Protein 2N6F (pdb70)

Foldseek 3Di:
DPDPDDPDDDDPDAAAAWDKDDWCCVDDQGHKTKIWIWHQHNVGPTRIDIGIHGDDHDDDPDQDDPFDKDFDDPDAADPVVQKGKGKIAGPDADPPGDGDGMDIDMDRHNDDDDDDPPDDPDDPDDPDDDDPDPPD

Nearest PDB structures (foldseek):
  2n6f-assembly1_A  TM=3.179E-01  e=5.037E-17  Homo sapiens
  8voh-assembly1_B  TM=6.498E-01  e=1.059E-06  Homo sapiens
  8voi-assembly1_B  TM=7.068E-01  e=5.969E-06  Homo sapiens
  2luu-assembly1_A  TM=3.194E-01  e=1.364E-08  Danio rerio
  2lut-assembly1_A  TM=3.082E-01  e=1.502E-07  Danio rerio

Secondary structure (DSSP, 8-state):
--S--------SS--EEEEEPPPB---SSS---EEEEEEE-TT--EEEEEEE-----SS-S---SSSEEEEE-SS--BTTTTEEEEEEEEEE--SS----SEEEEEEESS-----SS-----TTSS----TTTT--

Structure (mmCIF, N/CA/C/O backbone):
data_2N6F
#
_entry.id   2N6F
#
loop_
_atom_site.group_PDB
_atom_site.id
_atom_site.type_symbol
_atom_site.label_atom_id
_atom_site.label_alt_id
_atom_site.label_comp_id
_atom_site.label_asym_id
_atom_site.label_entity_id
_atom_site.label_seq_id
_atom_site.pdbx_PDB_ins_code
_atom_site.Cartn_x
_atom_site.Cartn_y
_atom_site.Cartn_z
_atom_site.occupancy
_atom_site.B_iso_or_equiv
_atom_site.auth_seq_id
_atom_site.auth_comp_id
_atom_site.auth_asym_id
_atom_site.auth_atom_id
_atom_site.pdbx_PDB_model_num
ATOM 1 N N . GLY A 1 1 ? -35.818 21.875 -20.169 1.00 0.00 1 GLY A N 1
ATOM 2 C CA . GLY A 1 1 ? -37.111 21.198 -20.374 1.00 0.00 1 GLY A CA 1
ATOM 3 C C . GLY A 1 1 ? -38.133 22.123 -20.986 1.00 0.00 1 GLY A C 1
ATOM 4 O O . GLY A 1 1 ? -37.975 23.340 -20.940 1.00 0.00 1 GLY A O 1
ATOM 10 N N . LYS A 1 2 ? -39.176 21.557 -21.560 1.00 0.00 2 LYS A N 1
ATOM 11 C CA . LYS A 1 2 ? -40.227 22.353 -22.171 1.00 0.00 2 LYS A CA 1
ATOM 12 C C . LYS A 1 2 ? -41.475 22.336 -21.303 1.00 0.00 2 LYS A C 1
ATOM 13 O O . LYS A 1 2 ? -42.440 23.054 -21.564 1.00 0.00 2 LYS A O 1
ATOM 32 N N . LYS A 1 3 ? -41.450 21.497 -20.275 1.00 0.00 3 LYS A N 1
ATOM 33 C CA . LYS A 1 3 ? -42.561 21.386 -19.343 1.00 0.00 3 LYS A CA 1
ATOM 34 C C . LYS A 1 3 ? -42.568 22.575 -18.393 1.00 0.00 3 LYS A C 1
ATOM 35 O O . LYS A 1 3 ? -43.572 23.287 -18.274 1.00 0.00 3 LYS A O 1
ATOM 54 N N . GLU A 1 4 ? -41.428 22.780 -17.730 1.00 0.00 4 GLU A N 1
ATOM 55 C CA . GLU A 1 4 ? -41.249 23.858 -16.759 1.00 0.00 4 GLU A CA 1
ATOM 56 C C . GLU A 1 4 ? -42.121 23.673 -15.531 1.00 0.00 4 GLU A C 1
ATOM 57 O O . GLU A 1 4 ? -42.898 22.718 -15.445 1.00 0.00 4 GLU A O 1
ATOM 69 N N . LYS A 1 5 ? -41.964 24.586 -14.577 1.00 0.00 5 LYS A N 1
ATOM 70 C CA . LYS A 1 5 ? -42.718 24.564 -13.324 1.00 0.00 5 LYS A CA 1
ATOM 71 C C . LYS A 1 5 ? -42.523 23.244 -12.576 1.00 0.00 5 LYS A C 1
ATOM 72 O O . LYS A 1 5 ? -43.338 22.330 -12.684 1.00 0.00 5 LYS A O 1
ATOM 91 N N . PRO A 1 6 ? -41.413 23.118 -11.843 1.00 0.00 6 PRO A N 1
ATOM 92 C CA . PRO A 1 6 ? -41.108 21.932 -11.066 1.00 0.00 6 PRO A CA 1
ATOM 93 C C . PRO A 1 6 ? -41.599 22.083 -9.626 1.00 0.00 6 PRO A C 1
ATOM 94 O O . PRO A 1 6 ? -42.741 22.506 -9.389 1.00 0.00 6 PRO A O 1
ATOM 105 N N . GLU A 1 7 ? -40.721 21.766 -8.691 1.00 0.00 7 GLU A N 1
ATOM 106 C CA . GLU A 1 7 ? -41.003 21.826 -7.256 1.00 0.00 7 GLU A CA 1
ATOM 107 C C . GLU A 1 7 ? -42.001 20.746 -6.846 1.00 0.00 7 GLU A C 1
ATOM 108 O O . GLU A 1 7 ? -43.194 20.819 -7.162 1.00 0.00 7 GLU A O 1
ATOM 120 N N . LYS A 1 8 ? -41.502 19.751 -6.143 1.00 0.00 8 LYS A N 1
ATOM 121 C CA . LYS A 1 8 ? -42.302 18.623 -5.720 1.00 0.00 8 LYS A CA 1
ATOM 122 C C . LYS A 1 8 ? -43.319 19.017 -4.657 1.00 0.00 8 LYS A C 1
ATOM 123 O O . LYS A 1 8 ? -43.215 20.082 -4.041 1.00 0.00 8 LYS A O 1
ATOM 142 N N . LYS A 1 9 ? -44.295 18.156 -4.454 1.00 0.00 9 LYS A N 1
ATOM 143 C CA . LYS A 1 9 ? -45.342 18.390 -3.498 1.00 0.00 9 LYS A CA 1
ATOM 144 C C . LYS A 1 9 ? -44.827 18.217 -2.076 1.00 0.00 9 LYS A C 1
ATOM 145 O O . LYS A 1 9 ? -43.934 17.400 -1.823 1.00 0.00 9 LYS A O 1
ATOM 164 N N . VAL A 1 10 ? -45.390 18.974 -1.158 1.00 0.00 10 VAL A N 1
ATOM 165 C CA . VAL A 1 10 ? -44.996 18.908 0.232 1.00 0.00 10 VAL A CA 1
ATOM 166 C C . VAL A 1 10 ? -46.218 18.846 1.136 1.00 0.00 10 VAL A C 1
ATOM 167 O O . VAL A 1 10 ? -47.277 19.403 0.823 1.00 0.00 10 VAL A O 1
ATOM 180 N N . LYS A 1 11 ? -46.071 18.159 2.238 1.00 0.00 11 LYS A N 1
ATOM 181 C CA . LYS A 1 11 ? -47.147 17.999 3.196 1.00 0.00 11 LYS A CA 1
ATOM 182 C C . LYS A 1 11 ? -46.734 18.531 4.551 1.00 0.00 11 LYS A C 1
ATOM 183 O O . LYS A 1 11 ? -45.573 18.404 4.949 1.00 0.00 11 LYS A O 1
ATOM 202 N N . LYS A 1 12 ? -47.676 19.135 5.254 1.00 0.00 12 LYS A N 1
ATOM 203 C CA . LYS A 1 12 ? -47.419 19.622 6.594 1.00 0.00 12 LYS A CA 1
ATOM 204 C C . LYS A 1 12 ? -47.368 18.456 7.562 1.00 0.00 12 LYS A C 1
ATOM 205 O O . LYS A 1 12 ? -47.757 17.333 7.207 1.00 0.00 12 LYS A O 1
ATOM 224 N N . SER A 1 13 ? -46.903 18.725 8.778 1.00 0.00 13 SER A N 1
ATOM 225 C CA . SER A 1 13 ? -46.742 17.701 9.801 1.00 0.00 13 SER A CA 1
ATOM 226 C C . SER A 1 13 ? -45.630 16.743 9.400 1.00 0.00 13 SER A C 1
ATOM 227 O O . SER A 1 13 ? -45.846 15.542 9.233 1.00 0.00 13 SER A O 1
ATOM 235 N N . ASP A 1 14 ? -44.447 17.303 9.225 1.00 0.00 14 ASP A N 1
ATOM 236 C CA . ASP A 1 14 ? -43.265 16.540 8.838 1.00 0.00 14 ASP A CA 1
ATOM 237 C C . ASP A 1 14 ? -42.747 15.749 10.035 1.00 0.00 14 ASP A C 1
ATOM 238 O O . ASP A 1 14 ? -43.163 15.998 11.174 1.00 0.00 14 ASP A O 1
ATOM 247 N N . CYS A 1 15 ? -41.842 14.818 9.801 1.00 0.00 15 CYS A N 1
ATOM 248 C CA . CYS A 1 15 ? -41.346 13.975 10.867 1.00 0.00 15 CYS A CA 1
ATOM 249 C C . CYS A 1 15 ? -39.980 14.481 11.296 1.00 0.00 15 CYS A C 1
ATOM 250 O O . CYS A 1 15 ? -39.749 14.778 12.478 1.00 0.00 15 CYS A O 1
ATOM 257 N N . GLY A 1 16 ? -39.073 14.585 10.338 1.00 0.00 16 GLY A N 1
ATOM 258 C CA . GLY A 1 16 ? -37.763 15.125 10.597 1.00 0.00 16 GLY A CA 1
ATOM 259 C C . GLY A 1 16 ? -37.130 15.646 9.323 1.00 0.00 16 GLY A C 1
ATOM 260 O O . GLY A 1 16 ? -37.536 15.262 8.229 1.00 0.00 16 GLY A O 1
ATOM 264 N N . GLU A 1 17 ? -36.145 16.513 9.453 1.00 0.00 17 GLU A N 1
ATOM 265 C CA . GLU A 1 17 ? -35.479 17.094 8.305 1.00 0.00 17 GLU A CA 1
ATOM 266 C C . GLU A 1 17 ? -34.253 16.311 7.902 1.00 0.00 17 GLU A C 1
ATOM 267 O O . GLU A 1 17 ? -33.782 15.444 8.641 1.00 0.00 17 GLU A O 1
ATOM 279 N N . TRP A 1 18 ? -33.763 16.612 6.705 1.00 0.00 18 TRP A N 1
ATOM 280 C CA . TRP A 1 18 ? -32.561 16.030 6.170 1.00 0.00 18 TRP A CA 1
ATOM 281 C C . TRP A 1 18 ? -31.397 16.107 7.134 1.00 0.00 18 TRP A C 1
ATOM 282 O O . TRP A 1 18 ? -31.006 17.193 7.575 1.00 0.00 18 TRP A O 1
ATOM 303 N N . GLN A 1 19 ? -30.855 14.958 7.456 1.00 0.00 19 GLN A N 1
ATOM 304 C CA . GLN A 1 19 ? -29.687 14.872 8.284 1.00 0.00 19 GLN A CA 1
ATOM 305 C C . GLN A 1 19 ? -28.540 14.375 7.446 1.00 0.00 19 GLN A C 1
ATOM 306 O O . GLN A 1 19 ? -28.629 13.322 6.807 1.00 0.00 19 GLN A O 1
ATOM 320 N N . TRP A 1 20 ? -27.480 15.131 7.427 1.00 0.00 20 TRP A N 1
ATOM 321 C CA . TRP A 1 20 ? -26.350 14.812 6.588 1.00 0.00 20 TRP A CA 1
ATOM 322 C C . TRP A 1 20 ? -25.196 14.238 7.379 1.00 0.00 20 TRP A C 1
ATOM 323 O O . TRP A 1 20 ? -24.870 14.707 8.470 1.00 0.00 20 TRP A O 1
ATOM 344 N N . SER A 1 21 ? -24.605 13.207 6.830 1.00 0.00 21 SER A N 1
ATOM 345 C CA . SER A 1 21 ? -23.445 12.575 7.403 1.00 0.00 21 SER A CA 1
ATOM 346 C C . SER A 1 21 ? -22.188 13.150 6.754 1.00 0.00 21 SER A C 1
ATOM 347 O O . SER A 1 21 ? -22.279 13.907 5.783 1.00 0.00 21 SER A O 1
ATOM 355 N N . VAL A 1 22 ? -21.035 12.800 7.272 1.00 0.00 22 VAL A N 1
ATOM 356 C CA . VAL A 1 22 ? -19.800 13.336 6.734 1.00 0.00 22 VAL A CA 1
ATOM 357 C C . VAL A 1 22 ? -19.254 12.446 5.633 1.00 0.00 22 VAL A C 1
ATOM 358 O O . VAL A 1 22 ? -19.182 11.219 5.764 1.00 0.00 22 VAL A O 1
ATOM 371 N N . CYS A 1 23 ? -18.920 13.089 4.528 1.00 0.00 23 CYS A N 1
ATOM 372 C CA . CYS A 1 23 ? -18.449 12.424 3.333 1.00 0.00 23 CYS A CA 1
ATOM 373 C C . CYS A 1 23 ? -17.167 11.657 3.574 1.00 0.00 23 CYS A C 1
ATOM 374 O O . CYS A 1 23 ? -16.233 12.157 4.202 1.00 0.00 23 CYS A O 1
ATOM 381 N N . VAL A 1 24 ? -17.131 10.443 3.075 1.00 0.00 24 VAL A N 1
ATOM 382 C CA . VAL A 1 24 ? -15.947 9.630 3.148 1.00 0.00 24 VAL A CA 1
ATOM 383 C C . VAL A 1 24 ? -15.197 9.766 1.833 1.00 0.00 24 VAL A C 1
ATOM 384 O O . VAL A 1 24 ? -15.648 9.255 0.811 1.00 0.00 24 VAL A O 1
ATOM 397 N N . PRO A 1 25 ? -14.045 10.477 1.837 1.00 0.00 25 PRO A N 1
ATOM 398 C CA . PRO A 1 25 ? -13.260 10.741 0.614 1.00 0.00 25 PRO A CA 1
ATOM 399 C C . PRO A 1 25 ? -12.796 9.464 -0.074 1.00 0.00 25 PRO A C 1
ATOM 400 O O . PRO A 1 25 ? -12.409 9.486 -1.239 1.00 0.00 25 PRO A O 1
ATOM 411 N N . THR A 1 26 ? -12.800 8.369 0.679 1.00 0.00 26 THR A N 1
ATOM 412 C CA . THR A 1 26 ? -12.443 7.054 0.173 1.00 0.00 26 THR A CA 1
ATOM 413 C C . THR A 1 26 ? -10.939 6.833 0.240 1.00 0.00 26 THR A C 1
ATOM 414 O O . THR A 1 26 ? -10.475 6.002 1.026 1.00 0.00 26 THR A O 1
ATOM 425 N N . SER A 1 27 ? -10.185 7.600 -0.562 1.00 0.00 27 SER A N 1
ATOM 426 C CA . SER A 1 27 ? -8.723 7.509 -0.599 1.00 0.00 27 SER A CA 1
ATOM 427 C C . SER A 1 27 ? -8.268 6.172 -1.201 1.00 0.00 27 SER A C 1
ATOM 428 O O . SER A 1 27 ? -8.608 5.098 -0.709 1.00 0.00 27 SER A O 1
ATOM 436 N N . GLY A 1 28 ? -7.505 6.252 -2.262 1.00 0.00 28 GLY A N 1
ATOM 437 C CA . GLY A 1 28 ? -7.022 5.060 -2.908 1.00 0.00 28 GLY A CA 1
ATOM 438 C C . GLY A 1 28 ? -6.576 5.340 -4.306 1.00 0.00 28 GLY A C 1
ATOM 439 O O . GLY A 1 28 ? -7.198 4.882 -5.266 1.00 0.00 28 GLY A O 1
ATOM 443 N N . ASP A 1 29 ? -5.505 6.121 -4.420 1.00 0.00 29 ASP A N 1
ATOM 444 C CA . ASP A 1 29 ? -4.944 6.506 -5.720 1.00 0.00 29 ASP A CA 1
ATOM 445 C C . ASP A 1 29 ? -5.971 7.303 -6.497 1.00 0.00 29 ASP A C 1
ATOM 446 O O . ASP A 1 29 ? -6.125 7.135 -7.710 1.00 0.00 29 ASP A O 1
ATOM 455 N N . CYS A 1 30 ? -6.673 8.177 -5.766 1.00 0.00 30 CYS A N 1
ATOM 456 C CA . CYS A 1 30 ? -7.734 9.016 -6.303 1.00 0.00 30 CYS A CA 1
ATOM 457 C C . CYS A 1 30 ? -9.007 8.193 -6.499 1.00 0.00 30 CYS A C 1
ATOM 458 O O . CYS A 1 30 ? -9.230 7.598 -7.556 1.00 0.00 30 CYS A O 1
ATOM 465 N N . GLY A 1 31 ? -9.823 8.139 -5.448 1.00 0.00 31 GLY A N 1
ATOM 466 C CA . GLY A 1 31 ? -11.051 7.376 -5.485 1.00 0.00 31 GLY A CA 1
ATOM 467 C C . GLY A 1 31 ? -12.234 8.246 -5.163 1.00 0.00 31 GLY A C 1
ATOM 468 O O . GLY A 1 31 ? -12.110 9.195 -4.398 1.00 0.00 31 GLY A O 1
ATOM 472 N N . LEU A 1 32 ? -13.378 7.925 -5.725 1.00 0.00 32 LEU A N 1
ATOM 473 C CA . LEU A 1 32 ? -14.559 8.749 -5.550 1.00 0.00 32 LEU A CA 1
ATOM 474 C C . LEU A 1 32 ? -15.229 8.511 -4.203 1.00 0.00 32 LEU A C 1
ATOM 475 O O . LEU A 1 32 ? -15.711 7.411 -3.917 1.00 0.00 32 LEU A O 1
ATOM 491 N N . GLY A 1 33 ? -15.250 9.553 -3.385 1.00 0.00 33 GLY A N 1
ATOM 492 C CA . GLY A 1 33 ? -15.886 9.474 -2.093 1.00 0.00 33 GLY A CA 1
ATOM 493 C C . GLY A 1 33 ? -17.367 9.779 -2.168 1.00 0.00 33 GLY A C 1
ATOM 494 O O . GLY A 1 33 ? -17.833 10.380 -3.142 1.00 0.00 33 GLY A O 1
ATOM 498 N N . THR A 1 34 ? -18.106 9.392 -1.141 1.00 0.00 34 THR A N 1
ATOM 499 C CA . THR A 1 34 ? -19.543 9.585 -1.134 1.00 0.00 34 THR A CA 1
ATOM 500 C C . THR A 1 34 ? -20.055 10.111 0.211 1.00 0.00 34 THR A C 1
ATOM 501 O O . THR A 1 34 ? -19.425 9.921 1.263 1.00 0.00 34 THR A O 1
ATOM 512 N N . ARG A 1 35 ? -21.190 10.791 0.154 1.00 0.00 35 ARG A N 1
ATOM 513 C CA . ARG A 1 35 ? -21.860 11.326 1.325 1.00 0.00 35 ARG A CA 1
ATOM 514 C C . ARG A 1 35 ? -23.285 10.809 1.337 1.00 0.00 35 ARG A C 1
ATOM 515 O O . ARG A 1 35 ? -23.932 10.766 0.295 1.00 0.00 35 ARG A O 1
ATOM 536 N N . GLU A 1 36 ? -23.783 10.424 2.491 1.00 0.00 36 GLU A N 1
ATOM 537 C CA . GLU A 1 36 ? -25.132 9.914 2.594 1.00 0.00 36 GLU A CA 1
ATOM 538 C C . GLU A 1 36 ? -25.976 10.787 3.508 1.00 0.00 36 GLU A C 1
ATOM 539 O O . GLU A 1 36 ? -25.565 11.120 4.625 1.00 0.00 36 GLU A O 1
ATOM 551 N N . GLY A 1 37 ? -27.128 11.186 3.026 1.00 0.00 37 GLY A N 1
ATOM 552 C CA . GLY A 1 37 ? -28.028 11.971 3.826 1.00 0.00 37 GLY A CA 1
ATOM 553 C C . GLY A 1 37 ? -29.367 11.290 3.887 1.00 0.00 37 GLY A C 1
ATOM 554 O O . GLY A 1 37 ? -29.795 10.684 2.898 1.00 0.00 37 GLY A O 1
ATOM 558 N N . THR A 1 38 ? -30.035 11.360 5.015 1.00 0.00 38 THR A N 1
ATOM 559 C CA . THR A 1 38 ? -31.306 10.690 5.178 1.00 0.00 38 THR A CA 1
ATOM 560 C C . THR A 1 38 ? -32.331 11.624 5.812 1.00 0.00 38 THR A C 1
ATOM 561 O O . THR A 1 38 ? -31.966 12.620 6.449 1.00 0.00 38 THR A O 1
ATOM 572 N N . ARG A 1 39 ? -33.600 11.320 5.621 1.00 0.00 39 ARG A N 1
ATOM 573 C CA . ARG A 1 39 ? -34.681 12.107 6.169 1.00 0.00 39 ARG A CA 1
ATOM 574 C C . ARG A 1 39 ? -35.903 11.221 6.323 1.00 0.00 39 ARG A C 1
ATOM 575 O O . ARG A 1 39 ? -35.981 10.159 5.714 1.00 0.00 39 ARG A O 1
ATOM 596 N N . THR A 1 40 ? -36.836 11.632 7.131 1.00 0.00 40 THR A N 1
ATOM 597 C CA . THR A 1 40 ? -38.069 10.918 7.252 1.00 0.00 40 THR A CA 1
ATOM 598 C C . THR A 1 40 ? -39.176 11.689 6.566 1.00 0.00 40 THR A C 1
ATOM 599 O O . THR A 1 40 ? -39.155 12.916 6.543 1.00 0.00 40 THR A O 1
ATOM 610 N N . GLY A 1 41 ? -40.121 10.972 5.975 1.00 0.00 41 GLY A N 1
ATOM 611 C CA . GLY A 1 41 ? -41.243 11.628 5.330 1.00 0.00 41 GLY A CA 1
ATOM 612 C C . GLY A 1 41 ? -42.197 12.199 6.349 1.00 0.00 41 GLY A C 1
ATOM 613 O O . GLY A 1 41 ? -41.966 12.064 7.549 1.00 0.00 41 GLY A O 1
ATOM 617 N N . ALA A 1 42 ? -43.298 12.773 5.901 1.00 0.00 42 ALA A N 1
ATOM 618 C CA . ALA A 1 42 ? -44.242 13.399 6.810 1.00 0.00 42 ALA A CA 1
ATOM 619 C C . ALA A 1 42 ? -44.963 12.348 7.631 1.00 0.00 42 ALA A C 1
ATOM 620 O O . ALA A 1 42 ? -45.423 12.603 8.740 1.00 0.00 42 ALA A O 1
ATOM 627 N N . GLU A 1 43 ? -45.046 11.160 7.076 1.00 0.00 43 GLU A N 1
ATOM 628 C CA . GLU A 1 43 ? -45.671 10.041 7.746 1.00 0.00 43 GLU A CA 1
ATOM 629 C C . GLU A 1 43 ? -44.604 9.164 8.400 1.00 0.00 43 GLU A C 1
ATOM 630 O O . GLU A 1 43 ? -44.864 8.024 8.780 1.00 0.00 43 GLU A O 1
ATOM 642 N N . CYS A 1 44 ? -43.407 9.741 8.534 1.00 0.00 44 CYS A N 1
ATOM 643 C CA . CYS A 1 44 ? -42.254 9.084 9.150 1.00 0.00 44 CYS A CA 1
ATOM 644 C C . CYS A 1 44 ? -41.833 7.819 8.395 1.00 0.00 44 CYS A C 1
ATOM 645 O O . CYS A 1 44 ? -42.177 6.702 8.779 1.00 0.00 44 CYS A O 1
ATOM 652 N N . LYS A 1 45 ? -41.110 8.018 7.303 1.00 0.00 45 LYS A N 1
ATOM 653 C CA . LYS A 1 45 ? -40.587 6.916 6.493 1.00 0.00 45 LYS A CA 1
ATOM 654 C C . LYS A 1 45 ? -39.107 7.153 6.245 1.00 0.00 45 LYS A C 1
ATOM 655 O O . LYS A 1 45 ? -38.685 8.300 6.104 1.00 0.00 45 LYS A O 1
ATOM 674 N N . GLN A 1 46 ? -38.329 6.091 6.178 1.00 0.00 46 GLN A N 1
ATOM 675 C CA . GLN A 1 46 ? -36.889 6.207 5.997 1.00 0.00 46 GLN A CA 1
ATOM 676 C C . GLN A 1 46 ? -36.553 6.584 4.568 1.00 0.00 46 GLN A C 1
ATOM 677 O O . GLN A 1 46 ? -36.702 5.783 3.651 1.00 0.00 46 GLN A O 1
ATOM 691 N N . THR A 1 47 ? -36.116 7.804 4.386 1.00 0.00 47 THR A N 1
ATOM 692 C CA . THR A 1 47 ? -35.754 8.298 3.083 1.00 0.00 47 THR A CA 1
ATOM 693 C C . THR A 1 47 ? -34.266 8.614 3.068 1.00 0.00 47 THR A C 1
ATOM 694 O O . THR A 1 47 ? -33.748 9.175 4.024 1.00 0.00 47 THR A O 1
ATOM 705 N N . MET A 1 48 ? -33.577 8.238 2.013 1.00 0.00 48 MET A N 1
ATOM 706 C CA . MET A 1 48 ? -32.141 8.454 1.944 1.00 0.00 48 MET A CA 1
ATOM 707 C C . MET A 1 48 ? -31.669 8.777 0.532 1.00 0.00 48 MET A C 1
ATOM 708 O O . MET A 1 48 ? -32.306 8.401 -0.454 1.00 0.00 48 MET A O 1
ATOM 722 N N . LYS A 1 49 ? -30.552 9.480 0.456 1.00 0.00 49 LYS A N 1
ATOM 723 C CA . LYS A 1 49 ? -29.944 9.860 -0.806 1.00 0.00 49 LYS A CA 1
ATOM 724 C C . LYS A 1 49 ? -28.432 9.908 -0.651 1.00 0.00 49 LYS A C 1
ATOM 725 O O . LYS A 1 49 ? -27.927 10.308 0.402 1.00 0.00 49 LYS A O 1
ATOM 744 N N . THR A 1 50 ? -27.708 9.489 -1.671 1.00 0.00 50 THR A N 1
ATOM 745 C CA . THR A 1 50 ? -26.266 9.471 -1.626 1.00 0.00 50 THR A CA 1
ATOM 746 C C . THR A 1 50 ? -25.685 10.418 -2.681 1.00 0.00 50 THR A C 1
ATOM 747 O O . THR A 1 50 ? -26.181 10.490 -3.808 1.00 0.00 50 THR A O 1
ATOM 758 N N . GLN A 1 51 ? -24.654 11.138 -2.304 1.00 0.00 51 GLN A N 1
ATOM 759 C CA . GLN A 1 51 ? -24.002 12.096 -3.187 1.00 0.00 51 GLN A CA 1
ATOM 760 C C . GLN A 1 51 ? -22.544 11.712 -3.362 1.00 0.00 51 GLN A C 1
ATOM 761 O O . GLN A 1 51 ? -21.957 11.091 -2.476 1.00 0.00 51 GLN A O 1
ATOM 775 N N . ARG A 1 52 ? -21.955 12.077 -4.486 1.00 0.00 52 ARG A N 1
ATOM 776 C CA . ARG A 1 52 ? -20.558 11.780 -4.747 1.00 0.00 52 ARG A CA 1
ATOM 777 C C . ARG A 1 52 ? -19.737 13.048 -4.580 1.00 0.00 52 ARG A C 1
ATOM 778 O O . ARG A 1 52 ? -20.057 14.091 -5.162 1.00 0.00 52 ARG A O 1
ATOM 799 N N . CYS A 1 53 ? -18.705 12.979 -3.779 1.00 0.00 53 CYS A N 1
ATOM 800 C CA . CYS A 1 53 ? -17.906 14.156 -3.481 1.00 0.00 53 CYS A CA 1
ATOM 801 C C . CYS A 1 53 ? -16.755 14.269 -4.494 1.00 0.00 53 CYS A C 1
ATOM 802 O O . CYS A 1 53 ? -16.782 13.622 -5.541 1.00 0.00 53 CYS A O 1
ATOM 809 N N . LYS A 1 54 ? -15.772 15.099 -4.197 1.00 0.00 54 LYS A N 1
ATOM 810 C CA . LYS A 1 54 ? -14.608 15.244 -5.061 1.00 0.00 54 LYS A CA 1
ATOM 811 C C . LYS A 1 54 ? -13.353 14.829 -4.345 1.00 0.00 54 LYS A C 1
ATOM 812 O O . LYS A 1 54 ? -13.182 15.111 -3.161 1.00 0.00 54 LYS A O 1
ATOM 831 N N . ILE A 1 55 ? -12.487 14.156 -5.052 1.00 0.00 55 ILE A N 1
ATOM 832 C CA . ILE A 1 55 ? -11.255 13.662 -4.468 1.00 0.00 55 ILE A CA 1
ATOM 833 C C . ILE A 1 55 ? -10.045 14.438 -5.014 1.00 0.00 55 ILE A C 1
ATOM 834 O O . ILE A 1 55 ? -9.819 14.485 -6.229 1.00 0.00 55 ILE A O 1
ATOM 850 N N . PRO A 1 56 ? -9.279 15.101 -4.126 1.00 0.00 56 PRO A N 1
ATOM 851 C CA . PRO A 1 56 ? -8.070 15.822 -4.520 1.00 0.00 56 PRO A CA 1
ATOM 852 C C . PRO A 1 56 ? -7.026 14.878 -5.104 1.00 0.00 56 PRO A C 1
ATOM 853 O O . PRO A 1 56 ? -6.372 14.123 -4.379 1.00 0.00 56 PRO A O 1
ATOM 864 N N . CYS A 1 57 ? -6.901 14.897 -6.411 1.00 0.00 57 CYS A N 1
ATOM 865 C CA . CYS A 1 57 ? -5.955 14.048 -7.096 1.00 0.00 57 CYS A CA 1
ATOM 866 C C . CYS A 1 57 ? -4.743 14.869 -7.515 1.00 0.00 57 CYS A C 1
ATOM 867 O O . CYS A 1 57 ? -4.841 16.092 -7.663 1.00 0.00 57 CYS A O 1
ATOM 874 N N . ASN A 1 58 ? -3.607 14.212 -7.692 1.00 0.00 58 ASN A N 1
ATOM 875 C CA . ASN A 1 58 ? -2.390 14.905 -8.088 1.00 0.00 58 ASN A CA 1
ATOM 876 C C . ASN A 1 58 ? -2.473 15.344 -9.543 1.00 0.00 58 ASN A C 1
ATOM 877 O O . ASN A 1 58 ? -3.077 14.659 -10.370 1.00 0.00 58 ASN A O 1
ATOM 888 N N . TRP A 1 59 ? -1.874 16.501 -9.838 1.00 0.00 59 TRP A N 1
ATOM 889 C CA . TRP A 1 59 ? -1.905 17.099 -11.176 1.00 0.00 59 TRP A CA 1
ATOM 890 C C . TRP A 1 59 ? -3.318 17.533 -11.537 1.00 0.00 59 TRP A C 1
ATOM 891 O O . TRP A 1 59 ? -4.111 16.765 -12.093 1.00 0.00 59 TRP A O 1
ATOM 912 N N . LYS A 1 60 ? -3.631 18.763 -11.185 1.00 0.00 60 LYS A N 1
ATOM 913 C CA . LYS A 1 60 ? -4.945 19.322 -11.415 1.00 0.00 60 LYS A CA 1
ATOM 914 C C . LYS A 1 60 ? -4.934 20.229 -12.637 1.00 0.00 60 LYS A C 1
ATOM 915 O O . LYS A 1 60 ? -3.957 20.264 -13.386 1.00 0.00 60 LYS A O 1
ATOM 934 N N . LYS A 1 61 ? -6.017 20.961 -12.836 1.00 0.00 61 LYS A N 1
ATOM 935 C CA . LYS A 1 61 ? -6.140 21.876 -13.969 1.00 0.00 61 LYS A CA 1
ATOM 936 C C . LYS A 1 61 ? -5.371 23.183 -13.723 1.00 0.00 61 LYS A C 1
ATOM 937 O O . LYS A 1 61 ? -5.909 24.282 -13.873 1.00 0.00 61 LYS A O 1
ATOM 956 N N . GLN A 1 62 ? -4.110 23.047 -13.367 1.00 0.00 62 GLN A N 1
ATOM 957 C CA . GLN A 1 62 ? -3.249 24.171 -13.098 1.00 0.00 62 GLN A CA 1
ATOM 958 C C . GLN A 1 62 ? -1.927 23.922 -13.771 1.00 0.00 62 GLN A C 1
ATOM 959 O O . GLN A 1 62 ? -1.015 23.356 -13.179 1.00 0.00 62 GLN A O 1
ATOM 973 N N . PHE A 1 63 ? -1.832 24.315 -15.021 1.00 0.00 63 PHE A N 1
ATOM 974 C CA . PHE A 1 63 ? -0.633 24.065 -15.793 1.00 0.00 63 PHE A CA 1
ATOM 975 C C . PHE A 1 63 ? 0.424 25.142 -15.564 1.00 0.00 63 PHE A C 1
ATOM 976 O O . PHE A 1 63 ? 1.388 25.254 -16.322 1.00 0.00 63 PHE A O 1
ATOM 993 N N . GLY A 1 64 ? 0.248 25.911 -14.516 1.00 0.00 64 GLY A N 1
ATOM 994 C CA . GLY A 1 64 ? 1.183 26.964 -14.217 1.00 0.00 64 GLY A CA 1
ATOM 995 C C . GLY A 1 64 ? 0.845 27.703 -12.942 1.00 0.00 64 GLY A C 1
ATOM 996 O O . GLY A 1 64 ? -0.273 27.596 -12.423 1.00 0.00 64 GLY A O 1
ATOM 1000 N N . ALA A 1 65 ? 1.817 28.446 -12.444 1.00 0.00 65 ALA A N 1
ATOM 1001 C CA . ALA A 1 65 ? 1.672 29.245 -11.236 1.00 0.00 65 ALA A CA 1
ATOM 1002 C C . ALA A 1 65 ? 2.690 30.378 -11.273 1.00 0.00 65 ALA A C 1
ATOM 1003 O O . ALA A 1 65 ? 2.359 31.506 -11.626 1.00 0.00 65 ALA A O 1
ATOM 1010 N N . GLU A 1 66 ? 3.935 30.066 -10.927 1.00 0.00 66 GLU A N 1
ATOM 1011 C CA . GLU A 1 66 ? 5.024 31.034 -11.053 1.00 0.00 66 GLU A CA 1
ATOM 1012 C C . GLU A 1 66 ? 5.631 30.897 -12.435 1.00 0.00 66 GLU A C 1
ATOM 1013 O O . GLU A 1 66 ? 6.294 31.800 -12.945 1.00 0.00 66 GLU A O 1
ATOM 1025 N N . CYS A 1 67 ? 5.390 29.738 -13.023 1.00 0.00 67 CYS A N 1
ATOM 1026 C CA . CYS A 1 67 ? 5.814 29.428 -14.372 1.00 0.00 67 CYS A CA 1
ATOM 1027 C C . CYS A 1 67 ? 4.879 30.145 -15.350 1.00 0.00 67 CYS A C 1
ATOM 1028 O O . CYS A 1 67 ? 3.926 30.801 -14.921 1.00 0.00 67 CYS A O 1
ATOM 1035 N N . LYS A 1 68 ? 5.110 30.013 -16.644 1.00 0.00 68 LYS A N 1
ATOM 1036 C CA . LYS A 1 68 ? 4.276 30.707 -17.607 1.00 0.00 68 LYS A CA 1
ATOM 1037 C C . LYS A 1 68 ? 3.844 29.768 -18.707 1.00 0.00 68 LYS A C 1
ATOM 1038 O O . LYS A 1 68 ? 4.677 29.131 -19.361 1.00 0.00 68 LYS A O 1
ATOM 1057 N N . TYR A 1 69 ? 2.546 29.692 -18.920 1.00 0.00 69 TYR A N 1
ATOM 1058 C CA . TYR A 1 69 ? 1.983 28.796 -19.898 1.00 0.00 69 TYR A CA 1
ATOM 1059 C C . TYR A 1 69 ? 0.824 29.474 -20.609 1.00 0.00 69 TYR A C 1
ATOM 1060 O O . TYR A 1 69 ? 0.052 30.199 -19.984 1.00 0.00 69 TYR A O 1
ATOM 1078 N N . GLN A 1 70 ? 0.701 29.249 -21.901 1.00 0.00 70 GLN A N 1
ATOM 1079 C CA . GLN A 1 70 ? -0.381 29.842 -22.671 1.00 0.00 70 GLN A CA 1
ATOM 1080 C C . GLN A 1 70 ? -1.182 28.768 -23.373 1.00 0.00 70 GLN A C 1
ATOM 1081 O O . GLN A 1 70 ? -0.610 27.853 -23.974 1.00 0.00 70 GLN A O 1
ATOM 1095 N N . PHE A 1 71 ? -2.498 28.866 -23.293 1.00 0.00 71 PHE A N 1
ATOM 1096 C CA . PHE A 1 71 ? -3.370 27.948 -23.988 1.00 0.00 71 PHE A CA 1
ATOM 1097 C C . PHE A 1 71 ? -3.819 28.575 -25.297 1.00 0.00 71 PHE A C 1
ATOM 1098 O O . PHE A 1 71 ? -4.235 29.736 -25.327 1.00 0.00 71 PHE A O 1
ATOM 1115 N N . GLN A 1 72 ? -3.717 27.831 -26.364 1.00 0.00 72 GLN A N 1
ATOM 1116 C CA . GLN A 1 72 ? -4.120 28.317 -27.662 1.00 0.00 72 GLN A CA 1
ATOM 1117 C C . GLN A 1 72 ? -5.290 27.497 -28.173 1.00 0.00 72 GLN A C 1
ATOM 1118 O O . GLN A 1 72 ? -5.540 26.381 -27.696 1.00 0.00 72 GLN A O 1
ATOM 1132 N N . ALA A 1 73 ? -5.989 28.032 -29.134 1.00 0.00 73 ALA A N 1
ATOM 1133 C CA . ALA A 1 73 ? -7.145 27.373 -29.677 1.00 0.00 73 ALA A CA 1
ATOM 1134 C C . ALA A 1 73 ? -7.159 27.445 -31.194 1.00 0.00 73 ALA A C 1
ATOM 1135 O O . ALA A 1 73 ? -7.404 28.500 -31.779 1.00 0.00 73 ALA A O 1
ATOM 1142 N N . TRP A 1 74 ? -6.863 26.323 -31.823 1.00 0.00 74 TRP A N 1
ATOM 1143 C CA . TRP A 1 74 ? -6.914 26.214 -33.272 1.00 0.00 74 TRP A CA 1
ATOM 1144 C C . TRP A 1 74 ? -8.363 26.037 -33.711 1.00 0.00 74 TRP A C 1
ATOM 1145 O O . TRP A 1 74 ? -8.728 26.324 -34.851 1.00 0.00 74 TRP A O 1
ATOM 1166 N N . GLY A 1 75 ? -9.176 25.579 -32.787 1.00 0.00 75 GLY A N 1
ATOM 1167 C CA . GLY A 1 75 ? -10.574 25.404 -33.052 1.00 0.00 75 GLY A CA 1
ATOM 1168 C C . GLY A 1 75 ? -11.391 25.353 -31.787 1.00 0.00 75 GLY A C 1
ATOM 1169 O O . GLY A 1 75 ? -10.863 25.062 -30.707 1.00 0.00 75 GLY A O 1
ATOM 1173 N N . GLU A 1 76 ? -12.669 25.634 -31.913 1.00 0.00 76 GLU A N 1
ATOM 1174 C CA . GLU A 1 76 ? -13.599 25.581 -30.813 1.00 0.00 76 GLU A CA 1
ATOM 1175 C C . GLU A 1 76 ? -14.270 24.233 -30.792 1.00 0.00 76 GLU A C 1
ATOM 1176 O O . GLU A 1 76 ? -14.421 23.619 -31.847 1.00 0.00 76 GLU A O 1
ATOM 1188 N N . CYS A 1 77 ? -14.584 23.750 -29.576 1.00 0.00 77 CYS A N 1
ATOM 1189 C CA . CYS A 1 77 ? -15.305 22.473 -29.352 1.00 0.00 77 CYS A CA 1
ATOM 1190 C C . CYS A 1 77 ? -16.101 22.023 -30.582 1.00 0.00 77 CYS A C 1
ATOM 1191 O O . CYS A 1 77 ? -16.935 22.767 -31.110 1.00 0.00 77 CYS A O 1
ATOM 1198 N N . ASP A 1 78 ? -15.862 20.796 -31.009 1.00 0.00 78 ASP A N 1
ATOM 1199 C CA . ASP A 1 78 ? -16.514 20.266 -32.204 1.00 0.00 78 ASP A CA 1
ATOM 1200 C C . ASP A 1 78 ? -17.684 19.435 -31.790 1.00 0.00 78 ASP A C 1
ATOM 1201 O O . ASP A 1 78 ? -17.508 18.357 -31.225 1.00 0.00 78 ASP A O 1
ATOM 1210 N N . LEU A 1 79 ? -18.867 19.908 -32.028 1.00 0.00 79 LEU A N 1
ATOM 1211 C CA . LEU A 1 79 ? -20.074 19.209 -31.625 1.00 0.00 79 LEU A CA 1
ATOM 1212 C C . LEU A 1 79 ? -20.380 18.032 -32.509 1.00 0.00 79 LEU A C 1
ATOM 1213 O O . LEU A 1 79 ? -21.103 17.119 -32.106 1.00 0.00 79 LEU A O 1
ATOM 1229 N N . ASN A 1 80 ? -19.832 18.042 -33.710 1.00 0.00 80 ASN A N 1
ATOM 1230 C CA . ASN A 1 80 ? -20.144 17.026 -34.680 1.00 0.00 80 ASN A CA 1
ATOM 1231 C C . ASN A 1 80 ? -19.605 15.724 -34.208 1.00 0.00 80 ASN A C 1
ATOM 1232 O O . ASN A 1 80 ? -20.213 14.668 -34.399 1.00 0.00 80 ASN A O 1
ATOM 1243 N N . THR A 1 81 ? -18.467 15.800 -33.586 1.00 0.00 81 THR A N 1
ATOM 1244 C CA . THR A 1 81 ? -17.813 14.637 -33.049 1.00 0.00 81 THR A CA 1
ATOM 1245 C C . THR A 1 81 ? -17.969 14.608 -31.542 1.00 0.00 81 THR A C 1
ATOM 1246 O O . THR A 1 81 ? -17.620 13.629 -30.881 1.00 0.00 81 THR A O 1
ATOM 1257 N N . ALA A 1 82 ? -18.523 15.705 -31.019 1.00 0.00 82 ALA A N 1
ATOM 1258 C CA . ALA A 1 82 ? -18.725 15.906 -29.594 1.00 0.00 82 ALA A CA 1
ATOM 1259 C C . ALA A 1 82 ? -17.391 15.912 -28.867 1.00 0.00 82 ALA A C 1
ATOM 1260 O O . ALA A 1 82 ? -17.289 15.440 -27.738 1.00 0.00 82 ALA A O 1
ATOM 1267 N N . LEU A 1 83 ? -16.378 16.492 -29.506 1.00 0.00 83 LEU A N 1
ATOM 1268 C CA . LEU A 1 83 ? -15.028 16.496 -28.966 1.00 0.00 83 LEU A CA 1
ATOM 1269 C C . LEU A 1 83 ? -14.448 17.876 -28.924 1.00 0.00 83 LEU A C 1
ATOM 1270 O O . LEU A 1 83 ? -14.813 18.740 -29.703 1.00 0.00 83 LEU A O 1
ATOM 1286 N N . LYS A 1 84 ? -13.551 18.083 -28.000 1.00 0.00 84 LYS A N 1
ATOM 1287 C CA . LYS A 1 84 ? -12.919 19.353 -27.837 1.00 0.00 84 LYS A CA 1
ATOM 1288 C C . LYS A 1 84 ? -11.430 19.161 -27.636 1.00 0.00 84 LYS A C 1
ATOM 1289 O O . LYS A 1 84 ? -11.010 18.276 -26.894 1.00 0.00 84 LYS A O 1
ATOM 1308 N N . THR A 1 85 ? -10.637 19.974 -28.293 1.00 0.00 85 THR A N 1
ATOM 1309 C CA . THR A 1 85 ? -9.188 19.872 -28.165 1.00 0.00 85 THR A CA 1
ATOM 1310 C C . THR A 1 85 ? -8.545 21.241 -27.973 1.00 0.00 85 THR A C 1
ATOM 1311 O O . THR A 1 85 ? -9.023 22.249 -28.510 1.00 0.00 85 THR A O 1
ATOM 1322 N N . ARG A 1 86 ? -7.498 21.274 -27.175 1.00 0.00 86 ARG A N 1
ATOM 1323 C CA . ARG A 1 86 ? -6.779 22.518 -26.876 1.00 0.00 86 ARG A CA 1
ATOM 1324 C C . ARG A 1 86 ? -5.273 22.295 -26.773 1.00 0.00 86 ARG A C 1
ATOM 1325 O O . ARG A 1 86 ? -4.819 21.256 -26.283 1.00 0.00 86 ARG A O 1
ATOM 1346 N N . THR A 1 87 ? -4.507 23.262 -27.254 1.00 0.00 87 THR A N 1
ATOM 1347 C CA . THR A 1 87 ? -3.063 23.155 -27.220 1.00 0.00 87 THR A CA 1
ATOM 1348 C C . THR A 1 87 ? -2.464 24.194 -26.254 1.00 0.00 87 THR A C 1
ATOM 1349 O O . THR A 1 87 ? -3.006 25.282 -26.089 1.00 0.00 87 THR A O 1
ATOM 1360 N N . GLY A 1 88 ? -1.367 23.836 -25.618 1.00 0.00 88 GLY A N 1
ATOM 1361 C CA . GLY A 1 88 ? -0.698 24.745 -24.705 1.00 0.00 88 GLY A CA 1
ATOM 1362 C C . GLY A 1 88 ? 0.793 24.779 -24.935 1.00 0.00 88 GLY A C 1
ATOM 1363 O O . GLY A 1 88 ? 1.358 23.829 -25.483 1.00 0.00 88 GLY A O 1
ATOM 1367 N N . SER A 1 89 ? 1.439 25.867 -24.534 1.00 0.00 89 SER A N 1
ATOM 1368 C CA . SER A 1 89 ? 2.872 26.012 -24.726 1.00 0.00 89 SER A CA 1
ATOM 1369 C C . SER A 1 89 ? 3.523 26.795 -23.590 1.00 0.00 89 SER A C 1
ATOM 1370 O O . SER A 1 89 ? 2.934 27.747 -23.055 1.00 0.00 89 SER A O 1
ATOM 1378 N N . LEU A 1 90 ? 4.721 26.365 -23.205 1.00 0.00 90 LEU A N 1
ATOM 1379 C CA . LEU A 1 90 ? 5.507 27.024 -22.194 1.00 0.00 90 LEU A CA 1
ATOM 1380 C C . LEU A 1 90 ? 5.997 28.379 -22.702 1.00 0.00 90 LEU A C 1
ATOM 1381 O O . LEU A 1 90 ? 6.569 28.478 -23.792 1.00 0.00 90 LEU A O 1
ATOM 1397 N N . LYS A 1 91 ? 5.742 29.420 -21.931 1.00 0.00 91 LYS A N 1
ATOM 1398 C CA . LYS A 1 91 ? 6.192 30.751 -22.292 1.00 0.00 91 LYS A CA 1
ATOM 1399 C C . LYS A 1 91 ? 7.488 31.115 -21.585 1.00 0.00 91 LYS A C 1
ATOM 1400 O O . LYS A 1 91 ? 8.318 31.843 -22.132 1.00 0.00 91 LYS A O 1
ATOM 1419 N N . ARG A 1 92 ? 7.678 30.596 -20.384 1.00 0.00 92 ARG A N 1
ATOM 1420 C CA . ARG A 1 92 ? 8.899 30.845 -19.636 1.00 0.00 92 ARG A CA 1
ATOM 1421 C C . ARG A 1 92 ? 9.139 29.750 -18.612 1.00 0.00 92 ARG A C 1
ATOM 1422 O O . ARG A 1 92 ? 8.201 29.274 -17.971 1.00 0.00 92 ARG A O 1
ATOM 1443 N N . ALA A 1 93 ? 10.394 29.354 -18.471 1.00 0.00 93 ALA A N 1
ATOM 1444 C CA . ALA A 1 93 ? 10.783 28.355 -17.500 1.00 0.00 93 ALA A CA 1
ATOM 1445 C C . ALA A 1 93 ? 11.668 28.997 -16.447 1.00 0.00 93 ALA A C 1
ATOM 1446 O O . ALA A 1 93 ? 12.615 29.715 -16.778 1.00 0.00 93 ALA A O 1
ATOM 1453 N N . LEU A 1 94 ? 11.363 28.752 -15.192 1.00 0.00 94 LEU A N 1
ATOM 1454 C CA . LEU A 1 94 ? 12.109 29.343 -14.097 1.00 0.00 94 LEU A CA 1
ATOM 1455 C C . LEU A 1 94 ? 13.216 28.405 -13.653 1.00 0.00 94 LEU A C 1
ATOM 1456 O O . LEU A 1 94 ? 13.328 27.280 -14.154 1.00 0.00 94 LEU A O 1
ATOM 1472 N N . HIS A 1 95 ? 14.027 28.852 -12.717 1.00 0.00 95 HIS A N 1
ATOM 1473 C CA . HIS A 1 95 ? 15.117 28.033 -12.218 1.00 0.00 95 HIS A CA 1
ATOM 1474 C C . HIS A 1 95 ? 14.619 26.955 -11.256 1.00 0.00 95 HIS A C 1
ATOM 1475 O O . HIS A 1 95 ? 15.222 25.895 -11.147 1.00 0.00 95 HIS A O 1
ATOM 1490 N N . ASN A 1 96 ? 13.509 27.212 -10.571 1.00 0.00 96 ASN A N 1
ATOM 1491 C CA . ASN A 1 96 ? 12.961 26.210 -9.648 1.00 0.00 96 ASN A CA 1
ATOM 1492 C C . ASN A 1 96 ? 11.502 25.929 -9.965 1.00 0.00 96 ASN A C 1
ATOM 1493 O O . ASN A 1 96 ? 10.774 25.304 -9.192 1.00 0.00 96 ASN A O 1
ATOM 1504 N N . ALA A 1 97 ? 11.097 26.371 -11.114 1.00 0.00 97 ALA A N 1
ATOM 1505 C CA . ALA A 1 97 ? 9.757 26.140 -11.607 1.00 0.00 97 ALA A CA 1
ATOM 1506 C C . ALA A 1 97 ? 9.811 25.916 -13.097 1.00 0.00 97 ALA A C 1
ATOM 1507 O O . ALA A 1 97 ? 9.770 26.860 -13.890 1.00 0.00 97 ALA A O 1
ATOM 1514 N N . GLU A 1 98 ? 9.940 24.674 -13.469 1.00 0.00 98 GLU A N 1
ATOM 1515 C CA . GLU A 1 98 ? 10.088 24.299 -14.858 1.00 0.00 98 GLU A CA 1
ATOM 1516 C C . GLU A 1 98 ? 8.795 23.733 -15.400 1.00 0.00 98 GLU A C 1
ATOM 1517 O O . GLU A 1 98 ? 7.995 23.167 -14.653 1.00 0.00 98 GLU A O 1
ATOM 1529 N N . CYS A 1 99 ? 8.600 23.872 -16.690 1.00 0.00 99 CYS A N 1
ATOM 1530 C CA . CYS A 1 99 ? 7.388 23.418 -17.316 1.00 0.00 99 CYS A CA 1
ATOM 1531 C C . CYS A 1 99 ? 7.665 22.663 -18.600 1.00 0.00 99 CYS A C 1
ATOM 1532 O O . CYS A 1 99 ? 8.739 22.783 -19.195 1.00 0.00 99 CYS A O 1
ATOM 1539 N N . GLN A 1 100 ? 6.724 21.826 -18.959 1.00 0.00 100 GLN A N 1
ATOM 1540 C CA . GLN A 1 100 ? 6.723 21.198 -20.261 1.00 0.00 100 GLN A CA 1
ATOM 1541 C C . GLN A 1 100 ? 6.560 22.282 -21.319 1.00 0.00 100 GLN A C 1
ATOM 1542 O O . GLN A 1 100 ? 5.921 23.299 -21.073 1.00 0.00 100 GLN A O 1
ATOM 1556 N N . LYS A 1 101 ? 7.117 22.060 -22.493 1.00 0.00 101 LYS A N 1
ATOM 1557 C CA . LYS A 1 101 ? 7.137 23.079 -23.511 1.00 0.00 101 LYS A CA 1
ATOM 1558 C C . LYS A 1 101 ? 5.830 23.141 -24.269 1.00 0.00 101 LYS A C 1
ATOM 1559 O O . LYS A 1 101 ? 5.424 24.207 -24.716 1.00 0.00 101 LYS A O 1
ATOM 1578 N N . THR A 1 102 ? 5.166 22.010 -24.417 1.00 0.00 102 THR A N 1
ATOM 1579 C CA . THR A 1 102 ? 3.886 22.023 -25.078 1.00 0.00 102 THR A CA 1
ATOM 1580 C C . THR A 1 102 ? 3.008 20.847 -24.669 1.00 0.00 102 THR A C 1
ATOM 1581 O O . THR A 1 102 ? 3.488 19.750 -24.352 1.00 0.00 102 THR A O 1
ATOM 1592 N N . VAL A 1 103 ? 1.723 21.108 -24.684 1.00 0.00 103 VAL A N 1
ATOM 1593 C CA . VAL A 1 103 ? 0.721 20.105 -24.371 1.00 0.00 103 VAL A CA 1
ATOM 1594 C C . VAL A 1 103 ? -0.409 20.108 -25.350 1.00 0.00 103 VAL A C 1
ATOM 1595 O O . VAL A 1 103 ? -0.822 21.152 -25.856 1.00 0.00 103 VAL A O 1
ATOM 1608 N N . THR A 1 104 ? -0.878 18.937 -25.630 1.00 0.00 104 THR A N 1
ATOM 1609 C CA . THR A 1 104 ? -2.006 18.753 -26.469 1.00 0.00 104 THR A CA 1
ATOM 1610 C C . THR A 1 104 ? -2.991 17.868 -25.737 1.00 0.00 104 THR A C 1
ATOM 1611 O O . THR A 1 104 ? -2.623 16.823 -25.190 1.00 0.00 104 THR A O 1
ATOM 1622 N N . ILE A 1 105 ? -4.210 18.300 -25.665 1.00 0.00 105 ILE A N 1
ATOM 1623 C CA . ILE A 1 105 ? -5.211 17.551 -24.951 1.00 0.00 105 ILE A CA 1
ATOM 1624 C C . ILE A 1 105 ? -6.534 17.585 -25.665 1.00 0.00 105 ILE A C 1
ATOM 1625 O O . ILE A 1 105 ? -6.938 18.613 -26.214 1.00 0.00 105 ILE A O 1
ATOM 1641 N N . SER A 1 106 ? -7.193 16.461 -25.672 1.00 0.00 106 SER A N 1
ATOM 1642 C CA . SER A 1 106 ? -8.477 16.340 -26.289 1.00 0.00 106 SER A CA 1
ATOM 1643 C C . SER A 1 106 ? -9.425 15.677 -25.311 1.00 0.00 106 SER A C 1
ATOM 1644 O O . SER A 1 106 ? -9.125 14.611 -24.768 1.00 0.00 106 SER A O 1
ATOM 1652 N N . LYS A 1 107 ? -10.550 16.297 -25.083 1.00 0.00 107 LYS A N 1
ATOM 1653 C CA . LYS A 1 107 ? -11.519 15.787 -24.152 1.00 0.00 107 LYS A CA 1
ATOM 1654 C C . LYS A 1 107 ? -12.895 15.835 -24.775 1.00 0.00 107 LYS A C 1
ATOM 1655 O O . LYS A 1 107 ? -13.262 16.840 -25.387 1.00 0.00 107 LYS A O 1
ATOM 1674 N N . PRO A 1 108 ? -13.653 14.732 -24.677 1.00 0.00 108 PRO A N 1
ATOM 1675 C CA . PRO A 1 108 ? -15.006 14.689 -25.207 1.00 0.00 108 PRO A CA 1
ATOM 1676 C C . PRO A 1 108 ? -15.826 15.875 -24.707 1.00 0.00 108 PRO A C 1
ATOM 1677 O O . PRO A 1 108 ? -16.030 16.051 -23.505 1.00 0.00 108 PRO A O 1
ATOM 1688 N N . CYS A 1 109 ? -16.263 16.690 -25.641 1.00 0.00 109 CYS A N 1
ATOM 1689 C CA . CYS A 1 109 ? -16.997 17.908 -25.337 1.00 0.00 109 CYS A CA 1
ATOM 1690 C C . CYS A 1 109 ? -18.438 17.579 -24.983 1.00 0.00 109 CYS A C 1
ATOM 1691 O O . CYS A 1 109 ? -19.084 18.286 -24.198 1.00 0.00 109 CYS A O 1
ATOM 1698 N N . GLY A 1 110 ? -18.937 16.504 -25.566 1.00 0.00 110 GLY A N 1
ATOM 1699 C CA . GLY A 1 110 ? -20.275 16.066 -25.279 1.00 0.00 110 GLY A CA 1
ATOM 1700 C C . GLY A 1 110 ? -20.295 15.142 -24.089 1.00 0.00 110 GLY A C 1
ATOM 1701 O O . GLY A 1 110 ? -19.296 15.021 -23.379 1.00 0.00 110 GLY A O 1
ATOM 1705 N N . LYS A 1 111 ? -21.408 14.492 -23.866 1.00 0.00 111 LYS A N 1
ATOM 1706 C CA . LYS A 1 111 ? -21.532 13.584 -22.750 1.00 0.00 111 LYS A CA 1
ATOM 1707 C C . LYS A 1 111 ? -22.607 12.559 -23.026 1.00 0.00 111 LYS A C 1
ATOM 1708 O O . LYS A 1 111 ? -23.425 12.730 -23.941 1.00 0.00 111 LYS A O 1
ATOM 1727 N N . LEU A 1 112 ? -22.604 11.498 -22.252 1.00 0.00 112 LEU A N 1
ATOM 1728 C CA . LEU A 1 112 ? -23.612 10.475 -22.373 1.00 0.00 112 LEU A CA 1
ATOM 1729 C C . LEU A 1 112 ? -24.830 10.893 -21.570 1.00 0.00 112 LEU A C 1
ATOM 1730 O O . LEU A 1 112 ? -24.721 11.723 -20.661 1.00 0.00 112 LEU A O 1
ATOM 1746 N N . THR A 1 113 ? -25.977 10.344 -21.898 1.00 0.00 113 THR A N 1
ATOM 1747 C CA . THR A 1 113 ? -27.189 10.699 -21.207 1.00 0.00 113 THR A CA 1
ATOM 1748 C C . THR A 1 113 ? -27.183 10.209 -19.768 1.00 0.00 113 THR A C 1
ATOM 1749 O O . THR A 1 113 ? -27.171 9.004 -19.498 1.00 0.00 113 THR A O 1
ATOM 1760 N N . LYS A 1 114 ? -27.172 11.160 -18.854 1.00 0.00 114 LYS A N 1
ATOM 1761 C CA . LYS A 1 114 ? -27.154 10.876 -17.432 1.00 0.00 114 LYS A CA 1
ATOM 1762 C C . LYS A 1 114 ? -28.380 11.489 -16.772 1.00 0.00 114 LYS A C 1
ATOM 1763 O O . LYS A 1 114 ? -28.398 12.683 -16.477 1.00 0.00 114 LYS A O 1
ATOM 1782 N N . PRO A 1 115 ? -29.437 10.689 -16.577 1.00 0.00 115 PRO A N 1
ATOM 1783 C CA . PRO A 1 115 ? -30.673 11.151 -15.950 1.00 0.00 115 PRO A CA 1
ATOM 1784 C C . PRO A 1 115 ? -30.451 11.716 -14.561 1.00 0.00 115 PRO A C 1
ATOM 1785 O O . PRO A 1 115 ? -29.647 11.203 -13.776 1.00 0.00 115 PRO A O 1
ATOM 1796 N N . LYS A 1 116 ? -31.176 12.762 -14.266 1.00 0.00 116 LYS A N 1
ATOM 1797 C CA . LYS A 1 116 ? -31.105 13.416 -12.978 1.00 0.00 116 LYS A CA 1
ATOM 1798 C C . LYS A 1 116 ? -32.062 12.777 -11.945 1.00 0.00 116 LYS A C 1
ATOM 1799 O O . LYS A 1 116 ? -31.679 12.594 -10.792 1.00 0.00 116 LYS A O 1
ATOM 1818 N N . PRO A 1 117 ? -33.329 12.424 -12.327 1.00 0.00 117 PRO A N 1
ATOM 1819 C CA . PRO A 1 117 ? -34.265 11.816 -11.406 1.00 0.00 117 PRO A CA 1
ATOM 1820 C C . PRO A 1 117 ? -34.125 10.298 -11.392 1.00 0.00 117 PRO A C 1
ATOM 1821 O O . PRO A 1 117 ? -34.546 9.612 -12.330 1.00 0.00 117 PRO A O 1
ATOM 1832 N N . GLN A 1 118 ? -33.507 9.783 -10.348 1.00 0.00 118 GLN A N 1
ATOM 1833 C CA . GLN A 1 118 ? -33.297 8.354 -10.214 1.00 0.00 118 GLN A CA 1
ATOM 1834 C C . GLN A 1 118 ? -34.564 7.657 -9.748 1.00 0.00 118 GLN A C 1
ATOM 1835 O O . GLN A 1 118 ? -35.308 8.184 -8.909 1.00 0.00 118 GLN A O 1
ATOM 1849 N N . ALA A 1 119 ? -34.811 6.481 -10.307 1.00 0.00 119 ALA A N 1
ATOM 1850 C CA . ALA A 1 119 ? -35.963 5.680 -9.956 1.00 0.00 119 ALA A CA 1
ATOM 1851 C C . ALA A 1 119 ? -35.802 5.084 -8.559 1.00 0.00 119 ALA A C 1
ATOM 1852 O O . ALA A 1 119 ? -34.751 5.245 -7.924 1.00 0.00 119 ALA A O 1
ATOM 1859 N N . GLU A 1 120 ? -36.840 4.394 -8.084 1.00 0.00 120 GLU A N 1
ATOM 1860 C CA . GLU A 1 120 ? -36.807 3.765 -6.759 1.00 0.00 120 GLU A CA 1
ATOM 1861 C C . GLU A 1 120 ? -35.619 2.806 -6.627 1.00 0.00 120 GLU A C 1
ATOM 1862 O O . GLU A 1 120 ? -35.001 2.721 -5.567 1.00 0.00 120 GLU A O 1
ATOM 1874 N N . SER A 1 121 ? -35.308 2.100 -7.722 1.00 0.00 121 SER A N 1
ATOM 1875 C CA . SER A 1 121 ? -34.170 1.184 -7.772 1.00 0.00 121 SER A CA 1
ATOM 1876 C C . SER A 1 121 ? -34.308 0.048 -6.747 1.00 0.00 121 SER A C 1
ATOM 1877 O O . SER A 1 121 ? -35.385 -0.179 -6.194 1.00 0.00 121 SER A O 1
ATOM 1885 N N . LYS A 1 122 ? -33.224 -0.675 -6.521 1.00 0.00 122 LYS A N 1
ATOM 1886 C CA . LYS A 1 122 ? -33.228 -1.765 -5.570 1.00 0.00 122 LYS A CA 1
ATOM 1887 C C . LYS A 1 122 ? -32.965 -1.232 -4.165 1.00 0.00 122 LYS A C 1
ATOM 1888 O O . LYS A 1 122 ? -31.867 -0.767 -3.864 1.00 0.00 122 LYS A O 1
ATOM 1907 N N . LYS A 1 123 ? -33.978 -1.302 -3.312 1.00 0.00 123 LYS A N 1
ATOM 1908 C CA . LYS A 1 123 ? -33.863 -0.822 -1.933 1.00 0.00 123 LYS A CA 1
ATOM 1909 C C . LYS A 1 123 ? -33.003 -1.762 -1.083 1.00 0.00 123 LYS A C 1
ATOM 1910 O O . LYS A 1 123 ? -32.718 -1.483 0.076 1.00 0.00 123 LYS A O 1
ATOM 1929 N N . LYS A 1 124 ? -32.595 -2.870 -1.676 1.00 0.00 124 LYS A N 1
ATOM 1930 C CA . LYS A 1 124 ? -31.754 -3.842 -0.999 1.00 0.00 124 LYS A CA 1
ATOM 1931 C C . LYS A 1 124 ? -30.309 -3.711 -1.460 1.00 0.00 124 LYS A C 1
ATOM 1932 O O . LYS A 1 124 ? -29.538 -4.666 -1.390 1.00 0.00 124 LYS A O 1
ATOM 1951 N N . LYS A 1 125 ? -29.947 -2.515 -1.923 1.00 0.00 125 LYS A N 1
ATOM 1952 C CA . LYS A 1 125 ? -28.588 -2.243 -2.388 1.00 0.00 125 LYS A CA 1
ATOM 1953 C C . LYS A 1 125 ? -27.582 -2.459 -1.258 1.00 0.00 125 LYS A C 1
ATOM 1954 O O . LYS A 1 125 ? -26.459 -2.924 -1.482 1.00 0.00 125 LYS A O 1
ATOM 1973 N N . LYS A 1 126 ? -27.992 -2.121 -0.049 1.00 0.00 126 LYS A N 1
ATOM 1974 C CA . LYS A 1 126 ? -27.173 -2.322 1.119 1.00 0.00 126 LYS A CA 1
ATOM 1975 C C . LYS A 1 126 ? -27.931 -3.148 2.139 1.00 0.00 126 LYS A C 1
ATOM 1976 O O . LYS A 1 126 ? -29.136 -2.969 2.321 1.00 0.00 126 LYS A O 1
ATOM 1995 N N . GLU A 1 127 ? -27.232 -4.054 2.784 1.00 0.00 127 GLU A N 1
ATOM 1996 C CA . GLU A 1 127 ? -27.839 -4.926 3.772 1.00 0.00 127 GLU A CA 1
ATOM 1997 C C . GLU A 1 127 ? -28.100 -4.183 5.072 1.00 0.00 127 GLU A C 1
ATOM 1998 O O . GLU A 1 127 ? -27.184 -3.629 5.683 1.00 0.00 127 GLU A O 1
ATOM 2010 N N . GLY A 1 128 ? -29.348 -4.172 5.483 1.00 0.00 128 GLY A N 1
ATOM 2011 C CA . GLY A 1 128 ? -29.717 -3.507 6.702 1.00 0.00 128 GLY A CA 1
ATOM 2012 C C . GLY A 1 128 ? -30.565 -4.388 7.583 1.00 0.00 128 GLY A C 1
ATOM 2013 O O . GLY A 1 128 ? -31.170 -5.355 7.111 1.00 0.00 128 GLY A O 1
ATOM 2017 N N . LYS A 1 129 ? -30.609 -4.072 8.853 1.00 0.00 129 LYS A N 1
ATOM 2018 C CA . LYS A 1 129 ? -31.391 -4.835 9.793 1.00 0.00 129 LYS A CA 1
ATOM 2019 C C . LYS A 1 129 ? -32.723 -4.156 10.041 1.00 0.00 129 LYS A C 1
ATOM 2020 O O . LYS A 1 129 ? -32.805 -3.180 10.795 1.00 0.00 129 LYS A O 1
ATOM 2039 N N . LYS A 1 130 ? -33.758 -4.643 9.384 1.00 0.00 130 LYS A N 1
ATOM 2040 C CA . LYS A 1 130 ? -35.067 -4.111 9.576 1.00 0.00 130 LYS A CA 1
ATOM 2041 C C . LYS A 1 130 ? -35.635 -4.621 10.893 1.00 0.00 130 LYS A C 1
ATOM 2042 O O . LYS A 1 130 ? -35.878 -5.822 11.059 1.00 0.00 130 LYS A O 1
ATOM 2061 N N . GLN A 1 131 ? -35.816 -3.709 11.827 1.00 0.00 131 GLN A N 1
ATOM 2062 C CA . GLN A 1 131 ? -36.277 -4.041 13.165 1.00 0.00 131 GLN A CA 1
ATOM 2063 C C . GLN A 1 131 ? -37.707 -4.560 13.167 1.00 0.00 131 GLN A C 1
ATOM 2064 O O . GLN A 1 131 ? -38.556 -4.063 12.425 1.00 0.00 131 GLN A O 1
ATOM 2078 N N . GLU A 1 132 ? -37.941 -5.586 14.009 1.00 0.00 132 GLU A N 1
ATOM 2079 C CA . GLU A 1 132 ? -39.261 -6.221 14.216 1.00 0.00 132 GLU A CA 1
ATOM 2080 C C . GLU A 1 132 ? -40.009 -6.499 12.913 1.00 0.00 132 GLU A C 1
ATOM 2081 O O . GLU A 1 132 ? -41.242 -6.417 12.856 1.00 0.00 132 GLU A O 1
ATOM 2093 N N . LYS A 1 133 ? -39.245 -6.879 11.893 1.00 0.00 133 LYS A N 1
ATOM 2094 C CA . LYS A 1 133 ? -39.767 -7.207 10.570 1.00 0.00 133 LYS A CA 1
ATOM 2095 C C . LYS A 1 133 ? -40.438 -6.009 9.918 1.00 0.00 133 LYS A C 1
ATOM 2096 O O . LYS A 1 133 ? -39.805 -5.251 9.190 1.00 0.00 133 LYS A O 1
ATOM 2115 N N . MET A 1 134 ? -41.702 -5.861 10.180 1.00 0.00 134 MET A N 1
ATOM 2116 C CA . MET A 1 134 ? -42.494 -4.746 9.667 1.00 0.00 134 MET A CA 1
ATOM 2117 C C . MET A 1 134 ? -43.560 -4.362 10.672 1.00 0.00 134 MET A C 1
ATOM 2118 O O . MET A 1 134 ? -44.548 -3.712 10.323 1.00 0.00 134 MET A O 1
ATOM 2132 N N . LEU A 1 135 ? -43.329 -4.745 11.928 1.00 0.00 135 LEU A N 1
ATOM 2133 C CA . LEU A 1 135 ? -44.272 -4.508 13.020 1.00 0.00 135 LEU A CA 1
ATOM 2134 C C . LEU A 1 135 ? -45.544 -5.317 12.825 1.00 0.00 135 LEU A C 1
ATOM 2135 O O . LEU A 1 135 ? -46.522 -4.852 12.225 1.00 0.00 135 LEU A O 1
ATOM 2151 N N . ASP A 1 136 ? -45.499 -6.535 13.305 1.00 0.00 136 ASP A N 1
ATOM 2152 C CA . ASP A 1 136 ? -46.619 -7.458 13.235 1.00 0.00 136 ASP A CA 1
ATOM 2153 C C . ASP A 1 136 ? -46.371 -8.621 14.171 1.00 0.00 136 ASP A C 1
ATOM 2154 O O . ASP A 1 136 ? -47.339 -9.119 14.783 1.00 0.00 136 ASP A O 1
ATOM 2164 N N . GLY A 1 1 ? -46.959 46.428 -3.444 1.00 0.00 1 GLY A N 2
ATOM 2165 C CA . GLY A 1 1 ? -47.021 46.230 -1.982 1.00 0.00 1 GLY A CA 2
ATOM 2166 C C . GLY A 1 1 ? -46.917 44.771 -1.612 1.00 0.00 1 GLY A C 2
ATOM 2167 O O . GLY A 1 1 ? -46.706 43.920 -2.479 1.00 0.00 1 GLY A O 2
ATOM 2173 N N . LYS A 1 2 ? -47.061 44.469 -0.336 1.00 0.00 2 LYS A N 2
ATOM 2174 C CA . LYS A 1 2 ? -46.972 43.093 0.116 1.00 0.00 2 LYS A CA 2
ATOM 2175 C C . LYS A 1 2 ? -48.347 42.526 0.446 1.00 0.00 2 LYS A C 2
ATOM 2176 O O . LYS A 1 2 ? -48.520 41.315 0.554 1.00 0.00 2 LYS A O 2
ATOM 2195 N N . LYS A 1 3 ? -49.326 43.400 0.594 1.00 0.00 3 LYS A N 2
ATOM 2196 C CA . LYS A 1 3 ? -50.676 42.965 0.895 1.00 0.00 3 LYS A CA 2
ATOM 2197 C C . LYS A 1 3 ? -51.635 43.253 -0.245 1.00 0.00 3 LYS A C 2
ATOM 2198 O O . LYS A 1 3 ? -52.197 44.340 -0.338 1.00 0.00 3 LYS A O 2
ATOM 2217 N N . GLU A 1 4 ? -51.795 42.293 -1.119 1.00 0.00 4 GLU A N 2
ATOM 2218 C CA . GLU A 1 4 ? -52.773 42.389 -2.186 1.00 0.00 4 GLU A CA 2
ATOM 2219 C C . GLU A 1 4 ? -53.868 41.377 -1.938 1.00 0.00 4 GLU A C 2
ATOM 2220 O O . GLU A 1 4 ? -55.045 41.721 -1.841 1.00 0.00 4 GLU A O 2
ATOM 2232 N N . LYS A 1 5 ? -53.461 40.126 -1.816 1.00 0.00 5 LYS A N 2
ATOM 2233 C CA . LYS A 1 5 ? -54.368 39.036 -1.512 1.00 0.00 5 LYS A CA 2
ATOM 2234 C C . LYS A 1 5 ? -53.629 37.952 -0.712 1.00 0.00 5 LYS A C 2
ATOM 2235 O O . LYS A 1 5 ? -53.318 36.878 -1.227 1.00 0.00 5 LYS A O 2
ATOM 2254 N N . PRO A 1 6 ? -53.314 38.230 0.559 1.00 0.00 6 PRO A N 2
ATOM 2255 C CA . PRO A 1 6 ? -52.576 37.306 1.409 1.00 0.00 6 PRO A CA 2
ATOM 2256 C C . PRO A 1 6 ? -53.513 36.324 2.101 1.00 0.00 6 PRO A C 2
ATOM 2257 O O . PRO A 1 6 ? -54.460 35.819 1.488 1.00 0.00 6 PRO A O 2
ATOM 2268 N N . GLU A 1 7 ? -53.254 36.089 3.367 1.00 0.00 7 GLU A N 2
ATOM 2269 C CA . GLU A 1 7 ? -54.016 35.142 4.174 1.00 0.00 7 GLU A CA 2
ATOM 2270 C C . GLU A 1 7 ? -53.898 33.727 3.608 1.00 0.00 7 GLU A C 2
ATOM 2271 O O . GLU A 1 7 ? -54.786 33.242 2.899 1.00 0.00 7 GLU A O 2
ATOM 2283 N N . LYS A 1 8 ? -52.776 33.095 3.893 1.00 0.00 8 LYS A N 2
ATOM 2284 C CA . LYS A 1 8 ? -52.514 31.745 3.445 1.00 0.00 8 LYS A CA 2
ATOM 2285 C C . LYS A 1 8 ? -51.350 31.150 4.232 1.00 0.00 8 LYS A C 2
ATOM 2286 O O . LYS A 1 8 ? -51.560 30.328 5.119 1.00 0.00 8 LYS A O 2
ATOM 2305 N N . LYS A 1 9 ? -50.127 31.600 3.914 1.00 0.00 9 LYS A N 2
ATOM 2306 C CA . LYS A 1 9 ? -48.894 31.145 4.583 1.00 0.00 9 LYS A CA 2
ATOM 2307 C C . LYS A 1 9 ? -48.579 29.680 4.281 1.00 0.00 9 LYS A C 2
ATOM 2308 O O . LYS A 1 9 ? -49.451 28.816 4.325 1.00 0.00 9 LYS A O 2
ATOM 2327 N N . VAL A 1 10 ? -47.328 29.412 3.996 1.00 0.00 10 VAL A N 2
ATOM 2328 C CA . VAL A 1 10 ? -46.885 28.060 3.693 1.00 0.00 10 VAL A CA 2
ATOM 2329 C C . VAL A 1 10 ? -46.152 27.452 4.876 1.00 0.00 10 VAL A C 2
ATOM 2330 O O . VAL A 1 10 ? -45.439 28.145 5.607 1.00 0.00 10 VAL A O 2
ATOM 2343 N N . LYS A 1 11 ? -46.340 26.166 5.062 1.00 0.00 11 LYS A N 2
ATOM 2344 C CA . LYS A 1 11 ? -45.706 25.446 6.155 1.00 0.00 11 LYS A CA 2
ATOM 2345 C C . LYS A 1 11 ? -45.392 24.003 5.754 1.00 0.00 11 LYS A C 2
ATOM 2346 O O . LYS A 1 11 ? -46.254 23.124 5.810 1.00 0.00 11 LYS A O 2
ATOM 2365 N N . LYS A 1 12 ? -44.163 23.767 5.329 1.00 0.00 12 LYS A N 2
ATOM 2366 C CA . LYS A 1 12 ? -43.745 22.436 4.920 1.00 0.00 12 LYS A CA 2
ATOM 2367 C C . LYS A 1 12 ? -42.419 22.047 5.565 1.00 0.00 12 LYS A C 2
ATOM 2368 O O . LYS A 1 12 ? -41.386 21.935 4.896 1.00 0.00 12 LYS A O 2
ATOM 2387 N N . SER A 1 13 ? -42.458 21.863 6.870 1.00 0.00 13 SER A N 2
ATOM 2388 C CA . SER A 1 13 ? -41.298 21.430 7.632 1.00 0.00 13 SER A CA 2
ATOM 2389 C C . SER A 1 13 ? -41.682 20.204 8.438 1.00 0.00 13 SER A C 2
ATOM 2390 O O . SER A 1 13 ? -41.078 19.877 9.462 1.00 0.00 13 SER A O 2
ATOM 2398 N N . ASP A 1 14 ? -42.677 19.524 7.923 1.00 0.00 14 ASP A N 2
ATOM 2399 C CA . ASP A 1 14 ? -43.269 18.362 8.549 1.00 0.00 14 ASP A CA 2
ATOM 2400 C C . ASP A 1 14 ? -42.396 17.122 8.411 1.00 0.00 14 ASP A C 2
ATOM 2401 O O . ASP A 1 14 ? -41.646 16.990 7.445 1.00 0.00 14 ASP A O 2
ATOM 2410 N N . CYS A 1 15 ? -42.445 16.275 9.444 1.00 0.00 15 CYS A N 2
ATOM 2411 C CA . CYS A 1 15 ? -41.839 14.952 9.464 1.00 0.00 15 CYS A CA 2
ATOM 2412 C C . CYS A 1 15 ? -40.444 15.023 10.047 1.00 0.00 15 CYS A C 2
ATOM 2413 O O . CYS A 1 15 ? -40.229 14.673 11.210 1.00 0.00 15 CYS A O 2
ATOM 2420 N N . GLY A 1 16 ? -39.508 15.481 9.267 1.00 0.00 16 GLY A N 2
ATOM 2421 C CA . GLY A 1 16 ? -38.159 15.642 9.730 1.00 0.00 16 GLY A CA 2
ATOM 2422 C C . GLY A 1 16 ? -37.300 16.224 8.643 1.00 0.00 16 GLY A C 2
ATOM 2423 O O . GLY A 1 16 ? -37.764 16.388 7.508 1.00 0.00 16 GLY A O 2
ATOM 2427 N N . GLU A 1 17 ? -36.068 16.535 8.964 1.00 0.00 17 GLU A N 2
ATOM 2428 C CA . GLU A 1 17 ? -35.161 17.091 8.009 1.00 0.00 17 GLU A CA 2
ATOM 2429 C C . GLU A 1 17 ? -34.094 16.110 7.640 1.00 0.00 17 GLU A C 2
ATOM 2430 O O . GLU A 1 17 ? -33.925 15.074 8.279 1.00 0.00 17 GLU A O 2
ATOM 2442 N N . TRP A 1 18 ? -33.409 16.432 6.584 1.00 0.00 18 TRP A N 2
ATOM 2443 C CA . TRP A 1 18 ? -32.286 15.693 6.134 1.00 0.00 18 TRP A CA 2
ATOM 2444 C C . TRP A 1 18 ? -31.138 15.755 7.140 1.00 0.00 18 TRP A C 2
ATOM 2445 O O . TRP A 1 18 ? -30.747 16.835 7.589 1.00 0.00 18 TRP A O 2
ATOM 2466 N N . GLN A 1 19 ? -30.620 14.600 7.490 1.00 0.00 19 GLN A N 2
ATOM 2467 C CA . GLN A 1 19 ? -29.480 14.495 8.366 1.00 0.00 19 GLN A CA 2
ATOM 2468 C C . GLN A 1 19 ? -28.235 14.569 7.517 1.00 0.00 19 GLN A C 2
ATOM 2469 O O . GLN A 1 19 ? -28.177 13.964 6.447 1.00 0.00 19 GLN A O 2
ATOM 2483 N N . TRP A 1 20 ? -27.250 15.292 7.972 1.00 0.00 20 TRP A N 2
ATOM 2484 C CA . TRP A 1 20 ? -26.069 15.509 7.165 1.00 0.00 20 TRP A CA 2
ATOM 2485 C C . TRP A 1 20 ? -24.859 14.791 7.714 1.00 0.00 20 TRP A C 2
ATOM 2486 O O . TRP A 1 20 ? -24.472 14.979 8.867 1.00 0.00 20 TRP A O 2
ATOM 2507 N N . SER A 1 21 ? -24.265 13.968 6.873 1.00 0.00 21 SER A N 2
ATOM 2508 C CA . SER A 1 21 ? -23.083 13.220 7.224 1.00 0.00 21 SER A CA 2
ATOM 2509 C C . SER A 1 21 ? -21.883 13.823 6.503 1.00 0.00 21 SER A C 2
ATOM 2510 O O . SER A 1 21 ? -22.055 14.649 5.595 1.00 0.00 21 SER A O 2
ATOM 2518 N N . VAL A 1 22 ? -20.684 13.420 6.879 1.00 0.00 22 VAL A N 2
ATOM 2519 C CA . VAL A 1 22 ? -19.493 13.946 6.242 1.00 0.00 22 VAL A CA 2
ATOM 2520 C C . VAL A 1 22 ? -19.013 13.006 5.148 1.00 0.00 22 VAL A C 2
ATOM 2521 O O . VAL A 1 22 ? -19.274 11.796 5.189 1.00 0.00 22 VAL A O 2
ATOM 2534 N N . CYS A 1 23 ? -18.340 13.567 4.169 1.00 0.00 23 CYS A N 2
ATOM 2535 C CA . CYS A 1 23 ? -17.848 12.815 3.033 1.00 0.00 23 CYS A CA 2
ATOM 2536 C C . CYS A 1 23 ? -16.764 11.832 3.435 1.00 0.00 23 CYS A C 2
ATOM 2537 O O . CYS A 1 23 ? -15.803 12.194 4.117 1.00 0.00 23 CYS A O 2
ATOM 2544 N N . VAL A 1 24 ? -16.923 10.597 3.015 1.00 0.00 24 VAL A N 2
ATOM 2545 C CA . VAL A 1 24 ? -15.930 9.580 3.263 1.00 0.00 24 VAL A CA 2
ATOM 2546 C C . VAL A 1 24 ? -15.225 9.214 1.955 1.00 0.00 24 VAL A C 2
ATOM 2547 O O . VAL A 1 24 ? -15.841 8.666 1.040 1.00 0.00 24 VAL A O 2
ATOM 2560 N N . PRO A 1 25 ? -13.938 9.569 1.824 1.00 0.00 25 PRO A N 2
ATOM 2561 C CA . PRO A 1 25 ? -13.160 9.266 0.624 1.00 0.00 25 PRO A CA 2
ATOM 2562 C C . PRO A 1 25 ? -12.893 7.775 0.489 1.00 0.00 25 PRO A C 2
ATOM 2563 O O . PRO A 1 25 ? -12.916 7.038 1.477 1.00 0.00 25 PRO A O 2
ATOM 2574 N N . THR A 1 26 ? -12.638 7.336 -0.725 1.00 0.00 26 THR A N 2
ATOM 2575 C CA . THR A 1 26 ? -12.363 5.950 -0.982 1.00 0.00 26 THR A CA 2
ATOM 2576 C C . THR A 1 26 ? -10.858 5.703 -0.896 1.00 0.00 26 THR A C 2
ATOM 2577 O O . THR A 1 26 ? -10.409 4.602 -0.580 1.00 0.00 26 THR A O 2
ATOM 2588 N N . SER A 1 27 ? -10.085 6.751 -1.145 1.00 0.00 27 SER A N 2
ATOM 2589 C CA . SER A 1 27 ? -8.648 6.654 -1.101 1.00 0.00 27 SER A CA 2
ATOM 2590 C C . SER A 1 27 ? -8.020 8.036 -0.945 1.00 0.00 27 SER A C 2
ATOM 2591 O O . SER A 1 27 ? -8.455 9.003 -1.579 1.00 0.00 27 SER A O 2
ATOM 2599 N N . GLY A 1 28 ? -7.020 8.122 -0.077 1.00 0.00 28 GLY A N 2
ATOM 2600 C CA . GLY A 1 28 ? -6.298 9.357 0.126 1.00 0.00 28 GLY A CA 2
ATOM 2601 C C . GLY A 1 28 ? -5.455 9.692 -1.074 1.00 0.00 28 GLY A C 2
ATOM 2602 O O . GLY A 1 28 ? -5.178 10.866 -1.349 1.00 0.00 28 GLY A O 2
ATOM 2606 N N . ASP A 1 29 ? -5.059 8.659 -1.807 1.00 0.00 29 ASP A N 2
ATOM 2607 C CA . ASP A 1 29 ? -4.280 8.824 -3.026 1.00 0.00 29 ASP A CA 2
ATOM 2608 C C . ASP A 1 29 ? -5.203 9.180 -4.176 1.00 0.00 29 ASP A C 2
ATOM 2609 O O . ASP A 1 29 ? -5.198 8.527 -5.222 1.00 0.00 29 ASP A O 2
ATOM 2618 N N . CYS A 1 30 ? -5.980 10.234 -3.962 1.00 0.00 30 CYS A N 2
ATOM 2619 C CA . CYS A 1 30 ? -6.959 10.724 -4.929 1.00 0.00 30 CYS A CA 2
ATOM 2620 C C . CYS A 1 30 ? -7.993 9.650 -5.257 1.00 0.00 30 CYS A C 2
ATOM 2621 O O . CYS A 1 30 ? -7.826 8.874 -6.203 1.00 0.00 30 CYS A O 2
ATOM 2628 N N . GLY A 1 31 ? -9.055 9.605 -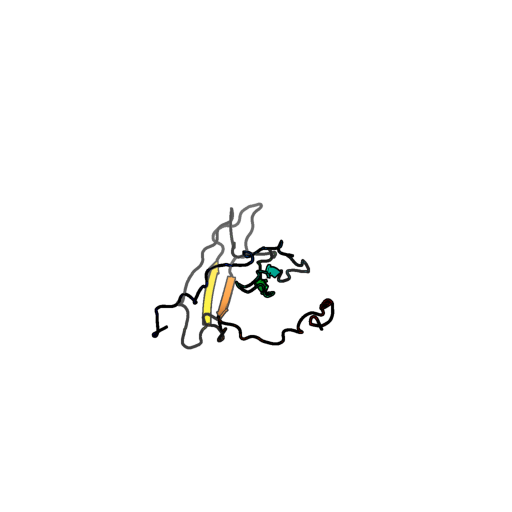4.477 1.00 0.00 31 GLY A N 2
ATOM 2629 C CA . GLY A 1 31 ? -10.074 8.612 -4.680 1.00 0.00 31 GLY A CA 2
ATOM 2630 C C . GLY A 1 31 ? -11.440 9.157 -4.386 1.00 0.00 31 GLY A C 2
ATOM 2631 O O . GLY A 1 31 ? -11.610 9.920 -3.436 1.00 0.00 31 GLY A O 2
ATOM 2635 N N . LEU A 1 32 ? -12.413 8.754 -5.184 1.00 0.00 32 LEU A N 2
ATOM 2636 C CA . LEU A 1 32 ? -13.786 9.233 -5.051 1.00 0.00 32 LEU A CA 2
ATOM 2637 C C . LEU A 1 32 ? -14.336 8.960 -3.660 1.00 0.00 32 LEU A C 2
ATOM 2638 O O . LEU A 1 32 ? -13.915 8.045 -3.003 1.00 0.00 32 LEU A O 2
ATOM 2654 N N . GLY A 1 33 ? -15.261 9.770 -3.212 1.00 0.00 33 GLY A N 2
ATOM 2655 C CA . GLY A 1 33 ? -15.821 9.578 -1.902 1.00 0.00 33 GLY A CA 2
ATOM 2656 C C . GLY A 1 33 ? -17.319 9.710 -1.943 1.00 0.00 33 GLY A C 2
ATOM 2657 O O . GLY A 1 33 ? -17.873 10.115 -2.966 1.00 0.00 33 GLY A O 2
ATOM 2661 N N . THR A 1 34 ? -17.984 9.397 -0.855 1.00 0.00 34 THR A N 2
ATOM 2662 C CA . THR A 1 34 ? -19.431 9.474 -0.826 1.00 0.00 34 THR A CA 2
ATOM 2663 C C . THR A 1 34 ? -19.944 10.130 0.451 1.00 0.00 34 THR A C 2
ATOM 2664 O O . THR A 1 34 ? -19.263 10.150 1.478 1.00 0.00 34 THR A O 2
ATOM 2675 N N . ARG A 1 35 ? -21.126 10.714 0.354 1.00 0.00 35 ARG A N 2
ATOM 2676 C CA . ARG A 1 35 ? -21.806 11.310 1.486 1.00 0.00 35 ARG A CA 2
ATOM 2677 C C . ARG A 1 35 ? -23.275 10.919 1.414 1.00 0.00 35 ARG A C 2
ATOM 2678 O O . ARG A 1 35 ? -23.841 10.846 0.321 1.00 0.00 35 ARG A O 2
ATOM 2699 N N . GLU A 1 36 ? -23.891 10.655 2.544 1.00 0.00 36 GLU A N 2
ATOM 2700 C CA . GLU A 1 36 ? -25.273 10.215 2.560 1.00 0.00 36 GLU A CA 2
ATOM 2701 C C . GLU A 1 36 ? -26.105 11.022 3.537 1.00 0.00 36 GLU A C 2
ATOM 2702 O O . GLU A 1 36 ? -25.705 11.227 4.691 1.00 0.00 36 GLU A O 2
ATOM 2714 N N . GLY A 1 37 ? -27.243 11.500 3.073 1.00 0.00 37 GLY A N 2
ATOM 2715 C CA . GLY A 1 37 ? -28.140 12.233 3.920 1.00 0.00 37 GLY A CA 2
ATOM 2716 C C . GLY A 1 37 ? -29.473 11.524 3.965 1.00 0.00 37 GLY A C 2
ATOM 2717 O O . GLY A 1 37 ? -29.887 10.923 2.966 1.00 0.00 37 GLY A O 2
ATOM 2721 N N . THR A 1 38 ? -30.153 11.566 5.089 1.00 0.00 38 THR A N 2
ATOM 2722 C CA . THR A 1 38 ? -31.417 10.868 5.224 1.00 0.00 38 THR A CA 2
ATOM 2723 C C . THR A 1 38 ? -32.456 11.745 5.891 1.00 0.00 38 THR A C 2
ATOM 2724 O O . THR A 1 38 ? -32.123 12.651 6.631 1.00 0.00 38 THR A O 2
ATOM 2735 N N . ARG A 1 39 ? -33.708 11.470 5.626 1.00 0.00 39 ARG A N 2
ATOM 2736 C CA . ARG A 1 39 ? -34.795 12.196 6.237 1.00 0.00 39 ARG A CA 2
ATOM 2737 C C . ARG A 1 39 ? -35.605 11.206 7.048 1.00 0.00 39 ARG A C 2
ATOM 2738 O O . ARG A 1 39 ? -35.586 10.010 6.753 1.00 0.00 39 ARG A O 2
ATOM 2759 N N . THR A 1 40 ? -36.298 11.667 8.064 1.00 0.00 40 THR A N 2
ATOM 2760 C CA . THR A 1 40 ? -37.016 10.757 8.931 1.00 0.00 40 THR A CA 2
ATOM 2761 C C . THR A 1 40 ? -38.232 11.436 9.515 1.00 0.00 40 THR A C 2
ATOM 2762 O O . THR A 1 40 ? -38.328 12.656 9.499 1.00 0.00 40 THR A O 2
ATOM 2773 N N . GLY A 1 41 ? -39.154 10.650 10.007 1.00 0.00 41 GLY A N 2
ATOM 2774 C CA . GLY A 1 41 ? -40.351 11.169 10.602 1.00 0.00 41 GLY A CA 2
ATOM 2775 C C . GLY A 1 41 ? -41.354 10.066 10.765 1.00 0.00 41 GLY A C 2
ATOM 2776 O O . GLY A 1 41 ? -41.036 8.905 10.491 1.00 0.00 41 GLY A O 2
ATOM 2780 N N . ALA A 1 42 ? -42.561 10.395 11.176 1.00 0.00 42 ALA A N 2
ATOM 2781 C CA . ALA A 1 42 ? -43.573 9.375 11.392 1.00 0.00 42 ALA A CA 2
ATOM 2782 C C . ALA A 1 42 ? -44.103 8.829 10.072 1.00 0.00 42 ALA A C 2
ATOM 2783 O O . ALA A 1 42 ? -44.455 7.660 9.977 1.00 0.00 42 ALA A O 2
ATOM 2790 N N . GLU A 1 43 ? -44.156 9.677 9.053 1.00 0.00 43 GLU A N 2
ATOM 2791 C CA . GLU A 1 43 ? -44.658 9.261 7.746 1.00 0.00 43 GLU A CA 2
ATOM 2792 C C . GLU A 1 43 ? -43.530 9.084 6.735 1.00 0.00 43 GLU A C 2
ATOM 2793 O O . GLU A 1 43 ? -43.766 8.740 5.576 1.00 0.00 43 GLU A O 2
ATOM 2805 N N . CYS A 1 44 ? -42.316 9.302 7.171 1.00 0.00 44 CYS A N 2
ATOM 2806 C CA . CYS A 1 44 ? -41.173 9.217 6.278 1.00 0.00 44 CYS A CA 2
ATOM 2807 C C . CYS A 1 44 ? -40.462 7.877 6.394 1.00 0.00 44 CYS A C 2
ATOM 2808 O O . CYS A 1 44 ? -39.956 7.519 7.459 1.00 0.00 44 CYS A O 2
ATOM 2815 N N . LYS A 1 45 ? -40.456 7.135 5.299 1.00 0.00 45 LYS A N 2
ATOM 2816 C CA . LYS A 1 45 ? -39.736 5.879 5.218 1.00 0.00 45 LYS A CA 2
ATOM 2817 C C . LYS A 1 45 ? -39.031 5.778 3.884 1.00 0.00 45 LYS A C 2
ATOM 2818 O O . LYS A 1 45 ? -39.579 6.196 2.855 1.00 0.00 45 LYS A O 2
ATOM 2837 N N . GLN A 1 46 ? -37.813 5.244 3.906 1.00 0.00 46 GLN A N 2
ATOM 2838 C CA . GLN A 1 46 ? -36.983 5.109 2.711 1.00 0.00 46 GLN A CA 2
ATOM 2839 C C . GLN A 1 46 ? -36.645 6.467 2.111 1.00 0.00 46 GLN A C 2
ATOM 2840 O O . GLN A 1 46 ? -36.264 6.574 0.947 1.00 0.00 46 GLN A O 2
ATOM 2854 N N . THR A 1 47 ? -36.772 7.502 2.925 1.00 0.00 47 THR A N 2
ATOM 2855 C CA . THR A 1 47 ? -36.440 8.837 2.510 1.00 0.00 47 THR A CA 2
ATOM 2856 C C . THR A 1 47 ? -34.945 9.054 2.688 1.00 0.00 47 THR A C 2
ATOM 2857 O O . THR A 1 47 ? -34.492 9.656 3.666 1.00 0.00 47 THR A O 2
ATOM 2868 N N . MET A 1 48 ? -34.195 8.523 1.765 1.00 0.00 48 MET A N 2
ATOM 2869 C CA . MET A 1 48 ? -32.744 8.562 1.843 1.00 0.00 48 MET A CA 2
ATOM 2870 C C . MET A 1 48 ? -32.138 8.965 0.514 1.00 0.00 48 MET A C 2
ATOM 2871 O O . MET A 1 48 ? -32.740 8.755 -0.545 1.00 0.00 48 MET A O 2
ATOM 2885 N N . LYS A 1 49 ? -30.961 9.562 0.568 1.00 0.00 49 LYS A N 2
ATOM 2886 C CA . LYS A 1 49 ? -30.255 9.961 -0.628 1.00 0.00 49 LYS A CA 2
ATOM 2887 C C . LYS A 1 49 ? -28.754 9.883 -0.407 1.00 0.00 49 LYS A C 2
ATOM 2888 O O . LYS A 1 49 ? -28.237 10.390 0.591 1.00 0.00 49 LYS A O 2
ATOM 2907 N N . THR A 1 50 ? -28.056 9.263 -1.328 1.00 0.00 50 THR A N 2
ATOM 2908 C CA . THR A 1 50 ? -26.625 9.129 -1.250 1.00 0.00 50 THR A CA 2
ATOM 2909 C C . THR A 1 50 ? -26.003 9.862 -2.435 1.00 0.00 50 THR A C 2
ATOM 2910 O O . THR A 1 50 ? -26.509 9.778 -3.556 1.00 0.00 50 THR A O 2
ATOM 2921 N N . GLN A 1 51 ? -24.931 10.576 -2.193 1.00 0.00 51 GLN A N 2
ATOM 2922 C CA . GLN A 1 51 ? -24.287 11.372 -3.227 1.00 0.00 51 GLN A CA 2
ATOM 2923 C C . GLN A 1 51 ? -22.793 11.123 -3.246 1.00 0.00 51 GLN A C 2
ATOM 2924 O O . GLN A 1 51 ? -22.198 10.777 -2.221 1.00 0.00 51 GLN A O 2
ATOM 2938 N N . ARG A 1 52 ? -22.186 11.295 -4.405 1.00 0.00 52 ARG A N 2
ATOM 2939 C CA . ARG A 1 52 ? -20.752 11.160 -4.540 1.00 0.00 52 ARG A CA 2
ATOM 2940 C C . ARG A 1 52 ? -20.113 12.494 -4.194 1.00 0.00 52 ARG A C 2
ATOM 2941 O O . ARG A 1 52 ? -20.532 13.540 -4.690 1.00 0.00 52 ARG A O 2
ATOM 2962 N N . CYS A 1 53 ? -19.140 12.472 -3.328 1.00 0.00 53 CYS A N 2
ATOM 2963 C CA . CYS A 1 53 ? -18.537 13.699 -2.871 1.00 0.00 53 CYS A CA 2
ATOM 2964 C C . CYS A 1 53 ? -17.281 13.995 -3.691 1.00 0.00 53 CYS A C 2
ATOM 2965 O O . CYS A 1 53 ? -16.899 13.206 -4.557 1.00 0.00 53 CYS A O 2
ATOM 2972 N N . LYS A 1 54 ? -16.633 15.105 -3.400 1.00 0.00 54 LYS A N 2
ATOM 2973 C CA . LYS A 1 54 ? -15.474 15.536 -4.160 1.00 0.00 54 LYS A CA 2
ATOM 2974 C C . LYS A 1 54 ? -14.210 15.496 -3.311 1.00 0.00 54 LYS A C 2
ATOM 2975 O O . LYS A 1 54 ? -14.228 15.800 -2.115 1.00 0.00 54 LYS A O 2
ATOM 2994 N N . ILE A 1 55 ? -13.144 15.086 -3.930 1.00 0.00 55 ILE A N 2
ATOM 2995 C CA . ILE A 1 55 ? -11.849 15.007 -3.278 1.00 0.00 55 ILE A CA 2
ATOM 2996 C C . ILE A 1 55 ? -10.807 15.831 -4.044 1.00 0.00 55 ILE A C 2
ATOM 2997 O O . ILE A 1 55 ? -10.567 15.599 -5.234 1.00 0.00 55 ILE A O 2
ATOM 3013 N N . PRO A 1 56 ? -10.202 16.833 -3.385 1.00 0.00 56 PRO A N 2
ATOM 3014 C CA . PRO A 1 56 ? -9.168 17.657 -3.997 1.00 0.00 56 PRO A CA 2
ATOM 3015 C C . PRO A 1 56 ? -7.869 16.878 -4.204 1.00 0.00 56 PRO A C 2
ATOM 3016 O O . PRO A 1 56 ? -7.082 16.692 -3.269 1.00 0.00 56 PRO A O 2
ATOM 3027 N N . CYS A 1 57 ? -7.671 16.397 -5.410 1.00 0.00 57 CYS A N 2
ATOM 3028 C CA . CYS A 1 57 ? -6.472 15.662 -5.751 1.00 0.00 57 CYS A CA 2
ATOM 3029 C C . CYS A 1 57 ? -5.337 16.628 -6.037 1.00 0.00 57 CYS A C 2
ATOM 3030 O O . CYS A 1 57 ? -5.394 17.406 -6.992 1.00 0.00 57 CYS A O 2
ATOM 3037 N N . ASN A 1 58 ? -4.323 16.608 -5.195 1.00 0.00 58 ASN A N 2
ATOM 3038 C CA . ASN A 1 58 ? -3.193 17.497 -5.367 1.00 0.00 58 ASN A CA 2
ATOM 3039 C C . ASN A 1 58 ? -2.176 16.926 -6.331 1.00 0.00 58 ASN A C 2
ATOM 3040 O O . ASN A 1 58 ? -1.748 15.774 -6.195 1.00 0.00 58 ASN A O 2
ATOM 3051 N N . TRP A 1 59 ? -1.801 17.748 -7.301 1.00 0.00 59 TRP A N 2
ATOM 3052 C CA . TRP A 1 59 ? -0.795 17.421 -8.305 1.00 0.00 59 TRP A CA 2
ATOM 3053 C C . TRP A 1 59 ? -1.101 16.112 -9.028 1.00 0.00 59 TRP A C 2
ATOM 3054 O O . TRP A 1 59 ? -0.402 15.104 -8.854 1.00 0.00 59 TRP A O 2
ATOM 3075 N N . LYS A 1 60 ? -2.161 16.124 -9.815 1.00 0.00 60 LYS A N 2
ATOM 3076 C CA . LYS A 1 60 ? -2.541 14.968 -10.611 1.00 0.00 60 LYS A CA 2
ATOM 3077 C C . LYS A 1 60 ? -1.901 15.071 -11.990 1.00 0.00 60 LYS A C 2
ATOM 3078 O O . LYS A 1 60 ? -1.887 14.116 -12.769 1.00 0.00 60 LYS A O 2
ATOM 3097 N N . LYS A 1 61 ? -1.368 16.242 -12.268 1.00 0.00 61 LYS A N 2
ATOM 3098 C CA . LYS A 1 61 ? -0.713 16.528 -13.532 1.00 0.00 61 LYS A CA 2
ATOM 3099 C C . LYS A 1 61 ? 0.546 15.698 -13.683 1.00 0.00 61 LYS A C 2
ATOM 3100 O O . LYS A 1 61 ? 1.512 15.868 -12.933 1.00 0.00 61 LYS A O 2
ATOM 3119 N N . GLN A 1 62 ? 0.530 14.802 -14.647 1.00 0.00 62 GLN A N 2
ATOM 3120 C CA . GLN A 1 62 ? 1.641 13.895 -14.876 1.00 0.00 62 GLN A CA 2
ATOM 3121 C C . GLN A 1 62 ? 1.837 13.677 -16.357 1.00 0.00 62 GLN A C 2
ATOM 3122 O O . GLN A 1 62 ? 2.365 12.648 -16.778 1.00 0.00 62 GLN A O 2
ATOM 3136 N N . PHE A 1 63 ? 1.388 14.654 -17.147 1.00 0.00 63 PHE A N 2
ATOM 3137 C CA . PHE A 1 63 ? 1.502 14.633 -18.613 1.00 0.00 63 PHE A CA 2
ATOM 3138 C C . PHE A 1 63 ? 0.489 13.693 -19.260 1.00 0.00 63 PHE A C 2
ATOM 3139 O O . PHE A 1 63 ? -0.065 13.984 -20.319 1.00 0.00 63 PHE A O 2
ATOM 3156 N N . GLY A 1 64 ? 0.254 12.601 -18.615 1.00 0.00 64 GLY A N 2
ATOM 3157 C CA . GLY A 1 64 ? -0.692 11.626 -19.099 1.00 0.00 64 GLY A CA 2
ATOM 3158 C C . GLY A 1 64 ? -1.190 10.734 -17.987 1.00 0.00 64 GLY A C 2
ATOM 3159 O O . GLY A 1 64 ? -0.399 10.218 -17.196 1.00 0.00 64 GLY A O 2
ATOM 3163 N N . ALA A 1 65 ? -2.495 10.554 -17.914 1.00 0.00 65 ALA A N 2
ATOM 3164 C CA . ALA A 1 65 ? -3.092 9.718 -16.887 1.00 0.00 65 ALA A CA 2
ATOM 3165 C C . ALA A 1 65 ? -3.742 8.488 -17.505 1.00 0.00 65 ALA A C 2
ATOM 3166 O O . ALA A 1 65 ? -3.187 7.388 -17.447 1.00 0.00 65 ALA A O 2
ATOM 3173 N N . GLU A 1 66 ? -4.906 8.680 -18.112 1.00 0.00 66 GLU A N 2
ATOM 3174 C CA . GLU A 1 66 ? -5.625 7.583 -18.752 1.00 0.00 66 GLU A CA 2
ATOM 3175 C C . GLU A 1 66 ? -5.277 7.505 -20.223 1.00 0.00 66 GLU A C 2
ATOM 3176 O O . GLU A 1 66 ? -5.418 6.454 -20.859 1.00 0.00 66 GLU A O 2
ATOM 3188 N N . CYS A 1 67 ? -4.800 8.609 -20.757 1.00 0.00 67 CYS A N 2
ATOM 3189 C CA . CYS A 1 67 ? -4.395 8.663 -22.138 1.00 0.00 67 CYS A CA 2
ATOM 3190 C C . CYS A 1 67 ? -2.992 8.140 -22.267 1.00 0.00 67 CYS A C 2
ATOM 3191 O O . CYS A 1 67 ? -2.250 8.085 -21.284 1.00 0.00 67 CYS A O 2
ATOM 3198 N N . LYS A 1 68 ? -2.626 7.758 -23.458 1.00 0.00 68 LYS A N 2
ATOM 3199 C CA . LYS A 1 68 ? -1.317 7.226 -23.702 1.00 0.00 68 LYS A CA 2
ATOM 3200 C C . LYS A 1 68 ? -0.705 7.922 -24.892 1.00 0.00 68 LYS A C 2
ATOM 3201 O O . LYS A 1 68 ? -1.317 8.002 -25.962 1.00 0.00 68 LYS A O 2
ATOM 3220 N N . TYR A 1 69 ? 0.488 8.427 -24.711 1.00 0.00 69 TYR A N 2
ATOM 3221 C CA . TYR A 1 69 ? 1.160 9.136 -25.763 1.00 0.00 69 TYR A CA 2
ATOM 3222 C C . TYR A 1 69 ? 2.318 8.330 -26.290 1.00 0.00 69 TYR A C 2
ATOM 3223 O O . TYR A 1 69 ? 3.175 7.873 -25.525 1.00 0.00 69 TYR A O 2
ATOM 3241 N N . GLN A 1 70 ? 2.356 8.165 -27.581 1.00 0.00 70 GLN A N 2
ATOM 3242 C CA . GLN A 1 70 ? 3.439 7.469 -28.218 1.00 0.00 70 GLN A CA 2
ATOM 3243 C C . GLN A 1 70 ? 4.376 8.506 -28.790 1.00 0.00 70 GLN A C 2
ATOM 3244 O O . GLN A 1 70 ? 3.977 9.310 -29.636 1.00 0.00 70 GLN A O 2
ATOM 3258 N N . PHE A 1 71 ? 5.604 8.530 -28.307 1.00 0.00 71 PHE A N 2
ATOM 3259 C CA . PHE A 1 71 ? 6.552 9.524 -28.729 1.00 0.00 71 PHE A CA 2
ATOM 3260 C C . PHE A 1 71 ? 7.485 8.975 -29.784 1.00 0.00 71 PHE A C 2
ATOM 3261 O O . PHE A 1 71 ? 7.847 7.797 -29.756 1.00 0.00 71 PHE A O 2
ATOM 3278 N N . GLN A 1 72 ? 7.865 9.819 -30.707 1.00 0.00 72 GLN A N 2
ATOM 3279 C CA . GLN A 1 72 ? 8.821 9.451 -31.705 1.00 0.00 72 GLN A CA 2
ATOM 3280 C C . GLN A 1 72 ? 10.207 9.781 -31.173 1.00 0.00 72 GLN A C 2
ATOM 3281 O O . GLN A 1 72 ? 10.332 10.566 -30.220 1.00 0.00 72 GLN A O 2
ATOM 3295 N N . ALA A 1 73 ? 11.220 9.190 -31.787 1.00 0.00 73 ALA A N 2
ATOM 3296 C CA . ALA A 1 73 ? 12.613 9.320 -31.345 1.00 0.00 73 ALA A CA 2
ATOM 3297 C C . ALA A 1 73 ? 12.842 8.544 -30.048 1.00 0.00 73 ALA A C 2
ATOM 3298 O O . ALA A 1 73 ? 12.263 8.855 -29.008 1.00 0.00 73 ALA A O 2
ATOM 3305 N N . TRP A 1 74 ? 13.701 7.543 -30.118 1.00 0.00 74 TRP A N 2
ATOM 3306 C CA . TRP A 1 74 ? 13.984 6.679 -28.976 1.00 0.00 74 TRP A CA 2
ATOM 3307 C C . TRP A 1 74 ? 15.133 7.267 -28.152 1.00 0.00 74 TRP A C 2
ATOM 3308 O O . TRP A 1 74 ? 15.513 6.743 -27.099 1.00 0.00 74 TRP A O 2
ATOM 3329 N N . GLY A 1 75 ? 15.674 8.362 -28.643 1.00 0.00 75 GLY A N 2
ATOM 3330 C CA . GLY A 1 75 ? 16.795 8.987 -27.999 1.00 0.00 75 GLY A CA 2
ATOM 3331 C C . GLY A 1 75 ? 16.594 10.471 -27.834 1.00 0.00 75 GLY A C 2
ATOM 3332 O O . GLY A 1 75 ? 16.069 11.138 -28.727 1.00 0.00 75 GLY A O 2
ATOM 3336 N N . GLU A 1 76 ? 17.006 10.993 -26.697 1.00 0.00 76 GLU A N 2
ATOM 3337 C CA . GLU A 1 76 ? 16.900 12.388 -26.431 1.00 0.00 76 GLU A CA 2
ATOM 3338 C C . GLU A 1 76 ? 18.283 13.008 -26.479 1.00 0.00 76 GLU A C 2
ATOM 3339 O O . GLU A 1 76 ? 19.254 12.389 -26.047 1.00 0.00 76 GLU A O 2
ATOM 3351 N N . CYS A 1 77 ? 18.360 14.211 -27.034 1.00 0.00 77 CYS A N 2
ATOM 3352 C CA . CYS A 1 77 ? 19.617 14.947 -27.188 1.00 0.00 77 CYS A CA 2
ATOM 3353 C C . CYS A 1 77 ? 20.392 14.438 -28.374 1.00 0.00 77 CYS A C 2
ATOM 3354 O O . CYS A 1 77 ? 21.019 13.381 -28.330 1.00 0.00 77 CYS A O 2
ATOM 3361 N N . ASP A 1 78 ? 20.322 15.190 -29.440 1.00 0.00 78 ASP A N 2
ATOM 3362 C CA . ASP A 1 78 ? 21.031 14.865 -30.647 1.00 0.00 78 ASP A CA 2
ATOM 3363 C C . ASP A 1 78 ? 22.437 15.376 -30.526 1.00 0.00 78 ASP A C 2
ATOM 3364 O O . ASP A 1 78 ? 22.681 16.578 -30.494 1.00 0.00 78 ASP A O 2
ATOM 3373 N N . LEU A 1 79 ? 23.339 14.455 -30.445 1.00 0.00 79 LEU A N 2
ATOM 3374 C CA . LEU A 1 79 ? 24.735 14.762 -30.186 1.00 0.00 79 LEU A CA 2
ATOM 3375 C C . LEU A 1 79 ? 25.379 15.579 -31.281 1.00 0.00 79 LEU A C 2
ATOM 3376 O O . LEU A 1 79 ? 26.259 16.394 -31.014 1.00 0.00 79 LEU A O 2
ATOM 3392 N N . ASN A 1 80 ? 24.944 15.384 -32.493 1.00 0.00 80 ASN A N 2
ATOM 3393 C CA . ASN A 1 80 ? 25.500 16.127 -33.595 1.00 0.00 80 ASN A CA 2
ATOM 3394 C C . ASN A 1 80 ? 25.001 17.554 -33.607 1.00 0.00 80 ASN A C 2
ATOM 3395 O O . ASN A 1 80 ? 25.696 18.462 -34.066 1.00 0.00 80 ASN A O 2
ATOM 3406 N N . THR A 1 81 ? 23.812 17.774 -33.094 1.00 0.00 81 THR A N 2
ATOM 3407 C CA . THR A 1 81 ? 23.221 19.113 -33.162 1.00 0.00 81 THR A CA 2
ATOM 3408 C C . THR A 1 81 ? 23.259 19.833 -31.823 1.00 0.00 81 THR A C 2
ATOM 3409 O O . THR A 1 81 ? 22.983 21.029 -31.747 1.00 0.00 81 THR A O 2
ATOM 3420 N N . ALA A 1 82 ? 23.642 19.102 -30.785 1.00 0.00 82 ALA A N 2
ATOM 3421 C CA . ALA A 1 82 ? 23.641 19.594 -29.408 1.00 0.00 82 ALA A CA 2
ATOM 3422 C C . ALA A 1 82 ? 22.235 20.042 -28.996 1.00 0.00 82 ALA A C 2
ATOM 3423 O O . ALA A 1 82 ? 22.063 20.865 -28.108 1.00 0.00 82 ALA A O 2
ATOM 3430 N N . LEU A 1 83 ? 21.247 19.469 -29.657 1.00 0.00 83 LEU A N 2
ATOM 3431 C CA . LEU A 1 83 ? 19.843 19.810 -29.423 1.00 0.00 83 LEU A CA 2
ATOM 3432 C C . LEU A 1 83 ? 19.013 18.567 -29.178 1.00 0.00 83 LEU A C 2
ATOM 3433 O O . LEU A 1 83 ? 19.313 17.526 -29.698 1.00 0.00 83 LEU A O 2
ATOM 3449 N N . LYS A 1 84 ? 17.968 18.686 -28.389 1.00 0.00 84 LYS A N 2
ATOM 3450 C CA . LYS A 1 84 ? 17.080 17.558 -28.146 1.00 0.00 84 LYS A CA 2
ATOM 3451 C C . LYS A 1 84 ? 15.674 17.904 -28.557 1.00 0.00 84 LYS A C 2
ATOM 3452 O O . LYS A 1 84 ? 15.170 18.982 -28.240 1.00 0.00 84 LYS A O 2
ATOM 3471 N N . THR A 1 85 ? 15.032 16.986 -29.242 1.00 0.00 85 THR A N 2
ATOM 3472 C CA . THR A 1 85 ? 13.696 17.206 -29.737 1.00 0.00 85 THR A CA 2
ATOM 3473 C C . THR A 1 85 ? 12.870 15.951 -29.520 1.00 0.00 85 THR A C 2
ATOM 3474 O O . THR A 1 85 ? 13.355 14.841 -29.728 1.00 0.00 85 THR A O 2
ATOM 3485 N N . ARG A 1 86 ? 11.639 16.120 -29.096 1.00 0.00 86 ARG A N 2
ATOM 3486 C CA . ARG A 1 86 ? 10.749 14.995 -28.862 1.00 0.00 86 ARG A CA 2
ATOM 3487 C C . ARG A 1 86 ? 9.343 15.332 -29.332 1.00 0.00 86 ARG A C 2
ATOM 3488 O O . ARG A 1 86 ? 8.851 16.441 -29.109 1.00 0.00 86 ARG A O 2
ATOM 3509 N N . THR A 1 87 ? 8.720 14.395 -30.003 1.00 0.00 87 THR A N 2
ATOM 3510 C CA . THR A 1 87 ? 7.361 14.576 -30.472 1.00 0.00 87 THR A CA 2
ATOM 3511 C C . THR A 1 87 ? 6.511 13.393 -30.042 1.00 0.00 87 THR A C 2
ATOM 3512 O O . THR A 1 87 ? 6.923 12.251 -30.191 1.00 0.00 87 THR A O 2
ATOM 3523 N N . GLY A 1 88 ? 5.333 13.662 -29.523 1.00 0.00 88 GLY A N 2
ATOM 3524 C CA . GLY A 1 88 ? 4.468 12.596 -29.081 1.00 0.00 88 GLY A CA 2
ATOM 3525 C C . GLY A 1 88 ? 3.055 12.811 -29.518 1.00 0.00 88 GLY A C 2
ATOM 3526 O O . GLY A 1 88 ? 2.630 13.949 -29.710 1.00 0.00 88 GLY A O 2
ATOM 3530 N N . SER A 1 89 ? 2.324 11.735 -29.686 1.00 0.00 89 SER A N 2
ATOM 3531 C CA . SER A 1 89 ? 0.957 11.831 -30.130 1.00 0.00 89 SER A CA 2
ATOM 3532 C C . SER A 1 89 ? 0.061 10.832 -29.426 1.00 0.00 89 SER A C 2
ATOM 3533 O O . SER A 1 89 ? 0.488 9.723 -29.072 1.00 0.00 89 SER A O 2
ATOM 3541 N N . LEU A 1 90 ? -1.176 11.239 -29.207 1.00 0.00 90 LEU A N 2
ATOM 3542 C CA . LEU A 1 90 ? -2.168 10.414 -28.611 1.00 0.00 90 LEU A CA 2
ATOM 3543 C C . LEU A 1 90 ? -2.899 9.693 -29.742 1.00 0.00 90 LEU A C 2
ATOM 3544 O O . LEU A 1 90 ? -3.453 10.331 -30.642 1.00 0.00 90 LEU A O 2
ATOM 3560 N N . LYS A 1 91 ? -2.878 8.369 -29.712 1.00 0.00 91 LYS A N 2
ATOM 3561 C CA . LYS A 1 91 ? -3.445 7.579 -30.801 1.00 0.00 91 LYS A CA 2
ATOM 3562 C C . LYS A 1 91 ? -4.860 7.105 -30.506 1.00 0.00 91 LYS A C 2
ATOM 3563 O O . LYS A 1 91 ? -5.563 6.632 -31.403 1.00 0.00 91 LYS A O 2
ATOM 3582 N N . ARG A 1 92 ? -5.283 7.234 -29.263 1.00 0.00 92 ARG A N 2
ATOM 3583 C CA . ARG A 1 92 ? -6.628 6.853 -28.880 1.00 0.00 92 ARG A CA 2
ATOM 3584 C C . ARG A 1 92 ? -7.006 7.496 -27.568 1.00 0.00 92 ARG A C 2
ATOM 3585 O O . ARG A 1 92 ? -6.237 7.458 -26.608 1.00 0.00 92 ARG A O 2
ATOM 3606 N N . ALA A 1 93 ? -8.189 8.057 -27.515 1.00 0.00 93 ALA A N 2
ATOM 3607 C CA . ALA A 1 93 ? -8.668 8.701 -26.318 1.00 0.00 93 ALA A CA 2
ATOM 3608 C C . ALA A 1 93 ? -9.839 7.927 -25.766 1.00 0.00 93 ALA A C 2
ATOM 3609 O O . ALA A 1 93 ? -10.598 7.319 -26.522 1.00 0.00 93 ALA A O 2
ATOM 3616 N N . LEU A 1 94 ? -9.990 7.943 -24.466 1.00 0.00 94 LEU A N 2
ATOM 3617 C CA . LEU A 1 94 ? -11.066 7.216 -23.829 1.00 0.00 94 LEU A CA 2
ATOM 3618 C C . LEU A 1 94 ? -12.325 8.062 -23.805 1.00 0.00 94 LEU A C 2
ATOM 3619 O O . LEU A 1 94 ? -12.294 9.244 -24.153 1.00 0.00 94 LEU A O 2
ATOM 3635 N N . HIS A 1 95 ? -13.427 7.467 -23.399 1.00 0.00 95 HIS A N 2
ATOM 3636 C CA . HIS A 1 95 ? -14.692 8.186 -23.340 1.00 0.00 95 HIS A CA 2
ATOM 3637 C C . HIS A 1 95 ? -14.745 9.064 -22.101 1.00 0.00 95 HIS A C 2
ATOM 3638 O O . HIS A 1 95 ? -15.535 9.999 -22.020 1.00 0.00 95 HIS A O 2
ATOM 3653 N N . ASN A 1 96 ? -13.885 8.760 -21.146 1.00 0.00 96 ASN A N 2
ATOM 3654 C CA . ASN A 1 96 ? -13.808 9.520 -19.910 1.00 0.00 96 ASN A CA 2
ATOM 3655 C C . ASN A 1 96 ? -12.404 10.128 -19.762 1.00 0.00 96 ASN A C 2
ATOM 3656 O O . ASN A 1 96 ? -11.856 10.227 -18.668 1.00 0.00 96 ASN A O 2
ATOM 3667 N N . ALA A 1 97 ? -11.847 10.560 -20.883 1.00 0.00 97 ALA A N 2
ATOM 3668 C CA . ALA A 1 97 ? -10.506 11.144 -20.903 1.00 0.00 97 ALA A CA 2
ATOM 3669 C C . ALA A 1 97 ? -10.307 12.034 -22.124 1.00 0.00 97 ALA A C 2
ATOM 3670 O O . ALA A 1 97 ? -10.491 11.595 -23.259 1.00 0.00 97 ALA A O 2
ATOM 3677 N N . GLU A 1 98 ? -9.936 13.280 -21.887 1.00 0.00 98 GLU A N 2
ATOM 3678 C CA . GLU A 1 98 ? -9.700 14.230 -22.966 1.00 0.00 98 GLU A CA 2
ATOM 3679 C C . GLU A 1 98 ? -8.219 14.571 -23.067 1.00 0.00 98 GLU A C 2
ATOM 3680 O O . GLU A 1 98 ? -7.616 15.050 -22.105 1.00 0.00 98 GLU A O 2
ATOM 3692 N N . CYS A 1 99 ? -7.651 14.341 -24.238 1.00 0.00 99 CYS A N 2
ATOM 3693 C CA . CYS A 1 99 ? -6.240 14.592 -24.450 1.00 0.00 99 CYS A CA 2
ATOM 3694 C C . CYS A 1 99 ? -5.949 15.075 -25.861 1.00 0.00 99 CYS A C 2
ATOM 3695 O O . CYS A 1 99 ? -6.651 14.722 -26.816 1.00 0.00 99 CYS A O 2
ATOM 3702 N N . GLN A 1 100 ? -4.925 15.909 -25.968 1.00 0.00 100 GLN A N 2
ATOM 3703 C CA . GLN A 1 100 ? -4.476 16.455 -27.240 1.00 0.00 100 GLN A CA 2
ATOM 3704 C C . GLN A 1 100 ? -3.857 15.376 -28.116 1.00 0.00 100 GLN A C 2
ATOM 3705 O O . GLN A 1 100 ? -3.321 14.393 -27.622 1.00 0.00 100 GLN A O 2
ATOM 3719 N N . LYS A 1 101 ? -3.934 15.582 -29.418 1.00 0.00 101 LYS A N 2
ATOM 3720 C CA . LYS A 1 101 ? -3.493 14.614 -30.383 1.00 0.00 101 LYS A CA 2
ATOM 3721 C C . LYS A 1 101 ? -1.985 14.553 -30.435 1.00 0.00 101 LYS A C 2
ATOM 3722 O O . LYS A 1 101 ? -1.422 13.493 -30.627 1.00 0.00 101 LYS A O 2
ATOM 3741 N N . THR A 1 102 ? -1.322 15.684 -30.268 1.00 0.00 102 THR A N 2
ATOM 3742 C CA . THR A 1 102 ? 0.119 15.658 -30.303 1.00 0.00 102 THR A CA 2
ATOM 3743 C C . THR A 1 102 ? 0.765 16.822 -29.560 1.00 0.00 102 THR A C 2
ATOM 3744 O O . THR A 1 102 ? 0.218 17.922 -29.469 1.00 0.00 102 THR A O 2
ATOM 3755 N N . VAL A 1 103 ? 1.933 16.528 -29.023 1.00 0.00 103 VAL A N 2
ATOM 3756 C CA . VAL A 1 103 ? 2.770 17.503 -28.343 1.00 0.00 103 VAL A CA 2
ATOM 3757 C C . VAL A 1 103 ? 4.195 17.425 -28.837 1.00 0.00 103 VAL A C 2
ATOM 3758 O O . VAL A 1 103 ? 4.728 16.343 -29.098 1.00 0.00 103 VAL A O 2
ATOM 3771 N N . THR A 1 104 ? 4.785 18.569 -29.005 1.00 0.00 104 THR A N 2
ATOM 3772 C CA . THR A 1 104 ? 6.136 18.664 -29.467 1.00 0.00 104 THR A CA 2
ATOM 3773 C C . THR A 1 104 ? 6.947 19.579 -28.555 1.00 0.00 104 THR A C 2
ATOM 3774 O O . THR A 1 104 ? 6.485 20.662 -28.183 1.00 0.00 104 THR A O 2
ATOM 3785 N N . ILE A 1 105 ? 8.135 19.135 -28.184 1.00 0.00 105 ILE A N 2
ATOM 3786 C CA . ILE A 1 105 ? 9.018 19.917 -27.334 1.00 0.00 105 ILE A CA 2
ATOM 3787 C C . ILE A 1 105 ? 10.448 19.850 -27.865 1.00 0.00 105 ILE A C 2
ATOM 3788 O O . ILE A 1 105 ? 10.946 18.770 -28.208 1.00 0.00 105 ILE A O 2
ATOM 3804 N N . SER A 1 106 ? 11.091 20.998 -27.972 1.00 0.00 106 SER A N 2
ATOM 3805 C CA . SER A 1 106 ? 12.449 21.070 -28.471 1.00 0.00 106 SER A CA 2
ATOM 3806 C C . SER A 1 106 ? 13.290 21.931 -27.535 1.00 0.00 106 SER A C 2
ATOM 3807 O O . SER A 1 106 ? 12.924 23.073 -27.244 1.00 0.00 106 SER A O 2
ATOM 3815 N N . LYS A 1 107 ? 14.403 21.399 -27.067 1.00 0.00 107 LYS A N 2
ATOM 3816 C CA . LYS A 1 107 ? 15.259 22.130 -26.147 1.00 0.00 107 LYS A CA 2
ATOM 3817 C C . LYS A 1 107 ? 16.729 22.007 -26.526 1.00 0.00 107 LYS A C 2
ATOM 3818 O O . LYS A 1 107 ? 17.183 20.940 -26.933 1.00 0.00 107 LYS A O 2
ATOM 3837 N N . PRO A 1 108 ? 17.477 23.111 -26.442 1.00 0.00 108 PRO A N 2
ATOM 3838 C CA . PRO A 1 108 ? 18.919 23.079 -26.664 1.00 0.00 108 PRO A CA 2
ATOM 3839 C C . PRO A 1 108 ? 19.597 22.199 -25.613 1.00 0.00 108 PRO A C 2
ATOM 3840 O O . PRO A 1 108 ? 19.450 22.428 -24.409 1.00 0.00 108 PRO A O 2
ATOM 3851 N N . CYS A 1 109 ? 20.324 21.196 -26.064 1.00 0.00 109 CYS A N 2
ATOM 3852 C CA . CYS A 1 109 ? 20.955 20.251 -25.157 1.00 0.00 109 CYS A CA 2
ATOM 3853 C C . CYS A 1 109 ? 22.283 20.808 -24.643 1.00 0.00 109 CYS A C 2
ATOM 3854 O O . CYS A 1 109 ? 22.692 21.910 -25.017 1.00 0.00 109 CYS A O 2
ATOM 3861 N N . GLY A 1 110 ? 22.942 20.053 -23.779 1.00 0.00 110 GLY A N 2
ATOM 3862 C CA . GLY A 1 110 ? 24.185 20.505 -23.198 1.00 0.00 110 GLY A CA 2
ATOM 3863 C C . GLY A 1 110 ? 23.943 21.224 -21.895 1.00 0.00 110 GLY A C 2
ATOM 3864 O O . GLY A 1 110 ? 24.620 20.975 -20.896 1.00 0.00 110 GLY A O 2
ATOM 3868 N N . LYS A 1 111 ? 22.966 22.107 -21.904 1.00 0.00 111 LYS A N 2
ATOM 3869 C CA . LYS A 1 111 ? 22.599 22.852 -20.723 1.00 0.00 111 LYS A CA 2
ATOM 3870 C C . LYS A 1 111 ? 21.620 22.062 -19.881 1.00 0.00 111 LYS A C 2
ATOM 3871 O O . LYS A 1 111 ? 20.481 21.835 -20.291 1.00 0.00 111 LYS A O 2
ATOM 3890 N N . LEU A 1 112 ? 22.079 21.653 -18.706 1.00 0.00 112 LEU A N 2
ATOM 3891 C CA . LEU A 1 112 ? 21.275 20.887 -17.752 1.00 0.00 112 LEU A CA 2
ATOM 3892 C C . LEU A 1 112 ? 20.751 19.582 -18.349 1.00 0.00 112 LEU A C 2
ATOM 3893 O O . LEU A 1 112 ? 19.643 19.525 -18.892 1.00 0.00 112 LEU A O 2
ATOM 3909 N N . THR A 1 113 ? 21.553 18.544 -18.258 1.00 0.00 113 THR A N 2
ATOM 3910 C CA . THR A 1 113 ? 21.166 17.242 -18.746 1.00 0.00 113 THR A CA 2
ATOM 3911 C C . THR A 1 113 ? 20.514 16.436 -17.628 1.00 0.00 113 THR A C 2
ATOM 3912 O O . THR A 1 113 ? 21.117 16.224 -16.574 1.00 0.00 113 THR A O 2
ATOM 3923 N N . LYS A 1 114 ? 19.287 15.997 -17.849 1.00 0.00 114 LYS A N 2
ATOM 3924 C CA . LYS A 1 114 ? 18.568 15.241 -16.840 1.00 0.00 114 LYS A CA 2
ATOM 3925 C C . LYS A 1 114 ? 17.545 14.310 -17.482 1.00 0.00 114 LYS A C 2
ATOM 3926 O O . LYS A 1 114 ? 16.402 14.703 -17.727 1.00 0.00 114 LYS A O 2
ATOM 3945 N N . PRO A 1 115 ? 17.961 13.082 -17.814 1.00 0.00 115 PRO A N 2
ATOM 3946 C CA . PRO A 1 115 ? 17.066 12.069 -18.380 1.00 0.00 115 PRO A CA 2
ATOM 3947 C C . PRO A 1 115 ? 16.023 11.615 -17.381 1.00 0.00 115 PRO A C 2
ATOM 3948 O O . PRO A 1 115 ? 16.286 11.554 -16.178 1.00 0.00 115 PRO A O 2
ATOM 3959 N N . LYS A 1 116 ? 14.849 11.307 -17.871 1.00 0.00 116 LYS A N 2
ATOM 3960 C CA . LYS A 1 116 ? 13.815 10.747 -17.035 1.00 0.00 116 LYS A CA 2
ATOM 3961 C C . LYS A 1 116 ? 12.908 9.816 -17.854 1.00 0.00 116 LYS A C 2
ATOM 3962 O O . LYS A 1 116 ? 11.718 10.091 -18.030 1.00 0.00 116 LYS A O 2
ATOM 3981 N N . PRO A 1 117 ? 13.487 8.731 -18.446 1.00 0.00 117 PRO A N 2
ATOM 3982 C CA . PRO A 1 117 ? 12.707 7.722 -19.169 1.00 0.00 117 PRO A CA 2
ATOM 3983 C C . PRO A 1 117 ? 11.703 7.023 -18.251 1.00 0.00 117 PRO A C 2
ATOM 3984 O O . PRO A 1 117 ? 12.017 6.010 -17.617 1.00 0.00 117 PRO A O 2
ATOM 3995 N N . GLN A 1 118 ? 10.512 7.583 -18.167 1.00 0.00 118 GLN A N 2
ATOM 3996 C CA . GLN A 1 118 ? 9.471 7.041 -17.317 1.00 0.00 118 GLN A CA 2
ATOM 3997 C C . GLN A 1 118 ? 8.571 6.112 -18.121 1.00 0.00 118 GLN A C 2
ATOM 3998 O O . GLN A 1 118 ? 8.009 5.149 -17.585 1.00 0.00 118 GLN A O 2
ATOM 4012 N N . ALA A 1 119 ? 8.450 6.401 -19.414 1.00 0.00 119 ALA A N 2
ATOM 4013 C CA . ALA A 1 119 ? 7.657 5.589 -20.310 1.00 0.00 119 ALA A CA 2
ATOM 4014 C C . ALA A 1 119 ? 8.326 4.243 -20.535 1.00 0.00 119 ALA A C 2
ATOM 4015 O O . ALA A 1 119 ? 9.284 4.125 -21.304 1.00 0.00 119 ALA A O 2
ATOM 4022 N N . GLU A 1 120 ? 7.835 3.238 -19.847 1.00 0.00 120 GLU A N 2
ATOM 4023 C CA . GLU A 1 120 ? 8.394 1.909 -19.930 1.00 0.00 120 GLU A CA 2
ATOM 4024 C C . GLU A 1 120 ? 7.620 1.030 -20.906 1.00 0.00 120 GLU A C 2
ATOM 4025 O O . GLU A 1 120 ? 6.384 0.944 -20.853 1.00 0.00 120 GLU A O 2
ATOM 4037 N N . SER A 1 121 ? 8.347 0.382 -21.785 1.00 0.00 121 SER A N 2
ATOM 4038 C CA . SER A 1 121 ? 7.772 -0.515 -22.760 1.00 0.00 121 SER A CA 2
ATOM 4039 C C . SER A 1 121 ? 8.485 -1.866 -22.692 1.00 0.00 121 SER A C 2
ATOM 4040 O O . SER A 1 121 ? 9.174 -2.148 -21.711 1.00 0.00 121 SER A O 2
ATOM 4048 N N . LYS A 1 122 ? 8.285 -2.703 -23.717 1.00 0.00 122 LYS A N 2
ATOM 4049 C CA . LYS A 1 122 ? 8.948 -4.016 -23.832 1.00 0.00 122 LYS A CA 2
ATOM 4050 C C . LYS A 1 122 ? 8.347 -5.075 -22.903 1.00 0.00 122 LYS A C 2
ATOM 4051 O O . LYS A 1 122 ? 8.768 -6.233 -22.927 1.00 0.00 122 LYS A O 2
ATOM 4070 N N . LYS A 1 123 ? 7.356 -4.699 -22.100 1.00 0.00 123 LYS A N 2
ATOM 4071 C CA . LYS A 1 123 ? 6.707 -5.669 -21.212 1.00 0.00 123 LYS A CA 2
ATOM 4072 C C . LYS A 1 123 ? 5.623 -6.445 -21.947 1.00 0.00 123 LYS A C 2
ATOM 4073 O O . LYS A 1 123 ? 4.968 -7.313 -21.377 1.00 0.00 123 LYS A O 2
ATOM 4092 N N . LYS A 1 124 ? 5.440 -6.124 -23.213 1.00 0.00 124 LYS A N 2
ATOM 4093 C CA . LYS A 1 124 ? 4.501 -6.830 -24.058 1.00 0.00 124 LYS A CA 2
ATOM 4094 C C . LYS A 1 124 ? 5.264 -7.594 -25.123 1.00 0.00 124 LYS A C 2
ATOM 4095 O O . LYS A 1 124 ? 6.210 -7.063 -25.714 1.00 0.00 124 LYS A O 2
ATOM 4114 N N . LYS A 1 125 ? 4.874 -8.834 -25.355 1.00 0.00 125 LYS A N 2
ATOM 4115 C CA . LYS A 1 125 ? 5.517 -9.656 -26.371 1.00 0.00 125 LYS A CA 2
ATOM 4116 C C . LYS A 1 125 ? 5.101 -9.192 -27.754 1.00 0.00 125 LYS A C 2
ATOM 4117 O O . LYS A 1 125 ? 5.806 -9.415 -28.739 1.00 0.00 125 LYS A O 2
ATOM 4136 N N . LYS A 1 126 ? 3.948 -8.559 -27.820 1.00 0.00 126 LYS A N 2
ATOM 4137 C CA . LYS A 1 126 ? 3.452 -8.008 -29.049 1.00 0.00 126 LYS A CA 2
ATOM 4138 C C . LYS A 1 126 ? 3.660 -6.509 -29.063 1.00 0.00 126 LYS A C 2
ATOM 4139 O O . LYS A 1 126 ? 3.388 -5.824 -28.069 1.00 0.00 126 LYS A O 2
ATOM 4158 N N . GLU A 1 127 ? 4.132 -6.004 -30.169 1.00 0.00 127 GLU A N 2
ATOM 4159 C CA . GLU A 1 127 ? 4.349 -4.587 -30.322 1.00 0.00 127 GLU A CA 2
ATOM 4160 C C . GLU A 1 127 ? 4.012 -4.163 -31.740 1.00 0.00 127 GLU A C 2
ATOM 4161 O O . GLU A 1 127 ? 4.247 -4.904 -32.700 1.00 0.00 127 GLU A O 2
ATOM 4173 N N . GLY A 1 128 ? 3.463 -2.984 -31.861 1.00 0.00 128 GLY A N 2
ATOM 4174 C CA . GLY A 1 128 ? 3.037 -2.485 -33.132 1.00 0.00 128 GLY A CA 2
ATOM 4175 C C . GLY A 1 128 ? 1.844 -1.584 -32.978 1.00 0.00 128 GLY A C 2
ATOM 4176 O O . GLY A 1 128 ? 0.704 -2.035 -33.030 1.00 0.00 128 GLY A O 2
ATOM 4180 N N . LYS A 1 129 ? 2.103 -0.316 -32.754 1.00 0.00 129 LYS A N 2
ATOM 4181 C CA . LYS A 1 129 ? 1.049 0.671 -32.581 1.00 0.00 129 LYS A CA 2
ATOM 4182 C C . LYS A 1 129 ? 0.779 1.361 -33.914 1.00 0.00 129 LYS A C 2
ATOM 4183 O O . LYS A 1 129 ? 0.311 2.500 -33.959 1.00 0.00 129 LYS A O 2
ATOM 4202 N N . LYS A 1 130 ? 1.072 0.656 -34.991 1.00 0.00 130 LYS A N 2
ATOM 4203 C CA . LYS A 1 130 ? 0.936 1.188 -36.309 1.00 0.00 130 LYS A CA 2
ATOM 4204 C C . LYS A 1 130 ? -0.506 1.117 -36.801 1.00 0.00 130 LYS A C 2
ATOM 4205 O O . LYS A 1 130 ? -1.015 0.042 -37.124 1.00 0.00 130 LYS A O 2
ATOM 4224 N N . GLN A 1 131 ? -1.157 2.257 -36.834 1.00 0.00 131 GLN A N 2
ATOM 4225 C CA . GLN A 1 131 ? -2.501 2.357 -37.354 1.00 0.00 131 GLN A CA 2
ATOM 4226 C C . GLN A 1 131 ? -2.551 3.493 -38.360 1.00 0.00 131 GLN A C 2
ATOM 4227 O O . GLN A 1 131 ? -2.679 4.662 -37.993 1.00 0.00 131 GLN A O 2
ATOM 4241 N N . GLU A 1 132 ? -2.411 3.149 -39.622 1.00 0.00 132 GLU A N 2
ATOM 4242 C CA . GLU A 1 132 ? -2.357 4.139 -40.680 1.00 0.00 132 GLU A CA 2
ATOM 4243 C C . GLU A 1 132 ? -3.637 4.147 -41.508 1.00 0.00 132 GLU A C 2
ATOM 4244 O O . GLU A 1 132 ? -4.572 3.386 -41.238 1.00 0.00 132 GLU A O 2
ATOM 4256 N N . LYS A 1 133 ? -3.669 5.019 -42.502 1.00 0.00 133 LYS A N 2
ATOM 4257 C CA . LYS A 1 133 ? -4.805 5.155 -43.383 1.00 0.00 133 LYS A CA 2
ATOM 4258 C C . LYS A 1 133 ? -4.961 3.934 -44.282 1.00 0.00 133 LYS A C 2
ATOM 4259 O O . LYS A 1 133 ? -3.987 3.454 -44.871 1.00 0.00 133 LYS A O 2
ATOM 4278 N N . MET A 1 134 ? -6.181 3.441 -44.388 1.00 0.00 134 MET A N 2
ATOM 4279 C CA . MET A 1 134 ? -6.479 2.317 -45.257 1.00 0.00 134 MET A CA 2
ATOM 4280 C C . MET A 1 134 ? -6.937 2.830 -46.613 1.00 0.00 134 MET A C 2
ATOM 4281 O O . MET A 1 134 ? -8.082 3.269 -46.759 1.00 0.00 134 MET A O 2
ATOM 4295 N N . LEU A 1 135 ? -6.030 2.777 -47.592 1.00 0.00 135 LEU A N 2
ATOM 4296 C CA . LEU A 1 135 ? -6.271 3.273 -48.951 1.00 0.00 135 LEU A CA 2
ATOM 4297 C C . LEU A 1 135 ? -6.348 4.800 -48.990 1.00 0.00 135 LEU A C 2
ATOM 4298 O O . LEU A 1 135 ? -6.987 5.434 -48.150 1.00 0.00 135 LEU A O 2
ATOM 4314 N N . ASP A 1 136 ? -5.690 5.383 -49.964 1.00 0.00 136 ASP A N 2
ATOM 4315 C CA . ASP A 1 136 ? -5.660 6.825 -50.114 1.00 0.00 136 ASP A CA 2
ATOM 4316 C C . ASP A 1 136 ? -6.053 7.212 -51.523 1.00 0.00 136 ASP A C 2
ATOM 4317 O O . ASP A 1 136 ? -6.805 8.193 -51.686 1.00 0.00 136 ASP A O 2
ATOM 4327 N N . GLY A 1 1 ? -29.815 16.295 37.371 1.00 0.00 1 GLY A N 3
ATOM 4328 C CA . GLY A 1 1 ? -29.322 15.128 38.134 1.00 0.00 1 GLY A CA 3
ATOM 4329 C C . GLY A 1 1 ? -28.861 14.016 37.223 1.00 0.00 1 GLY A C 3
ATOM 4330 O O . GLY A 1 1 ? -27.767 14.085 36.653 1.00 0.00 1 GLY A O 3
ATOM 4336 N N . LYS A 1 2 ? -29.686 12.993 37.080 1.00 0.00 2 LYS A N 3
ATOM 4337 C CA . LYS A 1 2 ? -29.371 11.876 36.210 1.00 0.00 2 LYS A CA 3
ATOM 4338 C C . LYS A 1 2 ? -29.624 12.265 34.767 1.00 0.00 2 LYS A C 3
ATOM 4339 O O . LYS A 1 2 ? -30.774 12.466 34.362 1.00 0.00 2 LYS A O 3
ATOM 4358 N N . LYS A 1 3 ? -28.551 12.388 34.005 1.00 0.00 3 LYS A N 3
ATOM 4359 C CA . LYS A 1 3 ? -28.636 12.781 32.611 1.00 0.00 3 LYS A CA 3
ATOM 4360 C C . LYS A 1 3 ? -29.386 11.735 31.802 1.00 0.00 3 LYS A C 3
ATOM 4361 O O . LYS A 1 3 ? -28.878 10.644 31.552 1.00 0.00 3 LYS A O 3
ATOM 4380 N N . GLU A 1 4 ? -30.591 12.077 31.403 1.00 0.00 4 GLU A N 3
ATOM 4381 C CA . GLU A 1 4 ? -31.443 11.184 30.638 1.00 0.00 4 GLU A CA 3
ATOM 4382 C C . GLU A 1 4 ? -31.267 11.434 29.143 1.00 0.00 4 GLU A C 3
ATOM 4383 O O . GLU A 1 4 ? -32.215 11.318 28.365 1.00 0.00 4 GLU A O 3
ATOM 4395 N N . LYS A 1 5 ? -30.031 11.747 28.754 1.00 0.00 5 LYS A N 3
ATOM 4396 C CA . LYS A 1 5 ? -29.681 12.062 27.363 1.00 0.00 5 LYS A CA 3
ATOM 4397 C C . LYS A 1 5 ? -30.404 13.321 26.893 1.00 0.00 5 LYS A C 3
ATOM 4398 O O . LYS A 1 5 ? -31.420 13.247 26.192 1.00 0.00 5 LYS A O 3
ATOM 4417 N N . PRO A 1 6 ? -29.914 14.496 27.315 1.00 0.00 6 PRO A N 3
ATOM 4418 C CA . PRO A 1 6 ? -30.496 15.761 26.945 1.00 0.00 6 PRO A CA 3
ATOM 4419 C C . PRO A 1 6 ? -29.870 16.360 25.702 1.00 0.00 6 PRO A C 3
ATOM 4420 O O . PRO A 1 6 ? -30.349 16.174 24.589 1.00 0.00 6 PRO A O 3
ATOM 4431 N N . GLU A 1 7 ? -28.807 17.054 25.913 1.00 0.00 7 GLU A N 3
ATOM 4432 C CA . GLU A 1 7 ? -28.086 17.729 24.849 1.00 0.00 7 GLU A CA 3
ATOM 4433 C C . GLU A 1 7 ? -27.034 16.832 24.214 1.00 0.00 7 GLU A C 3
ATOM 4434 O O . GLU A 1 7 ? -26.551 15.874 24.837 1.00 0.00 7 GLU A O 3
ATOM 4446 N N . LYS A 1 8 ? -26.701 17.156 22.961 1.00 0.00 8 LYS A N 3
ATOM 4447 C CA . LYS A 1 8 ? -25.683 16.462 22.165 1.00 0.00 8 LYS A CA 3
ATOM 4448 C C . LYS A 1 8 ? -26.171 15.101 21.670 1.00 0.00 8 LYS A C 3
ATOM 4449 O O . LYS A 1 8 ? -26.029 14.774 20.491 1.00 0.00 8 LYS A O 3
ATOM 4468 N N . LYS A 1 9 ? -26.730 14.312 22.566 1.00 0.00 9 LYS A N 3
ATOM 4469 C CA . LYS A 1 9 ? -27.245 13.028 22.215 1.00 0.00 9 LYS A CA 3
ATOM 4470 C C . LYS A 1 9 ? -28.747 13.029 22.305 1.00 0.00 9 LYS A C 3
ATOM 4471 O O . LYS A 1 9 ? -29.322 12.990 23.395 1.00 0.00 9 LYS A O 3
ATOM 4490 N N . VAL A 1 10 ? -29.376 13.080 21.162 1.00 0.00 10 VAL A N 3
ATOM 4491 C CA . VAL A 1 10 ? -30.818 13.147 21.091 1.00 0.00 10 VAL A CA 3
ATOM 4492 C C . VAL A 1 10 ? -31.437 11.758 21.057 1.00 0.00 10 VAL A C 3
ATOM 4493 O O . VAL A 1 10 ? -30.811 10.783 20.608 1.00 0.00 10 VAL A O 3
ATOM 4506 N N . LYS A 1 11 ? -32.655 11.678 21.537 1.00 0.00 11 LYS A N 3
ATOM 4507 C CA . LYS A 1 11 ? -33.397 10.435 21.582 1.00 0.00 11 LYS A CA 3
ATOM 4508 C C . LYS A 1 11 ? -34.016 10.145 20.219 1.00 0.00 11 LYS A C 3
ATOM 4509 O O . LYS A 1 11 ? -34.564 11.048 19.580 1.00 0.00 11 LYS A O 3
ATOM 4528 N N . LYS A 1 12 ? -33.934 8.883 19.796 1.00 0.00 12 LYS A N 3
ATOM 4529 C CA . LYS A 1 12 ? -34.459 8.428 18.523 1.00 0.00 12 LYS A CA 3
ATOM 4530 C C . LYS A 1 12 ? -33.860 9.197 17.344 1.00 0.00 12 LYS A C 3
ATOM 4531 O O . LYS A 1 12 ? -34.352 10.263 16.963 1.00 0.00 12 LYS A O 3
ATOM 4550 N N . SER A 1 13 ? -32.802 8.646 16.761 1.00 0.00 13 SER A N 3
ATOM 4551 C CA . SER A 1 13 ? -32.149 9.270 15.616 1.00 0.00 13 SER A CA 3
ATOM 4552 C C . SER A 1 13 ? -32.952 9.023 14.359 1.00 0.00 13 SER A C 3
ATOM 4553 O O . SER A 1 13 ? -32.714 9.622 13.305 1.00 0.00 13 SER A O 3
ATOM 4561 N N . ASP A 1 14 ? -33.900 8.158 14.502 1.00 0.00 14 ASP A N 3
ATOM 4562 C CA . ASP A 1 14 ? -34.789 7.780 13.445 1.00 0.00 14 ASP A CA 3
ATOM 4563 C C . ASP A 1 14 ? -35.983 8.727 13.412 1.00 0.00 14 ASP A C 3
ATOM 4564 O O . ASP A 1 14 ? -36.392 9.252 14.457 1.00 0.00 14 ASP A O 3
ATOM 4573 N N . CYS A 1 15 ? -36.527 8.943 12.213 1.00 0.00 15 CYS A N 3
ATOM 4574 C CA . CYS A 1 15 ? -37.639 9.867 11.992 1.00 0.00 15 CYS A CA 3
ATOM 4575 C C . CYS A 1 15 ? -37.175 11.311 12.160 1.00 0.00 15 CYS A C 3
ATOM 4576 O O . CYS A 1 15 ? -37.341 11.910 13.225 1.00 0.00 15 CYS A O 3
ATOM 4583 N N . GLY A 1 16 ? -36.567 11.857 11.126 1.00 0.00 16 GLY A N 3
ATOM 4584 C CA . GLY A 1 16 ? -36.095 13.220 11.194 1.00 0.00 16 GLY A CA 3
ATOM 4585 C C . GLY A 1 16 ? -35.784 13.784 9.830 1.00 0.00 16 GLY A C 3
ATOM 4586 O O . GLY A 1 16 ? -35.842 13.069 8.829 1.00 0.00 16 GLY A O 3
ATOM 4590 N N . GLU A 1 17 ? -35.451 15.057 9.792 1.00 0.00 17 GLU A N 3
ATOM 4591 C CA . GLU A 1 17 ? -35.119 15.733 8.564 1.00 0.00 17 GLU A CA 3
ATOM 4592 C C . GLU A 1 17 ? -33.742 15.356 8.102 1.00 0.00 17 GLU A C 3
ATOM 4593 O O . GLU A 1 17 ? -33.009 14.680 8.825 1.00 0.00 17 GLU A O 3
ATOM 4605 N N . TRP A 1 18 ? -33.401 15.779 6.890 1.00 0.00 18 TRP A N 3
ATOM 4606 C CA . TRP A 1 18 ? -32.136 15.449 6.281 1.00 0.00 18 TRP A CA 3
ATOM 4607 C C . TRP A 1 18 ? -30.967 15.630 7.227 1.00 0.00 18 TRP A C 3
ATOM 4608 O O . TRP A 1 18 ? -30.712 16.725 7.740 1.00 0.00 18 TRP A O 3
ATOM 4629 N N . GLN A 1 19 ? -30.283 14.535 7.460 1.00 0.00 19 GLN A N 3
ATOM 4630 C CA . GLN A 1 19 ? -29.081 14.515 8.252 1.00 0.00 19 GLN A CA 3
ATOM 4631 C C . GLN A 1 19 ? -27.942 14.169 7.325 1.00 0.00 19 GLN A C 3
ATOM 4632 O O . GLN A 1 19 ? -27.913 13.079 6.758 1.00 0.00 19 GLN A O 3
ATOM 4646 N N . TRP A 1 20 ? -27.030 15.082 7.150 1.00 0.00 20 TRP A N 3
ATOM 4647 C CA . TRP A 1 20 ? -25.938 14.870 6.232 1.00 0.00 20 TRP A CA 3
ATOM 4648 C C . TRP A 1 20 ? -24.675 14.465 6.958 1.00 0.00 20 TRP A C 3
ATOM 4649 O O . TRP A 1 20 ? -24.353 14.994 8.024 1.00 0.00 20 TRP A O 3
ATOM 4670 N N . SER A 1 21 ? -23.978 13.518 6.386 1.00 0.00 21 SER A N 3
ATOM 4671 C CA . SER A 1 21 ? -22.736 13.043 6.927 1.00 0.00 21 SER A CA 3
ATOM 4672 C C . SER A 1 21 ? -21.587 13.666 6.145 1.00 0.00 21 SER A C 3
ATOM 4673 O O . SER A 1 21 ? -21.812 14.321 5.122 1.00 0.00 21 SER A O 3
ATOM 4681 N N . VAL A 1 22 ? -20.377 13.460 6.603 1.00 0.00 22 VAL A N 3
ATOM 4682 C CA . VAL A 1 22 ? -19.230 14.049 5.953 1.00 0.00 22 VAL A CA 3
ATOM 4683 C C . VAL A 1 22 ? -18.676 13.085 4.923 1.00 0.00 22 VAL A C 3
ATOM 4684 O O . VAL A 1 22 ? -18.787 11.864 5.074 1.00 0.00 22 VAL A O 3
ATOM 4697 N N . CYS A 1 23 ? -18.117 13.634 3.869 1.00 0.00 23 CYS A N 3
ATOM 4698 C CA . CYS A 1 23 ? -17.624 12.844 2.761 1.00 0.00 23 CYS A CA 3
ATOM 4699 C C . CYS A 1 23 ? -16.483 11.934 3.180 1.00 0.00 23 CYS A C 3
ATOM 4700 O O . CYS A 1 23 ? -15.508 12.379 3.786 1.00 0.00 23 CYS A O 3
ATOM 4707 N N . VAL A 1 24 ? -16.608 10.662 2.858 1.00 0.00 24 VAL A N 3
ATOM 4708 C CA . VAL A 1 24 ? -15.570 9.704 3.140 1.00 0.00 24 VAL A CA 3
ATOM 4709 C C . VAL A 1 24 ? -14.867 9.342 1.831 1.00 0.00 24 VAL A C 3
ATOM 4710 O O . VAL A 1 24 ? -15.486 8.796 0.918 1.00 0.00 24 VAL A O 3
ATOM 4723 N N . PRO A 1 25 ? -13.579 9.692 1.705 1.00 0.00 25 PRO A N 3
ATOM 4724 C CA . PRO A 1 25 ? -12.817 9.469 0.473 1.00 0.00 25 PRO A CA 3
ATOM 4725 C C . PRO A 1 25 ? -12.711 7.997 0.098 1.00 0.00 25 PRO A C 3
ATOM 4726 O O . PRO A 1 25 ? -12.669 7.120 0.962 1.00 0.00 25 PRO A O 3
ATOM 4737 N N . THR A 1 26 ? -12.660 7.736 -1.193 1.00 0.00 26 THR A N 3
ATOM 4738 C CA . THR A 1 26 ? -12.530 6.392 -1.694 1.00 0.00 26 THR A CA 3
ATOM 4739 C C . THR A 1 26 ? -11.049 6.030 -1.782 1.00 0.00 26 THR A C 3
ATOM 4740 O O . THR A 1 26 ? -10.656 4.874 -1.628 1.00 0.00 26 THR A O 3
ATOM 4751 N N . SER A 1 27 ? -10.239 7.047 -1.982 1.00 0.00 27 SER A N 3
ATOM 4752 C CA . SER A 1 27 ? -8.816 6.888 -2.106 1.00 0.00 27 SER A CA 3
ATOM 4753 C C . SER A 1 27 ? -8.133 8.147 -1.592 1.00 0.00 27 SER A C 3
ATOM 4754 O O . SER A 1 27 ? -8.565 9.258 -1.906 1.00 0.00 27 SER A O 3
ATOM 4762 N N . GLY A 1 28 ? -7.093 7.970 -0.788 1.00 0.00 28 GLY A N 3
ATOM 4763 C CA . GLY A 1 28 ? -6.365 9.107 -0.256 1.00 0.00 28 GLY A CA 3
ATOM 4764 C C . GLY A 1 28 ? -5.581 9.807 -1.332 1.00 0.00 28 GLY A C 3
ATOM 4765 O O . GLY A 1 28 ? -5.367 11.019 -1.275 1.00 0.00 28 GLY A O 3
ATOM 4769 N N . ASP A 1 29 ? -5.152 9.036 -2.317 1.00 0.00 29 ASP A N 3
ATOM 4770 C CA . ASP A 1 29 ? -4.423 9.572 -3.453 1.00 0.00 29 ASP A CA 3
ATOM 4771 C C . ASP A 1 29 ? -5.342 10.437 -4.294 1.00 0.00 29 ASP A C 3
ATOM 4772 O O . ASP A 1 29 ? -4.940 11.493 -4.756 1.00 0.00 29 ASP A O 3
ATOM 4781 N N . CYS A 1 30 ? -6.580 9.951 -4.473 1.00 0.00 30 CYS A N 3
ATOM 4782 C CA . CYS A 1 30 ? -7.655 10.642 -5.226 1.00 0.00 30 CYS A CA 3
ATOM 4783 C C . CYS A 1 30 ? -8.804 9.687 -5.531 1.00 0.00 30 CYS A C 3
ATOM 4784 O O . CYS A 1 30 ? -8.790 8.979 -6.538 1.00 0.00 30 CYS A O 3
ATOM 4791 N N . GLY A 1 31 ? -9.781 9.657 -4.651 1.00 0.00 31 GLY A N 3
ATOM 4792 C CA . GLY A 1 31 ? -10.927 8.795 -4.855 1.00 0.00 31 GLY A CA 3
ATOM 4793 C C . GLY A 1 31 ? -12.204 9.453 -4.429 1.00 0.00 31 GLY A C 3
ATOM 4794 O O . GLY A 1 31 ? -12.362 9.791 -3.253 1.00 0.00 31 GLY A O 3
ATOM 4798 N N . LEU A 1 32 ? -13.127 9.605 -5.370 1.00 0.00 32 LEU A N 3
ATOM 4799 C CA . LEU A 1 32 ? -14.394 10.290 -5.124 1.00 0.00 32 LEU A CA 3
ATOM 4800 C C . LEU A 1 32 ? -15.127 9.702 -3.931 1.00 0.00 32 LEU A C 3
ATOM 4801 O O . LEU A 1 32 ? -15.548 8.548 -3.953 1.00 0.00 32 LEU A O 3
ATOM 4817 N N . GLY A 1 33 ? -15.257 10.502 -2.889 1.00 0.00 33 GLY A N 3
ATOM 4818 C CA . GLY A 1 33 ? -15.907 10.053 -1.684 1.00 0.00 33 GLY A CA 3
ATOM 4819 C C . GLY A 1 33 ? -17.412 10.136 -1.763 1.00 0.00 33 GLY A C 3
ATOM 4820 O O . GLY A 1 33 ? -17.960 10.640 -2.737 1.00 0.00 33 GLY A O 3
ATOM 4824 N N . THR A 1 34 ? -18.073 9.661 -0.730 1.00 0.00 34 THR A N 3
ATOM 4825 C CA . THR A 1 34 ? -19.526 9.659 -0.692 1.00 0.00 34 THR A CA 3
ATOM 4826 C C . THR A 1 34 ? -20.072 10.107 0.660 1.00 0.00 34 THR A C 3
ATOM 4827 O O . THR A 1 34 ? -19.388 10.015 1.687 1.00 0.00 34 THR A O 3
ATOM 4838 N N . ARG A 1 35 ? -21.290 10.627 0.637 1.00 0.00 35 ARG A N 3
ATOM 4839 C CA . ARG A 1 35 ? -21.997 11.043 1.840 1.00 0.00 35 ARG A CA 3
ATOM 4840 C C . ARG A 1 35 ? -23.428 10.511 1.785 1.00 0.00 35 ARG A C 3
ATOM 4841 O O . ARG A 1 35 ? -24.015 10.418 0.699 1.00 0.00 35 ARG A O 3
ATOM 4862 N N . GLU A 1 36 ? -23.985 10.163 2.934 1.00 0.00 36 GLU A N 3
ATOM 4863 C CA . GLU A 1 36 ? -25.330 9.608 3.001 1.00 0.00 36 GLU A CA 3
ATOM 4864 C C . GLU A 1 36 ? -26.228 10.479 3.871 1.00 0.00 36 GLU A C 3
ATOM 4865 O O . GLU A 1 36 ? -25.840 10.874 4.972 1.00 0.00 36 GLU A O 3
ATOM 4877 N N . GLY A 1 37 ? -27.410 10.802 3.365 1.00 0.00 37 GLY A N 3
ATOM 4878 C CA . GLY A 1 37 ? -28.354 11.599 4.122 1.00 0.00 37 GLY A CA 3
ATOM 4879 C C . GLY A 1 37 ? -29.716 10.921 4.167 1.00 0.00 37 GLY A C 3
ATOM 4880 O O . GLY A 1 37 ? -30.064 10.176 3.247 1.00 0.00 37 GLY A O 3
ATOM 4884 N N . THR A 1 38 ? -30.484 11.161 5.225 1.00 0.00 38 THR A N 3
ATOM 4885 C CA . THR A 1 38 ? -31.802 10.539 5.370 1.00 0.00 38 THR A CA 3
ATOM 4886 C C . THR A 1 38 ? -32.875 11.582 5.703 1.00 0.00 38 THR A C 3
ATOM 4887 O O . THR A 1 38 ? -32.587 12.582 6.353 1.00 0.00 38 THR A O 3
ATOM 4898 N N . ARG A 1 39 ? -34.106 11.330 5.262 1.00 0.00 39 ARG A N 3
ATOM 4899 C CA . ARG A 1 39 ? -35.236 12.234 5.485 1.00 0.00 39 ARG A CA 3
ATOM 4900 C C . ARG A 1 39 ? -36.431 11.436 5.995 1.00 0.00 39 ARG A C 3
ATOM 4901 O O . ARG A 1 39 ? -36.477 10.224 5.827 1.00 0.00 39 ARG A O 3
ATOM 4922 N N . THR A 1 40 ? -37.395 12.105 6.598 1.00 0.00 40 THR A N 3
ATOM 4923 C CA . THR A 1 40 ? -38.573 11.435 7.089 1.00 0.00 40 THR A CA 3
ATOM 4924 C C . THR A 1 40 ? -39.805 11.867 6.322 1.00 0.00 40 THR A C 3
ATOM 4925 O O . THR A 1 40 ? -39.810 12.883 5.618 1.00 0.00 40 THR A O 3
ATOM 4936 N N . GLY A 1 41 ? -40.816 11.071 6.457 1.00 0.00 41 GLY A N 3
ATOM 4937 C CA . GLY A 1 41 ? -42.097 11.348 5.851 1.00 0.00 41 GLY A CA 3
ATOM 4938 C C . GLY A 1 41 ? -43.114 11.653 6.913 1.00 0.00 41 GLY A C 3
ATOM 4939 O O . GLY A 1 41 ? -42.764 11.716 8.096 1.00 0.00 41 GLY A O 3
ATOM 4943 N N . ALA A 1 42 ? -44.371 11.816 6.529 1.00 0.00 42 ALA A N 3
ATOM 4944 C CA . ALA A 1 42 ? -45.420 12.104 7.497 1.00 0.00 42 ALA A CA 3
ATOM 4945 C C . ALA A 1 42 ? -45.650 10.896 8.394 1.00 0.00 42 ALA A C 3
ATOM 4946 O O . ALA A 1 42 ? -45.994 11.030 9.563 1.00 0.00 42 ALA A O 3
ATOM 4953 N N . GLU A 1 43 ? -45.420 9.714 7.837 1.00 0.00 43 GLU A N 3
ATOM 4954 C CA . GLU A 1 43 ? -45.565 8.465 8.571 1.00 0.00 43 GLU A CA 3
ATOM 4955 C C . GLU A 1 43 ? -44.195 7.957 8.977 1.00 0.00 43 GLU A C 3
ATOM 4956 O O . GLU A 1 43 ? -44.068 6.863 9.523 1.00 0.00 43 GLU A O 3
ATOM 4968 N N . CYS A 1 44 ? -43.174 8.768 8.703 1.00 0.00 44 CYS A N 3
ATOM 4969 C CA . CYS A 1 44 ? -41.787 8.390 8.929 1.00 0.00 44 CYS A CA 3
ATOM 4970 C C . CYS A 1 44 ? -41.440 7.160 8.098 1.00 0.00 44 CYS A C 3
ATOM 4971 O O . CYS A 1 44 ? -41.296 6.056 8.621 1.00 0.00 44 CYS A O 3
ATOM 4978 N N . LYS A 1 45 ? -41.353 7.353 6.790 1.00 0.00 45 LYS A N 3
ATOM 4979 C CA . LYS A 1 45 ? -41.056 6.258 5.893 1.00 0.00 45 LYS A CA 3
ATOM 4980 C C . LYS A 1 45 ? -39.565 6.127 5.670 1.00 0.00 45 LYS A C 3
ATOM 4981 O O . LYS A 1 45 ? -39.087 5.083 5.231 1.00 0.00 45 LYS A O 3
ATOM 5000 N N . GLN A 1 46 ? -38.837 7.198 5.981 1.00 0.00 46 GLN A N 3
ATOM 5001 C CA . GLN A 1 46 ? -37.391 7.247 5.862 1.00 0.00 46 GLN A CA 3
ATOM 5002 C C . GLN A 1 46 ? -36.916 7.174 4.423 1.00 0.00 46 GLN A C 3
ATOM 5003 O O . GLN A 1 46 ? -36.870 6.112 3.808 1.00 0.00 46 GLN A O 3
ATOM 5017 N N . THR A 1 47 ? -36.584 8.323 3.898 1.00 0.00 47 THR A N 3
ATOM 5018 C CA . THR A 1 47 ? -36.071 8.446 2.563 1.00 0.00 47 THR A CA 3
ATOM 5019 C C . THR A 1 47 ? -34.561 8.622 2.639 1.00 0.00 47 THR A C 3
ATOM 5020 O O . THR A 1 47 ? -34.062 9.271 3.555 1.00 0.00 47 THR A O 3
ATOM 5031 N N . MET A 1 48 ? -33.833 8.051 1.706 1.00 0.00 48 MET A N 3
ATOM 5032 C CA . MET A 1 48 ? -32.388 8.151 1.747 1.00 0.00 48 MET A CA 3
ATOM 5033 C C . MET A 1 48 ? -31.850 8.810 0.496 1.00 0.00 48 MET A C 3
ATOM 5034 O O . MET A 1 48 ? -32.466 8.758 -0.569 1.00 0.00 48 MET A O 3
ATOM 5048 N N . LYS A 1 49 ? -30.710 9.444 0.639 1.00 0.00 49 LYS A N 3
ATOM 5049 C CA . LYS A 1 49 ? -30.032 10.091 -0.460 1.00 0.00 49 LYS A CA 3
ATOM 5050 C C . LYS A 1 49 ? -28.540 9.879 -0.297 1.00 0.00 49 LYS A C 3
ATOM 5051 O O . LYS A 1 49 ? -28.018 9.993 0.809 1.00 0.00 49 LYS A O 3
ATOM 5070 N N . THR A 1 50 ? -27.858 9.550 -1.363 1.00 0.00 50 THR A N 3
ATOM 5071 C CA . THR A 1 50 ? -26.433 9.348 -1.311 1.00 0.00 50 THR A CA 3
ATOM 5072 C C . THR A 1 50 ? -25.784 10.153 -2.416 1.00 0.00 50 THR A C 3
ATOM 5073 O O . THR A 1 50 ? -26.284 10.188 -3.545 1.00 0.00 50 THR A O 3
ATOM 5084 N N . GLN A 1 51 ? -24.699 10.808 -2.104 1.00 0.00 51 GLN A N 3
ATOM 5085 C CA . GLN A 1 51 ? -24.038 11.659 -3.070 1.00 0.00 51 GLN A CA 3
ATOM 5086 C C . GLN A 1 51 ? -22.555 11.419 -3.084 1.00 0.00 51 GLN A C 3
ATOM 5087 O O . GLN A 1 51 ? -21.964 11.027 -2.074 1.00 0.00 51 GLN A O 3
ATOM 5101 N N . ARG A 1 52 ? -21.964 11.647 -4.231 1.00 0.00 52 ARG A N 3
ATOM 5102 C CA . ARG A 1 52 ? -20.543 11.498 -4.407 1.00 0.00 52 ARG A CA 3
ATOM 5103 C C . ARG A 1 52 ? -19.921 12.862 -4.386 1.00 0.00 52 ARG A C 3
ATOM 5104 O O . ARG A 1 52 ? -20.354 13.763 -5.110 1.00 0.00 52 ARG A O 3
ATOM 5125 N N . CYS A 1 53 ? -18.929 13.030 -3.567 1.00 0.00 53 CYS A N 3
ATOM 5126 C CA . CYS A 1 53 ? -18.322 14.329 -3.380 1.00 0.00 53 CYS A CA 3
ATOM 5127 C C . CYS A 1 53 ? -17.140 14.465 -4.343 1.00 0.00 53 CYS A C 3
ATOM 5128 O O . CYS A 1 53 ? -16.732 13.484 -4.966 1.00 0.00 53 CYS A O 3
ATOM 5135 N N . LYS A 1 54 ? -16.580 15.654 -4.452 1.00 0.00 54 LYS A N 3
ATOM 5136 C CA . LYS A 1 54 ? -15.490 15.883 -5.387 1.00 0.00 54 LYS A CA 3
ATOM 5137 C C . LYS A 1 54 ? -14.202 16.195 -4.687 1.00 0.00 54 LYS A C 3
ATOM 5138 O O . LYS A 1 54 ? -14.172 16.923 -3.693 1.00 0.00 54 LYS A O 3
ATOM 5157 N N . ILE A 1 55 ? -13.142 15.645 -5.212 1.00 0.00 55 ILE A N 3
ATOM 5158 C CA . ILE A 1 55 ? -11.810 15.842 -4.662 1.00 0.00 55 ILE A CA 3
ATOM 5159 C C . ILE A 1 55 ? -10.964 16.657 -5.643 1.00 0.00 55 ILE A C 3
ATOM 5160 O O . ILE A 1 55 ? -10.945 16.366 -6.844 1.00 0.00 55 ILE A O 3
ATOM 5176 N N . PRO A 1 56 ? -10.281 17.708 -5.143 1.00 0.00 56 PRO A N 3
ATOM 5177 C CA . PRO A 1 56 ? -9.456 18.607 -5.969 1.00 0.00 56 PRO A CA 3
ATOM 5178 C C . PRO A 1 56 ? -8.433 17.870 -6.838 1.00 0.00 56 PRO A C 3
ATOM 5179 O O . PRO A 1 56 ? -8.397 18.062 -8.058 1.00 0.00 56 PRO A O 3
ATOM 5190 N N . CYS A 1 57 ? -7.603 17.035 -6.199 1.00 0.00 57 CYS A N 3
ATOM 5191 C CA . CYS A 1 57 ? -6.547 16.271 -6.884 1.00 0.00 57 CYS A CA 3
ATOM 5192 C C . CYS A 1 57 ? -5.371 17.152 -7.303 1.00 0.00 57 CYS A C 3
ATOM 5193 O O . CYS A 1 57 ? -4.217 16.842 -6.994 1.00 0.00 57 CYS A O 3
ATOM 5200 N N . ASN A 1 58 ? -5.662 18.243 -7.984 1.00 0.00 58 ASN A N 3
ATOM 5201 C CA . ASN A 1 58 ? -4.629 19.152 -8.454 1.00 0.00 58 ASN A CA 3
ATOM 5202 C C . ASN A 1 58 ? -4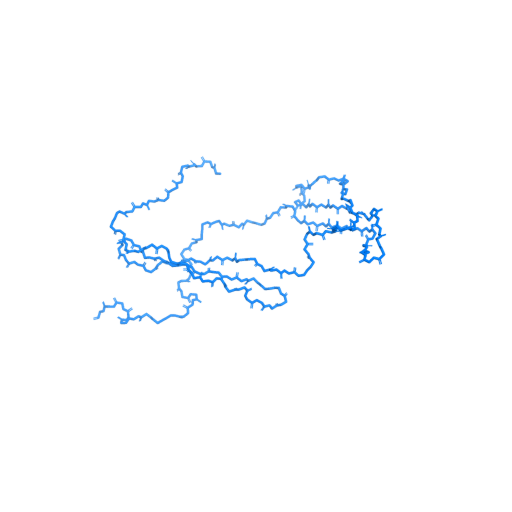.088 20.002 -7.318 1.00 0.00 58 ASN A C 3
ATOM 5203 O O . ASN A 1 58 ? -4.857 20.562 -6.531 1.00 0.00 58 ASN A O 3
ATOM 5214 N N . TRP A 1 59 ? -2.762 20.076 -7.238 1.00 0.00 59 TRP A N 3
ATOM 5215 C CA . TRP A 1 59 ? -2.060 20.879 -6.236 1.00 0.00 59 TRP A CA 3
ATOM 5216 C C . TRP A 1 59 ? -2.489 20.537 -4.812 1.00 0.00 59 TRP A C 3
ATOM 5217 O O . TRP A 1 59 ? -2.670 21.421 -3.975 1.00 0.00 59 TRP A O 3
ATOM 5238 N N . LYS A 1 60 ? -2.625 19.246 -4.533 1.00 0.00 60 LYS A N 3
ATOM 5239 C CA . LYS A 1 60 ? -2.993 18.795 -3.199 1.00 0.00 60 LYS A CA 3
ATOM 5240 C C . LYS A 1 60 ? -1.761 18.649 -2.304 1.00 0.00 60 LYS A C 3
ATOM 5241 O O . LYS A 1 60 ? -1.851 18.167 -1.173 1.00 0.00 60 LYS A O 3
ATOM 5260 N N . LYS A 1 61 ? -0.613 19.061 -2.821 1.00 0.00 61 LYS A N 3
ATOM 5261 C CA . LYS A 1 61 ? 0.620 19.034 -2.053 1.00 0.00 61 LYS A CA 3
ATOM 5262 C C . LYS A 1 61 ? 0.698 20.256 -1.149 1.00 0.00 61 LYS A C 3
ATOM 5263 O O . LYS A 1 61 ? 0.487 21.385 -1.596 1.00 0.00 61 LYS A O 3
ATOM 5282 N N . GLN A 1 62 ? 1.007 20.024 0.111 1.00 0.00 62 GLN A N 3
ATOM 5283 C CA . GLN A 1 62 ? 1.094 21.068 1.097 1.00 0.00 62 GLN A CA 3
ATOM 5284 C C . GLN A 1 62 ? 1.829 20.535 2.301 1.00 0.00 62 GLN A C 3
ATOM 5285 O O . GLN A 1 62 ? 1.445 19.511 2.873 1.00 0.00 62 GLN A O 3
ATOM 5299 N N . PHE A 1 63 ? 2.897 21.187 2.673 1.00 0.00 63 PHE A N 3
ATOM 5300 C CA . PHE A 1 63 ? 3.672 20.725 3.794 1.00 0.00 63 PHE A CA 3
ATOM 5301 C C . PHE A 1 63 ? 2.929 20.990 5.095 1.00 0.00 63 PHE A C 3
ATOM 5302 O O . PHE A 1 63 ? 2.443 22.104 5.329 1.00 0.00 63 PHE A O 3
ATOM 5319 N N . GLY A 1 64 ? 2.824 19.967 5.920 1.00 0.00 64 GLY A N 3
ATOM 5320 C CA . GLY A 1 64 ? 2.129 20.092 7.177 1.00 0.00 64 GLY A CA 3
ATOM 5321 C C . GLY A 1 64 ? 2.888 19.425 8.295 1.00 0.00 64 GLY A C 3
ATOM 5322 O O . GLY A 1 64 ? 3.892 18.749 8.047 1.00 0.00 64 GLY A O 3
ATOM 5326 N N . ALA A 1 65 ? 2.423 19.602 9.519 1.00 0.00 65 ALA A N 3
ATOM 5327 C CA . ALA A 1 65 ? 3.099 19.033 10.671 1.00 0.00 65 ALA A CA 3
ATOM 5328 C C . ALA A 1 65 ? 2.130 18.322 11.611 1.00 0.00 65 ALA A C 3
ATOM 5329 O O . ALA A 1 65 ? 2.542 17.792 12.645 1.00 0.00 65 ALA A O 3
ATOM 5336 N N . GLU A 1 66 ? 0.849 18.295 11.255 1.00 0.00 66 GLU A N 3
ATOM 5337 C CA . GLU A 1 66 ? -0.147 17.624 12.089 1.00 0.00 66 GLU A CA 3
ATOM 5338 C C . GLU A 1 66 ? -0.162 16.134 11.802 1.00 0.00 66 GLU A C 3
ATOM 5339 O O . GLU A 1 66 ? -0.612 15.331 12.619 1.00 0.00 66 GLU A O 3
ATOM 5351 N N . CYS A 1 67 ? 0.341 15.774 10.642 1.00 0.00 67 CYS A N 3
ATOM 5352 C CA . CYS A 1 67 ? 0.494 14.390 10.263 1.00 0.00 67 CYS A CA 3
ATOM 5353 C C . CYS A 1 67 ? 1.947 13.989 10.495 1.00 0.00 67 CYS A C 3
ATOM 5354 O O . CYS A 1 67 ? 2.731 14.799 11.003 1.00 0.00 67 CYS A O 3
ATOM 5361 N N . LYS A 1 68 ? 2.328 12.775 10.146 1.00 0.00 68 LYS A N 3
ATOM 5362 C CA . LYS A 1 68 ? 3.687 12.355 10.354 1.00 0.00 68 LYS A CA 3
ATOM 5363 C C . LYS A 1 68 ? 4.258 11.753 9.082 1.00 0.00 68 LYS A C 3
ATOM 5364 O O . LYS A 1 68 ? 3.555 11.055 8.335 1.00 0.00 68 LYS A O 3
ATOM 5383 N N . TYR A 1 69 ? 5.525 12.025 8.836 1.00 0.00 69 TYR A N 3
ATOM 5384 C CA . TYR A 1 69 ? 6.185 11.554 7.646 1.00 0.00 69 TYR A CA 3
ATOM 5385 C C . TYR A 1 69 ? 7.322 10.626 7.963 1.00 0.00 69 TYR A C 3
ATOM 5386 O O . TYR A 1 69 ? 7.931 10.704 9.029 1.00 0.00 69 TYR A O 3
ATOM 5404 N N . GLN A 1 70 ? 7.596 9.751 7.034 1.00 0.00 70 GLN A N 3
ATOM 5405 C CA . GLN A 1 70 ? 8.695 8.828 7.134 1.00 0.00 70 GLN A CA 3
ATOM 5406 C C . GLN A 1 70 ? 9.563 8.990 5.903 1.00 0.00 70 GLN A C 3
ATOM 5407 O O . GLN A 1 70 ? 9.088 8.807 4.776 1.00 0.00 70 GLN A O 3
ATOM 5421 N N . PHE A 1 71 ? 10.813 9.369 6.097 1.00 0.00 71 PHE A N 3
ATOM 5422 C CA . PHE A 1 71 ? 11.712 9.580 4.982 1.00 0.00 71 PHE A CA 3
ATOM 5423 C C . PHE A 1 71 ? 12.557 8.343 4.717 1.00 0.00 71 PHE A C 3
ATOM 5424 O O . PHE A 1 71 ? 13.072 7.707 5.646 1.00 0.00 71 PHE A O 3
ATOM 5441 N N . GLN A 1 72 ? 12.674 7.996 3.455 1.00 0.00 72 GLN A N 3
ATOM 5442 C CA . GLN A 1 72 ? 13.415 6.833 3.044 1.00 0.00 72 GLN A CA 3
ATOM 5443 C C . GLN A 1 72 ? 14.686 7.233 2.314 1.00 0.00 72 GLN A C 3
ATOM 5444 O O . GLN A 1 72 ? 14.820 8.365 1.833 1.00 0.00 72 GLN A O 3
ATOM 5458 N N . ALA A 1 73 ? 15.593 6.302 2.221 1.00 0.00 73 ALA A N 3
ATOM 5459 C CA . ALA A 1 73 ? 16.854 6.523 1.564 1.00 0.00 73 ALA A CA 3
ATOM 5460 C C . ALA A 1 73 ? 17.063 5.491 0.475 1.00 0.00 73 ALA A C 3
ATOM 5461 O O . ALA A 1 73 ? 17.632 4.432 0.710 1.00 0.00 73 ALA A O 3
ATOM 5468 N N . TRP A 1 74 ? 16.562 5.787 -0.709 1.00 0.00 74 TRP A N 3
ATOM 5469 C CA . TRP A 1 74 ? 16.708 4.884 -1.837 1.00 0.00 74 TRP A CA 3
ATOM 5470 C C . TRP A 1 74 ? 18.025 5.170 -2.552 1.00 0.00 74 TRP A C 3
ATOM 5471 O O . TRP A 1 74 ? 18.594 4.306 -3.218 1.00 0.00 74 TRP A O 3
ATOM 5492 N N . GLY A 1 75 ? 18.496 6.389 -2.389 1.00 0.00 75 GLY A N 3
ATOM 5493 C CA . GLY A 1 75 ? 19.747 6.798 -2.970 1.00 0.00 75 GLY A CA 3
ATOM 5494 C C . GLY A 1 75 ? 20.271 8.038 -2.292 1.00 0.00 75 GLY A C 3
ATOM 5495 O O . GLY A 1 75 ? 19.613 9.078 -2.306 1.00 0.00 75 GLY A O 3
ATOM 5499 N N . GLU A 1 76 ? 21.434 7.934 -1.674 1.00 0.00 76 GLU A N 3
ATOM 5500 C CA . GLU A 1 76 ? 22.016 9.051 -0.986 1.00 0.00 76 GLU A CA 3
ATOM 5501 C C . GLU A 1 76 ? 23.027 9.740 -1.891 1.00 0.00 76 GLU A C 3
ATOM 5502 O O . GLU A 1 76 ? 24.042 9.151 -2.251 1.00 0.00 76 GLU A O 3
ATOM 5514 N N . CYS A 1 77 ? 22.735 10.993 -2.232 1.00 0.00 77 CYS A N 3
ATOM 5515 C CA . CYS A 1 77 ? 23.557 11.782 -3.152 1.00 0.00 77 CYS A CA 3
ATOM 5516 C C . CYS A 1 77 ? 23.659 11.133 -4.527 1.00 0.00 77 CYS A C 3
ATOM 5517 O O . CYS A 1 77 ? 24.415 10.185 -4.737 1.00 0.00 77 CYS A O 3
ATOM 5524 N N . ASP A 1 78 ? 22.897 11.660 -5.459 1.00 0.00 78 ASP A N 3
ATOM 5525 C CA . ASP A 1 78 ? 22.931 11.190 -6.829 1.00 0.00 78 ASP A CA 3
ATOM 5526 C C . ASP A 1 78 ? 24.241 11.595 -7.431 1.00 0.00 78 ASP A C 3
ATOM 5527 O O . ASP A 1 78 ? 24.496 12.765 -7.636 1.00 0.00 78 ASP A O 3
ATOM 5536 N N . LEU A 1 79 ? 25.059 10.627 -7.703 1.00 0.00 79 LEU A N 3
ATOM 5537 C CA . LEU A 1 79 ? 26.408 10.860 -8.202 1.00 0.00 79 LEU A CA 3
ATOM 5538 C C . LEU A 1 79 ? 26.396 11.401 -9.600 1.00 0.00 79 LEU A C 3
ATOM 5539 O O . LEU A 1 79 ? 27.298 12.135 -10.005 1.00 0.00 79 LEU A O 3
ATOM 5555 N N . ASN A 1 80 ? 25.375 11.043 -10.334 1.00 0.00 80 ASN A N 3
ATOM 5556 C CA . ASN A 1 80 ? 25.260 11.475 -11.693 1.00 0.00 80 ASN A CA 3
ATOM 5557 C C . ASN A 1 80 ? 25.085 12.970 -11.751 1.00 0.00 80 ASN A C 3
ATOM 5558 O O . ASN A 1 80 ? 25.639 13.636 -12.627 1.00 0.00 80 ASN A O 3
ATOM 5569 N N . THR A 1 81 ? 24.330 13.511 -10.824 1.00 0.00 81 THR A N 3
ATOM 5570 C CA . THR A 1 81 ? 24.083 14.951 -10.845 1.00 0.00 81 THR A CA 3
ATOM 5571 C C . THR A 1 81 ? 24.847 15.685 -9.747 1.00 0.00 81 THR A C 3
ATOM 5572 O O . THR A 1 81 ? 24.978 16.916 -9.773 1.00 0.00 81 THR A O 3
ATOM 5583 N N . ALA A 1 82 ? 25.342 14.909 -8.799 1.00 0.00 82 ALA A N 3
ATOM 5584 C CA . ALA A 1 82 ? 26.115 15.415 -7.672 1.00 0.00 82 ALA A CA 3
ATOM 5585 C C . ALA A 1 82 ? 25.183 16.206 -6.753 1.00 0.00 82 ALA A C 3
ATOM 5586 O O . ALA A 1 82 ? 25.542 17.245 -6.199 1.00 0.00 82 ALA A O 3
ATOM 5593 N N . LEU A 1 83 ? 23.985 15.676 -6.589 1.00 0.00 83 LEU A N 3
ATOM 5594 C CA . LEU A 1 83 ? 22.937 16.291 -5.789 1.00 0.00 83 LEU A CA 3
ATOM 5595 C C . LEU A 1 83 ? 22.447 15.317 -4.753 1.00 0.00 83 LEU A C 3
ATOM 5596 O O . LEU A 1 83 ? 22.776 14.160 -4.803 1.00 0.00 83 LEU A O 3
ATOM 5612 N N . LYS A 1 84 ? 21.687 15.790 -3.813 1.00 0.00 84 LYS A N 3
ATOM 5613 C CA . LYS A 1 84 ? 21.203 14.949 -2.749 1.00 0.00 84 LYS A CA 3
ATOM 5614 C C . LYS A 1 84 ? 19.694 14.963 -2.749 1.00 0.00 84 LYS A C 3
ATOM 5615 O O . LYS A 1 84 ? 19.086 16.013 -2.913 1.00 0.00 84 LYS A O 3
ATOM 5634 N N . THR A 1 85 ? 19.092 13.815 -2.567 1.00 0.00 85 THR A N 3
ATOM 5635 C CA . THR A 1 85 ? 17.660 13.706 -2.599 1.00 0.00 85 THR A CA 3
ATOM 5636 C C . THR A 1 85 ? 17.163 12.818 -1.484 1.00 0.00 85 THR A C 3
ATOM 5637 O O . THR A 1 85 ? 17.845 11.876 -1.053 1.00 0.00 85 THR A O 3
ATOM 5648 N N . ARG A 1 86 ? 16.017 13.145 -0.992 1.00 0.00 86 ARG A N 3
ATOM 5649 C CA . ARG A 1 86 ? 15.396 12.388 0.064 1.00 0.00 86 ARG A CA 3
ATOM 5650 C C . ARG A 1 86 ? 13.915 12.231 -0.232 1.00 0.00 86 ARG A C 3
ATOM 5651 O O . ARG A 1 86 ? 13.257 13.187 -0.648 1.00 0.00 86 ARG A O 3
ATOM 5672 N N . THR A 1 87 ? 13.396 11.033 -0.046 1.00 0.00 87 THR A N 3
ATOM 5673 C CA . THR A 1 87 ? 12.007 10.782 -0.311 1.00 0.00 87 THR A CA 3
ATOM 5674 C C . THR A 1 87 ? 11.257 10.616 0.997 1.00 0.00 87 THR A C 3
ATOM 5675 O O . THR A 1 87 ? 11.778 10.035 1.941 1.00 0.00 87 THR A O 3
ATOM 5686 N N . GLY A 1 88 ? 10.051 11.126 1.052 1.00 0.00 88 GLY A N 3
ATOM 5687 C CA . GLY A 1 88 ? 9.249 10.998 2.236 1.00 0.00 88 GLY A CA 3
ATOM 5688 C C . GLY A 1 88 ? 7.840 10.639 1.882 1.00 0.00 88 GLY A C 3
ATOM 5689 O O . GLY A 1 88 ? 7.377 10.949 0.786 1.00 0.00 88 GLY A O 3
ATOM 5693 N N . SER A 1 89 ? 7.160 9.974 2.769 1.00 0.00 89 SER A N 3
ATOM 5694 C CA . SER A 1 89 ? 5.794 9.575 2.514 1.00 0.00 89 SER A CA 3
ATOM 5695 C C . SER A 1 89 ? 4.954 9.710 3.737 1.00 0.00 89 SER A C 3
ATOM 5696 O O . SER A 1 89 ? 5.441 9.561 4.867 1.00 0.00 89 SER A O 3
ATOM 5704 N N . LEU A 1 90 ? 3.694 10.020 3.515 1.00 0.00 90 LEU A N 3
ATOM 5705 C CA . LEU A 1 90 ? 2.755 10.146 4.556 1.00 0.00 90 LEU A CA 3
ATOM 5706 C C . LEU A 1 90 ? 2.431 8.757 5.080 1.00 0.00 90 LEU A C 3
ATOM 5707 O O . LEU A 1 90 ? 1.952 7.903 4.336 1.00 0.00 90 LEU A O 3
ATOM 5723 N N . LYS A 1 91 ? 2.709 8.522 6.341 1.00 0.00 91 LYS A N 3
ATOM 5724 C CA . LYS A 1 91 ? 2.447 7.225 6.918 1.00 0.00 91 LYS A CA 3
ATOM 5725 C C . LYS A 1 91 ? 1.232 7.264 7.816 1.00 0.00 91 LYS A C 3
ATOM 5726 O O . LYS A 1 91 ? 0.567 6.246 8.013 1.00 0.00 91 LYS A O 3
ATOM 5745 N N . ARG A 1 92 ? 0.936 8.437 8.353 1.00 0.00 92 ARG A N 3
ATOM 5746 C CA . ARG A 1 92 ? -0.239 8.614 9.175 1.00 0.00 92 ARG A CA 3
ATOM 5747 C C . ARG A 1 92 ? -0.686 10.062 9.179 1.00 0.00 92 ARG A C 3
ATOM 5748 O O . ARG A 1 92 ? 0.128 10.980 9.330 1.00 0.00 92 ARG A O 3
ATOM 5769 N N . ALA A 1 93 ? -1.970 10.257 8.997 1.00 0.00 93 ALA A N 3
ATOM 5770 C CA . ALA A 1 93 ? -2.566 11.570 9.007 1.00 0.00 93 ALA A CA 3
ATOM 5771 C C . ALA A 1 93 ? -3.839 11.548 9.822 1.00 0.00 93 ALA A C 3
ATOM 5772 O O . ALA A 1 93 ? -4.499 10.508 9.924 1.00 0.00 93 ALA A O 3
ATOM 5779 N N . LEU A 1 94 ? -4.172 12.665 10.417 1.00 0.00 94 LEU A N 3
ATOM 5780 C CA . LEU A 1 94 ? -5.397 12.774 11.177 1.00 0.00 94 LEU A CA 3
ATOM 5781 C C . LEU A 1 94 ? -6.543 13.101 10.232 1.00 0.00 94 LEU A C 3
ATOM 5782 O O . LEU A 1 94 ? -6.316 13.596 9.135 1.00 0.00 94 LEU A O 3
ATOM 5798 N N . HIS A 1 95 ? -7.766 12.826 10.646 1.00 0.00 95 HIS A N 3
ATOM 5799 C CA . HIS A 1 95 ? -8.914 13.053 9.773 1.00 0.00 95 HIS A CA 3
ATOM 5800 C C . HIS A 1 95 ? -9.133 14.545 9.545 1.00 0.00 95 HIS A C 3
ATOM 5801 O O . HIS A 1 95 ? -9.660 14.957 8.517 1.00 0.00 95 HIS A O 3
ATOM 5816 N N . ASN A 1 96 ? -8.711 15.346 10.503 1.00 0.00 96 ASN A N 3
ATOM 5817 C CA . ASN A 1 96 ? -8.806 16.795 10.382 1.00 0.00 96 ASN A CA 3
ATOM 5818 C C . ASN A 1 96 ? -7.448 17.357 9.980 1.00 0.00 96 ASN A C 3
ATOM 5819 O O . ASN A 1 96 ? -7.044 18.442 10.413 1.00 0.00 96 ASN A O 3
ATOM 5830 N N . ALA A 1 97 ? -6.781 16.625 9.103 1.00 0.00 97 ALA A N 3
ATOM 5831 C CA . ALA A 1 97 ? -5.445 16.980 8.647 1.00 0.00 97 ALA A CA 3
ATOM 5832 C C . ALA A 1 97 ? -5.105 16.304 7.333 1.00 0.00 97 ALA A C 3
ATOM 5833 O O . ALA A 1 97 ? -4.722 15.140 7.302 1.00 0.00 97 ALA A O 3
ATOM 5840 N N . GLU A 1 98 ? -5.246 17.042 6.255 1.00 0.00 98 GLU A N 3
ATOM 5841 C CA . GLU A 1 98 ? -4.942 16.519 4.938 1.00 0.00 98 GLU A CA 3
ATOM 5842 C C . GLU A 1 98 ? -3.461 16.643 4.633 1.00 0.00 98 GLU A C 3
ATOM 5843 O O . GLU A 1 98 ? -2.853 17.702 4.843 1.00 0.00 98 GLU A O 3
ATOM 5855 N N . CYS A 1 99 ? -2.897 15.566 4.134 1.00 0.00 99 CYS A N 3
ATOM 5856 C CA . CYS A 1 99 ? -1.482 15.508 3.815 1.00 0.00 99 CYS A CA 3
ATOM 5857 C C . CYS A 1 99 ? -1.237 14.628 2.586 1.00 0.00 99 CYS A C 3
ATOM 5858 O O . CYS A 1 99 ? -1.881 13.587 2.415 1.00 0.00 99 CYS A O 3
ATOM 5865 N N . GLN A 1 100 ? -0.311 15.065 1.738 1.00 0.00 100 GLN A N 3
ATOM 5866 C CA . GLN A 1 100 ? 0.062 14.327 0.532 1.00 0.00 100 GLN A CA 3
ATOM 5867 C C . GLN A 1 100 ? 0.762 13.029 0.892 1.00 0.00 100 GLN A C 3
ATOM 5868 O O . GLN A 1 100 ? 1.398 12.927 1.933 1.00 0.00 100 GLN A O 3
ATOM 5882 N N . LYS A 1 101 ? 0.670 12.060 -0.001 1.00 0.00 101 LYS A N 3
ATOM 5883 C CA . LYS A 1 101 ? 1.182 10.735 0.239 1.00 0.00 101 LYS A CA 3
ATOM 5884 C C . LYS A 1 101 ? 2.699 10.707 0.163 1.00 0.00 101 LYS A C 3
ATOM 5885 O O . LYS A 1 101 ? 3.330 9.849 0.772 1.00 0.00 101 LYS A O 3
ATOM 5904 N N . THR A 1 102 ? 3.295 11.625 -0.592 1.00 0.00 102 THR A N 3
ATOM 5905 C CA . THR A 1 102 ? 4.734 11.650 -0.679 1.00 0.00 102 THR A CA 3
ATOM 5906 C C . THR A 1 102 ? 5.296 13.055 -0.899 1.00 0.00 102 THR A C 3
ATOM 5907 O O . THR A 1 102 ? 4.660 13.928 -1.496 1.00 0.00 102 THR A O 3
ATOM 5918 N N . VAL A 1 103 ? 6.493 13.237 -0.381 1.00 0.00 103 VAL A N 3
ATOM 5919 C CA . VAL A 1 103 ? 7.251 14.467 -0.525 1.00 0.00 103 VAL A CA 3
ATOM 5920 C C . VAL A 1 103 ? 8.650 14.179 -1.015 1.00 0.00 103 VAL A C 3
ATOM 5921 O O . VAL A 1 103 ? 9.245 13.149 -0.683 1.00 0.00 103 VAL A O 3
ATOM 5934 N N . THR A 1 104 ? 9.145 15.061 -1.832 1.00 0.00 104 THR A N 3
ATOM 5935 C CA . THR A 1 104 ? 10.459 14.934 -2.395 1.00 0.00 104 THR A CA 3
ATOM 5936 C C . THR A 1 104 ? 11.238 16.233 -2.192 1.00 0.00 104 THR A C 3
ATOM 5937 O O . THR A 1 104 ? 10.724 17.319 -2.476 1.00 0.00 104 THR A O 3
ATOM 5948 N N . ILE A 1 105 ? 12.469 16.131 -1.707 1.00 0.00 105 ILE A N 3
ATOM 5949 C CA . ILE A 1 105 ? 13.301 17.305 -1.478 1.00 0.00 105 ILE A CA 3
ATOM 5950 C C . ILE A 1 105 ? 14.728 17.045 -1.952 1.00 0.00 105 ILE A C 3
ATOM 5951 O O . ILE A 1 105 ? 15.288 15.969 -1.714 1.00 0.00 105 ILE A O 3
ATOM 5967 N N . SER A 1 106 ? 15.300 18.023 -2.632 1.00 0.00 106 SER A N 3
ATOM 5968 C CA . SER A 1 106 ? 16.640 17.896 -3.170 1.00 0.00 106 SER A CA 3
ATOM 5969 C C . SER A 1 106 ? 17.559 19.009 -2.659 1.00 0.00 106 SER A C 3
ATOM 5970 O O . SER A 1 106 ? 17.166 20.175 -2.579 1.00 0.00 106 SER A O 3
ATOM 5978 N N . LYS A 1 107 ? 18.770 18.631 -2.298 1.00 0.00 107 LYS A N 3
ATOM 5979 C CA . LYS A 1 107 ? 19.768 19.563 -1.806 1.00 0.00 107 LYS A CA 3
ATOM 5980 C C . LYS A 1 107 ? 21.111 19.282 -2.486 1.00 0.00 107 LYS A C 3
ATOM 5981 O O . LYS A 1 107 ? 21.541 18.152 -2.524 1.00 0.00 107 LYS A O 3
ATOM 6000 N N . PRO A 1 108 ? 21.764 20.305 -3.061 1.00 0.00 108 PRO A N 3
ATOM 6001 C CA . PRO A 1 108 ? 23.069 20.128 -3.727 1.00 0.00 108 PRO A CA 3
ATOM 6002 C C . PRO A 1 108 ? 24.084 19.375 -2.841 1.00 0.00 108 PRO A C 3
ATOM 6003 O O . PRO A 1 108 ? 24.341 19.768 -1.698 1.00 0.00 108 PRO A O 3
ATOM 6014 N N . CYS A 1 109 ? 24.653 18.301 -3.381 1.00 0.00 109 CYS A N 3
ATOM 6015 C CA . CYS A 1 109 ? 25.586 17.456 -2.630 1.00 0.00 109 CYS A CA 3
ATOM 6016 C C . CYS A 1 109 ? 27.030 17.831 -2.955 1.00 0.00 109 CYS A C 3
ATOM 6017 O O . CYS A 1 109 ? 27.522 17.557 -4.050 1.00 0.00 109 CYS A O 3
ATOM 6024 N N . GLY A 1 110 ? 27.691 18.476 -2.014 1.00 0.00 110 GLY A N 3
ATOM 6025 C CA . GLY A 1 110 ? 29.064 18.869 -2.214 1.00 0.00 110 GLY A CA 3
ATOM 6026 C C . GLY A 1 110 ? 29.883 18.727 -0.956 1.00 0.00 110 GLY A C 3
ATOM 6027 O O . GLY A 1 110 ? 30.637 17.767 -0.799 1.00 0.00 110 GLY A O 3
ATOM 6031 N N . LYS A 1 111 ? 29.732 19.674 -0.049 1.00 0.00 111 LYS A N 3
ATOM 6032 C CA . LYS A 1 111 ? 30.463 19.647 1.206 1.00 0.00 111 LYS A CA 3
ATOM 6033 C C . LYS A 1 111 ? 29.518 19.740 2.382 1.00 0.00 111 LYS A C 3
ATOM 6034 O O . LYS A 1 111 ? 28.331 20.044 2.211 1.00 0.00 111 LYS A O 3
ATOM 6053 N N . LEU A 1 112 ? 30.056 19.483 3.572 1.00 0.00 112 LEU A N 3
ATOM 6054 C CA . LEU A 1 112 ? 29.287 19.500 4.815 1.00 0.00 112 LEU A CA 3
ATOM 6055 C C . LEU A 1 112 ? 28.166 18.463 4.767 1.00 0.00 112 LEU A C 3
ATOM 6056 O O . LEU A 1 112 ? 26.989 18.791 4.570 1.00 0.00 112 LEU A O 3
ATOM 6072 N N . THR A 1 113 ? 28.549 17.218 4.911 1.00 0.00 113 THR A N 3
ATOM 6073 C CA . THR A 1 113 ? 27.623 16.116 4.869 1.00 0.00 113 THR A CA 3
ATOM 6074 C C . THR A 1 113 ? 27.355 15.569 6.263 1.00 0.00 113 THR A C 3
ATOM 6075 O O . THR A 1 113 ? 28.252 15.526 7.109 1.00 0.00 113 THR A O 3
ATOM 6086 N N . LYS A 1 114 ? 26.118 15.172 6.509 1.00 0.00 114 LYS A N 3
ATOM 6087 C CA . LYS A 1 114 ? 25.749 14.605 7.789 1.00 0.00 114 LYS A CA 3
ATOM 6088 C C . LYS A 1 114 ? 25.093 13.239 7.574 1.00 0.00 114 LYS A C 3
ATOM 6089 O O . LYS A 1 114 ? 23.890 13.148 7.307 1.00 0.00 114 LYS A O 3
ATOM 6108 N N . PRO A 1 115 ? 25.895 12.167 7.614 1.00 0.00 115 PRO A N 3
ATOM 6109 C CA . PRO A 1 115 ? 25.405 10.797 7.468 1.00 0.00 115 PRO A CA 3
ATOM 6110 C C . PRO A 1 115 ? 24.726 10.264 8.733 1.00 0.00 115 PRO A C 3
ATOM 6111 O O . PRO A 1 115 ? 24.328 11.021 9.622 1.00 0.00 115 PRO A O 3
ATOM 6122 N N . LYS A 1 116 ? 24.613 8.953 8.794 1.00 0.00 116 LYS A N 3
ATOM 6123 C CA . LYS A 1 116 ? 23.982 8.265 9.902 1.00 0.00 116 LYS A CA 3
ATOM 6124 C C . LYS A 1 116 ? 24.412 6.777 9.971 1.00 0.00 116 LYS A C 3
ATOM 6125 O O . LYS A 1 116 ? 24.644 6.263 11.063 1.00 0.00 116 LYS A O 3
ATOM 6144 N N . PRO A 1 117 ? 24.531 6.048 8.808 1.00 0.00 117 PRO A N 3
ATOM 6145 C CA . PRO A 1 117 ? 24.949 4.643 8.821 1.00 0.00 117 PRO A CA 3
ATOM 6146 C C . PRO A 1 117 ? 26.423 4.515 9.182 1.00 0.00 117 PRO A C 3
ATOM 6147 O O . PRO A 1 117 ? 27.277 5.178 8.589 1.00 0.00 117 PRO A O 3
ATOM 6158 N N . GLN A 1 118 ? 26.715 3.672 10.154 1.00 0.00 118 GLN A N 3
ATOM 6159 C CA . GLN A 1 118 ? 28.080 3.496 10.629 1.00 0.00 118 GLN A CA 3
ATOM 6160 C C . GLN A 1 118 ? 28.893 2.617 9.678 1.00 0.00 118 GLN A C 3
ATOM 6161 O O . GLN A 1 118 ? 30.120 2.679 9.660 1.00 0.00 118 GLN A O 3
ATOM 6175 N N . ALA A 1 119 ? 28.205 1.814 8.888 1.00 0.00 119 ALA A N 3
ATOM 6176 C CA . ALA A 1 119 ? 28.857 0.947 7.939 1.00 0.00 119 ALA A CA 3
ATOM 6177 C C . ALA A 1 119 ? 28.772 1.536 6.540 1.00 0.00 119 ALA A C 3
ATOM 6178 O O . ALA A 1 119 ? 27.856 2.317 6.243 1.00 0.00 119 ALA A O 3
ATOM 6185 N N . GLU A 1 120 ? 29.720 1.182 5.686 1.00 0.00 120 GLU A N 3
ATOM 6186 C CA . GLU A 1 120 ? 29.713 1.667 4.317 1.00 0.00 120 GLU A CA 3
ATOM 6187 C C . GLU A 1 120 ? 28.577 1.035 3.536 1.00 0.00 120 GLU A C 3
ATOM 6188 O O . GLU A 1 120 ? 28.629 -0.136 3.168 1.00 0.00 120 GLU A O 3
ATOM 6200 N N . SER A 1 121 ? 27.549 1.819 3.294 1.00 0.00 121 SER A N 3
ATOM 6201 C CA . SER A 1 121 ? 26.367 1.345 2.608 1.00 0.00 121 SER A CA 3
ATOM 6202 C C . SER A 1 121 ? 26.394 1.738 1.135 1.00 0.00 121 SER A C 3
ATOM 6203 O O . SER A 1 121 ? 25.355 2.003 0.531 1.00 0.00 121 SER A O 3
ATOM 6211 N N . LYS A 1 122 ? 27.588 1.763 0.559 1.00 0.00 122 LYS A N 3
ATOM 6212 C CA . LYS A 1 122 ? 27.749 2.103 -0.843 1.00 0.00 122 LYS A CA 3
ATOM 6213 C C . LYS A 1 122 ? 27.250 0.959 -1.721 1.00 0.00 122 LYS A C 3
ATOM 6214 O O . LYS A 1 122 ? 27.967 -0.019 -1.950 1.00 0.00 122 LYS A O 3
ATOM 6233 N N . LYS A 1 123 ? 26.014 1.072 -2.173 1.00 0.00 123 LYS A N 3
ATOM 6234 C CA . LYS A 1 123 ? 25.411 0.059 -3.020 1.00 0.00 123 LYS A CA 3
ATOM 6235 C C . LYS A 1 123 ? 26.001 0.107 -4.420 1.00 0.00 123 LYS A C 3
ATOM 6236 O O . LYS A 1 123 ? 25.764 1.051 -5.173 1.00 0.00 123 LYS A O 3
ATOM 6255 N N . LYS A 1 124 ? 26.775 -0.903 -4.754 1.00 0.00 124 LYS A N 3
ATOM 6256 C CA . LYS A 1 124 ? 27.402 -0.981 -6.056 1.00 0.00 124 LYS A CA 3
ATOM 6257 C C . LYS A 1 124 ? 26.452 -1.605 -7.064 1.00 0.00 124 LYS A C 3
ATOM 6258 O O . LYS A 1 124 ? 25.737 -2.564 -6.748 1.00 0.00 124 LYS A O 3
ATOM 6277 N N . LYS A 1 125 ? 26.432 -1.061 -8.264 1.00 0.00 125 LYS A N 3
ATOM 6278 C CA . LYS A 1 125 ? 25.599 -1.599 -9.320 1.00 0.00 125 LYS A CA 3
ATOM 6279 C C . LYS A 1 125 ? 26.312 -2.765 -9.979 1.00 0.00 125 LYS A C 3
ATOM 6280 O O . LYS A 1 125 ? 27.229 -2.578 -10.788 1.00 0.00 125 LYS A O 3
ATOM 6299 N N . LYS A 1 126 ? 25.908 -3.957 -9.607 1.00 0.00 126 LYS A N 3
ATOM 6300 C CA . LYS A 1 126 ? 26.518 -5.166 -10.093 1.00 0.00 126 LYS A CA 3
ATOM 6301 C C . LYS A 1 126 ? 25.471 -6.077 -10.708 1.00 0.00 126 LYS A C 3
ATOM 6302 O O . LYS A 1 126 ? 24.267 -5.856 -10.537 1.00 0.00 126 LYS A O 3
ATOM 6321 N N . GLU A 1 127 ? 25.917 -7.092 -11.410 1.00 0.00 127 GLU A N 3
ATOM 6322 C CA . GLU A 1 127 ? 25.010 -8.024 -12.040 1.00 0.00 127 GLU A CA 3
ATOM 6323 C C . GLU A 1 127 ? 24.538 -9.061 -11.033 1.00 0.00 127 GLU A C 3
ATOM 6324 O O . GLU A 1 127 ? 25.215 -10.057 -10.778 1.00 0.00 127 GLU A O 3
ATOM 6336 N N . GLY A 1 128 ? 23.394 -8.797 -10.440 1.00 0.00 128 GLY A N 3
ATOM 6337 C CA . GLY A 1 128 ? 22.827 -9.699 -9.471 1.00 0.00 128 GLY A CA 3
ATOM 6338 C C . GLY A 1 128 ? 21.339 -9.832 -9.654 1.00 0.00 128 GLY A C 3
ATOM 6339 O O . GLY A 1 128 ? 20.556 -9.466 -8.767 1.00 0.00 128 GLY A O 3
ATOM 6343 N N . LYS A 1 129 ? 20.943 -10.326 -10.810 1.00 0.00 129 LYS A N 3
ATOM 6344 C CA . LYS A 1 129 ? 19.543 -10.499 -11.133 1.00 0.00 129 LYS A CA 3
ATOM 6345 C C . LYS A 1 129 ? 19.338 -11.731 -12.002 1.00 0.00 129 LYS A C 3
ATOM 6346 O O . LYS A 1 129 ? 19.886 -11.823 -13.107 1.00 0.00 129 LYS A O 3
ATOM 6365 N N . LYS A 1 130 ? 18.570 -12.672 -11.502 1.00 0.00 130 LYS A N 3
ATOM 6366 C CA . LYS A 1 130 ? 18.235 -13.846 -12.245 1.00 0.00 130 LYS A CA 3
ATOM 6367 C C . LYS A 1 130 ? 17.285 -13.484 -13.377 1.00 0.00 130 LYS A C 3
ATOM 6368 O O . LYS A 1 130 ? 16.320 -12.737 -13.172 1.00 0.00 130 LYS A O 3
ATOM 6387 N N . GLN A 1 131 ? 17.561 -13.989 -14.562 1.00 0.00 131 GLN A N 3
ATOM 6388 C CA . GLN A 1 131 ? 16.704 -13.742 -15.703 1.00 0.00 131 GLN A CA 3
ATOM 6389 C C . GLN A 1 131 ? 15.411 -14.523 -15.542 1.00 0.00 131 GLN A C 3
ATOM 6390 O O . GLN A 1 131 ? 15.426 -15.750 -15.445 1.00 0.00 131 GLN A O 3
ATOM 6404 N N . GLU A 1 132 ? 14.304 -13.814 -15.494 1.00 0.00 132 GLU A N 3
ATOM 6405 C CA . GLU A 1 132 ? 13.013 -14.440 -15.284 1.00 0.00 132 GLU A CA 3
ATOM 6406 C C . GLU A 1 132 ? 12.567 -15.252 -16.491 1.00 0.00 132 GLU A C 3
ATOM 6407 O O . GLU A 1 132 ? 12.044 -14.709 -17.468 1.00 0.00 132 GLU A O 3
ATOM 6419 N N . LYS A 1 133 ? 12.801 -16.550 -16.429 1.00 0.00 133 LYS A N 3
ATOM 6420 C CA . LYS A 1 133 ? 12.386 -17.452 -17.468 1.00 0.00 133 LYS A CA 3
ATOM 6421 C C . LYS A 1 133 ? 11.020 -18.025 -17.136 1.00 0.00 133 LYS A C 3
ATOM 6422 O O . LYS A 1 133 ? 10.723 -18.296 -15.971 1.00 0.00 133 LYS A O 3
ATOM 6441 N N . MET A 1 134 ? 10.191 -18.205 -18.150 1.00 0.00 134 MET A N 3
ATOM 6442 C CA . MET A 1 134 ? 8.846 -18.735 -17.956 1.00 0.00 134 MET A CA 3
ATOM 6443 C C . MET A 1 134 ? 8.873 -20.203 -17.552 1.00 0.00 134 MET A C 3
ATOM 6444 O O . MET A 1 134 ? 9.855 -20.911 -17.794 1.00 0.00 134 MET A O 3
ATOM 6458 N N . LEU A 1 135 ? 7.796 -20.650 -16.931 1.00 0.00 135 LEU A N 3
ATOM 6459 C CA . LEU A 1 135 ? 7.663 -22.039 -16.514 1.00 0.00 135 LEU A CA 3
ATOM 6460 C C . LEU A 1 135 ? 7.217 -22.906 -17.689 1.00 0.00 135 LEU A C 3
ATOM 6461 O O . LEU A 1 135 ? 6.869 -22.390 -18.756 1.00 0.00 135 LEU A O 3
ATOM 6477 N N . ASP A 1 136 ? 7.236 -24.214 -17.500 1.00 0.00 136 ASP A N 3
ATOM 6478 C CA . ASP A 1 136 ? 6.810 -25.143 -18.541 1.00 0.00 136 ASP A CA 3
ATOM 6479 C C . ASP A 1 136 ? 5.379 -25.571 -18.306 1.00 0.00 136 ASP A C 3
ATOM 6480 O O . ASP A 1 136 ? 5.147 -26.362 -17.370 1.00 0.00 136 ASP A O 3
ATOM 6490 N N . GLY A 1 1 ? -34.665 12.422 27.125 1.00 0.00 1 GLY A N 4
ATOM 6491 C CA . GLY A 1 1 ? -33.608 11.424 27.356 1.00 0.00 1 GLY A CA 4
ATOM 6492 C C . GLY A 1 1 ? -32.238 12.056 27.369 1.00 0.00 1 GLY A C 4
ATOM 6493 O O . GLY A 1 1 ? -32.115 13.283 27.396 1.00 0.00 1 GLY A O 4
ATOM 6499 N N . LYS A 1 2 ? -31.211 11.228 27.342 1.00 0.00 2 LYS A N 4
ATOM 6500 C CA . LYS A 1 2 ? -29.839 11.697 27.356 1.00 0.00 2 LYS A CA 4
ATOM 6501 C C . LYS A 1 2 ? -29.449 12.240 25.990 1.00 0.00 2 LYS A C 4
ATOM 6502 O O . LYS A 1 2 ? -29.046 11.481 25.103 1.00 0.00 2 LYS A O 4
ATOM 6521 N N . LYS A 1 3 ? -29.598 13.540 25.814 1.00 0.00 3 LYS A N 4
ATOM 6522 C CA . LYS A 1 3 ? -29.244 14.192 24.564 1.00 0.00 3 LYS A CA 4
ATOM 6523 C C . LYS A 1 3 ? -29.313 15.698 24.720 1.00 0.00 3 LYS A C 4
ATOM 6524 O O . LYS A 1 3 ? -29.815 16.208 25.730 1.00 0.00 3 LYS A O 4
ATOM 6543 N N . GLU A 1 4 ? -28.820 16.400 23.724 1.00 0.00 4 GLU A N 4
ATOM 6544 C CA . GLU A 1 4 ? -28.876 17.842 23.706 1.00 0.00 4 GLU A CA 4
ATOM 6545 C C . GLU A 1 4 ? -30.106 18.299 22.933 1.00 0.00 4 GLU A C 4
ATOM 6546 O O . GLU A 1 4 ? -30.864 17.472 22.414 1.00 0.00 4 GLU A O 4
ATOM 6558 N N . LYS A 1 5 ? -30.290 19.615 22.861 1.00 0.00 5 LYS A N 4
ATOM 6559 C CA . LYS A 1 5 ? -31.399 20.232 22.133 1.00 0.00 5 LYS A CA 4
ATOM 6560 C C . LYS A 1 5 ? -32.764 19.695 22.580 1.00 0.00 5 LYS A C 4
ATOM 6561 O O . LYS A 1 5 ? -33.268 18.714 22.026 1.00 0.00 5 LYS A O 4
ATOM 6580 N N . PRO A 1 6 ? -33.366 20.317 23.607 1.00 0.00 6 PRO A N 4
ATOM 6581 C CA . PRO A 1 6 ? -34.690 19.932 24.091 1.00 0.00 6 PRO A CA 4
ATOM 6582 C C . PRO A 1 6 ? -35.774 20.268 23.089 1.00 0.00 6 PRO A C 4
ATOM 6583 O O . PRO A 1 6 ? -36.096 19.471 22.205 1.00 0.00 6 PRO A O 4
ATOM 6594 N N . GLU A 1 7 ? -36.310 21.446 23.238 1.00 0.00 7 GLU A N 4
ATOM 6595 C CA . GLU A 1 7 ? -37.342 21.989 22.355 1.00 0.00 7 GLU A CA 4
ATOM 6596 C C . GLU A 1 7 ? -38.666 21.218 22.475 1.00 0.00 7 GLU A C 4
ATOM 6597 O O . GLU A 1 7 ? -38.721 20.110 23.013 1.00 0.00 7 GLU A O 4
ATOM 6609 N N . LYS A 1 8 ? -39.719 21.831 21.998 1.00 0.00 8 LYS A N 4
ATOM 6610 C CA . LYS A 1 8 ? -41.029 21.240 22.006 1.00 0.00 8 LYS A CA 4
ATOM 6611 C C . LYS A 1 8 ? -41.711 21.557 20.673 1.00 0.00 8 LYS A C 4
ATOM 6612 O O . LYS A 1 8 ? -41.048 22.019 19.744 1.00 0.00 8 LYS A O 4
ATOM 6631 N N . LYS A 1 9 ? -43.028 21.320 20.590 1.00 0.00 9 LYS A N 4
ATOM 6632 C CA . LYS A 1 9 ? -43.805 21.579 19.366 1.00 0.00 9 LYS A CA 4
ATOM 6633 C C . LYS A 1 9 ? -43.418 20.615 18.254 1.00 0.00 9 LYS A C 4
ATOM 6634 O O . LYS A 1 9 ? -42.602 19.705 18.450 1.00 0.00 9 LYS A O 4
ATOM 6653 N N . VAL A 1 10 ? -44.020 20.799 17.102 1.00 0.00 10 VAL A N 4
ATOM 6654 C CA . VAL A 1 10 ? -43.713 19.992 15.943 1.00 0.00 10 VAL A CA 4
ATOM 6655 C C . VAL A 1 10 ? -43.696 20.852 14.689 1.00 0.00 10 VAL A C 4
ATOM 6656 O O . VAL A 1 10 ? -44.386 21.874 14.609 1.00 0.00 10 VAL A O 4
ATOM 6669 N N . LYS A 1 11 ? -42.894 20.451 13.739 1.00 0.00 11 LYS A N 4
ATOM 6670 C CA . LYS A 1 11 ? -42.767 21.164 12.479 1.00 0.00 11 LYS A CA 4
ATOM 6671 C C . LYS A 1 11 ? -43.699 20.560 11.444 1.00 0.00 11 LYS A C 4
ATOM 6672 O O . LYS A 1 11 ? -44.424 19.602 11.732 1.00 0.00 11 LYS A O 4
ATOM 6691 N N . LYS A 1 12 ? -43.692 21.120 10.246 1.00 0.00 12 LYS A N 4
ATOM 6692 C CA . LYS A 1 12 ? -44.467 20.564 9.151 1.00 0.00 12 LYS A CA 4
ATOM 6693 C C . LYS A 1 12 ? -43.743 19.345 8.630 1.00 0.00 12 LYS A C 4
ATOM 6694 O O . LYS A 1 12 ? -44.348 18.392 8.132 1.00 0.00 12 LYS A O 4
ATOM 6713 N N . SER A 1 13 ? -42.440 19.388 8.766 1.00 0.00 13 SER A N 4
ATOM 6714 C CA . SER A 1 13 ? -41.589 18.279 8.437 1.00 0.00 13 SER A CA 4
ATOM 6715 C C . SER A 1 13 ? -41.244 17.538 9.723 1.00 0.00 13 SER A C 4
ATOM 6716 O O . SER A 1 13 ? -40.355 17.956 10.477 1.00 0.00 13 SER A O 4
ATOM 6724 N N . ASP A 1 14 ? -41.961 16.472 9.993 1.00 0.00 14 ASP A N 4
ATOM 6725 C CA . ASP A 1 14 ? -41.789 15.743 11.233 1.00 0.00 14 ASP A CA 4
ATOM 6726 C C . ASP A 1 14 ? -41.253 14.347 10.998 1.00 0.00 14 ASP A C 4
ATOM 6727 O O . ASP A 1 14 ? -41.205 13.881 9.867 1.00 0.00 14 ASP A O 4
ATOM 6736 N N . CYS A 1 15 ? -40.784 13.738 12.096 1.00 0.00 15 CYS A N 4
ATOM 6737 C CA . CYS A 1 15 ? -40.286 12.353 12.147 1.00 0.00 15 CYS A CA 4
ATOM 6738 C C . CYS A 1 15 ? -38.784 12.290 11.990 1.00 0.00 15 CYS A C 4
ATOM 6739 O O . CYS A 1 15 ? -38.115 11.524 12.691 1.00 0.00 15 CYS A O 4
ATOM 6746 N N . GLY A 1 16 ? -38.232 13.097 11.105 1.00 0.00 16 GLY A N 4
ATOM 6747 C CA . GLY A 1 16 ? -36.809 13.090 10.898 1.00 0.00 16 GLY A CA 4
ATOM 6748 C C . GLY A 1 16 ? -36.415 14.078 9.824 1.00 0.00 16 GLY A C 4
ATOM 6749 O O . GLY A 1 16 ? -36.982 14.060 8.726 1.00 0.00 16 GLY A O 4
ATOM 6753 N N . GLU A 1 17 ? -35.462 14.931 10.111 1.00 0.00 17 GLU A N 4
ATOM 6754 C CA . GLU A 1 17 ? -35.010 15.893 9.142 1.00 0.00 17 GLU A CA 4
ATOM 6755 C C . GLU A 1 17 ? -33.708 15.466 8.547 1.00 0.00 17 GLU A C 4
ATOM 6756 O O . GLU A 1 17 ? -33.048 14.566 9.069 1.00 0.00 17 GLU A O 4
ATOM 6768 N N . TRP A 1 18 ? -33.353 16.088 7.439 1.00 0.00 18 TRP A N 4
ATOM 6769 C CA . TRP A 1 18 ? -32.117 15.813 6.778 1.00 0.00 18 TRP A CA 4
ATOM 6770 C C . TRP A 1 18 ? -30.918 15.911 7.694 1.00 0.00 18 TRP A C 4
ATOM 6771 O O . TRP A 1 18 ? -30.623 16.967 8.251 1.00 0.00 18 TRP A O 4
ATOM 6792 N N . GLN A 1 19 ? -30.240 14.801 7.841 1.00 0.00 19 GLN A N 4
ATOM 6793 C CA . GLN A 1 19 ? -28.991 14.755 8.546 1.00 0.00 19 GLN A CA 4
ATOM 6794 C C . GLN A 1 19 ? -27.941 14.285 7.589 1.00 0.00 19 GLN A C 4
ATOM 6795 O O . GLN A 1 19 ? -27.973 13.138 7.125 1.00 0.00 19 GLN A O 4
ATOM 6809 N N . TRP A 1 20 ? -27.031 15.163 7.268 1.00 0.00 20 TRP A N 4
ATOM 6810 C CA . TRP A 1 20 ? -25.991 14.865 6.313 1.00 0.00 20 TRP A CA 4
ATOM 6811 C C . TRP A 1 20 ? -24.701 14.447 6.989 1.00 0.00 20 TRP A C 4
ATOM 6812 O O . TRP A 1 20 ? -24.350 14.941 8.061 1.00 0.00 20 TRP A O 4
ATOM 6833 N N . SER A 1 21 ? -24.011 13.538 6.348 1.00 0.00 21 SER A N 4
ATOM 6834 C CA . SER A 1 21 ? -22.740 13.053 6.811 1.00 0.00 21 SER A CA 4
ATOM 6835 C C . SER A 1 21 ? -21.635 13.868 6.142 1.00 0.00 21 SER A C 4
ATOM 6836 O O . SER A 1 21 ? -21.910 14.651 5.229 1.00 0.00 21 SER A O 4
ATOM 6844 N N . VAL A 1 22 ? -20.405 13.685 6.565 1.00 0.00 22 VAL A N 4
ATOM 6845 C CA . VAL A 1 22 ? -19.309 14.472 6.033 1.00 0.00 22 VAL A CA 4
ATOM 6846 C C . VAL A 1 22 ? -18.651 13.742 4.876 1.00 0.00 22 VAL A C 4
ATOM 6847 O O . VAL A 1 22 ? -18.756 12.519 4.769 1.00 0.00 22 VAL A O 4
ATOM 6860 N N . CYS A 1 23 ? -18.003 14.496 3.995 1.00 0.00 23 CYS A N 4
ATOM 6861 C CA . CYS A 1 23 ? -17.398 13.922 2.809 1.00 0.00 23 CYS A CA 4
ATOM 6862 C C . CYS A 1 23 ? -16.208 13.063 3.205 1.00 0.00 23 CYS A C 4
ATOM 6863 O O . CYS A 1 23 ? -15.124 13.573 3.499 1.00 0.00 23 CYS A O 4
ATOM 6870 N N . VAL A 1 24 ? -16.432 11.767 3.247 1.00 0.00 24 VAL A N 4
ATOM 6871 C CA . VAL A 1 24 ? -15.406 10.832 3.639 1.00 0.00 24 VAL A CA 4
ATOM 6872 C C . VAL A 1 24 ? -14.681 10.283 2.413 1.00 0.00 24 VAL A C 4
ATOM 6873 O O . VAL A 1 24 ? -15.315 9.924 1.408 1.00 0.00 24 VAL A O 4
ATOM 6886 N N . PRO A 1 25 ? -13.333 10.266 2.459 1.00 0.00 25 PRO A N 4
ATOM 6887 C CA . PRO A 1 25 ? -12.518 9.745 1.374 1.00 0.00 25 PRO A CA 4
ATOM 6888 C C . PRO A 1 25 ? -12.836 8.285 1.081 1.00 0.00 25 PRO A C 4
ATOM 6889 O O . PRO A 1 25 ? -12.572 7.396 1.898 1.00 0.00 25 PRO A O 4
ATOM 6900 N N . THR A 1 26 ? -13.437 8.057 -0.072 1.00 0.00 26 THR A N 4
ATOM 6901 C CA . THR A 1 26 ? -13.786 6.728 -0.509 1.00 0.00 26 THR A CA 4
ATOM 6902 C C . THR A 1 26 ? -12.526 5.911 -0.761 1.00 0.00 26 THR A C 4
ATOM 6903 O O . THR A 1 26 ? -12.533 4.681 -0.692 1.00 0.00 26 THR A O 4
ATOM 6914 N N . SER A 1 27 ? -11.445 6.610 -1.011 1.00 0.00 27 SER A N 4
ATOM 6915 C CA . SER A 1 27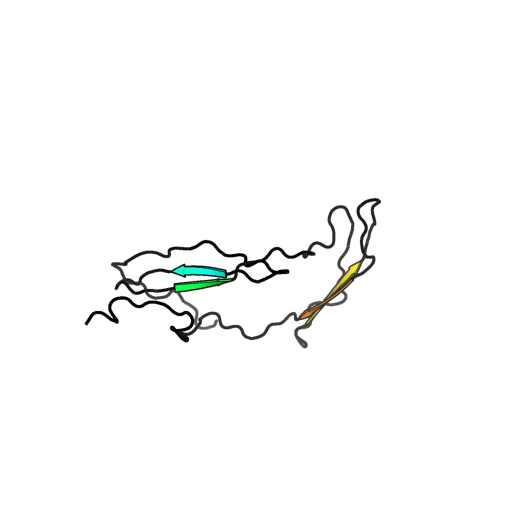 ? -10.186 5.984 -1.263 1.00 0.00 27 SER A CA 4
ATOM 6916 C C . SER A 1 27 ? -9.105 6.658 -0.453 1.00 0.00 27 SER A C 4
ATOM 6917 O O . SER A 1 27 ? -9.382 7.621 0.263 1.00 0.00 27 SER A O 4
ATOM 6925 N N . GLY A 1 28 ? -7.887 6.121 -0.543 1.00 0.00 28 GLY A N 4
ATOM 6926 C CA . GLY A 1 28 ? -6.743 6.650 0.179 1.00 0.00 28 GLY A CA 4
ATOM 6927 C C . GLY A 1 28 ? -6.454 8.102 -0.123 1.00 0.00 28 GLY A C 4
ATOM 6928 O O . GLY A 1 28 ? -5.596 8.412 -0.957 1.00 0.00 28 GLY A O 4
ATOM 6932 N N . ASP A 1 29 ? -7.216 8.978 0.525 1.00 0.00 29 ASP A N 4
ATOM 6933 C CA . ASP A 1 29 ? -7.049 10.452 0.455 1.00 0.00 29 ASP A CA 4
ATOM 6934 C C . ASP A 1 29 ? -7.594 11.027 -0.852 1.00 0.00 29 ASP A C 4
ATOM 6935 O O . ASP A 1 29 ? -8.223 12.080 -0.869 1.00 0.00 29 ASP A O 4
ATOM 6944 N N . CYS A 1 30 ? -7.379 10.315 -1.929 1.00 0.00 30 CYS A N 4
ATOM 6945 C CA . CYS A 1 30 ? -7.854 10.734 -3.221 1.00 0.00 30 CYS A CA 4
ATOM 6946 C C . CYS A 1 30 ? -8.728 9.650 -3.828 1.00 0.00 30 CYS A C 4
ATOM 6947 O O . CYS A 1 30 ? -8.248 8.571 -4.189 1.00 0.00 30 CYS A O 4
ATOM 6954 N N . GLY A 1 31 ? -10.006 9.934 -3.895 1.00 0.00 31 GLY A N 4
ATOM 6955 C CA . GLY A 1 31 ? -10.974 9.004 -4.421 1.00 0.00 31 GLY A CA 4
ATOM 6956 C C . GLY A 1 31 ? -12.307 9.664 -4.528 1.00 0.00 31 GLY A C 4
ATOM 6957 O O . GLY A 1 31 ? -12.553 10.636 -3.812 1.00 0.00 31 GLY A O 4
ATOM 6961 N N . LEU A 1 32 ? -13.170 9.192 -5.414 1.00 0.00 32 LEU A N 4
ATOM 6962 C CA . LEU A 1 32 ? -14.486 9.786 -5.521 1.00 0.00 32 LEU A CA 4
ATOM 6963 C C . LEU A 1 32 ? -15.237 9.560 -4.223 1.00 0.00 32 LEU A C 4
ATOM 6964 O O . LEU A 1 32 ? -15.654 8.445 -3.922 1.00 0.00 32 LEU A O 4
ATOM 6980 N N . GLY A 1 33 ? -15.416 10.643 -3.481 1.00 0.00 33 GLY A N 4
ATOM 6981 C CA . GLY A 1 33 ? -15.980 10.583 -2.153 1.00 0.00 33 GLY A CA 4
ATOM 6982 C C . GLY A 1 33 ? -17.428 10.173 -2.099 1.00 0.00 33 GLY A C 4
ATOM 6983 O O . GLY A 1 33 ? -18.082 9.992 -3.125 1.00 0.00 33 GLY A O 4
ATOM 6987 N N . THR A 1 34 ? -17.910 10.026 -0.891 1.00 0.00 34 THR A N 4
ATOM 6988 C CA . THR A 1 34 ? -19.282 9.655 -0.647 1.00 0.00 34 THR A CA 4
ATOM 6989 C C . THR A 1 34 ? -19.890 10.482 0.483 1.00 0.00 34 THR A C 4
ATOM 6990 O O . THR A 1 34 ? -19.173 10.988 1.356 1.00 0.00 34 THR A O 4
ATOM 7001 N N . ARG A 1 35 ? -21.205 10.636 0.446 1.00 0.00 35 ARG A N 4
ATOM 7002 C CA . ARG A 1 35 ? -21.935 11.377 1.463 1.00 0.00 35 ARG A CA 4
ATOM 7003 C C . ARG A 1 35 ? -23.291 10.704 1.705 1.00 0.00 35 ARG A C 4
ATOM 7004 O O . ARG A 1 35 ? -23.945 10.266 0.764 1.00 0.00 35 ARG A O 4
ATOM 7025 N N . GLU A 1 36 ? -23.691 10.606 2.958 1.00 0.00 36 GLU A N 4
ATOM 7026 C CA . GLU A 1 36 ? -24.967 9.981 3.310 1.00 0.00 36 GLU A CA 4
ATOM 7027 C C . GLU A 1 36 ? -25.920 10.985 3.937 1.00 0.00 36 GLU A C 4
ATOM 7028 O O . GLU A 1 36 ? -25.529 11.749 4.825 1.00 0.00 36 GLU A O 4
ATOM 7040 N N . GLY A 1 37 ? -27.157 11.008 3.463 1.00 0.00 37 GLY A N 4
ATOM 7041 C CA . GLY A 1 37 ? -28.153 11.884 4.025 1.00 0.00 37 GLY A CA 4
ATOM 7042 C C . GLY A 1 37 ? -29.439 11.137 4.321 1.00 0.00 37 GLY A C 4
ATOM 7043 O O . GLY A 1 37 ? -29.895 10.329 3.509 1.00 0.00 37 GLY A O 4
ATOM 7047 N N . THR A 1 38 ? -30.016 11.393 5.474 1.00 0.00 38 THR A N 4
ATOM 7048 C CA . THR A 1 38 ? -31.241 10.713 5.872 1.00 0.00 38 THR A CA 4
ATOM 7049 C C . THR A 1 38 ? -32.341 11.712 6.194 1.00 0.00 38 THR A C 4
ATOM 7050 O O . THR A 1 38 ? -32.058 12.815 6.656 1.00 0.00 38 THR A O 4
ATOM 7061 N N . ARG A 1 39 ? -33.593 11.333 5.938 1.00 0.00 39 ARG A N 4
ATOM 7062 C CA . ARG A 1 39 ? -34.746 12.187 6.158 1.00 0.00 39 ARG A CA 4
ATOM 7063 C C . ARG A 1 39 ? -35.975 11.298 6.318 1.00 0.00 39 ARG A C 4
ATOM 7064 O O . ARG A 1 39 ? -35.937 10.133 5.939 1.00 0.00 39 ARG A O 4
ATOM 7085 N N . THR A 1 40 ? -37.030 11.828 6.915 1.00 0.00 40 THR A N 4
ATOM 7086 C CA . THR A 1 40 ? -38.280 11.088 7.025 1.00 0.00 40 THR A CA 4
ATOM 7087 C C . THR A 1 40 ? -39.491 12.030 7.053 1.00 0.00 40 THR A C 4
ATOM 7088 O O . THR A 1 40 ? -39.400 13.143 7.570 1.00 0.00 40 THR A O 4
ATOM 7099 N N . GLY A 1 41 ? -40.603 11.581 6.475 1.00 0.00 41 GLY A N 4
ATOM 7100 C CA . GLY A 1 41 ? -41.827 12.370 6.463 1.00 0.00 41 GLY A CA 4
ATOM 7101 C C . GLY A 1 41 ? -42.778 11.932 7.549 1.00 0.00 41 GLY A C 4
ATOM 7102 O O . GLY A 1 41 ? -42.345 11.414 8.561 1.00 0.00 41 GLY A O 4
ATOM 7106 N N . ALA A 1 42 ? -44.083 12.080 7.336 1.00 0.00 42 ALA A N 4
ATOM 7107 C CA . ALA A 1 42 ? -45.031 11.707 8.383 1.00 0.00 42 ALA A CA 4
ATOM 7108 C C . ALA A 1 42 ? -45.197 10.194 8.409 1.00 0.00 42 ALA A C 4
ATOM 7109 O O . ALA A 1 42 ? -45.317 9.582 9.472 1.00 0.00 42 ALA A O 4
ATOM 7116 N N . GLU A 1 43 ? -45.169 9.603 7.220 1.00 0.00 43 GLU A N 4
ATOM 7117 C CA . GLU A 1 43 ? -45.197 8.153 7.066 1.00 0.00 43 GLU A CA 4
ATOM 7118 C C . GLU A 1 43 ? -43.795 7.588 7.172 1.00 0.00 43 GLU A C 4
ATOM 7119 O O . GLU A 1 43 ? -43.600 6.376 7.114 1.00 0.00 43 GLU A O 4
ATOM 7131 N N . CYS A 1 44 ? -42.840 8.490 7.367 1.00 0.00 44 CYS A N 4
ATOM 7132 C CA . CYS A 1 44 ? -41.416 8.161 7.478 1.00 0.00 44 CYS A CA 4
ATOM 7133 C C . CYS A 1 44 ? -41.002 7.069 6.472 1.00 0.00 44 CYS A C 4
ATOM 7134 O O . CYS A 1 44 ? -40.559 5.992 6.863 1.00 0.00 44 CYS A O 4
ATOM 7141 N N . LYS A 1 45 ? -41.164 7.345 5.185 1.00 0.00 45 LYS A N 4
ATOM 7142 C CA . LYS A 1 45 ? -40.840 6.360 4.162 1.00 0.00 45 LYS A CA 4
ATOM 7143 C C . LYS A 1 45 ? -39.736 6.843 3.234 1.00 0.00 45 LYS A C 4
ATOM 7144 O O . LYS A 1 45 ? -39.707 8.000 2.837 1.00 0.00 45 LYS A O 4
ATOM 7163 N N . GLN A 1 46 ? -38.875 5.908 2.864 1.00 0.00 46 GLN A N 4
ATOM 7164 C CA . GLN A 1 46 ? -37.696 6.179 2.040 1.00 0.00 46 GLN A CA 4
ATOM 7165 C C . GLN A 1 46 ? -36.951 7.435 2.534 1.00 0.00 46 GLN A C 4
ATOM 7166 O O . GLN A 1 46 ? -36.344 7.418 3.607 1.00 0.00 46 GLN A O 4
ATOM 7180 N N . THR A 1 47 ? -37.042 8.527 1.753 1.00 0.00 47 THR A N 4
ATOM 7181 C CA . THR A 1 47 ? -36.419 9.830 2.076 1.00 0.00 47 THR A CA 4
ATOM 7182 C C . THR A 1 47 ? -34.945 9.731 2.496 1.00 0.00 47 THR A C 4
ATOM 7183 O O . THR A 1 47 ? -34.432 10.572 3.226 1.00 0.00 47 THR A O 4
ATOM 7194 N N . MET A 1 48 ? -34.283 8.723 2.010 1.00 0.00 48 MET A N 4
ATOM 7195 C CA . MET A 1 48 ? -32.870 8.524 2.276 1.00 0.00 48 MET A CA 4
ATOM 7196 C C . MET A 1 48 ? -32.095 8.679 0.991 1.00 0.00 48 MET A C 4
ATOM 7197 O O . MET A 1 48 ? -32.593 8.330 -0.082 1.00 0.00 48 MET A O 4
ATOM 7211 N N . LYS A 1 49 ? -30.889 9.204 1.076 1.00 0.00 49 LYS A N 4
ATOM 7212 C CA . LYS A 1 49 ? -30.094 9.406 -0.109 1.00 0.00 49 LYS A CA 4
ATOM 7213 C C . LYS A 1 49 ? -28.609 9.246 0.174 1.00 0.00 49 LYS A C 4
ATOM 7214 O O . LYS A 1 49 ? -28.093 9.720 1.186 1.00 0.00 49 LYS A O 4
ATOM 7233 N N . THR A 1 50 ? -27.945 8.576 -0.724 1.00 0.00 50 THR A N 4
ATOM 7234 C CA . THR A 1 50 ? -26.519 8.431 -0.687 1.00 0.00 50 THR A CA 4
ATOM 7235 C C . THR A 1 50 ? -25.962 9.151 -1.892 1.00 0.00 50 THR A C 4
ATOM 7236 O O . THR A 1 50 ? -26.556 9.091 -2.981 1.00 0.00 50 THR A O 4
ATOM 7247 N N . GLN A 1 51 ? -24.872 9.871 -1.725 1.00 0.00 51 GLN A N 4
ATOM 7248 C CA . GLN A 1 51 ? -24.358 10.680 -2.799 1.00 0.00 51 GLN A CA 4
ATOM 7249 C C . GLN A 1 51 ? -22.863 10.521 -2.966 1.00 0.00 51 GLN A C 4
ATOM 7250 O O . GLN A 1 51 ? -22.137 10.205 -2.030 1.00 0.00 51 GLN A O 4
ATOM 7264 N N . ARG A 1 52 ? -22.452 10.717 -4.176 1.00 0.00 52 ARG A N 4
ATOM 7265 C CA . ARG A 1 52 ? -21.044 10.761 -4.493 1.00 0.00 52 ARG A CA 4
ATOM 7266 C C . ARG A 1 52 ? -20.527 12.169 -4.267 1.00 0.00 52 ARG A C 4
ATOM 7267 O O . ARG A 1 52 ? -21.210 13.142 -4.578 1.00 0.00 52 ARG A O 4
ATOM 7288 N N . CYS A 1 53 ? -19.343 12.282 -3.701 1.00 0.00 53 CYS A N 4
ATOM 7289 C CA . CYS A 1 53 ? -18.795 13.566 -3.298 1.00 0.00 53 CYS A CA 4
ATOM 7290 C C . CYS A 1 53 ? -17.514 13.802 -4.098 1.00 0.00 53 CYS A C 4
ATOM 7291 O O . CYS A 1 53 ? -16.918 12.849 -4.600 1.00 0.00 53 CYS A O 4
ATOM 7298 N N . LYS A 1 54 ? -17.080 15.040 -4.215 1.00 0.00 54 LYS A N 4
ATOM 7299 C CA . LYS A 1 54 ? -15.918 15.340 -5.029 1.00 0.00 54 LYS A CA 4
ATOM 7300 C C . LYS A 1 54 ? -14.744 15.852 -4.203 1.00 0.00 54 LYS A C 4
ATOM 7301 O O . LYS A 1 54 ? -14.867 16.816 -3.448 1.00 0.00 54 LYS A O 4
ATOM 7320 N N . ILE A 1 55 ? -13.610 15.179 -4.348 1.00 0.00 55 ILE A N 4
ATOM 7321 C CA . ILE A 1 55 ? -12.364 15.598 -3.729 1.00 0.00 55 ILE A CA 4
ATOM 7322 C C . ILE A 1 55 ? -11.476 16.280 -4.780 1.00 0.00 55 ILE A C 4
ATOM 7323 O O . ILE A 1 55 ? -11.249 15.730 -5.863 1.00 0.00 55 ILE A O 4
ATOM 7339 N N . PRO A 1 56 ? -10.977 17.491 -4.478 1.00 0.00 56 PRO A N 4
ATOM 7340 C CA . PRO A 1 56 ? -10.139 18.274 -5.409 1.00 0.00 56 PRO A CA 4
ATOM 7341 C C . PRO A 1 56 ? -8.696 17.748 -5.511 1.00 0.00 56 PRO A C 4
ATOM 7342 O O . PRO A 1 56 ? -7.738 18.515 -5.430 1.00 0.00 56 PRO A O 4
ATOM 7353 N N . CYS A 1 57 ? -8.554 16.453 -5.703 1.00 0.00 57 CYS A N 4
ATOM 7354 C CA . CYS A 1 57 ? -7.244 15.846 -5.835 1.00 0.00 57 CYS A CA 4
ATOM 7355 C C . CYS A 1 57 ? -6.949 15.506 -7.301 1.00 0.00 57 CYS A C 4
ATOM 7356 O O . CYS A 1 57 ? -7.793 15.720 -8.180 1.00 0.00 57 CYS A O 4
ATOM 7363 N N . ASN A 1 58 ? -5.750 14.988 -7.558 1.00 0.00 58 ASN A N 4
ATOM 7364 C CA . ASN A 1 58 ? -5.324 14.627 -8.913 1.00 0.00 58 ASN A CA 4
ATOM 7365 C C . ASN A 1 58 ? -5.939 13.308 -9.350 1.00 0.00 58 ASN A C 4
ATOM 7366 O O . ASN A 1 58 ? -6.129 12.413 -8.535 1.00 0.00 58 ASN A O 4
ATOM 7377 N N . TRP A 1 59 ? -6.211 13.198 -10.655 1.00 0.00 59 TRP A N 4
ATOM 7378 C CA . TRP A 1 59 ? -6.846 12.011 -11.251 1.00 0.00 59 TRP A CA 4
ATOM 7379 C C . TRP A 1 59 ? -8.231 11.759 -10.657 1.00 0.00 59 TRP A C 4
ATOM 7380 O O . TRP A 1 59 ? -8.367 11.210 -9.563 1.00 0.00 59 TRP A O 4
ATOM 7401 N N . LYS A 1 60 ? -9.252 12.162 -11.388 1.00 0.00 60 LYS A N 4
ATOM 7402 C CA . LYS A 1 60 ? -10.620 12.030 -10.930 1.00 0.00 60 LYS A CA 4
ATOM 7403 C C . LYS A 1 60 ? -11.489 11.337 -11.965 1.00 0.00 60 LYS A C 4
ATOM 7404 O O . LYS A 1 60 ? -11.245 11.442 -13.168 1.00 0.00 60 LYS A O 4
ATOM 7423 N N . LYS A 1 61 ? -12.494 10.626 -11.488 1.00 0.00 61 LYS A N 4
ATOM 7424 C CA . LYS A 1 61 ? -13.457 9.961 -12.353 1.00 0.00 61 LYS A CA 4
ATOM 7425 C C . LYS A 1 61 ? -14.854 10.314 -11.918 1.00 0.00 61 LYS A C 4
ATOM 7426 O O . LYS A 1 61 ? -15.047 10.905 -10.854 1.00 0.00 61 LYS A O 4
ATOM 7445 N N . GLN A 1 62 ? -15.832 9.948 -12.726 1.00 0.00 62 GLN A N 4
ATOM 7446 C CA . GLN A 1 62 ? -17.197 10.281 -12.440 1.00 0.00 62 GLN A CA 4
ATOM 7447 C C . GLN A 1 62 ? -18.121 9.349 -13.210 1.00 0.00 62 GLN A C 4
ATOM 7448 O O . GLN A 1 62 ? -19.154 9.761 -13.730 1.00 0.00 62 GLN A O 4
ATOM 7462 N N . PHE A 1 63 ? -17.746 8.090 -13.277 1.00 0.00 63 PHE A N 4
ATOM 7463 C CA . PHE A 1 63 ? -18.526 7.124 -14.011 1.00 0.00 63 PHE A CA 4
ATOM 7464 C C . PHE A 1 63 ? -19.466 6.367 -13.081 1.00 0.00 63 PHE A C 4
ATOM 7465 O O . PHE A 1 63 ? -19.488 6.608 -11.871 1.00 0.00 63 PHE A O 4
ATOM 7482 N N . GLY A 1 64 ? -20.237 5.455 -13.644 1.00 0.00 64 GLY A N 4
ATOM 7483 C CA . GLY A 1 64 ? -21.171 4.684 -12.854 1.00 0.00 64 GLY A CA 4
ATOM 7484 C C . GLY A 1 64 ? -20.941 3.198 -12.997 1.00 0.00 64 GLY A C 4
ATOM 7485 O O . GLY A 1 64 ? -19.878 2.771 -13.458 1.00 0.00 64 GLY A O 4
ATOM 7489 N N . ALA A 1 65 ? -21.931 2.411 -12.611 1.00 0.00 65 ALA A N 4
ATOM 7490 C CA . ALA A 1 65 ? -21.834 0.963 -12.692 1.00 0.00 65 ALA A CA 4
ATOM 7491 C C . ALA A 1 65 ? -22.751 0.421 -13.782 1.00 0.00 65 ALA A C 4
ATOM 7492 O O . ALA A 1 65 ? -22.291 -0.153 -14.764 1.00 0.00 65 ALA A O 4
ATOM 7499 N N . GLU A 1 66 ? -24.049 0.626 -13.609 1.00 0.00 66 GLU A N 4
ATOM 7500 C CA . GLU A 1 66 ? -25.040 0.165 -14.575 1.00 0.00 66 GLU A CA 4
ATOM 7501 C C . GLU A 1 66 ? -25.232 1.198 -15.676 1.00 0.00 66 GLU A C 4
ATOM 7502 O O . GLU A 1 66 ? -25.975 0.977 -16.635 1.00 0.00 66 GLU A O 4
ATOM 7514 N N . CYS A 1 67 ? -24.577 2.332 -15.513 1.00 0.00 67 CYS A N 4
ATOM 7515 C CA . CYS A 1 67 ? -24.640 3.404 -16.487 1.00 0.00 67 CYS A CA 4
ATOM 7516 C C . CYS A 1 67 ? -24.000 2.978 -17.795 1.00 0.00 67 CYS A C 4
ATOM 7517 O O . CYS A 1 67 ? -22.972 2.297 -17.801 1.00 0.00 67 CYS A O 4
ATOM 7524 N N . LYS A 1 68 ? -24.600 3.383 -18.894 1.00 0.00 68 LYS A N 4
ATOM 7525 C CA . LYS A 1 68 ? -24.087 3.048 -20.203 1.00 0.00 68 LYS A CA 4
ATOM 7526 C C . LYS A 1 68 ? -23.691 4.323 -20.915 1.00 0.00 68 LYS A C 4
ATOM 7527 O O . LYS A 1 68 ? -24.500 5.254 -21.048 1.00 0.00 68 LYS A O 4
ATOM 7546 N N . TYR A 1 69 ? -22.454 4.375 -21.367 1.00 0.00 69 TYR A N 4
ATOM 7547 C CA . TYR A 1 69 ? -21.918 5.584 -21.945 1.00 0.00 69 TYR A CA 4
ATOM 7548 C C . TYR A 1 69 ? -21.334 5.382 -23.317 1.00 0.00 69 TYR A C 4
ATOM 7549 O O . TYR A 1 69 ? -20.792 4.327 -23.636 1.00 0.00 69 TYR A O 4
ATOM 7567 N N . GLN A 1 70 ? -21.465 6.404 -24.123 1.00 0.00 70 GLN A N 4
ATOM 7568 C CA . GLN A 1 70 ? -20.817 6.484 -25.402 1.00 0.00 70 GLN A CA 4
ATOM 7569 C C . GLN A 1 70 ? -20.060 7.798 -25.411 1.00 0.00 70 GLN A C 4
ATOM 7570 O O . GLN A 1 70 ? -20.674 8.867 -25.318 1.00 0.00 70 GLN A O 4
ATOM 7584 N N . PHE A 1 71 ? -18.746 7.743 -25.486 1.00 0.00 71 PHE A N 4
ATOM 7585 C CA . PHE A 1 71 ? -17.933 8.933 -25.358 1.00 0.00 71 PHE A CA 4
ATOM 7586 C C . PHE A 1 71 ? -17.444 9.461 -26.700 1.00 0.00 71 PHE A C 4
ATOM 7587 O O . PHE A 1 71 ? -17.364 8.720 -27.684 1.00 0.00 71 PHE A O 4
ATOM 7604 N N . GLN A 1 72 ? -17.136 10.737 -26.726 1.00 0.00 72 GLN A N 4
ATOM 7605 C CA . GLN A 1 72 ? -16.520 11.359 -27.818 1.00 0.00 72 GLN A CA 4
ATOM 7606 C C . GLN A 1 72 ? -15.033 11.009 -27.754 1.00 0.00 72 GLN A C 4
ATOM 7607 O O . GLN A 1 72 ? -14.470 10.949 -26.655 1.00 0.00 72 GLN A O 4
ATOM 7621 N N . ALA A 1 73 ? -14.396 10.831 -28.915 1.00 0.00 73 ALA A N 4
ATOM 7622 C CA . ALA A 1 73 ? -13.007 10.359 -28.988 1.00 0.00 73 ALA A CA 4
ATOM 7623 C C . ALA A 1 73 ? -12.665 9.941 -30.399 1.00 0.00 73 ALA A C 4
ATOM 7624 O O . ALA A 1 73 ? -13.303 9.051 -30.962 1.00 0.00 73 ALA A O 4
ATOM 7631 N N . TRP A 1 74 ? -11.668 10.571 -30.970 1.00 0.00 74 TRP A N 4
ATOM 7632 C CA . TRP A 1 74 ? -11.210 10.190 -32.286 1.00 0.00 74 TRP A CA 4
ATOM 7633 C C . TRP A 1 74 ? -10.086 9.167 -32.181 1.00 0.00 74 TRP A C 4
ATOM 7634 O O . TRP A 1 74 ? -9.651 8.596 -33.175 1.00 0.00 74 TRP A O 4
ATOM 7655 N N . GLY A 1 75 ? -9.616 8.952 -30.955 1.00 0.00 75 GLY A N 4
ATOM 7656 C CA . GLY A 1 75 ? -8.619 7.927 -30.694 1.00 0.00 75 GLY A CA 4
ATOM 7657 C C . GLY A 1 75 ? -7.266 8.518 -30.392 1.00 0.00 75 GLY A C 4
ATOM 7658 O O . GLY A 1 75 ? -6.550 8.058 -29.500 1.00 0.00 75 GLY A O 4
ATOM 7662 N N . GLU A 1 76 ? -6.946 9.552 -31.111 1.00 0.00 76 GLU A N 4
ATOM 7663 C CA . GLU A 1 76 ? -5.693 10.224 -30.972 1.00 0.00 76 GLU A CA 4
ATOM 7664 C C . GLU A 1 76 ? -5.834 11.415 -30.046 1.00 0.00 76 GLU A C 4
ATOM 7665 O O . GLU A 1 76 ? -6.876 12.065 -30.023 1.00 0.00 76 GLU A O 4
ATOM 7677 N N . CYS A 1 77 ? -4.822 11.662 -29.240 1.00 0.00 77 CYS A N 4
ATOM 7678 C CA . CYS A 1 77 ? -4.842 12.816 -28.368 1.00 0.00 77 CYS A CA 4
ATOM 7679 C C . CYS A 1 77 ? -4.499 14.061 -29.170 1.00 0.00 77 CYS A C 4
ATOM 7680 O O . CYS A 1 77 ? -4.087 13.963 -30.327 1.00 0.00 77 CYS A O 4
ATOM 7687 N N . ASP A 1 78 ? -4.647 15.215 -28.571 1.00 0.00 78 ASP A N 4
ATOM 7688 C CA . ASP A 1 78 ? -4.385 16.449 -29.279 1.00 0.00 78 ASP A CA 4
ATOM 7689 C C . ASP A 1 78 ? -2.973 16.905 -29.037 1.00 0.00 78 ASP A C 4
ATOM 7690 O O . ASP A 1 78 ? -2.565 17.095 -27.904 1.00 0.00 78 ASP A O 4
ATOM 7699 N N . LEU A 1 79 ? -2.226 17.046 -30.102 1.00 0.00 79 LEU A N 4
ATOM 7700 C CA . LEU A 1 79 ? -0.823 17.444 -30.022 1.00 0.00 79 LEU A CA 4
ATOM 7701 C C . LEU A 1 79 ? -0.664 18.908 -29.660 1.00 0.00 79 LEU A C 4
ATOM 7702 O O . LEU A 1 79 ? 0.316 19.298 -29.015 1.00 0.00 79 LEU A O 4
ATOM 7718 N N . ASN A 1 80 ? -1.630 19.713 -30.060 1.00 0.00 80 ASN A N 4
ATOM 7719 C CA . ASN A 1 80 ? -1.570 21.143 -29.813 1.00 0.00 80 ASN A CA 4
ATOM 7720 C C . ASN A 1 80 ? -1.685 21.419 -28.338 1.00 0.00 80 ASN A C 4
ATOM 7721 O O . ASN A 1 80 ? -1.081 22.358 -27.812 1.00 0.00 80 ASN A O 4
ATOM 7732 N N . THR A 1 81 ? -2.440 20.596 -27.674 1.00 0.00 81 THR A N 4
ATOM 7733 C CA . THR A 1 81 ? -2.644 20.741 -26.253 1.00 0.00 81 THR A CA 4
ATOM 7734 C C . THR A 1 81 ? -1.841 19.710 -25.491 1.00 0.00 81 THR A C 4
ATOM 7735 O O . THR A 1 81 ? -1.696 19.794 -24.272 1.00 0.00 81 THR A O 4
ATOM 7746 N N . ALA A 1 82 ? -1.273 18.769 -26.242 1.00 0.00 82 ALA A N 4
ATOM 7747 C CA . ALA A 1 82 ? -0.507 17.649 -25.709 1.00 0.00 82 ALA A CA 4
ATOM 7748 C C . ALA A 1 82 ? -1.341 16.810 -24.746 1.00 0.00 82 ALA A C 4
ATOM 7749 O O . ALA A 1 82 ? -0.795 16.085 -23.911 1.00 0.00 82 ALA A O 4
ATOM 7756 N N . LEU A 1 83 ? -2.662 16.851 -24.896 1.00 0.00 83 LEU A N 4
ATOM 7757 C CA . LEU A 1 83 ? -3.539 16.226 -23.930 1.00 0.00 83 LEU A CA 4
ATOM 7758 C C . LEU A 1 83 ? -4.555 15.379 -24.621 1.00 0.00 83 LEU A C 4
ATOM 7759 O O . LEU A 1 83 ? -4.743 15.478 -25.832 1.00 0.00 83 LEU A O 4
ATOM 7775 N N . LYS A 1 84 ? -5.200 14.539 -23.870 1.00 0.00 84 LYS A N 4
ATOM 7776 C CA . LYS A 1 84 ? -6.242 13.743 -24.399 1.00 0.00 84 LYS A CA 4
ATOM 7777 C C . LYS A 1 84 ? -7.508 14.074 -23.643 1.00 0.00 84 LYS A C 4
ATOM 7778 O O . LYS A 1 84 ? -7.510 14.136 -22.417 1.00 0.00 84 LYS A O 4
ATOM 7797 N N . THR A 1 85 ? -8.564 14.289 -24.368 1.00 0.00 85 THR A N 4
ATOM 7798 C CA . THR A 1 85 ? -9.821 14.673 -23.766 1.00 0.00 85 THR A CA 4
ATOM 7799 C C . THR A 1 85 ? -10.964 13.894 -24.359 1.00 0.00 85 THR A C 4
ATOM 7800 O O . THR A 1 85 ? -10.974 13.620 -25.562 1.00 0.00 85 THR A O 4
ATOM 7811 N N . ARG A 1 86 ? -11.922 13.525 -23.527 1.00 0.00 86 ARG A N 4
ATOM 7812 C CA . ARG A 1 86 ? -13.081 12.788 -23.973 1.00 0.00 86 ARG A CA 4
ATOM 7813 C C . ARG A 1 86 ? -14.317 13.306 -23.267 1.00 0.00 86 ARG A C 4
ATOM 7814 O O . ARG A 1 86 ? -14.335 13.438 -22.045 1.00 0.00 86 ARG A O 4
ATOM 7835 N N . THR A 1 87 ? -15.318 13.626 -24.031 1.00 0.00 87 THR A N 4
ATOM 7836 C CA . THR A 1 87 ? -16.581 14.044 -23.475 1.00 0.00 87 THR A CA 4
ATOM 7837 C C . THR A 1 87 ? -17.521 12.854 -23.514 1.00 0.00 87 THR A C 4
ATOM 7838 O O . THR A 1 87 ? -17.448 12.057 -24.441 1.00 0.00 87 THR A O 4
ATOM 7849 N N . GLY A 1 88 ? -18.394 12.707 -22.539 1.00 0.00 88 GLY A N 4
ATOM 7850 C CA . GLY A 1 88 ? -19.297 11.594 -22.580 1.00 0.00 88 GLY A CA 4
ATOM 7851 C C . GLY A 1 88 ? -20.647 11.924 -22.016 1.00 0.00 88 GLY A C 4
ATOM 7852 O O . GLY A 1 88 ? -20.774 12.766 -21.140 1.00 0.00 88 GLY A O 4
ATOM 7856 N N . SER A 1 89 ? -21.641 11.270 -22.544 1.00 0.00 89 SER A N 4
ATOM 7857 C CA . SER A 1 89 ? -23.003 11.464 -22.082 1.00 0.00 89 SER A CA 4
ATOM 7858 C C . SER A 1 89 ? -23.680 10.152 -21.842 1.00 0.00 89 SER A C 4
ATOM 7859 O O . SER A 1 89 ? -23.365 9.152 -22.503 1.00 0.00 89 SER A O 4
ATOM 7867 N N . LEU A 1 90 ? -24.603 10.129 -20.887 1.00 0.00 90 LEU A N 4
ATOM 7868 C CA . LEU A 1 90 ? -25.340 8.964 -20.574 1.00 0.00 90 LEU A CA 4
ATOM 7869 C C . LEU A 1 90 ? -26.386 8.755 -21.660 1.00 0.00 90 LEU A C 4
ATOM 7870 O O . LEU A 1 90 ? -27.206 9.639 -21.913 1.00 0.00 90 LEU A O 4
ATOM 7886 N N . LYS A 1 91 ? -26.349 7.609 -22.314 1.00 0.00 91 LYS A N 4
ATOM 7887 C CA . LYS A 1 91 ? -27.283 7.355 -23.393 1.00 0.00 91 LYS A CA 4
ATOM 7888 C C . LYS A 1 91 ? -28.442 6.462 -22.969 1.00 0.00 91 LYS A C 4
ATOM 7889 O O . LYS A 1 91 ? -29.457 6.400 -23.661 1.00 0.00 91 LYS A O 4
ATOM 7908 N N . ARG A 1 92 ? -28.315 5.789 -21.831 1.00 0.00 92 ARG A N 4
ATOM 7909 C CA . ARG A 1 92 ? -29.384 4.933 -21.344 1.00 0.00 92 ARG A CA 4
ATOM 7910 C C . ARG A 1 92 ? -29.180 4.632 -19.861 1.00 0.00 92 ARG A C 4
ATOM 7911 O O . ARG A 1 92 ? -28.081 4.260 -19.440 1.00 0.00 92 ARG A O 4
ATOM 7932 N N . ALA A 1 93 ? -30.230 4.812 -19.079 1.00 0.00 93 ALA A N 4
ATOM 7933 C CA . ALA A 1 93 ? -30.209 4.506 -17.659 1.00 0.00 93 ALA A CA 4
ATOM 7934 C C . ALA A 1 93 ? -31.508 3.829 -17.274 1.00 0.00 93 ALA A C 4
ATOM 7935 O O . ALA A 1 93 ? -32.557 4.150 -17.834 1.00 0.00 93 ALA A O 4
ATOM 7942 N N . LEU A 1 94 ? -31.458 2.884 -16.359 1.00 0.00 94 LEU A N 4
ATOM 7943 C CA . LEU A 1 94 ? -32.669 2.221 -15.909 1.00 0.00 94 LEU A CA 4
ATOM 7944 C C . LEU A 1 94 ? -33.256 2.946 -14.695 1.00 0.00 94 LEU A C 4
ATOM 7945 O O . LEU A 1 94 ? -32.616 3.824 -14.119 1.00 0.00 94 LEU A O 4
ATOM 7961 N N . HIS A 1 95 ? -34.465 2.563 -14.301 1.00 0.00 95 HIS A N 4
ATOM 7962 C CA . HIS A 1 95 ? -35.135 3.173 -13.146 1.00 0.00 95 HIS A CA 4
ATOM 7963 C C . HIS A 1 95 ? -34.436 2.782 -11.834 1.00 0.00 95 HIS A C 4
ATOM 7964 O O . HIS A 1 95 ? -34.678 3.371 -10.781 1.00 0.00 95 HIS A O 4
ATOM 7979 N N . ASN A 1 96 ? -33.571 1.789 -11.910 1.00 0.00 96 ASN A N 4
ATOM 7980 C CA . ASN A 1 96 ? -32.823 1.335 -10.744 1.00 0.00 96 ASN A CA 4
ATOM 7981 C C . ASN A 1 96 ? -31.377 1.766 -10.852 1.00 0.00 96 ASN A C 4
ATOM 7982 O O . ASN A 1 96 ? -30.480 1.113 -10.321 1.00 0.00 96 ASN A O 4
ATOM 7993 N N . ALA A 1 97 ? -31.160 2.878 -11.513 1.00 0.00 97 ALA A N 4
ATOM 7994 C CA . ALA A 1 97 ? -29.811 3.378 -11.722 1.00 0.00 97 ALA A CA 4
ATOM 7995 C C . ALA A 1 97 ? -29.778 4.877 -11.951 1.00 0.00 97 ALA A C 4
ATOM 7996 O O . ALA A 1 97 ? -30.322 5.380 -12.933 1.00 0.00 97 ALA A O 4
ATOM 8003 N N . GLU A 1 98 ? -29.145 5.588 -11.037 1.00 0.00 98 GLU A N 4
ATOM 8004 C CA . GLU A 1 98 ? -28.954 7.019 -11.181 1.00 0.00 98 GLU A CA 4
ATOM 8005 C C . GLU A 1 98 ? -27.676 7.262 -11.958 1.00 0.00 98 GLU A C 4
ATOM 8006 O O . GLU A 1 98 ? -26.608 6.792 -11.560 1.00 0.00 98 GLU A O 4
ATOM 8018 N N . CYS A 1 99 ? -27.764 7.978 -13.058 1.00 0.00 99 CYS A N 4
ATOM 8019 C CA . CYS A 1 99 ? -26.604 8.212 -13.877 1.00 0.00 99 CYS A CA 4
ATOM 8020 C C . CYS A 1 99 ? -26.506 9.668 -14.303 1.00 0.00 99 CYS A C 4
ATOM 8021 O O . CYS A 1 99 ? -27.514 10.303 -14.610 1.00 0.00 99 CYS A O 4
ATOM 8028 N N . GLN A 1 100 ? -25.292 10.187 -14.289 1.00 0.00 100 GLN A N 4
ATOM 8029 C CA . GLN A 1 100 ? -25.030 11.548 -14.743 1.00 0.00 100 GLN A CA 4
ATOM 8030 C C . GLN A 1 100 ? -25.200 11.640 -16.249 1.00 0.00 100 GLN A C 4
ATOM 8031 O O . GLN A 1 100 ? -24.869 10.707 -16.975 1.00 0.00 100 GLN A O 4
ATOM 8045 N N . LYS A 1 101 ? -25.691 12.774 -16.695 1.00 0.00 101 LYS A N 4
ATOM 8046 C CA . LYS A 1 101 ? -25.983 13.024 -18.085 1.00 0.00 101 LYS A CA 4
ATOM 8047 C C . LYS A 1 101 ? -24.711 13.193 -18.891 1.00 0.00 101 LYS A C 4
ATOM 8048 O O . LYS A 1 101 ? -24.610 12.678 -19.989 1.00 0.00 101 LYS A O 4
ATOM 8067 N N . THR A 1 102 ? -23.748 13.914 -18.356 1.00 0.00 102 THR A N 4
ATOM 8068 C CA . THR A 1 102 ? -22.508 14.068 -19.092 1.00 0.00 102 THR A CA 4
ATOM 8069 C C . THR A 1 102 ? -21.313 14.302 -18.195 1.00 0.00 102 THR A C 4
ATOM 8070 O O . THR A 1 102 ? -21.423 14.894 -17.119 1.00 0.00 102 THR A O 4
ATOM 8081 N N . VAL A 1 103 ? -20.166 13.812 -18.654 1.00 0.00 103 VAL A N 4
ATOM 8082 C CA . VAL A 1 103 ? -18.899 14.015 -17.980 1.00 0.00 103 VAL A CA 4
ATOM 8083 C C . VAL A 1 103 ? -17.814 14.475 -18.940 1.00 0.00 103 VAL A C 4
ATOM 8084 O O . VAL A 1 103 ? -17.829 14.160 -20.136 1.00 0.00 103 VAL A O 4
ATOM 8097 N N . THR A 1 104 ? -16.912 15.244 -18.399 1.00 0.00 104 THR A N 4
ATOM 8098 C CA . THR A 1 104 ? -15.774 15.731 -19.139 1.00 0.00 104 THR A CA 4
ATOM 8099 C C . THR A 1 104 ? -14.514 15.129 -18.562 1.00 0.00 104 THR A C 4
ATOM 8100 O O . THR A 1 104 ? -14.384 14.988 -17.337 1.00 0.00 104 THR A O 4
ATOM 8111 N N . ILE A 1 105 ? -13.594 14.750 -19.427 1.00 0.00 105 ILE A N 4
ATOM 8112 C CA . ILE A 1 105 ? -12.416 14.046 -19.002 1.00 0.00 105 ILE A CA 4
ATOM 8113 C C . ILE A 1 105 ? -11.159 14.677 -19.592 1.00 0.00 105 ILE A C 4
ATOM 8114 O O . ILE A 1 105 ? -11.131 15.056 -20.766 1.00 0.00 105 ILE A O 4
ATOM 8130 N N . SER A 1 106 ? -10.139 14.779 -18.770 1.00 0.00 106 SER A N 4
ATOM 8131 C CA . SER A 1 106 ? -8.875 15.343 -19.194 1.00 0.00 106 SER A CA 4
ATOM 8132 C C . SER A 1 106 ? -7.730 14.412 -18.804 1.00 0.00 106 SER A C 4
ATOM 8133 O O . SER A 1 106 ? -7.637 13.986 -17.650 1.00 0.00 106 SER A O 4
ATOM 8141 N N . LYS A 1 107 ? -6.875 14.090 -19.764 1.00 0.00 107 LYS A N 4
ATOM 8142 C CA . LYS A 1 107 ? -5.746 13.208 -19.525 1.00 0.00 107 LYS A CA 4
ATOM 8143 C C . LYS A 1 107 ? -4.470 13.747 -20.181 1.00 0.00 107 LYS A C 4
ATOM 8144 O O . LYS A 1 107 ? -4.471 14.089 -21.359 1.00 0.00 107 LYS A O 4
ATOM 8163 N N . PRO A 1 108 ? -3.378 13.833 -19.421 1.00 0.00 108 PRO A N 4
ATOM 8164 C CA . PRO A 1 108 ? -2.094 14.242 -19.988 1.00 0.00 108 PRO A CA 4
ATOM 8165 C C . PRO A 1 108 ? -1.563 13.170 -20.955 1.00 0.00 108 PRO A C 4
ATOM 8166 O O . PRO A 1 108 ? -1.240 12.049 -20.542 1.00 0.00 108 PRO A O 4
ATOM 8177 N N . CYS A 1 109 ? -1.490 13.508 -22.242 1.00 0.00 109 CYS A N 4
ATOM 8178 C CA . CYS A 1 109 ? -1.084 12.543 -23.269 1.00 0.00 109 CYS A CA 4
ATOM 8179 C C . CYS A 1 109 ? 0.433 12.391 -23.346 1.00 0.00 109 CYS A C 4
ATOM 8180 O O . CYS A 1 109 ? 1.062 12.792 -24.339 1.00 0.00 109 CYS A O 4
ATOM 8187 N N . GLY A 1 110 ? 1.008 11.827 -22.287 1.00 0.00 110 GLY A N 4
ATOM 8188 C CA . GLY A 1 110 ? 2.436 11.572 -22.236 1.00 0.00 110 GLY A CA 4
ATOM 8189 C C . GLY A 1 110 ? 3.259 12.813 -22.486 1.00 0.00 110 GLY A C 4
ATOM 8190 O O . GLY A 1 110 ? 3.032 13.854 -21.854 1.00 0.00 110 GLY A O 4
ATOM 8194 N N . LYS A 1 111 ? 4.212 12.700 -23.418 1.00 0.00 111 LYS A N 4
ATOM 8195 C CA . LYS A 1 111 ? 5.083 13.808 -23.790 1.00 0.00 111 LYS A CA 4
ATOM 8196 C C . LYS A 1 111 ? 5.819 14.328 -22.588 1.00 0.00 111 LYS A C 4
ATOM 8197 O O . LYS A 1 111 ? 5.914 15.538 -22.358 1.00 0.00 111 LYS A O 4
ATOM 8216 N N . LEU A 1 112 ? 6.344 13.382 -21.839 1.00 0.00 112 LEU A N 4
ATOM 8217 C CA . LEU A 1 112 ? 7.098 13.638 -20.620 1.00 0.00 112 LEU A CA 4
ATOM 8218 C C . LEU A 1 112 ? 6.269 14.433 -19.615 1.00 0.00 112 LEU A C 4
ATOM 8219 O O . LEU A 1 112 ? 6.315 15.666 -19.583 1.00 0.00 112 LEU A O 4
ATOM 8235 N N . THR A 1 113 ? 5.497 13.727 -18.820 1.00 0.00 113 THR A N 4
ATOM 8236 C CA . THR A 1 113 ? 4.667 14.356 -17.828 1.00 0.00 113 THR A CA 4
ATOM 8237 C C . THR A 1 113 ? 5.494 14.787 -16.627 1.00 0.00 113 THR A C 4
ATOM 8238 O O . THR A 1 113 ? 6.057 13.953 -15.916 1.00 0.00 113 THR A O 4
ATOM 8249 N N . LYS A 1 114 ? 5.564 16.079 -16.408 1.00 0.00 114 LYS A N 4
ATOM 8250 C CA . LYS A 1 114 ? 6.343 16.625 -15.311 1.00 0.00 114 LYS A CA 4
ATOM 8251 C C . LYS A 1 114 ? 5.618 17.780 -14.627 1.00 0.00 114 LYS A C 4
ATOM 8252 O O . LYS A 1 114 ? 5.841 18.949 -14.948 1.00 0.00 114 LYS A O 4
ATOM 8271 N N . PRO A 1 115 ? 4.698 17.456 -13.708 1.00 0.00 115 PRO A N 4
ATOM 8272 C CA . PRO A 1 115 ? 3.952 18.454 -12.946 1.00 0.00 115 PRO A CA 4
ATOM 8273 C C . PRO A 1 115 ? 4.815 19.176 -11.917 1.00 0.00 115 PRO A C 4
ATOM 8274 O O . PRO A 1 115 ? 5.218 20.323 -12.130 1.00 0.00 115 PRO A O 4
ATOM 8285 N N . LYS A 1 116 ? 5.112 18.462 -10.811 1.00 0.00 116 LYS A N 4
ATOM 8286 C CA . LYS A 1 116 ? 5.819 19.004 -9.637 1.00 0.00 116 LYS A CA 4
ATOM 8287 C C . LYS A 1 116 ? 5.567 20.507 -9.412 1.00 0.00 116 LYS A C 4
ATOM 8288 O O . LYS A 1 116 ? 6.486 21.329 -9.532 1.00 0.00 116 LYS A O 4
ATOM 8307 N N . PRO A 1 117 ? 4.290 20.888 -9.136 1.00 0.00 117 PRO A N 4
ATOM 8308 C CA . PRO A 1 117 ? 3.904 22.287 -8.859 1.00 0.00 117 PRO A CA 4
ATOM 8309 C C . PRO A 1 117 ? 4.527 22.865 -7.572 1.00 0.00 117 PRO A C 4
ATOM 8310 O O . PRO A 1 117 ? 3.818 23.103 -6.583 1.00 0.00 117 PRO A O 4
ATOM 8321 N N . GLN A 1 118 ? 5.855 23.056 -7.591 1.00 0.00 118 GLN A N 4
ATOM 8322 C CA . GLN A 1 118 ? 6.612 23.693 -6.498 1.00 0.00 118 GLN A CA 4
ATOM 8323 C C . GLN A 1 118 ? 6.752 22.797 -5.252 1.00 0.00 118 GLN A C 4
ATOM 8324 O O . GLN A 1 118 ? 7.807 22.786 -4.609 1.00 0.00 118 GLN A O 4
ATOM 8338 N N . ALA A 1 119 ? 5.695 22.050 -4.934 1.00 0.00 119 ALA A N 4
ATOM 8339 C CA . ALA A 1 119 ? 5.658 21.177 -3.758 1.00 0.00 119 ALA A CA 4
ATOM 8340 C C . ALA A 1 119 ? 5.739 21.991 -2.471 1.00 0.00 119 ALA A C 4
ATOM 8341 O O . ALA A 1 119 ? 6.737 21.948 -1.742 1.00 0.00 119 ALA A O 4
ATOM 8348 N N . GLU A 1 120 ? 4.694 22.749 -2.210 1.00 0.00 120 GLU A N 4
ATOM 8349 C CA . GLU A 1 120 ? 4.627 23.579 -1.021 1.00 0.00 120 GLU A CA 4
ATOM 8350 C C . GLU A 1 120 ? 4.141 22.743 0.147 1.00 0.00 120 GLU A C 4
ATOM 8351 O O . GLU A 1 120 ? 4.812 22.631 1.175 1.00 0.00 120 GLU A O 4
ATOM 8363 N N . SER A 1 121 ? 2.988 22.143 -0.035 1.00 0.00 121 SER A N 4
ATOM 8364 C CA . SER A 1 121 ? 2.386 21.294 0.965 1.00 0.00 121 SER A CA 4
ATOM 8365 C C . SER A 1 121 ? 1.418 20.334 0.294 1.00 0.00 121 SER A C 4
ATOM 8366 O O . SER A 1 121 ? 0.913 20.625 -0.796 1.00 0.00 121 SER A O 4
ATOM 8374 N N . LYS A 1 122 ? 1.171 19.200 0.923 1.00 0.00 122 LYS A N 4
ATOM 8375 C CA . LYS A 1 122 ? 0.243 18.227 0.384 1.00 0.00 122 LYS A CA 4
ATOM 8376 C C . LYS A 1 122 ? -1.183 18.753 0.496 1.00 0.00 122 LYS A C 4
ATOM 8377 O O . LYS A 1 122 ? -1.793 18.699 1.567 1.00 0.00 122 LYS A O 4
ATOM 8396 N N . LYS A 1 123 ? -1.677 19.291 -0.620 1.00 0.00 123 LYS A N 4
ATOM 8397 C CA . LYS A 1 123 ? -3.011 19.901 -0.731 1.00 0.00 123 LYS A CA 4
ATOM 8398 C C . LYS A 1 123 ? -3.134 21.152 0.153 1.00 0.00 123 LYS A C 4
ATOM 8399 O O . LYS A 1 123 ? -2.263 21.442 0.981 1.00 0.00 123 LYS A O 4
ATOM 8418 N N . LYS A 1 124 ? -4.201 21.895 -0.039 1.00 0.00 124 LYS A N 4
ATOM 8419 C CA . LYS A 1 124 ? -4.428 23.109 0.723 1.00 0.00 124 LYS A CA 4
ATOM 8420 C C . LYS A 1 124 ? -5.246 22.807 1.971 1.00 0.00 124 LYS A C 4
ATOM 8421 O O . LYS A 1 124 ? -5.872 21.750 2.072 1.00 0.00 124 LYS A O 4
ATOM 8440 N N . LYS A 1 125 ? -5.239 23.734 2.917 1.00 0.00 125 LYS A N 4
ATOM 8441 C CA . LYS A 1 125 ? -5.994 23.574 4.154 1.00 0.00 125 LYS A CA 4
ATOM 8442 C C . LYS A 1 125 ? -7.418 24.074 3.978 1.00 0.00 125 LYS A C 4
ATOM 8443 O O . LYS A 1 125 ? -8.213 24.082 4.918 1.00 0.00 125 LYS A O 4
ATOM 8462 N N . LYS A 1 126 ? -7.728 24.487 2.766 1.00 0.00 126 LYS A N 4
ATOM 8463 C CA . LYS A 1 126 ? -9.046 24.963 2.432 1.00 0.00 126 LYS A CA 4
ATOM 8464 C C . LYS A 1 126 ? -9.917 23.803 1.959 1.00 0.00 126 LYS A C 4
ATOM 8465 O O . LYS A 1 126 ? -9.522 22.636 2.074 1.00 0.00 126 LYS A O 4
ATOM 8484 N N . GLU A 1 127 ? -11.110 24.128 1.450 1.00 0.00 127 GLU A N 4
ATOM 8485 C CA . GLU A 1 127 ? -12.069 23.132 0.949 1.00 0.00 127 GLU A CA 4
ATOM 8486 C C . GLU A 1 127 ? -12.658 22.289 2.067 1.00 0.00 127 GLU A C 4
ATOM 8487 O O . GLU A 1 127 ? -13.374 21.316 1.816 1.00 0.00 127 GLU A O 4
ATOM 8499 N N . GLY A 1 128 ? -12.390 22.687 3.292 1.00 0.00 128 GLY A N 4
ATOM 8500 C CA . GLY A 1 128 ? -12.913 21.978 4.429 1.00 0.00 128 GLY A CA 4
ATOM 8501 C C . GLY A 1 128 ? -14.291 22.460 4.807 1.00 0.00 128 GLY A C 4
ATOM 8502 O O . GLY A 1 128 ? -14.469 23.103 5.842 1.00 0.00 128 GLY A O 4
ATOM 8506 N N . LYS A 1 129 ? -15.264 22.180 3.957 1.00 0.00 129 LYS A N 4
ATOM 8507 C CA . LYS A 1 129 ? -16.634 22.574 4.225 1.00 0.00 129 LYS A CA 4
ATOM 8508 C C . LYS A 1 129 ? -17.227 21.689 5.311 1.00 0.00 129 LYS A C 4
ATOM 8509 O O . LYS A 1 129 ? -17.475 20.502 5.092 1.00 0.00 129 LYS A O 4
ATOM 8528 N N . LYS A 1 130 ? -17.441 22.270 6.479 1.00 0.00 130 LYS A N 4
ATOM 8529 C CA . LYS A 1 130 ? -17.987 21.558 7.610 1.00 0.00 130 LYS A CA 4
ATOM 8530 C C . LYS A 1 130 ? -19.504 21.392 7.494 1.00 0.00 130 LYS A C 4
ATOM 8531 O O . LYS A 1 130 ? -20.227 21.543 8.482 1.00 0.00 130 LYS A O 4
ATOM 8550 N N . GLN A 1 131 ? -19.972 21.065 6.285 1.00 0.00 131 GLN A N 4
ATOM 8551 C CA . GLN A 1 131 ? -21.396 20.854 6.009 1.00 0.00 131 GLN A CA 4
ATOM 8552 C C . GLN A 1 131 ? -22.205 22.125 6.249 1.00 0.00 131 GLN A C 4
ATOM 8553 O O . GLN A 1 131 ? -21.647 23.219 6.389 1.00 0.00 131 GLN A O 4
ATOM 8567 N N . GLU A 1 132 ? -23.512 21.984 6.271 1.00 0.00 132 GLU A N 4
ATOM 8568 C CA . GLU A 1 132 ? -24.382 23.107 6.520 1.00 0.00 132 GLU A CA 4
ATOM 8569 C C . GLU A 1 132 ? -24.597 23.272 8.012 1.00 0.00 132 GLU A C 4
ATOM 8570 O O . GLU A 1 132 ? -25.059 22.351 8.686 1.00 0.00 132 GLU A O 4
ATOM 8582 N N . LYS A 1 133 ? -24.248 24.435 8.521 1.00 0.00 133 LYS A N 4
ATOM 8583 C CA . LYS A 1 133 ? -24.378 24.725 9.926 1.00 0.00 133 LYS A CA 4
ATOM 8584 C C . LYS A 1 133 ? -25.844 24.805 10.336 1.00 0.00 133 LYS A C 4
ATOM 8585 O O . LYS A 1 133 ? -26.552 25.753 9.986 1.00 0.00 133 LYS A O 4
ATOM 8604 N N . MET A 1 134 ? -26.300 23.793 11.051 1.00 0.00 134 MET A N 4
ATOM 8605 C CA . MET A 1 134 ? -27.669 23.748 11.533 1.00 0.00 134 MET A CA 4
ATOM 8606 C C . MET A 1 134 ? -27.834 24.703 12.699 1.00 0.00 134 MET A C 4
ATOM 8607 O O . MET A 1 134 ? -27.110 24.595 13.695 1.00 0.00 134 MET A O 4
ATOM 8621 N N . LEU A 1 135 ? -28.775 25.637 12.562 1.00 0.00 135 LEU A N 4
ATOM 8622 C CA . LEU A 1 135 ? -29.059 26.647 13.577 1.00 0.00 135 LEU A CA 4
ATOM 8623 C C . LEU A 1 135 ? -27.904 27.645 13.726 1.00 0.00 135 LEU A C 4
ATOM 8624 O O . LEU A 1 135 ? -26.765 27.379 13.316 1.00 0.00 135 LEU A O 4
ATOM 8640 N N . ASP A 1 136 ? -28.205 28.790 14.300 1.00 0.00 136 ASP A N 4
ATOM 8641 C CA . ASP A 1 136 ? -27.218 29.833 14.499 1.00 0.00 136 ASP A CA 4
ATOM 8642 C C . ASP A 1 136 ? -27.695 30.796 15.562 1.00 0.00 136 ASP A C 4
ATOM 8643 O O . ASP A 1 136 ? -27.165 30.758 16.686 1.00 0.00 136 ASP A O 4
ATOM 8653 N N . GLY A 1 1 ? -33.507 -11.882 -7.073 1.00 0.00 1 GLY A N 5
ATOM 8654 C CA . GLY A 1 1 ? -32.612 -10.718 -7.179 1.00 0.00 1 GLY A CA 5
ATOM 8655 C C . GLY A 1 1 ? -33.288 -9.560 -7.863 1.00 0.00 1 GLY A C 5
ATOM 8656 O O . GLY A 1 1 ? -34.506 -9.589 -8.061 1.00 0.00 1 GLY A O 5
ATOM 8662 N N . LYS A 1 2 ? -32.497 -8.548 -8.230 1.00 0.00 2 LYS A N 5
ATOM 8663 C CA . LYS A 1 2 ? -32.996 -7.340 -8.896 1.00 0.00 2 LYS A CA 5
ATOM 8664 C C . LYS A 1 2 ? -33.923 -6.539 -7.988 1.00 0.00 2 LYS A C 5
ATOM 8665 O O . LYS A 1 2 ? -35.105 -6.864 -7.840 1.00 0.00 2 LYS A O 5
ATOM 8684 N N . LYS A 1 3 ? -33.390 -5.505 -7.374 1.00 0.00 3 LYS A N 5
ATOM 8685 C CA . LYS A 1 3 ? -34.198 -4.642 -6.541 1.00 0.00 3 LYS A CA 5
ATOM 8686 C C . LYS A 1 3 ? -34.901 -3.609 -7.411 1.00 0.00 3 LYS A C 5
ATOM 8687 O O . LYS A 1 3 ? -34.291 -3.029 -8.316 1.00 0.00 3 LYS A O 5
ATOM 8706 N N . GLU A 1 4 ? -36.184 -3.412 -7.165 1.00 0.00 4 GLU A N 5
ATOM 8707 C CA . GLU A 1 4 ? -36.979 -2.463 -7.931 1.00 0.00 4 GLU A CA 5
ATOM 8708 C C . GLU A 1 4 ? -36.429 -1.052 -7.770 1.00 0.00 4 GLU A C 5
ATOM 8709 O O . GLU A 1 4 ? -36.346 -0.300 -8.739 1.00 0.00 4 GLU A O 5
ATOM 8721 N N . LYS A 1 5 ? -36.050 -0.716 -6.531 1.00 0.00 5 LYS A N 5
ATOM 8722 C CA . LYS A 1 5 ? -35.486 0.595 -6.194 1.00 0.00 5 LYS A CA 5
ATOM 8723 C C . LYS A 1 5 ? -36.513 1.716 -6.416 1.00 0.00 5 LYS A C 5
ATOM 8724 O O . LYS A 1 5 ? -36.669 2.223 -7.531 1.00 0.00 5 LYS A O 5
ATOM 8743 N N . PRO A 1 6 ? -37.236 2.106 -5.353 1.00 0.00 6 PRO A N 5
ATOM 8744 C CA . PRO A 1 6 ? -38.258 3.149 -5.433 1.00 0.00 6 PRO A CA 5
ATOM 8745 C C . PRO A 1 6 ? -37.663 4.538 -5.571 1.00 0.00 6 PRO A C 5
ATOM 8746 O O . PRO A 1 6 ? -37.354 4.988 -6.671 1.00 0.00 6 PRO A O 5
ATOM 8757 N N . GLU A 1 7 ? -37.510 5.186 -4.452 1.00 0.00 7 GLU A N 5
ATOM 8758 C CA . GLU A 1 7 ? -36.922 6.528 -4.366 1.00 0.00 7 GLU A CA 5
ATOM 8759 C C . GLU A 1 7 ? -37.684 7.550 -5.205 1.00 0.00 7 GLU A C 5
ATOM 8760 O O . GLU A 1 7 ? -37.341 7.821 -6.359 1.00 0.00 7 GLU A O 5
ATOM 8772 N N . LYS A 1 8 ? -38.722 8.102 -4.615 1.00 0.00 8 LYS A N 5
ATOM 8773 C CA . LYS A 1 8 ? -39.543 9.086 -5.263 1.00 0.00 8 LYS A CA 5
ATOM 8774 C C . LYS A 1 8 ? -39.394 10.421 -4.547 1.00 0.00 8 LYS A C 5
ATOM 8775 O O . LYS A 1 8 ? -39.230 10.453 -3.325 1.00 0.00 8 LYS A O 5
ATOM 8794 N N . LYS A 1 9 ? -39.422 11.511 -5.302 1.00 0.00 9 LYS A N 5
ATOM 8795 C CA . LYS A 1 9 ? -39.280 12.832 -4.738 1.00 0.00 9 LYS A CA 5
ATOM 8796 C C . LYS A 1 9 ? -40.405 13.151 -3.769 1.00 0.00 9 LYS A C 5
ATOM 8797 O O . LYS A 1 9 ? -41.584 13.150 -4.135 1.00 0.00 9 LYS A O 5
ATOM 8816 N N . VAL A 1 10 ? -40.035 13.425 -2.540 1.00 0.00 10 VAL A N 5
ATOM 8817 C CA . VAL A 1 10 ? -40.993 13.760 -1.515 1.00 0.00 10 VAL A CA 5
ATOM 8818 C C . VAL A 1 10 ? -40.904 15.243 -1.182 1.00 0.00 10 VAL A C 5
ATOM 8819 O O . VAL A 1 10 ? -39.883 15.894 -1.442 1.00 0.00 10 VAL A O 5
ATOM 8832 N N . LYS A 1 11 ? -41.969 15.767 -0.632 1.00 0.00 11 LYS A N 5
ATOM 8833 C CA . LYS A 1 11 ? -42.032 17.164 -0.244 1.00 0.00 11 LYS A CA 5
ATOM 8834 C C . LYS A 1 11 ? -41.632 17.308 1.211 1.00 0.00 11 LYS A C 5
ATOM 8835 O O . LYS A 1 11 ? -41.075 16.381 1.797 1.00 0.00 11 LYS A O 5
ATOM 8854 N N . LYS A 1 12 ? -41.896 18.466 1.781 1.00 0.00 12 LYS A N 5
ATOM 8855 C CA . LYS A 1 12 ? -41.599 18.703 3.185 1.00 0.00 12 LYS A CA 5
ATOM 8856 C C . LYS A 1 12 ? -42.462 17.815 4.068 1.00 0.00 12 LYS A C 5
ATOM 8857 O O . LYS A 1 12 ? -43.622 18.120 4.337 1.00 0.00 12 LYS A O 5
ATOM 8876 N N . SER A 1 13 ? -41.897 16.703 4.470 1.00 0.00 13 SER A N 5
ATOM 8877 C CA . SER A 1 13 ? -42.572 15.739 5.299 1.00 0.00 13 SER A CA 5
ATOM 8878 C C . SER A 1 13 ? -42.415 16.085 6.773 1.00 0.00 13 SER A C 5
ATOM 8879 O O . SER A 1 13 ? -41.350 16.552 7.198 1.00 0.00 13 SER A O 5
ATOM 8887 N N . ASP A 1 14 ? -43.465 15.864 7.552 1.00 0.00 14 ASP A N 5
ATOM 8888 C CA . ASP A 1 14 ? -43.411 16.159 8.972 1.00 0.00 14 ASP A CA 5
ATOM 8889 C C . ASP A 1 14 ? -42.937 14.958 9.776 1.00 0.00 14 ASP A C 5
ATOM 8890 O O . ASP A 1 14 ? -43.600 13.921 9.819 1.00 0.00 14 ASP A O 5
ATOM 8899 N N . CYS A 1 15 ? -41.790 15.134 10.400 1.00 0.00 15 CYS A N 5
ATOM 8900 C CA . CYS A 1 15 ? -41.152 14.130 11.258 1.00 0.00 15 CYS A CA 5
ATOM 8901 C C . CYS A 1 15 ? -39.766 14.605 11.623 1.00 0.00 15 CYS A C 5
ATOM 8902 O O . CYS A 1 15 ? -39.502 14.949 12.778 1.00 0.00 15 CYS A O 5
ATOM 8909 N N . GLY A 1 16 ? -38.880 14.638 10.647 1.00 0.00 16 GLY A N 5
ATOM 8910 C CA . GLY A 1 16 ? -37.547 15.137 10.866 1.00 0.00 16 GLY A CA 5
ATOM 8911 C C . GLY A 1 16 ? -36.943 15.642 9.577 1.00 0.00 16 GLY A C 5
ATOM 8912 O O . GLY A 1 16 ? -37.347 15.218 8.495 1.00 0.00 16 GLY A O 5
ATOM 8916 N N . GLU A 1 17 ? -35.996 16.549 9.684 1.00 0.00 17 GLU A N 5
ATOM 8917 C CA . GLU A 1 17 ? -35.344 17.129 8.528 1.00 0.00 17 GLU A CA 5
ATOM 8918 C C . GLU A 1 17 ? -34.164 16.303 8.063 1.00 0.00 17 GLU A C 5
ATOM 8919 O O . GLU A 1 17 ? -33.720 15.383 8.756 1.00 0.00 17 GLU A O 5
ATOM 8931 N N . TRP A 1 18 ? -33.693 16.623 6.861 1.00 0.00 18 TRP A N 5
ATOM 8932 C CA . TRP A 1 18 ? -32.531 16.009 6.277 1.00 0.00 18 TRP A CA 5
ATOM 8933 C C . TRP A 1 18 ? -31.336 16.017 7.219 1.00 0.00 18 TRP A C 5
ATOM 8934 O O . TRP A 1 18 ? -30.882 17.076 7.671 1.00 0.00 18 TRP A O 5
ATOM 8955 N N . GLN A 1 19 ? -30.834 14.838 7.499 1.00 0.00 19 GLN A N 5
ATOM 8956 C CA . GLN A 1 19 ? -29.664 14.673 8.316 1.00 0.00 19 GLN A CA 5
ATOM 8957 C C . GLN A 1 19 ? -28.500 14.360 7.418 1.00 0.00 19 GLN A C 5
ATOM 8958 O O . GLN A 1 19 ? -28.620 13.553 6.489 1.00 0.00 19 GLN A O 5
ATOM 8972 N N . TRP A 1 20 ? -27.385 14.977 7.683 1.00 0.00 20 TRP A N 5
ATOM 8973 C CA . TRP A 1 20 ? -26.242 14.823 6.824 1.00 0.00 20 TRP A CA 5
ATOM 8974 C C . TRP A 1 20 ? -25.047 14.264 7.552 1.00 0.00 20 TRP A C 5
ATOM 8975 O O . TRP A 1 20 ? -24.672 14.728 8.635 1.00 0.00 20 TRP A O 5
ATOM 8996 N N . SER A 1 21 ? -24.468 13.257 6.951 1.00 0.00 21 SER A N 5
ATOM 8997 C CA . SER A 1 21 ? -23.284 12.620 7.452 1.00 0.00 21 SER A CA 5
ATOM 8998 C C . SER A 1 21 ? -22.085 13.262 6.770 1.00 0.00 21 SER A C 5
ATOM 8999 O O . SER A 1 21 ? -22.255 14.057 5.833 1.00 0.00 21 SER A O 5
ATOM 9007 N N . VAL A 1 22 ? -20.897 12.939 7.205 1.00 0.00 22 VAL A N 5
ATOM 9008 C CA . VAL A 1 22 ? -19.724 13.541 6.620 1.00 0.00 22 VAL A CA 5
ATOM 9009 C C . VAL A 1 22 ? -19.206 12.678 5.495 1.00 0.00 22 VAL A C 5
ATOM 9010 O O . VAL A 1 22 ? -19.284 11.449 5.549 1.00 0.00 22 VAL A O 5
ATOM 9023 N N . CYS A 1 23 ? -18.732 13.330 4.463 1.00 0.00 23 CYS A N 5
ATOM 9024 C CA . CYS A 1 23 ? -18.265 12.656 3.281 1.00 0.00 23 CYS A CA 5
ATOM 9025 C C . CYS A 1 23 ? -17.023 11.834 3.568 1.00 0.00 23 CYS A C 5
ATOM 9026 O O . CYS A 1 23 ? -16.073 12.310 4.194 1.00 0.00 23 CYS A O 5
ATOM 9033 N N . VAL A 1 24 ? -17.042 10.608 3.105 1.00 0.00 24 VAL A N 5
ATOM 9034 C CA . VAL A 1 24 ? -15.918 9.722 3.258 1.00 0.00 24 VAL A CA 5
ATOM 9035 C C . VAL A 1 24 ? -15.050 9.835 2.024 1.00 0.00 24 VAL A C 5
ATOM 9036 O O . VAL A 1 24 ? -15.494 9.516 0.925 1.00 0.00 24 VAL A O 5
ATOM 9049 N N . PRO A 1 25 ? -13.796 10.315 2.194 1.00 0.00 25 PRO A N 5
ATOM 9050 C CA . PRO A 1 25 ? -12.870 10.566 1.075 1.00 0.00 25 PRO A CA 5
ATOM 9051 C C . PRO A 1 25 ? -12.606 9.330 0.229 1.00 0.00 25 PRO A C 5
ATOM 9052 O O . PRO A 1 25 ? -12.191 9.443 -0.922 1.00 0.00 25 PRO A O 5
ATOM 9063 N N . THR A 1 26 ? -12.794 8.156 0.831 1.00 0.00 26 THR A N 5
ATOM 9064 C CA . THR A 1 26 ? -12.629 6.875 0.153 1.00 0.00 26 THR A CA 5
ATOM 9065 C C . THR A 1 26 ? -11.166 6.452 0.129 1.00 0.00 26 THR A C 5
ATOM 9066 O O . THR A 1 26 ? -10.847 5.280 0.344 1.00 0.00 26 THR A O 5
ATOM 9077 N N . SER A 1 27 ? -10.288 7.415 -0.138 1.00 0.00 27 SER A N 5
ATOM 9078 C CA . SER A 1 27 ? -8.856 7.195 -0.105 1.00 0.00 27 SER A CA 5
ATOM 9079 C C . SER A 1 27 ? -8.389 6.311 -1.272 1.00 0.00 27 SER A C 5
ATOM 9080 O O . SER A 1 27 ? -8.963 6.345 -2.364 1.00 0.00 27 SER A O 5
ATOM 9088 N N . GLY A 1 28 ? -7.371 5.514 -1.012 1.00 0.00 28 GLY A N 5
ATOM 9089 C CA . GLY A 1 28 ? -6.772 4.690 -2.031 1.00 0.00 28 GLY A CA 5
ATOM 9090 C C . GLY A 1 28 ? -6.140 5.532 -3.096 1.00 0.00 28 GLY A C 5
ATOM 9091 O O . GLY A 1 28 ? -6.424 5.357 -4.287 1.00 0.00 28 GLY A O 5
ATOM 9095 N N . ASP A 1 29 ? -5.300 6.470 -2.654 1.00 0.00 29 ASP A N 5
ATOM 9096 C CA . ASP A 1 29 ? -4.606 7.427 -3.537 1.00 0.00 29 ASP A CA 5
ATOM 9097 C C . ASP A 1 29 ? -5.572 8.483 -4.073 1.00 0.00 29 ASP A C 5
ATOM 9098 O O . ASP A 1 29 ? -5.382 9.676 -3.858 1.00 0.00 29 ASP A O 5
ATOM 9107 N N . CYS A 1 30 ? -6.607 8.021 -4.743 1.00 0.00 30 CYS A N 5
ATOM 9108 C CA . CYS A 1 30 ? -7.632 8.869 -5.322 1.00 0.00 30 CYS A CA 5
ATOM 9109 C C . CYS A 1 30 ? -8.914 8.072 -5.459 1.00 0.00 30 CYS A C 5
ATOM 9110 O O . CYS A 1 30 ? -9.082 7.300 -6.411 1.00 0.00 30 CYS A O 5
ATOM 9117 N N . GLY A 1 31 ? -9.791 8.219 -4.500 1.00 0.00 31 GLY A N 5
ATOM 9118 C CA . GLY A 1 31 ? -11.026 7.497 -4.524 1.00 0.00 31 GLY A CA 5
ATOM 9119 C C . GLY A 1 31 ? -12.207 8.413 -4.523 1.00 0.00 31 GLY A C 5
ATOM 9120 O O . GLY A 1 31 ? -12.164 9.479 -3.912 1.00 0.00 31 GLY A O 5
ATOM 9124 N N . LEU A 1 32 ? -13.263 8.017 -5.200 1.00 0.00 32 LEU A N 5
ATOM 9125 C CA . LEU A 1 32 ? -14.450 8.830 -5.253 1.00 0.00 32 LEU A CA 5
ATOM 9126 C C . LEU A 1 32 ? -15.158 8.790 -3.911 1.00 0.00 32 LEU A C 5
ATOM 9127 O O . LEU A 1 32 ? -15.718 7.760 -3.521 1.00 0.00 32 LEU A O 5
ATOM 9143 N N . GLY A 1 33 ? -15.113 9.901 -3.207 1.00 0.00 33 GLY A N 5
ATOM 9144 C CA . GLY A 1 33 ? -15.747 9.989 -1.919 1.00 0.00 33 GLY A CA 5
ATOM 9145 C C . GLY A 1 33 ? -17.247 9.996 -2.025 1.00 0.00 33 GLY A C 5
ATOM 9146 O O . GLY A 1 33 ? -17.796 10.395 -3.053 1.00 0.00 33 GLY A O 5
ATOM 9150 N N . THR A 1 34 ? -17.918 9.574 -0.977 1.00 0.00 34 THR A N 5
ATOM 9151 C CA . THR A 1 34 ? -19.362 9.538 -0.988 1.00 0.00 34 THR A CA 5
ATOM 9152 C C . THR A 1 34 ? -19.938 10.089 0.306 1.00 0.00 34 THR A C 5
ATOM 9153 O O . THR A 1 34 ? -19.299 10.039 1.366 1.00 0.00 34 THR A O 5
ATOM 9164 N N . ARG A 1 35 ? -21.134 10.623 0.209 1.00 0.00 35 ARG A N 5
ATOM 9165 C CA . ARG A 1 35 ? -21.834 11.185 1.332 1.00 0.00 35 ARG A CA 5
ATOM 9166 C C . ARG A 1 35 ? -23.258 10.665 1.304 1.00 0.00 35 ARG A C 5
ATOM 9167 O O . ARG A 1 35 ? -23.798 10.399 0.230 1.00 0.00 35 ARG A O 5
ATOM 9188 N N . GLU A 1 36 ? -23.867 10.518 2.456 1.00 0.00 36 GLU A N 5
ATOM 9189 C CA . GLU A 1 36 ? -25.214 9.995 2.549 1.00 0.00 36 GLU A CA 5
ATOM 9190 C C . GLU A 1 36 ? -26.081 10.885 3.415 1.00 0.00 36 GLU A C 5
ATOM 9191 O O . GLU A 1 36 ? -25.674 11.291 4.511 1.00 0.00 36 GLU A O 5
ATOM 9203 N N . GLY A 1 37 ? -27.249 11.224 2.915 1.00 0.00 37 GLY A N 5
ATOM 9204 C CA . GLY A 1 37 ? -28.155 12.040 3.673 1.00 0.00 37 GLY A CA 5
ATOM 9205 C C . GLY A 1 37 ? -29.476 11.324 3.833 1.00 0.00 37 GLY A C 5
ATOM 9206 O O . GLY A 1 37 ? -29.906 10.609 2.918 1.00 0.00 37 GLY A O 5
ATOM 9210 N N . THR A 1 38 ? -30.123 11.492 4.966 1.00 0.00 38 THR A N 5
ATOM 9211 C CA . THR A 1 38 ? -31.382 10.804 5.232 1.00 0.00 38 THR A CA 5
ATOM 9212 C C . THR A 1 38 ? -32.414 11.738 5.826 1.00 0.00 38 THR A C 5
ATOM 9213 O O . THR A 1 38 ? -32.073 12.737 6.450 1.00 0.00 38 THR A O 5
ATOM 9224 N N . ARG A 1 39 ? -33.673 11.418 5.620 1.00 0.00 39 ARG A N 5
ATOM 9225 C CA . ARG A 1 39 ? -34.771 12.173 6.168 1.00 0.00 39 ARG A CA 5
ATOM 9226 C C . ARG A 1 39 ? -35.926 11.217 6.408 1.00 0.00 39 ARG A C 5
ATOM 9227 O O . ARG A 1 39 ? -35.941 10.113 5.861 1.00 0.00 39 ARG A O 5
ATOM 9248 N N . THR A 1 40 ? -36.857 11.608 7.225 1.00 0.00 40 THR A N 5
ATOM 9249 C CA . THR A 1 40 ? -38.010 10.801 7.476 1.00 0.00 40 THR A CA 5
ATOM 9250 C C . THR A 1 40 ? -39.219 11.380 6.753 1.00 0.00 40 THR A C 5
ATOM 9251 O O . THR A 1 40 ? -39.266 12.583 6.476 1.00 0.00 40 THR A O 5
ATOM 9262 N N . GLY A 1 41 ? -40.193 10.535 6.442 1.00 0.00 41 GLY A N 5
ATOM 9263 C CA . GLY A 1 41 ? -41.380 11.006 5.750 1.00 0.00 41 GLY A CA 5
ATOM 9264 C C . GLY A 1 41 ? -42.404 11.495 6.742 1.00 0.00 41 GLY A C 5
ATOM 9265 O O . GLY A 1 41 ? -42.081 11.654 7.915 1.00 0.00 41 GLY A O 5
ATOM 9269 N N . ALA A 1 42 ? -43.646 11.707 6.318 1.00 0.00 42 ALA A N 5
ATOM 9270 C CA . ALA A 1 42 ? -44.677 12.161 7.241 1.00 0.00 42 ALA A CA 5
ATOM 9271 C C . ALA A 1 42 ? -45.094 11.005 8.115 1.00 0.00 42 ALA A C 5
ATOM 9272 O O . ALA A 1 42 ? -45.607 11.182 9.217 1.00 0.00 42 ALA A O 5
ATOM 9279 N N . GLU A 1 43 ? -44.861 9.821 7.599 1.00 0.00 43 GLU A N 5
ATOM 9280 C CA . GLU A 1 43 ? -45.122 8.598 8.309 1.00 0.00 43 GLU A CA 5
ATOM 9281 C C . GLU A 1 43 ? -43.845 8.126 9.003 1.00 0.00 43 GLU A C 5
ATOM 9282 O O . GLU A 1 43 ? -43.780 7.023 9.532 1.00 0.00 43 GLU A O 5
ATOM 9294 N N . CYS A 1 44 ? -42.818 8.989 8.961 1.00 0.00 44 CYS A N 5
ATOM 9295 C CA . CYS A 1 44 ? -41.535 8.751 9.622 1.00 0.00 44 CYS A CA 5
ATOM 9296 C C . CYS A 1 44 ? -40.773 7.560 9.037 1.00 0.00 44 CYS A C 5
ATOM 9297 O O . CYS A 1 44 ? -39.993 6.904 9.731 1.00 0.00 44 CYS A O 5
ATOM 9304 N N . LYS A 1 45 ? -40.977 7.316 7.746 1.00 0.00 45 LYS A N 5
ATOM 9305 C CA . LYS A 1 45 ? -40.267 6.250 7.044 1.00 0.00 45 LYS A CA 5
ATOM 9306 C C . LYS A 1 45 ? -38.861 6.701 6.661 1.00 0.00 45 LYS A C 5
ATOM 9307 O O . LYS A 1 45 ? -38.467 7.829 6.951 1.00 0.00 45 LYS A O 5
ATOM 9326 N N . GLN A 1 46 ? -38.125 5.835 5.988 1.00 0.00 46 GLN A N 5
ATOM 9327 C CA . GLN A 1 46 ? -36.739 6.104 5.661 1.00 0.00 46 GLN A CA 5
ATOM 9328 C C . GLN A 1 46 ? -36.587 6.670 4.260 1.00 0.00 46 GLN A C 5
ATOM 9329 O O . GLN A 1 46 ? -36.793 5.971 3.269 1.00 0.00 46 GLN A O 5
ATOM 9343 N N . THR A 1 47 ? -36.251 7.931 4.181 1.00 0.00 47 THR A N 5
ATOM 9344 C CA . THR A 1 47 ? -35.976 8.566 2.917 1.00 0.00 47 THR A CA 5
ATOM 9345 C C . THR A 1 47 ? -34.475 8.845 2.847 1.00 0.00 47 THR A C 5
ATOM 9346 O O . THR A 1 47 ? -33.917 9.452 3.757 1.00 0.00 47 THR A O 5
ATOM 9357 N N . MET A 1 48 ? -33.818 8.393 1.796 1.00 0.00 48 MET A N 5
ATOM 9358 C CA . MET A 1 48 ? -32.369 8.506 1.729 1.00 0.00 48 MET A CA 5
ATOM 9359 C C . MET A 1 48 ? -31.879 8.953 0.355 1.00 0.00 48 MET A C 5
ATOM 9360 O O . MET A 1 48 ? -32.531 8.716 -0.661 1.00 0.00 48 MET A O 5
ATOM 9374 N N . LYS A 1 49 ? -30.719 9.593 0.353 1.00 0.00 49 LYS A N 5
ATOM 9375 C CA . LYS A 1 49 ? -30.067 10.041 -0.857 1.00 0.00 49 LYS A CA 5
ATOM 9376 C C . LYS A 1 49 ? -28.564 9.913 -0.692 1.00 0.00 49 LYS A C 5
ATOM 9377 O O . LYS A 1 49 ? -28.019 10.282 0.354 1.00 0.00 49 LYS A O 5
ATOM 9396 N N . THR A 1 50 ? -27.892 9.392 -1.694 1.00 0.00 50 THR A N 5
ATOM 9397 C CA . THR A 1 50 ? -26.457 9.238 -1.649 1.00 0.00 50 THR A CA 5
ATOM 9398 C C . THR A 1 50 ? -25.814 10.087 -2.741 1.00 0.00 50 THR A C 5
ATOM 9399 O O . THR A 1 50 ? -26.326 10.160 -3.860 1.00 0.00 50 THR A O 5
ATOM 9410 N N . GLN A 1 51 ? -24.713 10.731 -2.415 1.00 0.00 51 GLN A N 5
ATOM 9411 C CA . GLN A 1 51 ? -24.028 11.613 -3.349 1.00 0.00 51 GLN A CA 5
ATOM 9412 C C . GLN A 1 51 ? -22.537 11.357 -3.327 1.00 0.00 51 GLN A C 5
ATOM 9413 O O . GLN A 1 51 ? -21.991 10.910 -2.323 1.00 0.00 51 GLN A O 5
ATOM 9427 N N . ARG A 1 52 ? -21.894 11.624 -4.435 1.00 0.00 52 ARG A N 5
ATOM 9428 C CA . ARG A 1 52 ? -20.460 11.445 -4.562 1.00 0.00 52 ARG A CA 5
ATOM 9429 C C . ARG A 1 52 ? -19.766 12.782 -4.540 1.00 0.00 52 ARG A C 5
ATOM 9430 O O . ARG A 1 52 ? -20.171 13.719 -5.238 1.00 0.00 52 ARG A O 5
ATOM 9451 N N . CYS A 1 53 ? -18.748 12.884 -3.721 1.00 0.00 53 CYS A N 5
ATOM 9452 C CA . CYS A 1 53 ? -18.006 14.123 -3.576 1.00 0.00 53 CYS A CA 5
ATOM 9453 C C . CYS A 1 53 ? -16.889 14.155 -4.625 1.00 0.00 53 CYS A C 5
ATOM 9454 O O . CYS A 1 53 ? -16.865 13.328 -5.535 1.00 0.00 53 CYS A O 5
ATOM 9461 N N . LYS A 1 54 ? -15.968 15.090 -4.501 1.00 0.00 54 LYS A N 5
ATOM 9462 C CA . LYS A 1 54 ? -14.879 15.196 -5.438 1.00 0.00 54 LYS A CA 5
ATOM 9463 C C . LYS A 1 54 ? -13.547 15.145 -4.691 1.00 0.00 54 LYS A C 5
ATOM 9464 O O . LYS A 1 54 ? -13.366 15.851 -3.697 1.00 0.00 54 LYS A O 5
ATOM 9483 N N . ILE A 1 55 ? -12.621 14.314 -5.157 1.00 0.00 55 ILE A N 5
ATOM 9484 C CA . ILE A 1 55 ? -11.328 14.188 -4.497 1.00 0.00 55 ILE A CA 5
ATOM 9485 C C . ILE A 1 55 ? -10.230 14.874 -5.326 1.00 0.00 55 ILE A C 5
ATOM 9486 O O . ILE A 1 55 ? -9.993 14.520 -6.484 1.00 0.00 55 ILE A O 5
ATOM 9502 N N . PRO A 1 56 ? -9.584 15.902 -4.758 1.00 0.00 56 PRO A N 5
ATOM 9503 C CA . PRO A 1 56 ? -8.538 16.655 -5.451 1.00 0.00 56 PRO A CA 5
ATOM 9504 C C . PRO A 1 56 ? -7.185 15.935 -5.451 1.00 0.00 56 PRO A C 5
ATOM 9505 O O . PRO A 1 56 ? -6.381 16.118 -6.361 1.00 0.00 56 PRO A O 5
ATOM 9516 N N . CYS A 1 57 ? -6.941 15.128 -4.413 1.00 0.00 57 CYS A N 5
ATOM 9517 C CA . CYS A 1 57 ? -5.688 14.360 -4.273 1.00 0.00 57 CYS A CA 5
ATOM 9518 C C . CYS A 1 57 ? -4.471 15.275 -4.059 1.00 0.00 57 CYS A C 5
ATOM 9519 O O . CYS A 1 57 ? -3.324 14.831 -4.148 1.00 0.00 57 CYS A O 5
ATOM 9526 N N . ASN A 1 58 ? -4.720 16.546 -3.772 1.00 0.00 58 ASN A N 5
ATOM 9527 C CA . ASN A 1 58 ? -3.638 17.490 -3.534 1.00 0.00 58 ASN A CA 5
ATOM 9528 C C . ASN A 1 58 ? -3.179 17.416 -2.087 1.00 0.00 58 ASN A C 5
ATOM 9529 O O . ASN A 1 58 ? -3.979 17.162 -1.182 1.00 0.00 58 ASN A O 5
ATOM 9540 N N . TRP A 1 59 ? -1.894 17.613 -1.876 1.00 0.00 59 TRP A N 5
ATOM 9541 C CA . TRP A 1 59 ? -1.331 17.560 -0.543 1.00 0.00 59 TRP A CA 5
ATOM 9542 C C . TRP A 1 59 ? -1.639 18.836 0.226 1.00 0.00 59 TRP A C 5
ATOM 9543 O O . TRP A 1 59 ? -0.990 19.871 0.036 1.00 0.00 59 TRP A O 5
ATOM 9564 N N . LYS A 1 60 ? -2.643 18.762 1.076 1.00 0.00 60 LYS A N 5
ATOM 9565 C CA . LYS A 1 60 ? -3.062 19.890 1.874 1.00 0.00 60 LYS A CA 5
ATOM 9566 C C . LYS A 1 60 ? -2.335 19.889 3.210 1.00 0.00 60 LYS A C 5
ATOM 9567 O O . LYS A 1 60 ? -2.667 19.116 4.106 1.00 0.00 60 LYS A O 5
ATOM 9586 N N . LYS A 1 61 ? -1.326 20.731 3.325 1.00 0.00 61 LYS A N 5
ATOM 9587 C CA . LYS A 1 61 ? -0.560 20.833 4.557 1.00 0.00 61 LYS A CA 5
ATOM 9588 C C . LYS A 1 61 ? -1.173 21.826 5.497 1.00 0.00 61 LYS A C 5
ATOM 9589 O O . LYS A 1 61 ? -2.116 21.506 6.225 1.00 0.00 61 LYS A O 5
ATOM 9608 N N . GLN A 1 62 ? -0.659 23.022 5.469 1.00 0.00 62 GLN A N 5
ATOM 9609 C CA . GLN A 1 62 ? -1.111 24.055 6.333 1.00 0.00 62 GLN A CA 5
ATOM 9610 C C . GLN A 1 62 ? -0.447 25.339 5.921 1.00 0.00 62 GLN A C 5
ATOM 9611 O O . GLN A 1 62 ? 0.782 25.406 5.826 1.00 0.00 62 GLN A O 5
ATOM 9625 N N . PHE A 1 63 ? -1.228 26.341 5.647 1.00 0.00 63 PHE A N 5
ATOM 9626 C CA . PHE A 1 63 ? -0.674 27.590 5.225 1.00 0.00 63 PHE A CA 5
ATOM 9627 C C . PHE A 1 63 ? -0.503 28.519 6.414 1.00 0.00 63 PHE A C 5
ATOM 9628 O O . PHE A 1 63 ? -1.473 29.090 6.916 1.00 0.00 63 PHE A O 5
ATOM 9645 N N . GLY A 1 64 ? 0.722 28.644 6.871 1.00 0.00 64 GLY A N 5
ATOM 9646 C CA . GLY A 1 64 ? 1.007 29.497 8.001 1.00 0.00 64 GLY A CA 5
ATOM 9647 C C . GLY A 1 64 ? 1.314 28.702 9.254 1.00 0.00 64 GLY A C 5
ATOM 9648 O O . GLY A 1 64 ? 0.507 28.658 10.184 1.00 0.00 64 GLY A O 5
ATOM 9652 N N . ALA A 1 65 ? 2.475 28.063 9.273 1.00 0.00 65 ALA A N 5
ATOM 9653 C CA . ALA A 1 65 ? 2.905 27.274 10.423 1.00 0.00 65 ALA A CA 5
ATOM 9654 C C . ALA A 1 65 ? 4.319 27.667 10.838 1.00 0.00 65 ALA A C 5
ATOM 9655 O O . ALA A 1 65 ? 4.542 28.154 11.940 1.00 0.00 65 ALA A O 5
ATOM 9662 N N . GLU A 1 66 ? 5.267 27.462 9.934 1.00 0.00 66 GLU A N 5
ATOM 9663 C CA . GLU A 1 66 ? 6.663 27.828 10.174 1.00 0.00 66 GLU A CA 5
ATOM 9664 C C . GLU A 1 66 ? 6.866 29.307 9.850 1.00 0.00 66 GLU A C 5
ATOM 9665 O O . GLU A 1 66 ? 7.859 29.922 10.239 1.00 0.00 66 GLU A O 5
ATOM 9677 N N . CYS A 1 67 ? 5.903 29.858 9.154 1.00 0.00 67 CYS A N 5
ATOM 9678 C CA . CYS A 1 67 ? 5.934 31.228 8.697 1.00 0.00 67 CYS A CA 5
ATOM 9679 C C . CYS A 1 67 ? 4.504 31.712 8.530 1.00 0.00 67 CYS A C 5
ATOM 9680 O O . CYS A 1 67 ? 3.574 31.049 8.994 1.00 0.00 67 CYS A O 5
ATOM 9687 N N . LYS A 1 68 ? 4.308 32.838 7.857 1.00 0.00 68 LYS A N 5
ATOM 9688 C CA . LYS A 1 68 ? 2.972 33.355 7.633 1.00 0.00 68 LYS A CA 5
ATOM 9689 C C . LYS A 1 68 ? 2.801 33.729 6.176 1.00 0.00 68 LYS A C 5
ATOM 9690 O O . LYS A 1 68 ? 3.752 34.157 5.518 1.00 0.00 68 LYS A O 5
ATOM 9709 N N . TYR A 1 69 ? 1.594 33.571 5.675 1.00 0.00 69 TYR A N 5
ATOM 9710 C CA . TYR A 1 69 ? 1.316 33.844 4.281 1.00 0.00 69 TYR A CA 5
ATOM 9711 C C . TYR A 1 69 ? 0.306 34.944 4.116 1.00 0.00 69 TYR A C 5
ATOM 9712 O O . TYR A 1 69 ? -0.543 35.164 4.979 1.00 0.00 69 TYR A O 5
ATOM 9730 N N . GLN A 1 70 ? 0.408 35.643 3.012 1.00 0.00 70 GLN A N 5
ATOM 9731 C CA . GLN A 1 70 ? -0.523 36.688 2.680 1.00 0.00 70 GLN A CA 5
ATOM 9732 C C . GLN A 1 70 ? -1.285 36.276 1.443 1.00 0.00 70 GLN A C 5
ATOM 9733 O O . GLN A 1 70 ? -0.686 36.066 0.386 1.00 0.00 70 GLN A O 5
ATOM 9747 N N . PHE A 1 71 ? -2.585 36.128 1.570 1.00 0.00 71 PHE A N 5
ATOM 9748 C CA . PHE A 1 71 ? -3.405 35.736 0.449 1.00 0.00 71 PHE A CA 5
ATOM 9749 C C . PHE A 1 71 ? -4.020 36.954 -0.198 1.00 0.00 71 PHE A C 5
ATOM 9750 O O . PHE A 1 71 ? -4.413 37.898 0.489 1.00 0.00 71 PHE A O 5
ATOM 9767 N N . GLN A 1 72 ? -4.097 36.940 -1.500 1.00 0.00 72 GLN A N 5
ATOM 9768 C CA . GLN A 1 72 ? -4.669 38.029 -2.234 1.00 0.00 72 GLN A CA 5
ATOM 9769 C C . GLN A 1 72 ? -5.878 37.543 -3.022 1.00 0.00 72 GLN A C 5
ATOM 9770 O O . GLN A 1 72 ? -6.053 36.336 -3.247 1.00 0.00 72 GLN A O 5
ATOM 9784 N N . ALA A 1 73 ? -6.684 38.476 -3.434 1.00 0.00 73 ALA A N 5
ATOM 9785 C CA . ALA A 1 73 ? -7.876 38.193 -4.194 1.00 0.00 73 ALA A CA 5
ATOM 9786 C C . ALA A 1 73 ? -8.090 39.290 -5.205 1.00 0.00 73 ALA A C 5
ATOM 9787 O O . ALA A 1 73 ? -7.603 40.409 -5.023 1.00 0.00 73 ALA A O 5
ATOM 9794 N N . TRP A 1 74 ? -8.809 38.994 -6.259 1.00 0.00 74 TRP A N 5
ATOM 9795 C CA . TRP A 1 74 ? -9.062 39.976 -7.291 1.00 0.00 74 TRP A CA 5
ATOM 9796 C C . TRP A 1 74 ? -10.478 40.482 -7.149 1.00 0.00 74 TRP A C 5
ATOM 9797 O O . TRP A 1 74 ? -10.870 41.472 -7.757 1.00 0.00 74 TRP A O 5
ATOM 9818 N N . GLY A 1 75 ? -11.230 39.787 -6.322 1.00 0.00 75 GLY A N 5
ATOM 9819 C CA . GLY A 1 75 ? -12.603 40.104 -6.088 1.00 0.00 75 GLY A CA 5
ATOM 9820 C C . GLY A 1 75 ? -13.285 38.952 -5.402 1.00 0.00 75 GLY A C 5
ATOM 9821 O O . GLY A 1 75 ? -12.649 38.221 -4.632 1.00 0.00 75 GLY A O 5
ATOM 9825 N N . GLU A 1 76 ? -14.545 38.760 -5.680 1.00 0.00 76 GLU A N 5
ATOM 9826 C CA . GLU A 1 76 ? -15.264 37.678 -5.089 1.00 0.00 76 GLU A CA 5
ATOM 9827 C C . GLU A 1 76 ? -15.750 36.711 -6.148 1.00 0.00 76 GLU A C 5
ATOM 9828 O O . GLU A 1 76 ? -16.619 37.058 -6.948 1.00 0.00 76 GLU A O 5
ATOM 9840 N N . CYS A 1 77 ? -15.204 35.490 -6.118 1.00 0.00 77 CYS A N 5
ATOM 9841 C CA . CYS A 1 77 ? -15.572 34.416 -7.051 1.00 0.00 77 CYS A CA 5
ATOM 9842 C C . CYS A 1 77 ? -15.281 34.806 -8.505 1.00 0.00 77 CYS A C 5
ATOM 9843 O O . CYS A 1 77 ? -15.848 35.763 -9.032 1.00 0.00 77 CYS A O 5
ATOM 9850 N N . ASP A 1 78 ? -14.406 34.063 -9.157 1.00 0.00 78 ASP A N 5
ATOM 9851 C CA . ASP A 1 78 ? -14.092 34.330 -10.546 1.00 0.00 78 ASP A CA 5
ATOM 9852 C C . ASP A 1 78 ? -15.297 33.993 -11.372 1.00 0.00 78 ASP A C 5
ATOM 9853 O O . ASP A 1 78 ? -15.643 32.840 -11.537 1.00 0.00 78 ASP A O 5
ATOM 9862 N N . LEU A 1 79 ? -15.915 35.008 -11.895 1.00 0.00 79 LEU A N 5
ATOM 9863 C CA . LEU A 1 79 ? -17.167 34.879 -12.634 1.00 0.00 79 LEU A CA 5
ATOM 9864 C C . LEU A 1 79 ? -16.967 34.183 -13.944 1.00 0.00 79 LEU A C 5
ATOM 9865 O O . LEU A 1 79 ? -17.904 33.636 -14.523 1.00 0.00 79 LEU A O 5
ATOM 9881 N N . ASN A 1 80 ? -15.756 34.219 -14.414 1.00 0.00 80 ASN A N 5
ATOM 9882 C CA . ASN A 1 80 ? -15.438 33.584 -15.650 1.00 0.00 80 ASN A CA 5
ATOM 9883 C C . ASN A 1 80 ? -15.582 32.090 -15.492 1.00 0.00 80 ASN A C 5
ATOM 9884 O O . ASN A 1 80 ? -16.071 31.402 -16.389 1.00 0.00 80 ASN A O 5
ATOM 9895 N N . THR A 1 81 ? -15.155 31.580 -14.346 1.00 0.00 81 THR A N 5
ATOM 9896 C CA . THR A 1 81 ? -15.207 30.133 -14.120 1.00 0.00 81 THR A CA 5
ATOM 9897 C C . THR A 1 81 ? -16.285 29.716 -13.125 1.00 0.00 81 THR A C 5
ATOM 9898 O O . THR A 1 81 ? -16.623 28.531 -13.026 1.00 0.00 81 THR A O 5
ATOM 9909 N N . ALA A 1 82 ? -16.797 30.696 -12.394 1.00 0.00 82 ALA A N 5
ATOM 9910 C CA . ALA A 1 82 ? -17.821 30.485 -11.370 1.00 0.00 82 ALA A CA 5
ATOM 9911 C C . ALA A 1 82 ? -17.196 29.725 -10.185 1.00 0.00 82 ALA A C 5
ATOM 9912 O O . ALA A 1 82 ? -17.873 29.023 -9.422 1.00 0.00 82 ALA A O 5
ATOM 9919 N N . LEU A 1 83 ? -15.893 29.918 -10.042 1.00 0.00 83 LEU A N 5
ATOM 9920 C CA . LEU A 1 83 ? -15.074 29.288 -9.015 1.00 0.00 83 LEU A CA 5
ATOM 9921 C C . LEU A 1 83 ? -14.317 30.363 -8.305 1.00 0.00 83 LEU A C 5
ATOM 9922 O O . LEU A 1 83 ? -14.275 31.481 -8.774 1.00 0.00 83 LEU A O 5
ATOM 9938 N N . LYS A 1 84 ? -13.716 30.056 -7.193 1.00 0.00 84 LYS A N 5
ATOM 9939 C CA . LYS A 1 84 ? -13.021 31.063 -6.461 1.00 0.00 84 LYS A CA 5
ATOM 9940 C C . LYS A 1 84 ? -11.563 30.687 -6.281 1.00 0.00 84 LYS A C 5
ATOM 9941 O O . LYS A 1 84 ? -11.231 29.547 -5.973 1.00 0.00 84 LYS A O 5
ATOM 9960 N N . THR A 1 85 ? -10.712 31.655 -6.479 1.00 0.00 85 THR A N 5
ATOM 9961 C CA . THR A 1 85 ? -9.285 31.442 -6.432 1.00 0.00 85 THR A CA 5
ATOM 9962 C C . THR A 1 85 ? -8.626 32.296 -5.354 1.00 0.00 85 THR A C 5
ATOM 9963 O O . THR A 1 85 ? -9.058 33.419 -5.084 1.00 0.00 85 THR A O 5
ATOM 9974 N N . ARG A 1 86 ? -7.594 31.751 -4.736 1.00 0.00 86 ARG A N 5
ATOM 9975 C CA . ARG A 1 86 ? -6.820 32.466 -3.740 1.00 0.00 86 ARG A CA 5
ATOM 9976 C C . ARG A 1 86 ? -5.352 32.331 -4.084 1.00 0.00 86 ARG A C 5
ATOM 9977 O O . ARG A 1 86 ? -4.869 31.223 -4.330 1.00 0.00 86 ARG A O 5
ATOM 9998 N N . THR A 1 87 ? -4.655 33.432 -4.126 1.00 0.00 87 THR A N 5
ATOM 9999 C CA . THR A 1 87 ? -3.242 33.398 -4.381 1.00 0.00 87 THR A CA 5
ATOM 10000 C C . THR A 1 87 ? -2.484 33.823 -3.138 1.00 0.00 87 THR A C 5
ATOM 10001 O O . THR A 1 87 ? -2.888 34.756 -2.451 1.00 0.00 87 THR A O 5
ATOM 10012 N N . GLY A 1 88 ? -1.402 33.139 -2.842 1.00 0.00 88 GLY A N 5
ATOM 10013 C CA . GLY A 1 88 ? -0.639 33.453 -1.663 1.00 0.00 88 GLY A CA 5
ATOM 10014 C C . GLY A 1 88 ? 0.838 33.355 -1.905 1.00 0.00 88 GLY A C 5
ATOM 10015 O O . GLY A 1 88 ? 1.286 32.607 -2.777 1.00 0.00 88 GLY A O 5
ATOM 10019 N N . SER A 1 89 ? 1.593 34.107 -1.158 1.00 0.00 89 SER A N 5
ATOM 10020 C CA . SER A 1 89 ? 3.024 34.106 -1.310 1.00 0.00 89 SER A CA 5
ATOM 10021 C C . SER A 1 89 ? 3.696 34.303 0.011 1.00 0.00 89 SER A C 5
ATOM 10022 O O . SER A 1 89 ? 3.170 34.991 0.900 1.00 0.00 89 SER A O 5
ATOM 10030 N N . LEU A 1 90 ? 4.840 33.667 0.157 1.00 0.00 90 LEU A N 5
ATOM 10031 C CA . LEU A 1 90 ? 5.630 33.799 1.313 1.00 0.00 90 LEU A CA 5
ATOM 10032 C C . LEU A 1 90 ? 6.188 35.225 1.360 1.00 0.00 90 LEU A C 5
ATOM 10033 O O . LEU A 1 90 ? 6.845 35.674 0.419 1.00 0.00 90 LEU A O 5
ATOM 10049 N N . LYS A 1 91 ? 5.909 35.935 2.445 1.00 0.00 91 LYS A N 5
ATOM 10050 C CA . LYS A 1 91 ? 6.367 37.310 2.584 1.00 0.00 91 LYS A CA 5
ATOM 10051 C C . LYS A 1 91 ? 7.765 37.352 3.144 1.00 0.00 91 LYS A C 5
ATOM 10052 O O . LYS A 1 91 ? 8.638 38.046 2.617 1.00 0.00 91 LYS A O 5
ATOM 10071 N N . ARG A 1 92 ? 7.985 36.606 4.208 1.00 0.00 92 ARG A N 5
ATOM 10072 C CA . ARG A 1 92 ? 9.277 36.540 4.829 1.00 0.00 92 ARG A CA 5
ATOM 10073 C C . ARG A 1 92 ? 9.367 35.316 5.707 1.00 0.00 92 ARG A C 5
ATOM 10074 O O . ARG A 1 92 ? 8.380 34.897 6.319 1.00 0.00 92 ARG A O 5
ATOM 10095 N N . ALA A 1 93 ? 10.525 34.740 5.740 1.00 0.00 93 ALA A N 5
ATOM 10096 C CA . ALA A 1 93 ? 10.782 33.564 6.531 1.00 0.00 93 ALA A CA 5
ATOM 10097 C C . ALA A 1 93 ? 12.063 33.747 7.298 1.00 0.00 93 ALA A C 5
ATOM 10098 O O . ALA A 1 93 ? 12.954 34.477 6.857 1.00 0.00 93 ALA A O 5
ATOM 10105 N N . LEU A 1 94 ? 12.169 33.104 8.434 1.00 0.00 94 LEU A N 5
ATOM 10106 C CA . LEU A 1 94 ? 13.354 33.218 9.245 1.00 0.00 94 LEU A CA 5
ATOM 10107 C C . LEU A 1 94 ? 14.398 32.242 8.712 1.00 0.00 94 LEU A C 5
ATOM 10108 O O . LEU A 1 94 ? 14.083 31.404 7.863 1.00 0.00 94 LEU A O 5
ATOM 10124 N N . HIS A 1 95 ? 15.625 32.340 9.191 1.00 0.00 95 HIS A N 5
ATOM 10125 C CA . HIS A 1 95 ? 16.684 31.455 8.714 1.00 0.00 95 HIS A CA 5
ATOM 10126 C C . HIS A 1 95 ? 16.392 30.007 9.107 1.00 0.00 95 HIS A C 5
ATOM 10127 O O . HIS A 1 95 ? 16.806 29.072 8.425 1.00 0.00 95 HIS A O 5
ATOM 10142 N N . ASN A 1 96 ? 15.658 29.836 10.198 1.00 0.00 96 ASN A N 5
ATOM 10143 C CA . ASN A 1 96 ? 15.263 28.511 10.657 1.00 0.00 96 ASN A CA 5
ATOM 10144 C C . ASN A 1 96 ? 13.781 28.283 10.340 1.00 0.00 96 ASN A C 5
ATOM 10145 O O . ASN A 1 96 ? 13.000 27.827 11.186 1.00 0.00 96 ASN A O 5
ATOM 10156 N N . ALA A 1 97 ? 13.399 28.629 9.128 1.00 0.00 97 ALA A N 5
ATOM 10157 C CA . ALA A 1 97 ? 12.032 28.454 8.670 1.00 0.00 97 ALA A CA 5
ATOM 10158 C C . ALA A 1 97 ? 12.011 28.224 7.170 1.00 0.00 97 ALA A C 5
ATOM 10159 O O . ALA A 1 97 ? 12.396 29.098 6.396 1.00 0.00 97 ALA A O 5
ATOM 10166 N N . GLU A 1 98 ? 11.585 27.049 6.766 1.00 0.00 98 GLU A N 5
ATOM 10167 C CA . GLU A 1 98 ? 11.531 26.702 5.359 1.00 0.00 98 GLU A CA 5
ATOM 10168 C C . GLU A 1 98 ? 10.102 26.770 4.847 1.00 0.00 98 GLU A C 5
ATOM 10169 O O . GLU A 1 98 ? 9.233 26.019 5.303 1.00 0.00 98 GLU A O 5
ATOM 10181 N N . CYS A 1 99 ? 9.860 27.660 3.902 1.00 0.00 99 CYS A N 5
ATOM 10182 C CA . CYS A 1 99 ? 8.529 27.846 3.361 1.00 0.00 99 CYS A CA 5
ATOM 10183 C C . CYS A 1 99 ? 8.564 28.087 1.856 1.00 0.00 99 CYS A C 5
ATOM 10184 O O . CYS A 1 99 ? 9.509 28.685 1.327 1.00 0.00 99 CYS A O 5
ATOM 10191 N N . GLN A 1 100 ? 7.543 27.592 1.183 1.00 0.00 100 GLN A N 5
ATOM 10192 C CA . GLN A 1 100 ? 7.376 27.807 -0.245 1.00 0.00 100 GLN A CA 5
ATOM 10193 C C . GLN A 1 100 ? 7.100 29.281 -0.532 1.00 0.00 100 GLN A C 5
ATOM 10194 O O . GLN A 1 100 ? 6.504 29.978 0.277 1.00 0.00 100 GLN A O 5
ATOM 10208 N N . LYS A 1 101 ? 7.520 29.724 -1.696 1.00 0.00 101 LYS A N 5
ATOM 10209 C CA . LYS A 1 101 ? 7.458 31.108 -2.079 1.00 0.00 101 LYS A CA 5
ATOM 10210 C C . LYS A 1 101 ? 6.050 31.506 -2.467 1.00 0.00 101 LYS A C 5
ATOM 10211 O O . LYS A 1 101 ? 5.621 32.620 -2.189 1.00 0.00 101 LYS A O 5
ATOM 10230 N N . THR A 1 102 ? 5.328 30.610 -3.107 1.00 0.00 102 THR A N 5
ATOM 10231 C CA . THR A 1 102 ? 3.981 30.941 -3.503 1.00 0.00 102 THR A CA 5
ATOM 10232 C C . THR A 1 102 ? 3.059 29.718 -3.608 1.00 0.00 102 THR A C 5
ATOM 10233 O O . THR A 1 102 ? 3.492 28.598 -3.895 1.00 0.00 102 THR A O 5
ATOM 10244 N N . VAL A 1 103 ? 1.789 29.979 -3.336 1.00 0.00 103 VAL A N 5
ATOM 10245 C CA . VAL A 1 103 ? 0.732 28.978 -3.409 1.00 0.00 103 VAL A CA 5
ATOM 10246 C C . VAL A 1 103 ? -0.512 29.517 -4.083 1.00 0.00 103 VAL A C 5
ATOM 10247 O O . VAL A 1 103 ? -0.885 30.674 -3.907 1.00 0.00 103 VAL A O 5
ATOM 10260 N N . THR A 1 104 ? -1.117 28.677 -4.880 1.00 0.00 104 THR A N 5
ATOM 10261 C CA . THR A 1 104 ? -2.336 29.021 -5.556 1.00 0.00 104 THR A CA 5
ATOM 10262 C C . THR A 1 104 ? -3.377 27.932 -5.315 1.00 0.00 104 THR A C 5
ATOM 10263 O O . THR A 1 104 ? -3.061 26.738 -5.350 1.00 0.00 104 THR A O 5
ATOM 10274 N N . ILE A 1 105 ? -4.597 28.326 -5.039 1.00 0.00 105 ILE A N 5
ATOM 10275 C CA . ILE A 1 105 ? -5.643 27.363 -4.762 1.00 0.00 105 ILE A CA 5
ATOM 10276 C C . ILE A 1 105 ? -6.959 27.783 -5.393 1.00 0.00 105 ILE A C 5
ATOM 10277 O O . ILE A 1 105 ? -7.306 28.967 -5.418 1.00 0.00 105 ILE A O 5
ATOM 10293 N N . SER A 1 106 ? -7.665 26.810 -5.914 1.00 0.00 106 SER A N 5
ATOM 10294 C CA . SER A 1 106 ? -8.938 27.047 -6.556 1.00 0.00 106 SER A CA 5
ATOM 10295 C C . SER A 1 106 ? -10.036 26.261 -5.845 1.00 0.00 106 SER A C 5
ATOM 10296 O O . SER A 1 106 ? -9.910 25.050 -5.640 1.00 0.00 106 SER A O 5
ATOM 10304 N N . LYS A 1 107 ? -11.103 26.941 -5.481 1.00 0.00 107 LYS A N 5
ATOM 10305 C CA . LYS A 1 107 ? -12.212 26.326 -4.782 1.00 0.00 107 LYS A CA 5
ATOM 10306 C C . LYS A 1 107 ? -13.533 26.703 -5.445 1.00 0.00 107 LYS A C 5
ATOM 10307 O O . LYS A 1 107 ? -13.896 27.876 -5.493 1.00 0.00 107 LYS A O 5
ATOM 10326 N N . PRO A 1 108 ? -14.244 25.710 -5.998 1.00 0.00 108 PRO A N 5
ATOM 10327 C CA . PRO A 1 108 ? -15.547 25.933 -6.637 1.00 0.00 108 PRO A CA 5
ATOM 10328 C C . PRO A 1 108 ? -16.506 26.708 -5.732 1.00 0.00 108 PRO A C 5
ATOM 10329 O O . PRO A 1 108 ? -16.716 26.333 -4.574 1.00 0.00 108 PRO A O 5
ATOM 10340 N N . CYS A 1 109 ? -17.071 27.789 -6.261 1.00 0.00 109 CYS A N 5
ATOM 10341 C CA . CYS A 1 109 ? -18.000 28.618 -5.495 1.00 0.00 109 CYS A CA 5
ATOM 10342 C C . CYS A 1 109 ? -19.268 27.848 -5.170 1.00 0.00 109 CYS A C 5
ATOM 10343 O O . CYS A 1 109 ? -19.693 27.789 -4.014 1.00 0.00 109 CYS A O 5
ATOM 10350 N N . GLY A 1 110 ? -19.852 27.243 -6.185 1.00 0.00 110 GLY A N 5
ATOM 10351 C CA . GLY A 1 110 ? -21.049 26.470 -5.994 1.00 0.00 110 GLY A CA 5
ATOM 10352 C C . GLY A 1 110 ? -21.475 25.783 -7.263 1.00 0.00 110 GLY A C 5
ATOM 10353 O O . GLY A 1 110 ? -21.519 26.403 -8.322 1.00 0.00 110 GLY A O 5
ATOM 10357 N N . LYS A 1 111 ? -21.768 24.502 -7.169 1.00 0.00 111 LYS A N 5
ATOM 10358 C CA . LYS A 1 111 ? -22.213 23.743 -8.321 1.00 0.00 111 LYS A CA 5
ATOM 10359 C C . LYS A 1 111 ? -23.703 23.972 -8.536 1.00 0.00 111 LYS A C 5
ATOM 10360 O O . LYS A 1 111 ? -24.447 24.150 -7.570 1.00 0.00 111 LYS A O 5
ATOM 10379 N N . LEU A 1 112 ? -24.122 23.984 -9.795 1.00 0.00 112 LEU A N 5
ATOM 10380 C CA . LEU A 1 112 ? -25.521 24.221 -10.154 1.00 0.00 112 LEU A CA 5
ATOM 10381 C C . LEU A 1 112 ? -26.456 23.262 -9.427 1.00 0.00 112 LEU A C 5
ATOM 10382 O O . LEU A 1 112 ? -26.272 22.037 -9.467 1.00 0.00 112 LEU A O 5
ATOM 10398 N N . THR A 1 113 ? -27.447 23.828 -8.759 1.00 0.00 113 THR A N 5
ATOM 10399 C CA . THR A 1 113 ? -28.427 23.055 -8.036 1.00 0.00 113 THR A CA 5
ATOM 10400 C C . THR A 1 113 ? -29.479 22.503 -8.989 1.00 0.00 113 THR A C 5
ATOM 10401 O O . THR A 1 113 ? -29.526 22.903 -10.159 1.00 0.00 113 THR A O 5
ATOM 10412 N N . LYS A 1 114 ? -30.325 21.601 -8.486 1.00 0.00 114 LYS A N 5
ATOM 10413 C CA . LYS A 1 114 ? -31.358 20.950 -9.299 1.00 0.00 114 LYS A CA 5
ATOM 10414 C C . LYS A 1 114 ? -30.711 20.150 -10.436 1.00 0.00 114 LYS A C 5
ATOM 10415 O O . LYS A 1 114 ? -30.769 20.554 -11.599 1.00 0.00 114 LYS A O 5
ATOM 10434 N N . PRO A 1 115 ? -30.058 19.015 -10.101 1.00 0.00 115 PRO A N 5
ATOM 10435 C CA . PRO A 1 115 ? -29.360 18.177 -11.082 1.00 0.00 115 PRO A CA 5
ATOM 10436 C C . PRO A 1 115 ? -30.268 17.692 -12.207 1.00 0.00 115 PRO A C 5
ATOM 10437 O O . PRO A 1 115 ? -30.237 18.234 -13.312 1.00 0.00 115 PRO A O 5
ATOM 10448 N N . LYS A 1 116 ? -31.094 16.686 -11.897 1.00 0.00 116 LYS A N 5
ATOM 10449 C CA . LYS A 1 116 ? -31.982 16.047 -12.870 1.00 0.00 116 LYS A CA 5
ATOM 10450 C C . LYS A 1 116 ? -31.289 15.835 -14.237 1.00 0.00 116 LYS A C 5
ATOM 10451 O O . LYS A 1 116 ? -31.677 16.450 -15.239 1.00 0.00 116 LYS A O 5
ATOM 10470 N N . PRO A 1 117 ? -30.206 15.010 -14.280 1.00 0.00 117 PRO A N 5
ATOM 10471 C CA . PRO A 1 117 ? -29.520 14.673 -15.532 1.00 0.00 117 PRO A CA 5
ATOM 10472 C C . PRO A 1 117 ? -30.501 14.161 -16.579 1.00 0.00 117 PRO A C 5
ATOM 10473 O O . PRO A 1 117 ? -31.442 13.430 -16.250 1.00 0.00 117 PRO A O 5
ATOM 10484 N N . GLN A 1 118 ? -30.292 14.552 -17.829 1.00 0.00 118 GLN A N 5
ATOM 10485 C CA . GLN A 1 118 ? -31.182 14.148 -18.900 1.00 0.00 118 GLN A CA 5
ATOM 10486 C C . GLN A 1 118 ? -31.169 12.639 -19.076 1.00 0.00 118 GLN A C 5
ATOM 10487 O O . GLN A 1 118 ? -30.129 12.034 -19.358 1.00 0.00 118 GLN A O 5
ATOM 10501 N N . ALA A 1 119 ? -32.315 12.040 -18.883 1.00 0.00 119 ALA A N 5
ATOM 10502 C CA . ALA A 1 119 ? -32.465 10.624 -19.003 1.00 0.00 119 ALA A CA 5
ATOM 10503 C C . ALA A 1 119 ? -33.914 10.274 -19.215 1.00 0.00 119 ALA A C 5
ATOM 10504 O O . ALA A 1 119 ? -34.805 10.911 -18.642 1.00 0.00 119 ALA A O 5
ATOM 10511 N N . GLU A 1 120 ? -34.152 9.289 -20.050 1.00 0.00 120 GLU A N 5
ATOM 10512 C CA . GLU A 1 120 ? -35.494 8.816 -20.302 1.00 0.00 120 GLU A CA 5
ATOM 10513 C C . GLU A 1 120 ? -36.094 8.302 -19.006 1.00 0.00 120 GLU A C 5
ATOM 10514 O O . GLU A 1 120 ? -35.542 7.400 -18.376 1.00 0.00 120 GLU A O 5
ATOM 10526 N N . SER A 1 121 ? -37.218 8.873 -18.610 1.00 0.00 121 SER A N 5
ATOM 10527 C CA . SER A 1 121 ? -37.868 8.522 -17.348 1.00 0.00 121 SER A CA 5
ATOM 10528 C C . SER A 1 121 ? -38.631 7.194 -17.447 1.00 0.00 121 SER A C 5
ATOM 10529 O O . SER A 1 121 ? -39.675 7.009 -16.815 1.00 0.00 121 SER A O 5
ATOM 10537 N N . LYS A 1 122 ? -38.086 6.276 -18.217 1.00 0.00 122 LYS A N 5
ATOM 10538 C CA . LYS A 1 122 ? -38.676 4.974 -18.412 1.00 0.00 122 LYS A CA 5
ATOM 10539 C C . LYS A 1 122 ? -37.657 3.908 -18.051 1.00 0.00 122 LYS A C 5
ATOM 10540 O O . LYS A 1 122 ? -36.453 4.194 -17.978 1.00 0.00 122 LYS A O 5
ATOM 10559 N N . LYS A 1 123 ? -38.119 2.694 -17.820 1.00 0.00 123 LYS A N 5
ATOM 10560 C CA . LYS A 1 123 ? -37.227 1.607 -17.452 1.00 0.00 123 LYS A CA 5
ATOM 10561 C C . LYS A 1 123 ? -36.490 1.060 -18.668 1.00 0.00 123 LYS A C 5
ATOM 10562 O O . LYS A 1 123 ? -36.974 0.153 -19.354 1.00 0.00 123 LYS A O 5
ATOM 10581 N N . LYS A 1 124 ? -35.335 1.632 -18.942 1.00 0.00 124 LYS A N 5
ATOM 10582 C CA . LYS A 1 124 ? -34.511 1.207 -20.055 1.00 0.00 124 LYS A CA 5
ATOM 10583 C C . LYS A 1 124 ? -33.536 0.136 -19.598 1.00 0.00 124 LYS A C 5
ATOM 10584 O O . LYS A 1 124 ? -33.187 0.082 -18.413 1.00 0.00 124 LYS A O 5
ATOM 10603 N N . LYS A 1 125 ? -33.105 -0.708 -20.537 1.00 0.00 125 LYS A N 5
ATOM 10604 C CA . LYS A 1 125 ? -32.155 -1.787 -20.252 1.00 0.00 125 LYS A CA 5
ATOM 10605 C C . LYS A 1 125 ? -32.778 -2.843 -19.340 1.00 0.00 125 LYS A C 5
ATOM 10606 O O . LYS A 1 125 ? -32.854 -2.668 -18.126 1.00 0.00 125 LYS A O 5
ATOM 10625 N N . LYS A 1 126 ? -33.236 -3.926 -19.936 1.00 0.00 126 LYS A N 5
ATOM 10626 C CA . LYS A 1 126 ? -33.833 -5.012 -19.182 1.00 0.00 126 LYS A CA 5
ATOM 10627 C C . LYS A 1 126 ? -32.750 -5.930 -18.626 1.00 0.00 126 LYS A C 5
ATOM 10628 O O . LYS A 1 126 ? -31.558 -5.698 -18.846 1.00 0.00 126 LYS A O 5
ATOM 10647 N N . GLU A 1 127 ? -33.161 -6.961 -17.910 1.00 0.00 127 GLU A N 5
ATOM 10648 C CA . GLU A 1 127 ? -32.213 -7.881 -17.308 1.00 0.00 127 GLU A CA 5
ATOM 10649 C C . GLU A 1 127 ? -31.534 -8.757 -18.357 1.00 0.00 127 GLU A C 5
ATOM 10650 O O . GLU A 1 127 ? -32.080 -9.783 -18.780 1.00 0.00 127 GLU A O 5
ATOM 10662 N N . GLY A 1 128 ? -30.352 -8.345 -18.785 1.00 0.00 128 GLY A N 5
ATOM 10663 C CA . GLY A 1 128 ? -29.581 -9.135 -19.725 1.00 0.00 128 GLY A CA 5
ATOM 10664 C C . GLY A 1 128 ? -28.758 -10.182 -19.008 1.00 0.00 128 GLY A C 5
ATOM 10665 O O . GLY A 1 128 ? -27.571 -10.357 -19.281 1.00 0.00 128 GLY A O 5
ATOM 10669 N N . LYS A 1 129 ? -29.400 -10.862 -18.073 1.00 0.00 129 LYS A N 5
ATOM 10670 C CA . LYS A 1 129 ? -28.763 -11.873 -17.253 1.00 0.00 129 LYS A CA 5
ATOM 10671 C C . LYS A 1 129 ? -29.737 -13.007 -17.018 1.00 0.00 129 LYS A C 5
ATOM 10672 O O . LYS A 1 129 ? -30.955 -12.806 -17.080 1.00 0.00 129 LYS A O 5
ATOM 10691 N N . LYS A 1 130 ? -29.217 -14.179 -16.735 1.00 0.00 130 LYS A N 5
ATOM 10692 C CA . LYS A 1 130 ? -30.037 -15.308 -16.425 1.00 0.00 130 LYS A CA 5
ATOM 10693 C C . LYS A 1 130 ? -29.251 -16.317 -15.627 1.00 0.00 130 LYS A C 5
ATOM 10694 O O . LYS A 1 130 ? -28.558 -17.166 -16.187 1.00 0.00 130 LYS A O 5
ATOM 10713 N N . GLN A 1 131 ? -29.339 -16.215 -14.324 1.00 0.00 131 GLN A N 5
ATOM 10714 C CA . GLN A 1 131 ? -28.634 -17.122 -13.460 1.00 0.00 131 GLN A CA 5
ATOM 10715 C C . GLN A 1 131 ? -29.374 -18.440 -13.371 1.00 0.00 131 GLN A C 5
ATOM 10716 O O . GLN A 1 131 ? -30.432 -18.537 -12.732 1.00 0.00 131 GLN A O 5
ATOM 10730 N N . GLU A 1 132 ? -28.828 -19.438 -14.048 1.00 0.00 132 GLU A N 5
ATOM 10731 C CA . GLU A 1 132 ? -29.422 -20.764 -14.115 1.00 0.00 132 GLU A CA 5
ATOM 10732 C C . GLU A 1 132 ? -29.536 -21.394 -12.735 1.00 0.00 132 GLU A C 5
ATOM 10733 O O . GLU A 1 132 ? -30.505 -22.097 -12.440 1.00 0.00 132 GLU A O 5
ATOM 10745 N N . LYS A 1 133 ? -28.555 -21.130 -11.890 1.00 0.00 133 LYS A N 5
ATOM 10746 C CA . LYS A 1 133 ? -28.558 -21.642 -10.544 1.00 0.00 133 LYS A CA 5
ATOM 10747 C C . LYS A 1 133 ? -27.889 -20.644 -9.614 1.00 0.00 133 LYS A C 5
ATOM 10748 O O . LYS A 1 133 ? -27.131 -19.774 -10.068 1.00 0.00 133 LYS A O 5
ATOM 10767 N N . MET A 1 134 ? -28.169 -20.761 -8.330 1.00 0.00 134 MET A N 5
ATOM 10768 C CA . MET A 1 134 ? -27.565 -19.894 -7.333 1.00 0.00 134 MET A CA 5
ATOM 10769 C C . MET A 1 134 ? -26.126 -20.313 -7.088 1.00 0.00 134 MET A C 5
ATOM 10770 O O . MET A 1 134 ? -25.859 -21.488 -6.799 1.00 0.00 134 MET A O 5
ATOM 10784 N N . LEU A 1 135 ? -25.212 -19.342 -7.204 1.00 0.00 135 LEU A N 5
ATOM 10785 C CA . LEU A 1 135 ? -23.766 -19.563 -7.061 1.00 0.00 135 LEU A CA 5
ATOM 10786 C C . LEU A 1 135 ? -23.192 -20.280 -8.289 1.00 0.00 135 LEU A C 5
ATOM 10787 O O . LEU A 1 135 ? -23.727 -21.300 -8.737 1.00 0.00 135 LEU A O 5
ATOM 10803 N N . ASP A 1 136 ? -22.102 -19.721 -8.825 1.00 0.00 136 ASP A N 5
ATOM 10804 C CA . ASP A 1 136 ? -21.413 -20.253 -10.011 1.00 0.00 136 ASP A CA 5
ATOM 10805 C C . ASP A 1 136 ? -22.223 -20.009 -11.278 1.00 0.00 136 ASP A C 5
ATOM 10806 O O . ASP A 1 136 ? -23.044 -20.876 -11.664 1.00 0.00 136 ASP A O 5
ATOM 10816 N N . GLY A 1 1 ? -58.774 18.708 27.430 1.00 0.00 1 GLY A N 6
ATOM 10817 C CA . GLY A 1 1 ? -57.577 18.045 27.974 1.00 0.00 1 GLY A CA 6
ATOM 10818 C C . GLY A 1 1 ? -56.638 19.028 28.633 1.00 0.00 1 GLY A C 6
ATOM 10819 O O . GLY A 1 1 ? -56.232 20.016 28.016 1.00 0.00 1 GLY A O 6
ATOM 10825 N N . LYS A 1 2 ? -56.297 18.776 29.883 1.00 0.00 2 LYS A N 6
ATOM 10826 C CA . LYS A 1 2 ? -55.406 19.658 30.619 1.00 0.00 2 LYS A CA 6
ATOM 10827 C C . LYS A 1 2 ? -54.458 18.870 31.510 1.00 0.00 2 LYS A C 6
ATOM 10828 O O . LYS A 1 2 ? -53.861 19.428 32.430 1.00 0.00 2 LYS A O 6
ATOM 10847 N N . LYS A 1 3 ? -54.317 17.586 31.242 1.00 0.00 3 LYS A N 6
ATOM 10848 C CA . LYS A 1 3 ? -53.446 16.743 32.046 1.00 0.00 3 LYS A CA 6
ATOM 10849 C C . LYS A 1 3 ? -51.991 16.887 31.608 1.00 0.00 3 LYS A C 6
ATOM 10850 O O . LYS A 1 3 ? -51.708 17.270 30.468 1.00 0.00 3 LYS A O 6
ATOM 10869 N N . GLU A 1 4 ? -51.076 16.588 32.519 1.00 0.00 4 GLU A N 6
ATOM 10870 C CA . GLU A 1 4 ? -49.649 16.726 32.255 1.00 0.00 4 GLU A CA 6
ATOM 10871 C C . GLU A 1 4 ? -49.128 15.575 31.406 1.00 0.00 4 GLU A C 6
ATOM 10872 O O . GLU A 1 4 ? -48.731 14.531 31.930 1.00 0.00 4 GLU A O 6
ATOM 10884 N N . LYS A 1 5 ? -49.143 15.757 30.105 1.00 0.00 5 LYS A N 6
ATOM 10885 C CA . LYS A 1 5 ? -48.636 14.749 29.197 1.00 0.00 5 LYS A CA 6
ATOM 10886 C C . LYS A 1 5 ? -48.066 15.395 27.944 1.00 0.00 5 LYS A C 6
ATOM 10887 O O . LYS A 1 5 ? -48.797 15.705 27.000 1.00 0.00 5 LYS A O 6
ATOM 10906 N N . PRO A 1 6 ? -46.762 15.652 27.941 1.00 0.00 6 PRO A N 6
ATOM 10907 C CA . PRO A 1 6 ? -46.066 16.228 26.815 1.00 0.00 6 PRO A CA 6
ATOM 10908 C C . PRO A 1 6 ? -45.358 15.149 26.004 1.00 0.00 6 PRO A C 6
ATOM 10909 O O . PRO A 1 6 ? -45.906 14.073 25.757 1.00 0.00 6 PRO A O 6
ATOM 10920 N N . GLU A 1 7 ? -44.149 15.438 25.620 1.00 0.00 7 GLU A N 6
ATOM 10921 C CA . GLU A 1 7 ? -43.340 14.519 24.861 1.00 0.00 7 GLU A CA 6
ATOM 10922 C C . GLU A 1 7 ? -42.206 14.012 25.731 1.00 0.00 7 GLU A C 6
ATOM 10923 O O . GLU A 1 7 ? -41.290 14.764 26.069 1.00 0.00 7 GLU A O 6
ATOM 10935 N N . LYS A 1 8 ? -42.285 12.756 26.123 1.00 0.00 8 LYS A N 6
ATOM 10936 C CA . LYS A 1 8 ? -41.250 12.151 26.932 1.00 0.00 8 LYS A CA 6
ATOM 10937 C C . LYS A 1 8 ? -40.052 11.817 26.053 1.00 0.00 8 LYS A C 6
ATOM 10938 O O . LYS A 1 8 ? -38.930 11.668 26.536 1.00 0.00 8 LYS A O 6
ATOM 10957 N N . LYS A 1 9 ? -40.334 11.703 24.749 1.00 0.00 9 LYS A N 6
ATOM 10958 C CA . LYS A 1 9 ? -39.341 11.441 23.707 1.00 0.00 9 LYS A CA 6
ATOM 10959 C C . LYS A 1 9 ? -38.670 10.093 23.847 1.00 0.00 9 LYS A C 6
ATOM 10960 O O . LYS A 1 9 ? -38.035 9.786 24.860 1.00 0.00 9 LYS A O 6
ATOM 10979 N N . VAL A 1 10 ? -38.795 9.302 22.829 1.00 0.00 10 VAL A N 6
ATOM 10980 C CA . VAL A 1 10 ? -38.122 8.033 22.791 1.00 0.00 10 VAL A CA 6
ATOM 10981 C C . VAL A 1 10 ? -36.717 8.249 22.265 1.00 0.00 10 VAL A C 6
ATOM 10982 O O . VAL A 1 10 ? -36.469 9.186 21.496 1.00 0.00 10 VAL A O 6
ATOM 10995 N N . LYS A 1 11 ? -35.807 7.403 22.666 1.00 0.00 11 LYS A N 6
ATOM 10996 C CA . LYS A 1 11 ? -34.410 7.555 22.279 1.00 0.00 11 LYS A CA 6
ATOM 10997 C C . LYS A 1 11 ? -34.137 6.905 20.930 1.00 0.00 11 LYS A C 6
ATOM 10998 O O . LYS A 1 11 ? -33.120 6.239 20.732 1.00 0.00 11 LYS A O 6
ATOM 11017 N N . LYS A 1 12 ? -35.043 7.139 20.005 1.00 0.00 12 LYS A N 6
ATOM 11018 C CA . LYS A 1 12 ? -34.946 6.627 18.652 1.00 0.00 12 LYS A CA 6
ATOM 11019 C C . LYS A 1 12 ? -35.197 7.758 17.673 1.00 0.00 12 LYS A C 6
ATOM 11020 O O . LYS A 1 12 ? -35.948 8.692 17.979 1.00 0.00 12 LYS A O 6
ATOM 11039 N N . SER A 1 13 ? -34.581 7.688 16.515 1.00 0.00 13 SER A N 6
ATOM 11040 C CA . SER A 1 13 ? -34.768 8.702 15.503 1.00 0.00 13 SER A CA 6
ATOM 11041 C C . SER A 1 13 ? -36.075 8.463 14.751 1.00 0.00 13 SER A C 6
ATOM 11042 O O . SER A 1 13 ? -36.118 7.711 13.771 1.00 0.00 13 SER A O 6
ATOM 11050 N N . ASP A 1 14 ? -37.143 9.086 15.226 1.00 0.00 14 ASP A N 6
ATOM 11051 C CA . ASP A 1 14 ? -38.457 8.895 14.638 1.00 0.00 14 ASP A CA 6
ATOM 11052 C C . ASP A 1 14 ? -38.895 10.125 13.867 1.00 0.00 14 ASP A C 6
ATOM 11053 O O . ASP A 1 14 ? -39.219 11.154 14.459 1.00 0.00 14 ASP A O 6
ATOM 11062 N N . CYS A 1 15 ? -38.873 10.016 12.545 1.00 0.00 15 CYS A N 6
ATOM 11063 C CA . CYS A 1 15 ? -39.337 11.076 11.655 1.00 0.00 15 CYS A CA 6
ATOM 11064 C C . CYS A 1 15 ? -38.555 12.382 11.837 1.00 0.00 15 CYS A C 6
ATOM 11065 O O . CYS A 1 15 ? -38.901 13.222 12.676 1.00 0.00 15 CYS A O 6
ATOM 11072 N N . GLY A 1 16 ? -37.497 12.548 11.053 1.00 0.00 16 GLY A N 6
ATOM 11073 C CA . GLY A 1 16 ? -36.699 13.749 11.143 1.00 0.00 16 GLY A CA 6
ATOM 11074 C C . GLY A 1 16 ? -36.360 14.342 9.785 1.00 0.00 16 GLY A C 6
ATOM 11075 O O . GLY A 1 16 ? -36.717 13.789 8.743 1.00 0.00 16 GLY A O 6
ATOM 11079 N N . GLU A 1 17 ? -35.678 15.462 9.813 1.00 0.00 17 GLU A N 6
ATOM 11080 C CA . GLU A 1 17 ? -35.254 16.175 8.629 1.00 0.00 17 GLU A CA 6
ATOM 11081 C C . GLU A 1 17 ? -33.941 15.640 8.102 1.00 0.00 17 GLU A C 6
ATOM 11082 O O . GLU A 1 17 ? -33.305 14.805 8.746 1.00 0.00 17 GLU A O 6
ATOM 11094 N N . TRP A 1 18 ? -33.562 16.100 6.905 1.00 0.00 18 TRP A N 6
ATOM 11095 C CA . TRP A 1 18 ? -32.326 15.703 6.276 1.00 0.00 18 TRP A CA 6
ATOM 11096 C C . TRP A 1 18 ? -31.141 15.759 7.218 1.00 0.00 18 TRP A C 6
ATOM 11097 O O . TRP A 1 18 ? -30.785 16.815 7.751 1.00 0.00 18 TRP A O 6
ATOM 11118 N N . GLN A 1 19 ? -30.531 14.613 7.399 1.00 0.00 19 GLN A N 6
ATOM 11119 C CA . GLN A 1 19 ? -29.340 14.482 8.186 1.00 0.00 19 GLN A CA 6
ATOM 11120 C C . GLN A 1 19 ? -28.229 14.034 7.260 1.00 0.00 19 GLN A C 6
ATOM 11121 O O . GLN A 1 19 ? -28.283 12.934 6.696 1.00 0.00 19 GLN A O 6
ATOM 11135 N N . TRP A 1 20 ? -27.243 14.878 7.091 1.00 0.00 20 TRP A N 6
ATOM 11136 C CA . TRP A 1 20 ? -26.175 14.622 6.155 1.00 0.00 20 TRP A CA 6
ATOM 11137 C C . TRP A 1 20 ? -24.917 14.120 6.820 1.00 0.00 20 TRP A C 6
ATOM 11138 O O . TRP A 1 20 ? -24.592 14.492 7.949 1.00 0.00 20 TRP A O 6
ATOM 11159 N N . SER A 1 21 ? -24.226 13.270 6.104 1.00 0.00 21 SER A N 6
ATOM 11160 C CA . SER A 1 21 ? -22.992 12.679 6.546 1.00 0.00 21 SER A CA 6
ATOM 11161 C C . SER A 1 21 ? -21.822 13.537 6.071 1.00 0.00 21 SER A C 6
ATOM 11162 O O . SER A 1 21 ? -22.014 14.521 5.335 1.00 0.00 21 SER A O 6
ATOM 11170 N N . VAL A 1 22 ? -20.635 13.180 6.484 1.00 0.00 22 VAL A N 6
ATOM 11171 C CA . VAL A 1 22 ? -19.461 13.968 6.185 1.00 0.00 22 VAL A CA 6
ATOM 11172 C C . VAL A 1 22 ? -18.796 13.463 4.919 1.00 0.00 22 VAL A C 6
ATOM 11173 O O . VAL A 1 22 ? -18.936 12.294 4.554 1.00 0.00 22 VAL A O 6
ATOM 11186 N N . CYS A 1 23 ? -18.097 14.341 4.246 1.00 0.00 23 CYS A N 6
ATOM 11187 C CA . CYS A 1 23 ? -17.487 14.012 2.986 1.00 0.00 23 CYS A CA 6
ATOM 11188 C C . CYS A 1 23 ? -16.148 13.345 3.170 1.00 0.00 23 CYS A C 6
ATOM 11189 O O . CYS A 1 23 ? -15.188 13.961 3.638 1.00 0.00 23 CYS A O 6
ATOM 11196 N N . VAL A 1 24 ? -16.086 12.082 2.818 1.00 0.00 24 VAL A N 6
ATOM 11197 C CA . VAL A 1 24 ? -14.849 11.355 2.839 1.00 0.00 24 VAL A CA 6
ATOM 11198 C C . VAL A 1 24 ? -14.380 11.139 1.404 1.00 0.00 24 VAL A C 6
ATOM 11199 O O . VAL A 1 24 ? -14.915 10.297 0.685 1.00 0.00 24 VAL A O 6
ATOM 11212 N N . PRO A 1 25 ? -13.388 11.928 0.955 1.00 0.00 25 PRO A N 6
ATOM 11213 C CA . PRO A 1 25 ? -12.893 11.877 -0.428 1.00 0.00 25 PRO A CA 6
ATOM 11214 C C . PRO A 1 25 ? -12.297 10.526 -0.784 1.00 0.00 25 PRO A C 6
ATOM 11215 O O . PRO A 1 25 ? -12.056 10.238 -1.943 1.00 0.00 25 PRO A O 6
ATOM 11226 N N . THR A 1 26 ? -11.997 9.741 0.248 1.00 0.00 26 THR A N 6
ATOM 11227 C CA . THR A 1 26 ? -11.461 8.395 0.114 1.00 0.00 26 THR A CA 6
ATOM 11228 C C . THR A 1 26 ? -9.962 8.484 -0.125 1.00 0.00 26 THR A C 6
ATOM 11229 O O . THR A 1 26 ? -9.209 7.519 0.020 1.00 0.00 26 THR A O 6
ATOM 11240 N N . SER A 1 27 ? -9.554 9.672 -0.451 1.00 0.00 27 SER A N 6
ATOM 11241 C CA . SER A 1 27 ? -8.210 9.984 -0.745 1.00 0.00 27 SER A CA 6
ATOM 11242 C C . SER A 1 27 ? -7.884 11.367 -0.186 1.00 0.00 27 SER A C 6
ATOM 11243 O O . SER A 1 27 ? -8.401 11.770 0.862 1.00 0.00 27 SER A O 6
ATOM 11251 N N . GLY A 1 28 ? -7.054 12.073 -0.888 1.00 0.00 28 GLY A N 6
ATOM 11252 C CA . GLY A 1 28 ? -6.679 13.401 -0.503 1.00 0.00 28 GLY A CA 6
ATOM 11253 C C . GLY A 1 28 ? -6.319 14.198 -1.699 1.00 0.00 28 GLY A C 6
ATOM 11254 O O . GLY A 1 28 ? -6.718 15.350 -1.844 1.00 0.00 28 GLY A O 6
ATOM 11258 N N . ASP A 1 29 ? -5.593 13.569 -2.586 1.00 0.00 29 ASP A N 6
ATOM 11259 C CA . ASP A 1 29 ? -5.165 14.210 -3.803 1.00 0.00 29 ASP A CA 6
ATOM 11260 C C . ASP A 1 29 ? -6.009 13.746 -4.985 1.00 0.00 29 ASP A C 6
ATOM 11261 O O . ASP A 1 29 ? -5.529 13.052 -5.883 1.00 0.00 29 ASP A O 6
ATOM 11270 N N . CYS A 1 30 ? -7.291 14.117 -4.946 1.00 0.00 30 CYS A N 6
ATOM 11271 C CA . CYS A 1 30 ? -8.251 13.809 -6.015 1.00 0.00 30 CYS A CA 6
ATOM 11272 C C . CYS A 1 30 ? -8.679 12.341 -5.977 1.00 0.00 30 CYS A C 6
ATOM 11273 O O . CYS A 1 30 ? -8.207 11.519 -6.769 1.00 0.00 30 CYS A O 6
ATOM 11280 N N . GLY A 1 31 ? -9.552 12.012 -5.034 1.00 0.00 31 GLY A N 6
ATOM 11281 C CA . GLY A 1 31 ? -10.065 10.670 -4.931 1.00 0.00 31 GLY A CA 6
ATOM 11282 C C . GLY A 1 31 ? -11.567 10.671 -4.893 1.00 0.00 31 GLY A C 6
ATOM 11283 O O . GLY A 1 31 ? -12.173 11.668 -4.514 1.00 0.00 31 GLY A O 6
ATOM 11287 N N . LEU A 1 32 ? -12.167 9.582 -5.301 1.00 0.00 32 LEU A N 6
ATOM 11288 C CA . LEU A 1 32 ? -13.613 9.479 -5.322 1.00 0.00 32 LEU A CA 6
ATOM 11289 C C . LEU A 1 32 ? -14.148 9.081 -3.956 1.00 0.00 32 LEU A C 6
ATOM 11290 O O . LEU A 1 32 ? -13.762 8.056 -3.416 1.00 0.00 32 LEU A O 6
ATOM 11306 N N . GLY A 1 33 ? -15.071 9.880 -3.427 1.00 0.00 33 GLY A N 6
ATOM 11307 C CA . GLY A 1 33 ? -15.609 9.637 -2.102 1.00 0.00 33 GLY A CA 6
ATOM 11308 C C . GLY A 1 33 ? -17.094 9.879 -2.068 1.00 0.00 33 GLY A C 6
ATOM 11309 O O . GLY A 1 33 ? -17.641 10.513 -2.974 1.00 0.00 33 GLY A O 6
ATOM 11313 N N . THR A 1 34 ? -17.758 9.405 -1.027 1.00 0.00 34 THR A N 6
ATOM 11314 C CA . THR A 1 34 ? -19.219 9.490 -0.974 1.00 0.00 34 THR A CA 6
ATOM 11315 C C . THR A 1 34 ? -19.741 9.709 0.456 1.00 0.00 34 THR A C 6
ATOM 11316 O O . THR A 1 34 ? -19.070 9.370 1.429 1.00 0.00 34 THR A O 6
ATOM 11327 N N . ARG A 1 35 ? -20.937 10.302 0.560 1.00 0.00 35 ARG A N 6
ATOM 11328 C CA . ARG A 1 35 ? -21.598 10.502 1.835 1.00 0.00 35 ARG A CA 6
ATOM 11329 C C . ARG A 1 35 ? -23.073 10.111 1.720 1.00 0.00 35 ARG A C 6
ATOM 11330 O O . ARG A 1 35 ? -23.654 10.150 0.626 1.00 0.00 35 ARG A O 6
ATOM 11351 N N . GLU A 1 36 ? -23.672 9.735 2.832 1.00 0.00 36 GLU A N 6
ATOM 11352 C CA . GLU A 1 36 ? -25.057 9.276 2.857 1.00 0.00 36 GLU A CA 6
ATOM 11353 C C . GLU A 1 36 ? -25.938 10.222 3.679 1.00 0.00 36 GLU A C 6
ATOM 11354 O O . GLU A 1 36 ? -25.574 10.606 4.787 1.00 0.00 36 GLU A O 6
ATOM 11366 N N . GLY A 1 37 ? -27.079 10.615 3.132 1.00 0.00 37 GLY A N 6
ATOM 11367 C CA . GLY A 1 37 ? -27.983 11.490 3.855 1.00 0.00 37 GLY A CA 6
ATOM 11368 C C . GLY A 1 37 ? -29.353 10.848 3.998 1.00 0.00 37 GLY A C 6
ATOM 11369 O O . GLY A 1 37 ? -29.754 10.048 3.148 1.00 0.00 37 GLY A O 6
ATOM 11373 N N . THR A 1 38 ? -30.074 11.180 5.056 1.00 0.00 38 THR A N 6
ATOM 11374 C CA . THR A 1 38 ? -31.386 10.585 5.309 1.00 0.00 38 THR A CA 6
ATOM 11375 C C . THR A 1 38 ? -32.414 11.644 5.699 1.00 0.00 38 THR A C 6
ATOM 11376 O O . THR A 1 38 ? -32.055 12.703 6.196 1.00 0.00 38 THR A O 6
ATOM 11387 N N . ARG A 1 39 ? -33.685 11.348 5.458 1.00 0.00 39 ARG A N 6
ATOM 11388 C CA . ARG A 1 39 ? -34.787 12.239 5.803 1.00 0.00 39 ARG A CA 6
ATOM 11389 C C . ARG A 1 39 ? -36.031 11.407 6.069 1.00 0.00 39 ARG A C 6
ATOM 11390 O O . ARG A 1 39 ? -36.102 10.259 5.670 1.00 0.00 39 ARG A O 6
ATOM 11411 N N . THR A 1 40 ? -36.988 11.968 6.756 1.00 0.00 40 THR A N 6
ATOM 11412 C CA . THR A 1 40 ? -38.240 11.302 6.964 1.00 0.00 40 THR A CA 6
ATOM 11413 C C . THR A 1 40 ? -39.382 12.276 6.691 1.00 0.00 40 THR A C 6
ATOM 11414 O O . THR A 1 40 ? -39.198 13.492 6.774 1.00 0.00 40 THR A O 6
ATOM 11425 N N . GLY A 1 41 ? -40.537 11.748 6.346 1.00 0.00 41 GLY A N 6
ATOM 11426 C CA . GLY A 1 41 ? -41.682 12.587 6.092 1.00 0.00 41 GLY A CA 6
ATOM 11427 C C . GLY A 1 41 ? -42.679 12.497 7.215 1.00 0.00 41 GLY A C 6
ATOM 11428 O O . GLY A 1 41 ? -42.308 12.228 8.351 1.00 0.00 41 GLY A O 6
ATOM 11432 N N . ALA A 1 42 ? -43.940 12.714 6.914 1.00 0.00 42 ALA A N 6
ATOM 11433 C CA . ALA A 1 42 ? -44.972 12.646 7.931 1.00 0.00 42 ALA A CA 6
ATOM 11434 C C . ALA A 1 42 ? -45.332 11.199 8.274 1.00 0.00 42 ALA A C 6
ATOM 11435 O O . ALA A 1 42 ? -45.634 10.883 9.420 1.00 0.00 42 ALA A O 6
ATOM 11442 N N . GLU A 1 43 ? -45.268 10.322 7.279 1.00 0.00 43 GLU A N 6
ATOM 11443 C CA . GLU A 1 43 ? -45.636 8.911 7.461 1.00 0.00 43 GLU A CA 6
ATOM 11444 C C . GLU A 1 43 ? -44.478 8.074 8.004 1.00 0.00 43 GLU A C 6
ATOM 11445 O O . GLU A 1 43 ? -44.616 6.863 8.179 1.00 0.00 43 GLU A O 6
ATOM 11457 N N . CYS A 1 44 ? -43.350 8.716 8.262 1.00 0.00 44 CYS A N 6
ATOM 11458 C CA . CYS A 1 44 ? -42.149 8.020 8.751 1.00 0.00 44 CYS A CA 6
ATOM 11459 C C . CYS A 1 44 ? -41.706 6.914 7.779 1.00 0.00 44 CYS A C 6
ATOM 11460 O O . CYS A 1 44 ? -41.151 5.897 8.191 1.00 0.00 44 CYS A O 6
ATOM 11467 N N . LYS A 1 45 ? -41.928 7.143 6.483 1.00 0.00 45 LYS A N 6
ATOM 11468 C CA . LYS A 1 45 ? -41.578 6.171 5.442 1.00 0.00 45 LYS A CA 6
ATOM 11469 C C . LYS A 1 45 ? -40.057 6.023 5.306 1.00 0.00 45 LYS A C 6
ATOM 11470 O O . LYS A 1 45 ? -39.571 5.006 4.821 1.00 0.00 45 LYS A O 6
ATOM 11489 N N . GLN A 1 46 ? -39.324 7.059 5.728 1.00 0.00 46 GLN A N 6
ATOM 11490 C CA . GLN A 1 46 ? -37.854 7.061 5.705 1.00 0.00 46 GLN A CA 6
ATOM 11491 C C . GLN A 1 46 ? -37.298 7.184 4.290 1.00 0.00 46 GLN A C 6
ATOM 11492 O O . GLN A 1 46 ? -37.326 6.236 3.498 1.00 0.00 46 GLN A O 6
ATOM 11506 N N . THR A 1 47 ? -36.802 8.360 3.993 1.00 0.00 47 THR A N 6
ATOM 11507 C CA . THR A 1 47 ? -36.228 8.676 2.710 1.00 0.00 47 THR A CA 6
ATOM 11508 C C . THR A 1 47 ? -34.706 8.726 2.837 1.00 0.00 47 THR A C 6
ATOM 11509 O O . THR A 1 47 ? -34.181 9.144 3.873 1.00 0.00 47 THR A O 6
ATOM 11520 N N . MET A 1 48 ? -34.000 8.307 1.812 1.00 0.00 48 MET A N 6
ATOM 11521 C CA . MET A 1 48 ? -32.554 8.324 1.852 1.00 0.00 48 MET A CA 6
ATOM 11522 C C . MET A 1 48 ? -31.990 8.774 0.519 1.00 0.00 48 MET A C 6
ATOM 11523 O O . MET A 1 48 ? -32.590 8.540 -0.530 1.00 0.00 48 MET A O 6
ATOM 11537 N N . LYS A 1 49 ? -30.854 9.437 0.569 1.00 0.00 49 LYS A N 6
ATOM 11538 C CA . LYS A 1 49 ? -30.178 9.912 -0.619 1.00 0.00 49 LYS A CA 6
ATOM 11539 C C . LYS A 1 49 ? -28.683 9.783 -0.418 1.00 0.00 49 LYS A C 6
ATOM 11540 O O . LYS A 1 49 ? -28.169 10.113 0.649 1.00 0.00 49 LYS A O 6
ATOM 11559 N N . THR A 1 50 ? -27.985 9.308 -1.416 1.00 0.00 50 THR A N 6
ATOM 11560 C CA . THR A 1 50 ? -26.561 9.162 -1.340 1.00 0.00 50 THR A CA 6
ATOM 11561 C C . THR A 1 50 ? -25.918 10.063 -2.373 1.00 0.00 50 THR A C 6
ATOM 11562 O O . THR A 1 50 ? -26.391 10.145 -3.510 1.00 0.00 50 THR A O 6
ATOM 11573 N N . GLN A 1 51 ? -24.872 10.759 -1.991 1.00 0.00 51 GLN A N 6
ATOM 11574 C CA . GLN A 1 51 ? -24.240 11.687 -2.901 1.00 0.00 51 GLN A CA 6
ATOM 11575 C C . GLN A 1 51 ? -22.728 11.601 -2.817 1.00 0.00 51 GLN A C 6
ATOM 11576 O O . GLN A 1 51 ? -22.159 11.487 -1.729 1.00 0.00 51 GLN A O 6
ATOM 11590 N N . ARG A 1 52 ? -22.084 11.645 -3.967 1.00 0.00 52 ARG A N 6
ATOM 11591 C CA . ARG A 1 52 ? -20.639 11.620 -4.027 1.00 0.00 52 ARG A CA 6
ATOM 11592 C C . ARG A 1 52 ? -20.117 13.033 -3.912 1.00 0.00 52 ARG A C 6
ATOM 11593 O O . ARG A 1 52 ? -20.610 13.940 -4.589 1.00 0.00 52 ARG A O 6
ATOM 11614 N N . CYS A 1 53 ? -19.149 13.235 -3.047 1.00 0.00 53 CYS A N 6
ATOM 11615 C CA . CYS A 1 53 ? -18.627 14.571 -2.813 1.00 0.00 53 CYS A CA 6
ATOM 11616 C C . CYS A 1 53 ? -17.604 14.919 -3.888 1.00 0.00 53 CYS A C 6
ATOM 11617 O O . CYS A 1 53 ? -17.068 14.030 -4.551 1.00 0.00 53 CYS A O 6
ATOM 11624 N N . LYS A 1 54 ? -17.330 16.198 -4.061 1.00 0.00 54 LYS A N 6
ATOM 11625 C CA . LYS A 1 54 ? -16.450 16.633 -5.110 1.00 0.00 54 LYS A CA 6
ATOM 11626 C C . LYS A 1 54 ? -15.161 17.238 -4.564 1.00 0.00 54 LYS A C 6
ATOM 11627 O O . LYS A 1 54 ? -15.176 18.028 -3.622 1.00 0.00 54 LYS A O 6
ATOM 11646 N N . ILE A 1 55 ? -14.056 16.841 -5.172 1.00 0.00 55 ILE A N 6
ATOM 11647 C CA . ILE A 1 55 ? -12.743 17.347 -4.812 1.00 0.00 55 ILE A CA 6
ATOM 11648 C C . ILE A 1 55 ? -12.199 18.214 -5.939 1.00 0.00 55 ILE A C 6
ATOM 11649 O O . ILE A 1 55 ? -12.170 17.788 -7.101 1.00 0.00 55 ILE A O 6
ATOM 11665 N N . PRO A 1 56 ? -11.801 19.453 -5.626 1.00 0.00 56 PRO A N 6
ATOM 11666 C CA . PRO A 1 56 ? -11.218 20.362 -6.610 1.00 0.00 56 PRO A CA 6
ATOM 11667 C C . PRO A 1 56 ? -9.826 19.903 -7.034 1.00 0.00 56 PRO A C 6
ATOM 11668 O O . PRO A 1 56 ? -8.848 20.060 -6.294 1.00 0.00 56 PRO A O 6
ATOM 11679 N N . CYS A 1 57 ? -9.745 19.319 -8.210 1.00 0.00 57 CYS A N 6
ATOM 11680 C CA . CYS A 1 57 ? -8.494 18.800 -8.710 1.00 0.00 57 CYS A CA 6
ATOM 11681 C C . CYS A 1 57 ? -7.869 19.786 -9.691 1.00 0.00 57 CYS A C 6
ATOM 11682 O O . CYS A 1 57 ? -8.469 20.819 -10.010 1.00 0.00 57 CYS A O 6
ATOM 11689 N N . ASN A 1 58 ? -6.675 19.466 -10.165 1.00 0.00 58 ASN A N 6
ATOM 11690 C CA . ASN A 1 58 ? -5.952 20.331 -11.091 1.00 0.00 58 ASN A CA 6
ATOM 11691 C C . ASN A 1 58 ? -6.597 20.312 -12.463 1.00 0.00 58 ASN A C 6
ATOM 11692 O O . ASN A 1 58 ? -7.116 19.279 -12.904 1.00 0.00 58 ASN A O 6
ATOM 11703 N N . TRP A 1 59 ? -6.561 21.446 -13.136 1.00 0.00 59 TRP A N 6
ATOM 11704 C CA . TRP A 1 59 ? -7.143 21.571 -14.451 1.00 0.00 59 TRP A CA 6
ATOM 11705 C C . TRP A 1 59 ? -6.168 21.096 -15.522 1.00 0.00 59 TRP A C 6
ATOM 11706 O O . TRP A 1 59 ? -4.974 20.922 -15.256 1.00 0.00 59 TRP A O 6
ATOM 11727 N N . LYS A 1 60 ? -6.678 20.880 -16.716 1.00 0.00 60 LYS A N 6
ATOM 11728 C CA . LYS A 1 60 ? -5.864 20.438 -17.833 1.00 0.00 60 LYS A CA 6
ATOM 11729 C C . LYS A 1 60 ? -6.108 21.331 -19.035 1.00 0.00 60 LYS A C 6
ATOM 11730 O O . LYS A 1 60 ? -6.997 22.190 -19.005 1.00 0.00 60 LYS A O 6
ATOM 11749 N N . LYS A 1 61 ? -5.323 21.130 -20.086 1.00 0.00 61 LYS A N 6
ATOM 11750 C CA . LYS A 1 61 ? -5.466 21.905 -21.313 1.00 0.00 61 LYS A CA 6
ATOM 11751 C C . LYS A 1 61 ? -6.873 21.752 -21.878 1.00 0.00 61 LYS A C 6
ATOM 11752 O O . LYS A 1 61 ? -7.355 20.635 -22.072 1.00 0.00 61 LYS A O 6
ATOM 11771 N N . GLN A 1 62 ? -7.520 22.872 -22.146 1.00 0.00 62 GLN A N 6
ATOM 11772 C CA . GLN A 1 62 ? -8.893 22.870 -22.617 1.00 0.00 62 GLN A CA 6
ATOM 11773 C C . GLN A 1 62 ? -8.986 23.616 -23.925 1.00 0.00 62 GLN A C 6
ATOM 11774 O O . GLN A 1 62 ? -9.982 24.278 -24.216 1.00 0.00 62 GLN A O 6
ATOM 11788 N N . PHE A 1 63 ? -7.947 23.482 -24.726 1.00 0.00 63 PHE A N 6
ATOM 11789 C CA . PHE A 1 63 ? -7.878 24.169 -26.001 1.00 0.00 63 PHE A CA 6
ATOM 11790 C C . PHE A 1 63 ? -8.847 23.573 -27.003 1.00 0.00 63 PHE A C 6
ATOM 11791 O O . PHE A 1 63 ? -9.186 24.191 -28.006 1.00 0.00 63 PHE A O 6
ATOM 11808 N N . GLY A 1 64 ? -9.295 22.387 -26.705 1.00 0.00 64 GLY A N 6
ATOM 11809 C CA . GLY A 1 64 ? -10.184 21.677 -27.592 1.00 0.00 64 GLY A CA 6
ATOM 11810 C C . GLY A 1 64 ? -9.443 20.624 -28.382 1.00 0.00 64 GLY A C 6
ATOM 11811 O O . GLY A 1 64 ? -8.750 20.937 -29.347 1.00 0.00 64 GLY A O 6
ATOM 11815 N N . ALA A 1 65 ? -9.588 19.376 -27.972 1.00 0.00 65 ALA A N 6
ATOM 11816 C CA . ALA A 1 65 ? -8.902 18.267 -28.619 1.00 0.00 65 ALA A CA 6
ATOM 11817 C C . ALA A 1 65 ? -9.421 18.034 -30.036 1.00 0.00 65 ALA A C 6
ATOM 11818 O O . ALA A 1 65 ? -8.665 17.629 -30.924 1.00 0.00 65 ALA A O 6
ATOM 11825 N N . GLU A 1 66 ? -10.707 18.294 -30.242 1.00 0.00 66 GLU A N 6
ATOM 11826 C CA . GLU A 1 66 ? -11.324 18.112 -31.550 1.00 0.00 66 GLU A CA 6
ATOM 11827 C C . GLU A 1 66 ? -11.116 19.346 -32.432 1.00 0.00 66 GLU A C 6
ATOM 11828 O O . GLU A 1 66 ? -11.330 19.302 -33.644 1.00 0.00 66 GLU A O 6
ATOM 11840 N N . CYS A 1 67 ? -10.688 20.435 -31.821 1.00 0.00 67 CYS A N 6
ATOM 11841 C CA . CYS A 1 67 ? -10.427 21.670 -32.545 1.00 0.00 67 CYS A CA 6
ATOM 11842 C C . CYS A 1 67 ? -9.047 21.609 -33.186 1.00 0.00 67 CYS A C 6
ATOM 11843 O O . CYS A 1 67 ? -8.194 20.826 -32.752 1.00 0.00 67 CYS A O 6
ATOM 11850 N N . LYS A 1 68 ? -8.808 22.424 -34.213 1.00 0.00 68 LYS A N 6
ATOM 11851 C CA . LYS A 1 68 ? -7.526 22.356 -34.904 1.00 0.00 68 LYS A CA 6
ATOM 11852 C C . LYS A 1 68 ? -6.898 23.713 -35.000 1.00 0.00 68 LYS A C 6
ATOM 11853 O O . LYS A 1 68 ? -7.518 24.651 -35.483 1.00 0.00 68 LYS A O 6
ATOM 11872 N N . TYR A 1 69 ? -5.654 23.807 -34.567 1.00 0.00 69 TYR A N 6
ATOM 11873 C CA . TYR A 1 69 ? -4.968 25.080 -34.505 1.00 0.00 69 TYR A CA 6
ATOM 11874 C C . TYR A 1 69 ? -3.665 25.055 -35.267 1.00 0.00 69 TYR A C 6
ATOM 11875 O O . TYR A 1 69 ? -2.836 24.165 -35.078 1.00 0.00 69 TYR A O 6
ATOM 11893 N N . GLN A 1 70 ? -3.486 26.031 -36.123 1.00 0.00 70 GLN A N 6
ATOM 11894 C CA . GLN A 1 70 ? -2.248 26.188 -36.842 1.00 0.00 70 GLN A CA 6
ATOM 11895 C C . GLN A 1 70 ? -1.557 27.441 -36.362 1.00 0.00 70 GLN A C 6
ATOM 11896 O O . GLN A 1 70 ? -2.176 28.502 -36.285 1.00 0.00 70 GLN A O 6
ATOM 11910 N N . PHE A 1 71 ? -0.290 27.324 -36.018 1.00 0.00 71 PHE A N 6
ATOM 11911 C CA . PHE A 1 71 ? 0.456 28.457 -35.516 1.00 0.00 71 PHE A CA 6
ATOM 11912 C C . PHE A 1 71 ? 1.207 29.151 -36.637 1.00 0.00 71 PHE A C 6
ATOM 11913 O O . PHE A 1 71 ? 1.818 28.501 -37.490 1.00 0.00 71 PHE A O 6
ATOM 11930 N N . GLN A 1 72 ? 1.143 30.459 -36.637 1.00 0.00 72 GLN A N 6
ATOM 11931 C CA . GLN A 1 72 ? 1.803 31.261 -37.635 1.00 0.00 72 GLN A CA 6
ATOM 11932 C C . GLN A 1 72 ? 2.997 31.974 -37.020 1.00 0.00 72 GLN A C 6
ATOM 11933 O O . GLN A 1 72 ? 3.101 32.097 -35.791 1.00 0.00 72 GLN A O 6
ATOM 11947 N N . ALA A 1 73 ? 3.874 32.449 -37.862 1.00 0.00 73 ALA A N 6
ATOM 11948 C CA . ALA A 1 73 ? 5.086 33.099 -37.417 1.00 0.00 73 ALA A CA 6
ATOM 11949 C C . ALA A 1 73 ? 5.275 34.425 -38.127 1.00 0.00 73 ALA A C 6
ATOM 11950 O O . ALA A 1 73 ? 5.829 34.484 -39.226 1.00 0.00 73 ALA A O 6
ATOM 11957 N N . TRP A 1 74 ? 4.780 35.481 -37.517 1.00 0.00 74 TRP A N 6
ATOM 11958 C CA . TRP A 1 74 ? 4.904 36.816 -38.081 1.00 0.00 74 TRP A CA 6
ATOM 11959 C C . TRP A 1 74 ? 6.152 37.507 -37.548 1.00 0.00 74 TRP A C 6
ATOM 11960 O O . TRP A 1 74 ? 6.640 38.473 -38.131 1.00 0.00 74 TRP A O 6
ATOM 11981 N N . GLY A 1 75 ? 6.669 36.988 -36.451 1.00 0.00 75 GLY A N 6
ATOM 11982 C CA . GLY A 1 75 ? 7.848 37.551 -35.835 1.00 0.00 75 GLY A CA 6
ATOM 11983 C C . GLY A 1 75 ? 8.413 36.617 -34.798 1.00 0.00 75 GLY A C 6
ATOM 11984 O O . GLY A 1 75 ? 7.800 36.399 -33.753 1.00 0.00 75 GLY A O 6
ATOM 11988 N N . GLU A 1 76 ? 9.567 36.049 -35.077 1.00 0.00 76 GLU A N 6
ATOM 11989 C CA . GLU A 1 76 ? 10.168 35.115 -34.173 1.00 0.00 76 GLU A CA 6
ATOM 11990 C C . GLU A 1 76 ? 11.176 35.781 -33.268 1.00 0.00 76 GLU A C 6
ATOM 11991 O O . GLU A 1 76 ? 12.192 36.295 -33.729 1.00 0.00 76 GLU A O 6
ATOM 12003 N N . CYS A 1 77 ? 10.863 35.763 -31.982 1.00 0.00 77 CYS A N 6
ATOM 12004 C CA . CYS A 1 77 ? 11.728 36.272 -30.919 1.00 0.00 77 CYS A CA 6
ATOM 12005 C C . CYS A 1 77 ? 12.028 37.759 -31.075 1.00 0.00 77 CYS A C 6
ATOM 12006 O O . CYS A 1 77 ? 12.793 38.178 -31.949 1.00 0.00 77 CYS A O 6
ATOM 12013 N N . ASP A 1 78 ? 11.428 38.541 -30.210 1.00 0.00 78 ASP A N 6
ATOM 12014 C CA . ASP A 1 78 ? 11.622 39.976 -30.207 1.00 0.00 78 ASP A CA 6
ATOM 12015 C C . ASP A 1 78 ? 12.898 40.319 -29.469 1.00 0.00 78 ASP A C 6
ATOM 12016 O O . ASP A 1 78 ? 13.132 39.839 -28.367 1.00 0.00 78 ASP A O 6
ATOM 12025 N N . LEU A 1 79 ? 13.705 41.138 -30.082 1.00 0.00 79 LEU A N 6
ATOM 12026 C CA . LEU A 1 79 ? 15.007 41.494 -29.536 1.00 0.00 79 LEU A CA 6
ATOM 12027 C C . LEU A 1 79 ? 14.903 42.411 -28.342 1.00 0.00 79 LEU A C 6
ATOM 12028 O O . LEU A 1 79 ? 15.725 42.349 -27.425 1.00 0.00 79 LEU A O 6
ATOM 12044 N N . ASN A 1 80 ? 13.896 43.247 -28.350 1.00 0.00 80 ASN A N 6
ATOM 12045 C CA . ASN A 1 80 ? 13.738 44.226 -27.296 1.00 0.00 80 ASN A CA 6
ATOM 12046 C C . ASN A 1 80 ? 13.380 43.550 -26.009 1.00 0.00 80 ASN A C 6
ATOM 12047 O O . ASN A 1 80 ? 13.926 43.864 -24.947 1.00 0.00 80 ASN A O 6
ATOM 12058 N N . THR A 1 81 ? 12.506 42.598 -26.094 1.00 0.00 81 THR A N 6
ATOM 12059 C CA . THR A 1 81 ? 12.015 41.954 -24.892 1.00 0.00 81 THR A CA 6
ATOM 12060 C C . THR A 1 81 ? 12.580 40.560 -24.692 1.00 0.00 81 THR A C 6
ATOM 12061 O O . THR A 1 81 ? 12.311 39.917 -23.681 1.00 0.00 81 THR A O 6
ATOM 12072 N N . ALA A 1 82 ? 13.393 40.126 -25.634 1.00 0.00 82 ALA A N 6
ATOM 12073 C CA . ALA A 1 82 ? 14.000 38.800 -25.616 1.00 0.00 82 ALA A CA 6
ATOM 12074 C C . ALA A 1 82 ? 12.979 37.664 -25.498 1.00 0.00 82 ALA A C 6
ATOM 12075 O O . ALA A 1 82 ? 13.278 36.617 -24.914 1.00 0.00 82 ALA A O 6
ATOM 12082 N N . LEU A 1 83 ? 11.795 37.837 -26.055 1.00 0.00 83 LEU A N 6
ATOM 12083 C CA . LEU A 1 83 ? 10.767 36.814 -25.943 1.00 0.00 83 LEU A CA 6
ATOM 12084 C C . LEU A 1 83 ? 10.247 36.455 -27.300 1.00 0.00 83 LEU A C 6
ATOM 12085 O O . LEU A 1 83 ? 10.435 37.190 -28.248 1.00 0.00 83 LEU A O 6
ATOM 12101 N N . LYS A 1 84 ? 9.565 35.354 -27.390 1.00 0.00 84 LYS A N 6
ATOM 12102 C CA . LYS A 1 84 ? 9.071 34.893 -28.647 1.00 0.00 84 LYS A CA 6
ATOM 12103 C C . LYS A 1 84 ? 7.568 34.777 -28.598 1.00 0.00 84 LYS A C 6
ATOM 12104 O O . LYS A 1 84 ? 7.014 34.288 -27.624 1.00 0.00 84 LYS A O 6
ATOM 12123 N N . THR A 1 85 ? 6.914 35.224 -29.642 1.00 0.00 85 THR A N 6
ATOM 12124 C CA . THR A 1 85 ? 5.472 35.210 -29.694 1.00 0.00 85 THR A CA 6
ATOM 12125 C C . THR A 1 85 ? 4.986 34.352 -30.858 1.00 0.00 85 THR A C 6
ATOM 12126 O O . THR A 1 85 ? 5.618 34.314 -31.918 1.00 0.00 85 THR A O 6
ATOM 12137 N N . ARG A 1 86 ? 3.884 33.664 -30.653 1.00 0.00 86 ARG A N 6
ATOM 12138 C CA . ARG A 1 86 ? 3.288 32.816 -31.672 1.00 0.00 86 ARG A CA 6
ATOM 12139 C C . ARG A 1 86 ? 1.779 32.960 -31.652 1.00 0.00 86 ARG A C 6
ATOM 12140 O O . ARG A 1 86 ? 1.175 33.089 -30.583 1.00 0.00 86 ARG A O 6
ATOM 12161 N N . THR A 1 87 ? 1.179 32.966 -32.822 1.00 0.00 87 THR A N 6
ATOM 12162 C CA . THR A 1 87 ? -0.257 33.112 -32.927 1.00 0.00 87 THR A CA 6
ATOM 12163 C C . THR A 1 87 ? -0.856 31.903 -33.639 1.00 0.00 87 THR A C 6
ATOM 12164 O O . THR A 1 87 ? -0.234 31.342 -34.532 1.00 0.00 87 THR A O 6
ATOM 12175 N N . GLY A 1 88 ? -2.048 31.510 -33.239 1.00 0.00 88 GLY A N 6
ATOM 12176 C CA . GLY A 1 88 ? -2.706 30.379 -33.848 1.00 0.00 88 GLY A CA 6
ATOM 12177 C C . GLY A 1 88 ? -4.199 30.580 -33.931 1.00 0.00 88 GLY A C 6
ATOM 12178 O O . GLY A 1 88 ? -4.760 31.385 -33.193 1.00 0.00 88 GLY A O 6
ATOM 12182 N N . SER A 1 89 ? -4.837 29.881 -34.841 1.00 0.00 89 SER A N 6
ATOM 12183 C CA . SER A 1 89 ? -6.281 29.985 -35.015 1.00 0.00 89 SER A CA 6
ATOM 12184 C C . SER A 1 89 ? -6.883 28.651 -35.418 1.00 0.00 89 SER A C 6
ATOM 12185 O O . SER A 1 89 ? -6.211 27.828 -36.059 1.00 0.00 89 SER A O 6
ATOM 12193 N N . LEU A 1 90 ? -8.137 28.421 -35.018 1.00 0.00 90 LEU A N 6
ATOM 12194 C CA . LEU A 1 90 ? -8.834 27.202 -35.388 1.00 0.00 90 LEU A CA 6
ATOM 12195 C C . LEU A 1 90 ? -9.148 27.205 -36.897 1.00 0.00 90 LEU A C 6
ATOM 12196 O O . LEU A 1 90 ? -9.619 28.206 -37.447 1.00 0.00 90 LEU A O 6
ATOM 12212 N N . LYS A 1 91 ? -8.809 26.130 -37.573 1.00 0.00 91 LYS A N 6
ATOM 12213 C CA . LYS A 1 91 ? -9.050 26.044 -39.007 1.00 0.00 91 LYS A CA 6
ATOM 12214 C C . LYS A 1 91 ? -10.401 25.388 -39.295 1.00 0.00 91 LYS A C 6
ATOM 12215 O O . LYS A 1 91 ? -11.075 25.727 -40.272 1.00 0.00 91 LYS A O 6
ATOM 12234 N N . ARG A 1 92 ? -10.791 24.463 -38.437 1.00 0.00 92 ARG A N 6
ATOM 12235 C CA . ARG A 1 92 ? -12.077 23.791 -38.553 1.00 0.00 92 ARG A CA 6
ATOM 12236 C C . ARG A 1 92 ? -12.631 23.535 -37.160 1.00 0.00 92 ARG A C 6
ATOM 12237 O O . ARG A 1 92 ? -11.865 23.260 -36.227 1.00 0.00 92 ARG A O 6
ATOM 12258 N N . ALA A 1 93 ? -13.938 23.639 -37.005 1.00 0.00 93 ALA A N 6
ATOM 12259 C CA . ALA A 1 93 ? -14.566 23.483 -35.703 1.00 0.00 93 ALA A CA 6
ATOM 12260 C C . ALA A 1 93 ? -15.788 22.595 -35.798 1.00 0.00 93 ALA A C 6
ATOM 12261 O O . ALA A 1 93 ? -16.498 22.606 -36.807 1.00 0.00 93 ALA A O 6
ATOM 12268 N N . LEU A 1 94 ? -16.027 21.822 -34.760 1.00 0.00 94 LEU A N 6
ATOM 12269 C CA . LEU A 1 94 ? -17.187 20.952 -34.706 1.00 0.00 94 LEU A CA 6
ATOM 12270 C C . LEU A 1 94 ? -18.359 21.675 -34.047 1.00 0.00 94 LEU A C 6
ATOM 12271 O O . LEU A 1 94 ? -18.211 22.800 -33.571 1.00 0.00 94 LEU A O 6
ATOM 12287 N N . HIS A 1 95 ? -19.517 21.040 -34.026 1.00 0.00 95 HIS A N 6
ATOM 12288 C CA . HIS A 1 95 ? -20.705 21.639 -33.411 1.00 0.00 95 HIS A CA 6
ATOM 12289 C C . HIS A 1 95 ? -20.783 21.290 -31.932 1.00 0.00 95 HIS A C 6
ATOM 12290 O O . HIS A 1 95 ? -21.503 21.929 -31.165 1.00 0.00 95 HIS A O 6
ATOM 12305 N N . ASN A 1 96 ? -20.039 20.276 -31.538 1.00 0.00 96 ASN A N 6
ATOM 12306 C CA . ASN A 1 96 ? -20.018 19.833 -30.147 1.00 0.00 96 ASN A CA 6
ATOM 12307 C C . ASN A 1 96 ? -18.766 20.338 -29.453 1.00 0.00 96 ASN A C 6
ATOM 12308 O O . ASN A 1 96 ? -18.303 19.757 -28.469 1.00 0.00 96 ASN A O 6
ATOM 12319 N N . ALA A 1 97 ? -18.268 21.454 -29.928 1.00 0.00 97 ALA A N 6
ATOM 12320 C CA . ALA A 1 97 ? -17.025 22.005 -29.413 1.00 0.00 97 ALA A CA 6
ATOM 12321 C C . ALA A 1 97 ? -16.840 23.453 -29.810 1.00 0.00 97 ALA A C 6
ATOM 12322 O O . ALA A 1 97 ? -16.778 23.783 -30.996 1.00 0.00 97 ALA A O 6
ATOM 12329 N N . GLU A 1 98 ? -16.783 24.320 -28.821 1.00 0.00 98 GLU A N 6
ATOM 12330 C CA . GLU A 1 98 ? -16.495 25.720 -29.053 1.00 0.00 98 GLU A CA 6
ATOM 12331 C C . GLU A 1 98 ? -14.995 25.885 -29.176 1.00 0.00 98 GLU A C 6
ATOM 12332 O O . GLU A 1 98 ? -14.262 25.709 -28.203 1.00 0.00 98 GLU A O 6
ATOM 12344 N N . CYS A 1 99 ? -14.535 26.202 -30.359 1.00 0.00 99 CYS A N 6
ATOM 12345 C CA . CYS A 1 99 ? -13.114 26.294 -30.608 1.00 0.00 99 CYS A CA 6
ATOM 12346 C C . CYS A 1 99 ? -12.593 27.714 -30.454 1.00 0.00 99 CYS A C 6
ATOM 12347 O O . CYS A 1 99 ? -13.362 28.680 -30.410 1.00 0.00 99 CYS A O 6
ATOM 12354 N N . GLN A 1 100 ? -11.286 27.823 -30.365 1.00 0.00 100 GLN A N 6
ATOM 12355 C CA . GLN A 1 100 ? -10.629 29.097 -30.216 1.00 0.00 100 GLN A CA 6
ATOM 12356 C C . GLN A 1 100 ? -10.370 29.713 -31.570 1.00 0.00 100 GLN A C 6
ATOM 12357 O O . GLN A 1 100 ? -9.732 29.114 -32.428 1.00 0.00 100 GLN A O 6
ATOM 12371 N N . LYS A 1 101 ? -10.852 30.912 -31.746 1.00 0.00 101 LYS A N 6
ATOM 12372 C CA . LYS A 1 101 ? -10.704 31.614 -32.992 1.00 0.00 101 LYS A CA 6
ATOM 12373 C C . LYS A 1 101 ? -9.290 32.119 -33.147 1.00 0.00 101 LYS A C 6
ATOM 12374 O O . LYS A 1 101 ? -8.781 32.215 -34.254 1.00 0.00 101 LYS A O 6
ATOM 12393 N N . THR A 1 102 ? -8.663 32.452 -32.034 1.00 0.00 102 THR A N 6
ATOM 12394 C CA . THR A 1 102 ? -7.284 32.858 -32.068 1.00 0.00 102 THR A CA 6
ATOM 12395 C C . THR A 1 102 ? -6.626 32.697 -30.710 1.00 0.00 102 THR A C 6
ATOM 12396 O O . THR A 1 102 ? -7.272 32.804 -29.665 1.00 0.00 102 THR A O 6
ATOM 12407 N N . VAL A 1 103 ? -5.348 32.424 -30.754 1.00 0.00 103 VAL A N 6
ATOM 12408 C CA . VAL A 1 103 ? -4.525 32.299 -29.567 1.00 0.00 103 VAL A CA 6
ATOM 12409 C C . VAL A 1 103 ? -3.163 32.894 -29.789 1.00 0.00 103 VAL A C 6
ATOM 12410 O O . VAL A 1 103 ? -2.577 32.775 -30.862 1.00 0.00 103 VAL A O 6
ATOM 12423 N N . THR A 1 104 ? -2.689 33.567 -28.791 1.00 0.00 104 THR A N 6
ATOM 12424 C CA . THR A 1 104 ? -1.394 34.168 -28.821 1.00 0.00 104 THR A CA 6
ATOM 12425 C C . THR A 1 104 ? -0.628 33.760 -27.576 1.00 0.00 104 THR A C 6
ATOM 12426 O O . THR A 1 104 ? -1.154 33.846 -26.465 1.00 0.00 104 THR A O 6
ATOM 12437 N N . ILE A 1 105 ? 0.598 33.321 -27.752 1.00 0.00 105 ILE A N 6
ATOM 12438 C CA . ILE A 1 105 ? 1.407 32.864 -26.643 1.00 0.00 105 ILE A CA 6
ATOM 12439 C C . ILE A 1 105 ? 2.811 33.420 -26.748 1.00 0.00 105 ILE A C 6
ATOM 12440 O O . ILE A 1 105 ? 3.331 33.609 -27.850 1.00 0.00 105 ILE A O 6
ATOM 12456 N N . SER A 1 106 ? 3.403 33.702 -25.614 1.00 0.00 106 SER A N 6
ATOM 12457 C CA . SER A 1 106 ? 4.746 34.224 -25.577 1.00 0.00 106 SER A CA 6
ATOM 12458 C C . SER A 1 106 ? 5.657 33.324 -24.744 1.00 0.00 106 SER A C 6
ATOM 12459 O O . SER A 1 106 ? 5.291 32.891 -23.648 1.00 0.00 106 SER A O 6
ATOM 12467 N N . LYS A 1 107 ? 6.832 33.044 -25.271 1.00 0.00 107 LYS A N 6
ATOM 12468 C CA . LYS A 1 107 ? 7.804 32.198 -24.605 1.00 0.00 107 LYS A CA 6
ATOM 12469 C C . LYS A 1 107 ? 9.132 32.925 -24.495 1.00 0.00 107 LYS A C 6
ATOM 12470 O O . LYS A 1 107 ? 9.598 33.518 -25.462 1.00 0.00 107 LYS A O 6
ATOM 12489 N N . PRO A 1 108 ? 9.740 32.916 -23.312 1.00 0.00 108 PRO A N 6
ATOM 12490 C CA . PRO A 1 108 ? 11.025 33.579 -23.095 1.00 0.00 108 PRO A CA 6
ATOM 12491 C C . PRO A 1 108 ? 12.150 32.949 -23.924 1.00 0.00 108 PRO A C 6
ATOM 12492 O O . PRO A 1 108 ? 12.392 31.745 -23.843 1.00 0.00 108 PRO A O 6
ATOM 12503 N N . CYS A 1 109 ? 12.830 33.773 -24.727 1.00 0.00 109 CYS A N 6
ATOM 12504 C CA . CYS A 1 109 ? 13.957 33.288 -25.535 1.00 0.00 109 CYS A CA 6
ATOM 12505 C C . CYS A 1 109 ? 15.159 33.025 -24.639 1.00 0.00 109 CYS A C 6
ATOM 12506 O O . CYS A 1 109 ? 16.102 32.322 -25.021 1.00 0.00 109 CYS A O 6
ATOM 12513 N N . GLY A 1 110 ? 15.114 33.598 -23.456 1.00 0.00 110 GLY A N 6
ATOM 12514 C CA . GLY A 1 110 ? 16.149 33.415 -22.482 1.00 0.00 110 GLY A CA 6
ATOM 12515 C C . GLY A 1 110 ? 15.572 33.415 -21.094 1.00 0.00 110 GLY A C 6
ATOM 12516 O O . GLY A 1 110 ? 14.462 33.910 -20.896 1.00 0.00 110 GLY A O 6
ATOM 12520 N N . LYS A 1 111 ? 16.315 32.863 -20.140 1.00 0.00 111 LYS A N 6
ATOM 12521 C CA . LYS A 1 111 ? 15.881 32.770 -18.749 1.00 0.00 111 LYS A CA 6
ATOM 12522 C C . LYS A 1 111 ? 14.672 31.865 -18.616 1.00 0.00 111 LYS A C 6
ATOM 12523 O O . LYS A 1 111 ? 13.524 32.318 -18.586 1.00 0.00 111 LYS A O 6
ATOM 12542 N N . LEU A 1 112 ? 14.942 30.587 -18.546 1.00 0.00 112 LEU A N 6
ATOM 12543 C CA . LEU A 1 112 ? 13.899 29.584 -18.454 1.00 0.00 112 LEU A CA 6
ATOM 12544 C C . LEU A 1 112 ? 13.405 29.457 -17.024 1.00 0.00 112 LEU A C 6
ATOM 12545 O O . LEU A 1 112 ? 14.018 28.785 -16.198 1.00 0.00 112 LEU A O 6
ATOM 12561 N N . THR A 1 113 ? 12.313 30.121 -16.737 1.00 0.00 113 THR A N 6
ATOM 12562 C CA . THR A 1 113 ? 11.739 30.112 -15.416 1.00 0.00 113 THR A CA 6
ATOM 12563 C C . THR A 1 113 ? 10.661 29.033 -15.285 1.00 0.00 113 THR A C 6
ATOM 12564 O O . THR A 1 113 ? 10.058 28.630 -16.285 1.00 0.00 113 THR A O 6
ATOM 12575 N N . LYS A 1 114 ? 10.443 28.572 -14.036 1.00 0.00 114 LYS A N 6
ATOM 12576 C CA . LYS A 1 114 ? 9.429 27.545 -13.692 1.00 0.00 114 LYS A CA 6
ATOM 12577 C C . LYS A 1 114 ? 9.354 26.396 -14.716 1.00 0.00 114 LYS A C 6
ATOM 12578 O O . LYS A 1 114 ? 8.435 26.334 -15.539 1.00 0.00 114 LYS A O 6
ATOM 12597 N N . PRO A 1 115 ? 10.331 25.477 -14.684 1.00 0.00 115 PRO A N 6
ATOM 12598 C CA . PRO A 1 115 ? 10.378 24.342 -15.606 1.00 0.00 115 PRO A CA 6
ATOM 12599 C C . PRO A 1 115 ? 9.258 23.342 -15.354 1.00 0.00 115 PRO A C 6
ATOM 12600 O O . PRO A 1 115 ? 8.835 23.133 -14.209 1.00 0.00 115 PRO A O 6
ATOM 12611 N N . LYS A 1 116 ? 8.782 22.733 -16.428 1.00 0.00 116 LYS A N 6
ATOM 12612 C CA . LYS A 1 116 ? 7.736 21.724 -16.344 1.00 0.00 116 LYS A CA 6
ATOM 12613 C C . LYS A 1 116 ? 8.238 20.421 -15.682 1.00 0.00 116 LYS A C 6
ATOM 12614 O O . LYS A 1 116 ? 7.575 19.895 -14.789 1.00 0.00 116 LYS A O 6
ATOM 12633 N N . PRO A 1 117 ? 9.423 19.873 -16.094 1.00 0.00 117 PRO A N 6
ATOM 12634 C CA . PRO A 1 117 ? 9.933 18.635 -15.533 1.00 0.00 117 PRO A CA 6
ATOM 12635 C C . PRO A 1 117 ? 10.596 18.867 -14.183 1.00 0.00 117 PRO A C 6
ATOM 12636 O O . PRO A 1 117 ? 11.800 19.131 -14.100 1.00 0.00 117 PRO A O 6
ATOM 12647 N N . GLN A 1 118 ? 9.805 18.801 -13.133 1.00 0.00 118 GLN A N 6
ATOM 12648 C CA . GLN A 1 118 ? 10.316 19.001 -11.790 1.00 0.00 118 GLN A CA 6
ATOM 12649 C C . GLN A 1 118 ? 10.795 17.686 -11.189 1.00 0.00 118 GLN A C 6
ATOM 12650 O O . GLN A 1 118 ? 11.224 17.647 -10.040 1.00 0.00 118 GLN A O 6
ATOM 12664 N N . ALA A 1 119 ? 10.723 16.616 -11.998 1.00 0.00 119 ALA A N 6
ATOM 12665 C CA . ALA A 1 119 ? 11.145 15.268 -11.597 1.00 0.00 119 ALA A CA 6
ATOM 12666 C C . ALA A 1 119 ? 10.259 14.704 -10.494 1.00 0.00 119 ALA A C 6
ATOM 12667 O O . ALA A 1 119 ? 10.230 15.219 -9.375 1.00 0.00 119 ALA A O 6
ATOM 12674 N N . GLU A 1 120 ? 9.532 13.646 -10.808 1.00 0.00 120 GLU A N 6
ATOM 12675 C CA . GLU A 1 120 ? 8.670 13.021 -9.837 1.00 0.00 120 GLU A CA 6
ATOM 12676 C C . GLU A 1 120 ? 9.496 12.181 -8.868 1.00 0.00 120 GLU A C 6
ATOM 12677 O O . GLU A 1 120 ? 9.684 10.976 -9.067 1.00 0.00 120 GLU A O 6
ATOM 12689 N N . SER A 1 121 ? 10.015 12.833 -7.842 1.00 0.00 121 SER A N 6
ATOM 12690 C CA . SER A 1 121 ? 10.814 12.173 -6.833 1.00 0.00 121 SER A CA 6
ATOM 12691 C C . SER A 1 121 ? 9.918 11.472 -5.826 1.00 0.00 121 SER A C 6
ATOM 12692 O O . SER A 1 121 ? 10.395 10.752 -4.945 1.00 0.00 121 SER A O 6
ATOM 12700 N N . LYS A 1 122 ? 8.616 11.699 -5.956 1.00 0.00 122 LYS A N 6
ATOM 12701 C CA . LYS A 1 122 ? 7.638 11.077 -5.094 1.00 0.00 122 LYS A CA 6
ATOM 12702 C C . LYS A 1 122 ? 7.715 9.571 -5.247 1.00 0.00 122 LYS A C 6
ATOM 12703 O O . LYS A 1 122 ? 7.549 9.041 -6.346 1.00 0.00 122 LYS A O 6
ATOM 12722 N N . LYS A 1 123 ? 7.976 8.893 -4.147 1.00 0.00 123 LYS A N 6
ATOM 12723 C CA . LYS A 1 123 ? 8.129 7.448 -4.147 1.00 0.00 123 LYS A CA 6
ATOM 12724 C C . LYS A 1 123 ? 6.826 6.764 -4.515 1.00 0.00 123 LYS A C 6
ATOM 12725 O O . LYS A 1 123 ? 6.830 5.659 -5.054 1.00 0.00 123 LYS A O 6
ATOM 12744 N N . LYS A 1 124 ? 5.712 7.441 -4.219 1.00 0.00 124 LYS A N 6
ATOM 12745 C CA . LYS A 1 124 ? 4.379 6.937 -4.517 1.00 0.00 124 LYS A CA 6
ATOM 12746 C C . LYS A 1 124 ? 4.124 5.651 -3.733 1.00 0.00 124 LYS A C 6
ATOM 12747 O O . LYS A 1 124 ? 3.655 4.651 -4.276 1.00 0.00 124 LYS A O 6
ATOM 12766 N N . LYS A 1 125 ? 4.444 5.704 -2.434 1.00 0.00 125 LYS A N 6
ATOM 12767 C CA . LYS A 1 125 ? 4.279 4.564 -1.530 1.00 0.00 125 LYS A CA 6
ATOM 12768 C C . LYS A 1 125 ? 5.130 3.383 -1.987 1.00 0.00 125 LYS A C 6
ATOM 12769 O O . LYS A 1 125 ? 4.639 2.250 -2.109 1.00 0.00 125 LYS A O 6
ATOM 12788 N N . LYS A 1 126 ? 6.411 3.667 -2.239 1.00 0.00 126 LYS A N 6
ATOM 12789 C CA . LYS A 1 126 ? 7.387 2.667 -2.678 1.00 0.00 126 LYS A CA 6
ATOM 12790 C C . LYS A 1 126 ? 7.057 2.130 -4.073 1.00 0.00 126 LYS A C 6
ATOM 12791 O O . LYS A 1 126 ? 6.217 2.682 -4.787 1.00 0.00 126 LYS A O 6
ATOM 12810 N N . GLU A 1 127 ? 7.741 1.064 -4.451 1.00 0.00 127 GLU A N 6
ATOM 12811 C CA . GLU A 1 127 ? 7.544 0.424 -5.741 1.00 0.00 127 GLU A CA 6
ATOM 12812 C C . GLU A 1 127 ? 6.120 -0.115 -5.872 1.00 0.00 127 GLU A C 6
ATOM 12813 O O . GLU A 1 127 ? 5.486 -0.474 -4.874 1.00 0.00 127 GLU A O 6
ATOM 12825 N N . GLY A 1 128 ? 5.621 -0.161 -7.092 1.00 0.00 128 GLY A N 6
ATOM 12826 C CA . GLY A 1 128 ? 4.283 -0.651 -7.320 1.00 0.00 128 GLY A CA 6
ATOM 12827 C C . GLY A 1 128 ? 4.258 -2.148 -7.516 1.00 0.00 128 GLY A C 6
ATOM 12828 O O . GLY A 1 128 ? 3.647 -2.878 -6.734 1.00 0.00 128 GLY A O 6
ATOM 12832 N N . LYS A 1 129 ? 4.934 -2.612 -8.551 1.00 0.00 129 LYS A N 6
ATOM 12833 C CA . LYS A 1 129 ? 4.982 -4.032 -8.851 1.00 0.00 129 LYS A CA 6
ATOM 12834 C C . LYS A 1 129 ? 6.416 -4.500 -9.018 1.00 0.00 129 LYS A C 6
ATOM 12835 O O . LYS A 1 129 ? 7.297 -3.724 -9.391 1.00 0.00 129 LYS A O 6
ATOM 12854 N N . LYS A 1 130 ? 6.643 -5.763 -8.735 1.00 0.00 130 LYS A N 6
ATOM 12855 C CA . LYS A 1 130 ? 7.932 -6.359 -8.879 1.00 0.00 130 LYS A CA 6
ATOM 12856 C C . LYS A 1 130 ? 7.893 -7.336 -10.039 1.00 0.00 130 LYS A C 6
ATOM 12857 O O . LYS A 1 130 ? 7.601 -8.519 -9.864 1.00 0.00 130 LYS A O 6
ATOM 12876 N N . GLN A 1 131 ? 8.157 -6.833 -11.222 1.00 0.00 131 GLN A N 6
ATOM 12877 C CA . GLN A 1 131 ? 8.046 -7.630 -12.424 1.00 0.00 131 GLN A CA 6
ATOM 12878 C C . GLN A 1 131 ? 9.363 -7.696 -13.184 1.00 0.00 131 GLN A C 6
ATOM 12879 O O . GLN A 1 131 ? 9.992 -6.671 -13.424 1.00 0.00 131 GLN A O 6
ATOM 12893 N N . GLU A 1 132 ? 9.773 -8.941 -13.524 1.00 0.00 132 GLU A N 6
ATOM 12894 C CA . GLU A 1 132 ? 10.971 -9.261 -14.358 1.00 0.00 132 GLU A CA 6
ATOM 12895 C C . GLU A 1 132 ? 12.264 -8.553 -13.934 1.00 0.00 132 GLU A C 6
ATOM 12896 O O . GLU A 1 132 ? 13.247 -8.555 -14.685 1.00 0.00 132 GLU A O 6
ATOM 12908 N N . LYS A 1 133 ? 12.273 -8.004 -12.727 1.00 0.00 133 LYS A N 6
ATOM 12909 C CA . LYS A 1 133 ? 13.426 -7.282 -12.186 1.00 0.00 133 LYS A CA 6
ATOM 12910 C C . LYS A 1 133 ? 13.756 -6.046 -13.035 1.00 0.00 133 LYS A C 6
ATOM 12911 O O . LYS A 1 133 ? 13.066 -5.735 -14.008 1.00 0.00 133 LYS A O 6
ATOM 12930 N N . MET A 1 134 ? 14.802 -5.339 -12.656 1.00 0.00 134 MET A N 6
ATOM 12931 C CA . MET A 1 134 ? 15.230 -4.177 -13.408 1.00 0.00 134 MET A CA 6
ATOM 12932 C C . MET A 1 134 ? 16.249 -4.584 -14.453 1.00 0.00 134 MET A C 6
ATOM 12933 O O . MET A 1 134 ? 17.417 -4.828 -14.139 1.00 0.00 134 MET A O 6
ATOM 12947 N N . LEU A 1 135 ? 15.798 -4.687 -15.684 1.00 0.00 135 LEU A N 6
ATOM 12948 C CA . LEU A 1 135 ? 16.656 -5.083 -16.783 1.00 0.00 135 LEU A CA 6
ATOM 12949 C C . LEU A 1 135 ? 17.155 -3.857 -17.534 1.00 0.00 135 LEU A C 6
ATOM 12950 O O . LEU A 1 135 ? 16.883 -2.720 -17.137 1.00 0.00 135 LEU A O 6
ATOM 12966 N N . ASP A 1 136 ? 17.885 -4.085 -18.603 1.00 0.00 136 ASP A N 6
ATOM 12967 C CA . ASP A 1 136 ? 18.388 -2.999 -19.422 1.00 0.00 136 ASP A CA 6
ATOM 12968 C C . ASP A 1 136 ? 17.728 -3.040 -20.776 1.00 0.00 136 ASP A C 6
ATOM 12969 O O . ASP A 1 136 ? 18.239 -3.751 -21.664 1.00 0.00 136 ASP A O 6
ATOM 12979 N N . GLY A 1 1 ? -38.899 29.739 -1.240 1.00 0.00 1 GLY A N 7
ATOM 12980 C CA . GLY A 1 1 ? -37.971 30.587 -2.011 1.00 0.00 1 GLY A CA 7
ATOM 12981 C C . GLY A 1 1 ? -36.739 30.936 -1.214 1.00 0.00 1 GLY A C 7
ATOM 12982 O O . GLY A 1 1 ? -36.638 30.586 -0.041 1.00 0.00 1 GLY A O 7
ATOM 12988 N N . LYS A 1 2 ? -35.811 31.646 -1.839 1.00 0.00 2 LYS A N 7
ATOM 12989 C CA . LYS A 1 2 ? -34.554 32.007 -1.194 1.00 0.00 2 LYS A CA 7
ATOM 12990 C C . LYS A 1 2 ? -34.659 33.339 -0.450 1.00 0.00 2 LYS A C 7
ATOM 12991 O O . LYS A 1 2 ? -33.666 33.842 0.081 1.00 0.00 2 LYS A O 7
ATOM 13010 N N . LYS A 1 3 ? -35.862 33.907 -0.413 1.00 0.00 3 LYS A N 7
ATOM 13011 C CA . LYS A 1 3 ? -36.088 35.184 0.268 1.00 0.00 3 LYS A CA 7
ATOM 13012 C C . LYS A 1 3 ? -35.868 35.063 1.774 1.00 0.00 3 LYS A C 7
ATOM 13013 O O . LYS A 1 3 ? -35.505 36.041 2.431 1.00 0.00 3 LYS A O 7
ATOM 13032 N N . GLU A 1 4 ? -36.088 33.853 2.310 1.00 0.00 4 GLU A N 7
ATOM 13033 C CA . GLU A 1 4 ? -35.984 33.594 3.752 1.00 0.00 4 GLU A CA 7
ATOM 13034 C C . GLU A 1 4 ? -36.990 34.446 4.525 1.00 0.00 4 GLU A C 7
ATOM 13035 O O . GLU A 1 4 ? -37.860 35.091 3.924 1.00 0.00 4 GLU A O 7
ATOM 13047 N N . LYS A 1 5 ? -36.875 34.413 5.855 1.00 0.00 5 LYS A N 7
ATOM 13048 C CA . LYS A 1 5 ? -37.687 35.237 6.763 1.00 0.00 5 LYS A CA 7
ATOM 13049 C C . LYS A 1 5 ? -39.184 35.173 6.441 1.00 0.00 5 LYS A C 7
ATOM 13050 O O . LYS A 1 5 ? -39.729 36.064 5.782 1.00 0.00 5 LYS A O 7
ATOM 13069 N N . PRO A 1 6 ? -39.862 34.107 6.876 1.00 0.00 6 PRO A N 7
ATOM 13070 C CA . PRO A 1 6 ? -41.289 33.940 6.664 1.00 0.00 6 PRO A CA 7
ATOM 13071 C C . PRO A 1 6 ? -42.073 34.478 7.855 1.00 0.00 6 PRO A C 7
ATOM 13072 O O . PRO A 1 6 ? -41.718 35.499 8.443 1.00 0.00 6 PRO A O 7
ATOM 13083 N N . GLU A 1 7 ? -43.104 33.771 8.218 1.00 0.00 7 GLU A N 7
ATOM 13084 C CA . GLU A 1 7 ? -43.944 34.160 9.343 1.00 0.00 7 GLU A CA 7
ATOM 13085 C C . GLU A 1 7 ? -43.688 33.234 10.497 1.00 0.00 7 GLU A C 7
ATOM 13086 O O . GLU A 1 7 ? -44.600 32.863 11.234 1.00 0.00 7 GLU A O 7
ATOM 13098 N N . LYS A 1 8 ? -42.425 32.894 10.653 1.00 0.00 8 LYS A N 7
ATOM 13099 C CA . LYS A 1 8 ? -41.973 31.943 11.673 1.00 0.00 8 LYS A CA 7
ATOM 13100 C C . LYS A 1 8 ? -42.731 30.629 11.552 1.00 0.00 8 LYS A C 7
ATOM 13101 O O . LYS A 1 8 ? -42.881 29.888 12.521 1.00 0.00 8 LYS A O 7
ATOM 13120 N N . LYS A 1 9 ? -43.199 30.355 10.346 1.00 0.00 9 LYS A N 7
ATOM 13121 C CA . LYS A 1 9 ? -43.959 29.176 10.067 1.00 0.00 9 LYS A CA 7
ATOM 13122 C C . LYS A 1 9 ? -43.125 27.931 10.232 1.00 0.00 9 LYS A C 7
ATOM 13123 O O . LYS A 1 9 ? -42.045 27.799 9.644 1.00 0.00 9 LYS A O 7
ATOM 13142 N N . VAL A 1 10 ? -43.629 27.034 11.017 1.00 0.00 10 VAL A N 7
ATOM 13143 C CA . VAL A 1 10 ? -42.980 25.774 11.238 1.00 0.00 10 VAL A CA 7
ATOM 13144 C C . VAL A 1 10 ? -43.551 24.752 10.268 1.00 0.00 10 VAL A C 7
ATOM 13145 O O . VAL A 1 10 ? -44.591 24.991 9.634 1.00 0.00 10 VAL A O 7
ATOM 13158 N N . LYS A 1 11 ? -42.882 23.646 10.134 1.00 0.00 11 LYS A N 7
ATOM 13159 C CA . LYS A 1 11 ? -43.330 22.598 9.252 1.00 0.00 11 LYS A CA 7
ATOM 13160 C C . LYS A 1 11 ? -44.333 21.722 9.975 1.00 0.00 11 LYS A C 7
ATOM 13161 O O . LYS A 1 11 ? -44.439 21.775 11.206 1.00 0.00 11 LYS A O 7
ATOM 13180 N N . LYS A 1 12 ? -45.073 20.929 9.228 1.00 0.00 12 LYS A N 7
ATOM 13181 C CA . LYS A 1 12 ? -46.056 20.049 9.825 1.00 0.00 12 LYS A CA 7
ATOM 13182 C C . LYS A 1 12 ? -45.368 18.889 10.521 1.00 0.00 12 LYS A C 7
ATOM 13183 O O . LYS A 1 12 ? -44.146 18.817 10.527 1.00 0.00 12 LYS A O 7
ATOM 13202 N N . SER A 1 13 ? -46.155 17.996 11.105 1.00 0.00 13 SER A N 7
ATOM 13203 C CA . SER A 1 13 ? -45.633 16.867 11.871 1.00 0.00 13 SER A CA 7
ATOM 13204 C C . SER A 1 13 ? -44.603 16.048 11.096 1.00 0.00 13 SER A C 7
ATOM 13205 O O . SER A 1 13 ? -44.948 15.174 10.302 1.00 0.00 13 SER A O 7
ATOM 13213 N N . ASP A 1 14 ? -43.341 16.373 11.318 1.00 0.00 14 ASP A N 7
ATOM 13214 C CA . ASP A 1 14 ? -42.238 15.670 10.710 1.00 0.00 14 ASP A CA 7
ATOM 13215 C C . ASP A 1 14 ? -41.433 14.977 11.797 1.00 0.00 14 ASP A C 7
ATOM 13216 O O . ASP A 1 14 ? -41.166 15.557 12.850 1.00 0.00 14 ASP A O 7
ATOM 13225 N N . CYS A 1 15 ? -41.074 13.737 11.563 1.00 0.00 15 CYS A N 7
ATOM 13226 C CA . CYS A 1 15 ? -40.355 12.969 12.566 1.00 0.00 15 CYS A CA 7
ATOM 13227 C C . CYS A 1 15 ? -38.905 12.723 12.169 1.00 0.00 15 CYS A C 7
ATOM 13228 O O . CYS A 1 15 ? -38.249 11.832 12.713 1.00 0.00 15 CYS A O 7
ATOM 13235 N N . GLY A 1 16 ? -38.389 13.521 11.248 1.00 0.00 16 GLY A N 7
ATOM 13236 C CA . GLY A 1 16 ? -37.025 13.346 10.819 1.00 0.00 16 GLY A CA 7
ATOM 13237 C C . GLY A 1 16 ? -36.619 14.372 9.795 1.00 0.00 16 GLY A C 7
ATOM 13238 O O . GLY A 1 16 ? -37.353 14.622 8.837 1.00 0.00 16 GLY A O 7
ATOM 13242 N N . GLU A 1 17 ? -35.481 14.996 10.003 1.00 0.00 17 GLU A N 7
ATOM 13243 C CA . GLU A 1 17 ? -34.957 15.949 9.074 1.00 0.00 17 GLU A CA 7
ATOM 13244 C C . GLU A 1 17 ? -33.776 15.355 8.370 1.00 0.00 17 GLU A C 7
ATOM 13245 O O . GLU A 1 17 ? -33.244 14.333 8.802 1.00 0.00 17 GLU A O 7
ATOM 13257 N N . TRP A 1 18 ? -33.382 15.973 7.279 1.00 0.00 18 TRP A N 7
ATOM 13258 C CA . TRP A 1 18 ? -32.187 15.594 6.597 1.00 0.00 18 TRP A CA 7
ATOM 13259 C C . TRP A 1 18 ? -30.986 15.666 7.519 1.00 0.00 18 TRP A C 7
ATOM 13260 O O . TRP A 1 18 ? -30.698 16.715 8.103 1.00 0.00 18 TRP A O 7
ATOM 13281 N N . GLN A 1 19 ? -30.296 14.561 7.642 1.00 0.00 19 GLN A N 7
ATOM 13282 C CA . GLN A 1 19 ? -29.104 14.488 8.448 1.00 0.00 19 GLN A CA 7
ATOM 13283 C C . GLN A 1 19 ? -27.951 14.189 7.522 1.00 0.00 19 GLN A C 7
ATOM 13284 O O . GLN A 1 19 ? -27.914 13.130 6.901 1.00 0.00 19 GLN A O 7
ATOM 13298 N N . TRP A 1 20 ? -27.025 15.114 7.412 1.00 0.00 20 TRP A N 7
ATOM 13299 C CA . TRP A 1 20 ? -25.935 14.967 6.470 1.00 0.00 20 TRP A CA 7
ATOM 13300 C C . TRP A 1 20 ? -24.632 14.587 7.139 1.00 0.00 20 TRP A C 7
ATOM 13301 O O . TRP A 1 20 ? -24.322 15.039 8.248 1.00 0.00 20 TRP A O 7
ATOM 13322 N N . SER A 1 21 ? -23.878 13.759 6.452 1.00 0.00 21 SER A N 7
ATOM 13323 C CA . SER A 1 21 ? -22.587 13.305 6.903 1.00 0.00 21 SER A CA 7
ATOM 13324 C C . SER A 1 21 ? -21.501 14.040 6.115 1.00 0.00 21 SER A C 7
ATOM 13325 O O . SER A 1 21 ? -21.800 14.739 5.139 1.00 0.00 21 SER A O 7
ATOM 13333 N N . VAL A 1 22 ? -20.261 13.872 6.516 1.00 0.00 22 VAL A N 7
ATOM 13334 C CA . VAL A 1 22 ? -19.154 14.567 5.885 1.00 0.00 22 VAL A CA 7
ATOM 13335 C C . VAL A 1 22 ? -18.525 13.695 4.808 1.00 0.00 22 VAL A C 7
ATOM 13336 O O . VAL A 1 22 ? -18.655 12.472 4.839 1.00 0.00 22 VAL A O 7
ATOM 13349 N N . CYS A 1 23 ? -17.890 14.338 3.835 1.00 0.00 23 CYS A N 7
ATOM 13350 C CA . CYS A 1 23 ? -17.262 13.636 2.719 1.00 0.00 23 CYS A CA 7
ATOM 13351 C C . CYS A 1 23 ? -16.250 12.608 3.210 1.00 0.00 23 CYS A C 7
ATOM 13352 O O . CYS A 1 23 ? -15.224 12.958 3.799 1.00 0.00 23 CYS A O 7
ATOM 13359 N N . VAL A 1 24 ? -16.547 11.347 2.971 1.00 0.00 24 VAL A N 7
ATOM 13360 C CA . VAL A 1 24 ? -15.669 10.267 3.365 1.00 0.00 24 VAL A CA 7
ATOM 13361 C C . VAL A 1 24 ? -15.038 9.629 2.128 1.00 0.00 24 VAL A C 7
ATOM 13362 O O . VAL A 1 24 ? -15.745 9.160 1.230 1.00 0.00 24 VAL A O 7
ATOM 13375 N N . PRO A 1 25 ? -13.700 9.640 2.051 1.00 0.00 25 PRO A N 7
ATOM 13376 C CA . PRO A 1 25 ? -12.967 9.115 0.895 1.00 0.00 25 PRO A CA 7
ATOM 13377 C C . PRO A 1 25 ? -13.072 7.596 0.737 1.00 0.00 25 PRO A C 7
ATOM 13378 O O . PRO A 1 25 ? -12.860 6.838 1.682 1.00 0.00 25 PRO A O 7
ATOM 13389 N N . THR A 1 26 ? -13.422 7.179 -0.467 1.00 0.00 26 THR A N 7
ATOM 13390 C CA . THR A 1 26 ? -13.503 5.783 -0.816 1.00 0.00 26 THR A CA 7
ATOM 13391 C C . THR A 1 26 ? -12.096 5.242 -1.054 1.00 0.00 26 THR A C 7
ATOM 13392 O O . THR A 1 26 ? -11.843 4.042 -0.939 1.00 0.00 26 THR A O 7
ATOM 13403 N N . SER A 1 27 ? -11.181 6.147 -1.362 1.00 0.00 27 SER A N 7
ATOM 13404 C CA . SER A 1 27 ? -9.810 5.783 -1.614 1.00 0.00 27 SER A CA 7
ATOM 13405 C C . SER A 1 27 ? -8.887 7.000 -1.448 1.00 0.00 27 SER A C 7
ATOM 13406 O O . SER A 1 27 ? -9.021 7.996 -2.161 1.00 0.00 27 SER A O 7
ATOM 13414 N N . GLY A 1 28 ? -7.984 6.912 -0.475 1.00 0.00 28 GLY A N 7
ATOM 13415 C CA . GLY A 1 28 ? -7.030 7.978 -0.205 1.00 0.00 28 GLY A CA 7
ATOM 13416 C C . GLY A 1 28 ? -6.119 8.269 -1.376 1.00 0.00 28 GLY A C 7
ATOM 13417 O O . GLY A 1 28 ? -5.718 9.413 -1.588 1.00 0.00 28 GLY A O 7
ATOM 13421 N N . ASP A 1 29 ? -5.796 7.239 -2.146 1.00 0.00 29 ASP A N 7
ATOM 13422 C CA . ASP A 1 29 ? -4.937 7.391 -3.328 1.00 0.00 29 ASP A CA 7
ATOM 13423 C C . ASP A 1 29 ? -5.696 8.006 -4.487 1.00 0.00 29 ASP A C 7
ATOM 13424 O O . ASP A 1 29 ? -5.713 7.452 -5.592 1.00 0.00 29 ASP A O 7
ATOM 13433 N N . CYS A 1 30 ? -6.329 9.140 -4.227 1.00 0.00 30 CYS A N 7
ATOM 13434 C CA . CYS A 1 30 ? -7.090 9.868 -5.239 1.00 0.00 30 CYS A CA 7
ATOM 13435 C C . CYS A 1 30 ? -8.297 9.052 -5.674 1.00 0.00 30 CYS A C 7
ATOM 13436 O O . CYS A 1 30 ? -8.262 8.350 -6.694 1.00 0.00 30 CYS A O 7
ATOM 13443 N N . GLY A 1 31 ? -9.345 9.109 -4.878 1.00 0.00 31 GLY A N 7
ATOM 13444 C CA . GLY A 1 31 ? -10.515 8.337 -5.168 1.00 0.00 31 GLY A CA 7
ATOM 13445 C C . GLY A 1 31 ? -11.799 8.971 -4.714 1.00 0.00 31 GLY A C 7
ATOM 13446 O O . GLY A 1 31 ? -11.807 9.818 -3.819 1.00 0.00 31 GLY A O 7
ATOM 13450 N N . LEU A 1 32 ? -12.880 8.552 -5.360 1.00 0.00 32 LEU A N 7
ATOM 13451 C CA . LEU A 1 32 ? -14.241 9.007 -5.078 1.00 0.00 32 LEU A CA 7
ATOM 13452 C C . LEU A 1 32 ? -14.578 8.947 -3.598 1.00 0.00 32 LEU A C 7
ATOM 13453 O O . LEU A 1 32 ? -13.934 8.249 -2.833 1.00 0.00 32 LEU A O 7
ATOM 13469 N N . GLY A 1 33 ? -15.561 9.715 -3.202 1.00 0.00 33 GLY A N 7
ATOM 13470 C CA . GLY A 1 33 ? -15.958 9.779 -1.826 1.00 0.00 33 GLY A CA 7
ATOM 13471 C C . GLY A 1 33 ? -17.460 9.716 -1.748 1.00 0.00 33 GLY A C 7
ATOM 13472 O O . GLY A 1 33 ? -18.121 9.689 -2.783 1.00 0.00 33 GLY A O 7
ATOM 13476 N N . THR A 1 34 ? -18.019 9.695 -0.563 1.00 0.00 34 THR A N 7
ATOM 13477 C CA . THR A 1 34 ? -19.464 9.632 -0.450 1.00 0.00 34 THR A CA 7
ATOM 13478 C C . THR A 1 34 ? -20.013 10.506 0.669 1.00 0.00 34 THR A C 7
ATOM 13479 O O . THR A 1 34 ? -19.303 10.866 1.610 1.00 0.00 34 THR A O 7
ATOM 13490 N N . ARG A 1 35 ? -21.272 10.874 0.516 1.00 0.00 35 ARG A N 7
ATOM 13491 C CA . ARG A 1 35 ? -22.018 11.611 1.514 1.00 0.00 35 ARG A CA 7
ATOM 13492 C C . ARG A 1 35 ? -23.388 10.990 1.645 1.00 0.00 35 ARG A C 7
ATOM 13493 O O . ARG A 1 35 ? -24.002 10.622 0.640 1.00 0.00 35 ARG A O 7
ATOM 13514 N N . GLU A 1 36 ? -23.863 10.864 2.857 1.00 0.00 36 GLU A N 7
ATOM 13515 C CA . GLU A 1 36 ? -25.141 10.234 3.103 1.00 0.00 36 GLU A CA 7
ATOM 13516 C C . GLU A 1 36 ? -26.069 11.142 3.891 1.00 0.00 36 GLU A C 7
ATOM 13517 O O . GLU A 1 36 ? -25.663 11.755 4.885 1.00 0.00 36 GLU A O 7
ATOM 13529 N N . GLY A 1 37 ? -27.287 11.270 3.407 1.00 0.00 37 GLY A N 7
ATOM 13530 C CA . GLY A 1 37 ? -28.291 12.047 4.081 1.00 0.00 37 GLY A CA 7
ATOM 13531 C C . GLY A 1 37 ? -29.584 11.274 4.141 1.00 0.00 37 GLY A C 7
ATOM 13532 O O . GLY A 1 37 ? -29.975 10.641 3.155 1.00 0.00 37 GLY A O 7
ATOM 13536 N N . THR A 1 38 ? -30.253 11.301 5.270 1.00 0.00 38 THR A N 7
ATOM 13537 C CA . THR A 1 38 ? -31.475 10.537 5.434 1.00 0.00 38 THR A CA 7
ATOM 13538 C C . THR A 1 38 ? -32.580 11.394 6.034 1.00 0.00 38 THR A C 7
ATOM 13539 O O . THR A 1 38 ? -32.304 12.371 6.732 1.00 0.00 38 THR A O 7
ATOM 13550 N N . ARG A 1 39 ? -33.827 11.043 5.733 1.00 0.00 39 ARG A N 7
ATOM 13551 C CA . ARG A 1 39 ? -34.982 11.761 6.255 1.00 0.00 39 ARG A CA 7
ATOM 13552 C C . ARG A 1 39 ? -36.200 10.838 6.277 1.00 0.00 39 ARG A C 7
ATOM 13553 O O . ARG A 1 39 ? -36.225 9.815 5.594 1.00 0.00 39 ARG A O 7
ATOM 13574 N N . THR A 1 40 ? -37.198 11.192 7.063 1.00 0.00 40 THR A N 7
ATOM 13575 C CA . THR A 1 40 ? -38.418 10.430 7.113 1.00 0.00 40 THR A CA 7
ATOM 13576 C C . THR A 1 40 ? -39.587 11.292 6.653 1.00 0.00 40 THR A C 7
ATOM 13577 O O . THR A 1 40 ? -39.481 12.522 6.605 1.00 0.00 40 THR A O 7
ATOM 13588 N N . GLY A 1 41 ? -40.686 10.653 6.292 1.00 0.00 41 GLY A N 7
ATOM 13589 C CA . GLY A 1 41 ? -41.854 11.390 5.836 1.00 0.00 41 GLY A CA 7
ATOM 13590 C C . GLY A 1 41 ? -42.675 11.934 6.989 1.00 0.00 41 GLY A C 7
ATOM 13591 O O . GLY A 1 41 ? -42.274 11.817 8.148 1.00 0.00 41 GLY A O 7
ATOM 13595 N N . ALA A 1 42 ? -43.837 12.499 6.681 1.00 0.00 42 ALA A N 7
ATOM 13596 C CA . ALA A 1 42 ? -44.694 13.081 7.713 1.00 0.00 42 ALA A CA 7
ATOM 13597 C C . ALA A 1 42 ? -45.299 11.995 8.597 1.00 0.00 42 ALA A C 7
ATOM 13598 O O . ALA A 1 42 ? -45.500 12.192 9.792 1.00 0.00 42 ALA A O 7
ATOM 13605 N N . GLU A 1 43 ? -45.575 10.843 8.006 1.00 0.00 43 GLU A N 7
ATOM 13606 C CA . GLU A 1 43 ? -46.079 9.694 8.748 1.00 0.00 43 GLU A CA 7
ATOM 13607 C C . GLU A 1 43 ? -44.926 8.756 9.072 1.00 0.00 43 GLU A C 7
ATOM 13608 O O . GLU A 1 43 ? -45.122 7.584 9.401 1.00 0.00 43 GLU A O 7
ATOM 13620 N N . CYS A 1 44 ? -43.727 9.311 8.978 1.00 0.00 44 CYS A N 7
ATOM 13621 C CA . CYS A 1 44 ? -42.483 8.589 9.200 1.00 0.00 44 CYS A CA 7
ATOM 13622 C C . CYS A 1 44 ? -42.235 7.578 8.090 1.00 0.00 44 CYS A C 7
ATOM 13623 O O . CYS A 1 44 ? -42.164 6.367 8.322 1.00 0.00 44 CYS A O 7
ATOM 13630 N N . LYS A 1 45 ? -42.139 8.094 6.873 1.00 0.00 45 LYS A N 7
ATOM 13631 C CA . LYS A 1 45 ? -41.838 7.287 5.702 1.00 0.00 45 LYS A CA 7
ATOM 13632 C C . LYS A 1 45 ? -40.328 6.978 5.686 1.00 0.00 45 LYS A C 7
ATOM 13633 O O . LYS A 1 45 ? -39.717 6.840 6.741 1.00 0.00 45 LYS A O 7
ATOM 13652 N N . GLN A 1 46 ? -39.727 6.898 4.515 1.00 0.00 46 GLN A N 7
ATOM 13653 C CA . GLN A 1 46 ? -38.353 6.590 4.408 1.00 0.00 46 GLN A CA 7
ATOM 13654 C C . GLN A 1 46 ? -37.773 7.252 3.165 1.00 0.00 46 GLN A C 7
ATOM 13655 O O . GLN A 1 46 ? -38.185 6.949 2.043 1.00 0.00 46 GLN A O 7
ATOM 13669 N N . THR A 1 47 ? -36.849 8.165 3.365 1.00 0.00 47 THR A N 7
ATOM 13670 C CA . THR A 1 47 ? -36.218 8.859 2.264 1.00 0.00 47 THR A CA 7
ATOM 13671 C C . THR A 1 47 ? -34.705 8.884 2.470 1.00 0.00 47 THR A C 7
ATOM 13672 O O . THR A 1 47 ? -34.216 9.377 3.488 1.00 0.00 47 THR A O 7
ATOM 13683 N N . MET A 1 48 ? -33.969 8.349 1.517 1.00 0.00 48 MET A N 7
ATOM 13684 C CA . MET A 1 48 ? -32.521 8.279 1.642 1.00 0.00 48 MET A CA 7
ATOM 13685 C C . MET A 1 48 ? -31.837 8.842 0.407 1.00 0.00 48 MET A C 7
ATOM 13686 O O . MET A 1 48 ? -32.233 8.552 -0.724 1.00 0.00 48 MET A O 7
ATOM 13700 N N . LYS A 1 49 ? -30.822 9.655 0.629 1.00 0.00 49 LYS A N 7
ATOM 13701 C CA . LYS A 1 49 ? -30.047 10.231 -0.447 1.00 0.00 49 LYS A CA 7
ATOM 13702 C C . LYS A 1 49 ? -28.567 10.076 -0.177 1.00 0.00 49 LYS A C 7
ATOM 13703 O O . LYS A 1 49 ? -28.090 10.400 0.909 1.00 0.00 49 LYS A O 7
ATOM 13722 N N . THR A 1 50 ? -27.843 9.583 -1.147 1.00 0.00 50 THR A N 7
ATOM 13723 C CA . THR A 1 50 ? -26.422 9.455 -1.044 1.00 0.00 50 THR A CA 7
ATOM 13724 C C . THR A 1 50 ? -25.784 10.040 -2.284 1.00 0.00 50 THR A C 7
ATOM 13725 O O . THR A 1 50 ? -26.202 9.730 -3.405 1.00 0.00 50 THR A O 7
ATOM 13736 N N . GLN A 1 51 ? -24.788 10.883 -2.108 1.00 0.00 51 GLN A N 7
ATOM 13737 C CA . GLN A 1 51 ? -24.163 11.541 -3.237 1.00 0.00 51 GLN A CA 7
ATOM 13738 C C . GLN A 1 51 ? -22.686 11.289 -3.231 1.00 0.00 51 GLN A C 7
ATOM 13739 O O . GLN A 1 51 ? -22.049 11.244 -2.170 1.00 0.00 51 GLN A O 7
ATOM 13753 N N . ARG A 1 52 ? -22.144 11.106 -4.403 1.00 0.00 52 ARG A N 7
ATOM 13754 C CA . ARG A 1 52 ? -20.751 10.799 -4.515 1.00 0.00 52 ARG A CA 7
ATOM 13755 C C . ARG A 1 52 ? -19.889 12.044 -4.526 1.00 0.00 52 ARG A C 7
ATOM 13756 O O . ARG A 1 52 ? -19.904 12.849 -5.456 1.00 0.00 52 ARG A O 7
ATOM 13777 N N . CYS A 1 53 ? -19.168 12.178 -3.442 1.00 0.00 53 CYS A N 7
ATOM 13778 C CA . CYS A 1 53 ? -18.195 13.226 -3.245 1.00 0.00 53 CYS A CA 7
ATOM 13779 C C . CYS A 1 53 ? -17.010 13.015 -4.180 1.00 0.00 53 CYS A C 7
ATOM 13780 O O . CYS A 1 53 ? -16.656 11.880 -4.502 1.00 0.00 53 CYS A O 7
ATOM 13787 N N . LYS A 1 54 ? -16.411 14.097 -4.623 1.00 0.00 54 LYS A N 7
ATOM 13788 C CA . LYS A 1 54 ? -15.298 14.022 -5.521 1.00 0.00 54 LYS A CA 7
ATOM 13789 C C . LYS A 1 54 ? -14.043 14.534 -4.854 1.00 0.00 54 LYS A C 7
ATOM 13790 O O . LYS A 1 54 ? -14.084 15.501 -4.094 1.00 0.00 54 LYS A O 7
ATOM 13809 N N . ILE A 1 55 ? -12.941 13.890 -5.142 1.00 0.00 55 ILE A N 7
ATOM 13810 C CA . ILE A 1 55 ? -11.674 14.270 -4.577 1.00 0.00 55 ILE A CA 7
ATOM 13811 C C . ILE A 1 55 ? -10.913 15.141 -5.587 1.00 0.00 55 ILE A C 7
ATOM 13812 O O . ILE A 1 55 ? -10.855 14.815 -6.782 1.00 0.00 55 ILE A O 7
ATOM 13828 N N . PRO A 1 56 ? -10.390 16.301 -5.132 1.00 0.00 56 PRO A N 7
ATOM 13829 C CA . PRO A 1 56 ? -9.635 17.224 -5.984 1.00 0.00 56 PRO A CA 7
ATOM 13830 C C . PRO A 1 56 ? -8.523 16.522 -6.750 1.00 0.00 56 PRO A C 7
ATOM 13831 O O . PRO A 1 56 ? -8.444 16.632 -7.976 1.00 0.00 56 PRO A O 7
ATOM 13842 N N . CYS A 1 57 ? -7.682 15.791 -6.015 1.00 0.00 57 CYS A N 7
ATOM 13843 C CA . CYS A 1 57 ? -6.566 15.042 -6.591 1.00 0.00 57 CYS A CA 7
ATOM 13844 C C . CYS A 1 57 ? -5.465 15.993 -7.085 1.00 0.00 57 CYS A C 7
ATOM 13845 O O . CYS A 1 57 ? -5.606 17.219 -7.010 1.00 0.00 57 CYS A O 7
ATOM 13852 N N . ASN A 1 58 ? -4.373 15.429 -7.574 1.00 0.00 58 ASN A N 7
ATOM 13853 C CA . ASN A 1 58 ? -3.249 16.227 -8.050 1.00 0.00 58 ASN A CA 7
ATOM 13854 C C . ASN A 1 58 ? -3.454 16.673 -9.482 1.00 0.00 58 ASN A C 7
ATOM 13855 O O . ASN A 1 58 ? -3.909 15.891 -10.324 1.00 0.00 58 ASN A O 7
ATOM 13866 N N . TRP A 1 59 ? -3.101 17.938 -9.749 1.00 0.00 59 TRP A N 7
ATOM 13867 C CA . TRP A 1 59 ? -3.231 18.555 -11.073 1.00 0.00 59 TRP A CA 7
ATOM 13868 C C . TRP A 1 59 ? -4.593 18.261 -11.692 1.00 0.00 59 TRP A C 7
ATOM 13869 O O . TRP A 1 59 ? -4.695 17.558 -12.702 1.00 0.00 59 TRP A O 7
ATOM 13890 N N . LYS A 1 60 ? -5.630 18.789 -11.077 1.00 0.00 60 LYS A N 7
ATOM 13891 C CA . LYS A 1 60 ? -6.978 18.544 -11.524 1.00 0.00 60 LYS A CA 7
ATOM 13892 C C . LYS A 1 60 ? -7.440 19.582 -12.524 1.00 0.00 60 LYS A C 7
ATOM 13893 O O . LYS A 1 60 ? -7.098 20.766 -12.425 1.00 0.00 60 LYS A O 7
ATOM 13912 N N . LYS A 1 61 ? -8.195 19.132 -13.492 1.00 0.00 61 LYS A N 7
ATOM 13913 C CA . LYS A 1 61 ? -8.835 20.018 -14.435 1.00 0.00 61 LYS A CA 7
ATOM 13914 C C . LYS A 1 61 ? -10.292 20.114 -14.073 1.00 0.00 61 LYS A C 7
ATOM 13915 O O . LYS A 1 61 ? -10.930 19.105 -13.756 1.00 0.00 61 LYS A O 7
ATOM 13934 N N . GLN A 1 62 ? -10.818 21.312 -14.084 1.00 0.00 62 GLN A N 7
ATOM 13935 C CA . GLN A 1 62 ? -12.163 21.520 -13.650 1.00 0.00 62 GLN A CA 7
ATOM 13936 C C . GLN A 1 62 ? -12.741 22.748 -14.338 1.00 0.00 62 GLN A C 7
ATOM 13937 O O . GLN A 1 62 ? -13.782 23.279 -13.949 1.00 0.00 62 GLN A O 7
ATOM 13951 N N . PHE A 1 63 ? -12.068 23.176 -15.386 1.00 0.00 63 PHE A N 7
ATOM 13952 C CA . PHE A 1 63 ? -12.486 24.340 -16.115 1.00 0.00 63 PHE A CA 7
ATOM 13953 C C . PHE A 1 63 ? -13.264 23.941 -17.351 1.00 0.00 63 PHE A C 7
ATOM 13954 O O . PHE A 1 63 ? -12.693 23.668 -18.400 1.00 0.00 63 PHE A O 7
ATOM 13971 N N . GLY A 1 64 ? -14.569 23.884 -17.208 1.00 0.00 64 GLY A N 7
ATOM 13972 C CA . GLY A 1 64 ? -15.424 23.505 -18.315 1.00 0.00 64 GLY A CA 7
ATOM 13973 C C . GLY A 1 64 ? -15.738 24.668 -19.234 1.00 0.00 64 GLY A C 7
ATOM 13974 O O . GLY A 1 64 ? -16.216 24.470 -20.347 1.00 0.00 64 GLY A O 7
ATOM 13978 N N . ALA A 1 65 ? -15.477 25.892 -18.751 1.00 0.00 65 ALA A N 7
ATOM 13979 C CA . ALA A 1 65 ? -15.727 27.128 -19.515 1.00 0.00 65 ALA A CA 7
ATOM 13980 C C . ALA A 1 65 ? -17.216 27.307 -19.833 1.00 0.00 65 ALA A C 7
ATOM 13981 O O . ALA A 1 65 ? -17.589 28.124 -20.673 1.00 0.00 65 ALA A O 7
ATOM 13988 N N . GLU A 1 66 ? -18.060 26.556 -19.134 1.00 0.00 66 GLU A N 7
ATOM 13989 C CA . GLU A 1 66 ? -19.503 26.615 -19.335 1.00 0.00 66 GLU A CA 7
ATOM 13990 C C . GLU A 1 66 ? -20.105 27.762 -18.523 1.00 0.00 66 GLU A C 7
ATOM 13991 O O . GLU A 1 66 ? -21.290 28.069 -18.631 1.00 0.00 66 GLU A O 7
ATOM 14003 N N . CYS A 1 67 ? -19.263 28.390 -17.726 1.00 0.00 67 CYS A N 7
ATOM 14004 C CA . CYS A 1 67 ? -19.649 29.519 -16.897 1.00 0.00 67 CYS A CA 7
ATOM 14005 C C . CYS A 1 67 ? -18.558 30.581 -16.997 1.00 0.00 67 CYS A C 7
ATOM 14006 O O . CYS A 1 67 ? -17.748 30.542 -17.929 1.00 0.00 67 CYS A O 7
ATOM 14013 N N . LYS A 1 68 ? -18.499 31.508 -16.046 1.00 0.00 68 LYS A N 7
ATOM 14014 C CA . LYS A 1 68 ? -17.474 32.543 -16.069 1.00 0.00 68 LYS A CA 7
ATOM 14015 C C . LYS A 1 68 ? -16.739 32.578 -14.746 1.00 0.00 68 LYS A C 7
ATOM 14016 O O . LYS A 1 68 ? -17.357 32.491 -13.677 1.00 0.00 68 LYS A O 7
ATOM 14035 N N . TYR A 1 69 ? -15.429 32.705 -14.818 1.00 0.00 69 TYR A N 7
ATOM 14036 C CA . TYR A 1 69 ? -14.602 32.730 -13.632 1.00 0.00 69 TYR A CA 7
ATOM 14037 C C . TYR A 1 69 ? -13.762 33.984 -13.554 1.00 0.00 69 TYR A C 7
ATOM 14038 O O . TYR A 1 69 ? -13.400 34.573 -14.575 1.00 0.00 69 TYR A O 7
ATOM 14056 N N . GLN A 1 70 ? -13.482 34.388 -12.338 1.00 0.00 70 GLN A N 7
ATOM 14057 C CA . GLN A 1 70 ? -12.619 35.510 -12.067 1.00 0.00 70 GLN A CA 7
ATOM 14058 C C . GLN A 1 70 ? -11.518 35.032 -11.125 1.00 0.00 70 GLN A C 7
ATOM 14059 O O . GLN A 1 70 ? -11.807 34.449 -10.067 1.00 0.00 70 GLN A O 7
ATOM 14073 N N . PHE A 1 71 ? -10.272 35.238 -11.516 1.00 0.00 71 PHE A N 7
ATOM 14074 C CA . PHE A 1 71 ? -9.142 34.753 -10.737 1.00 0.00 71 PHE A CA 7
ATOM 14075 C C . PHE A 1 71 ? -8.609 35.807 -9.786 1.00 0.00 71 PHE A C 7
ATOM 14076 O O . PHE A 1 71 ? -8.369 36.952 -10.172 1.00 0.00 71 PHE A O 7
ATOM 14093 N N . GLN A 1 72 ? -8.422 35.410 -8.547 1.00 0.00 72 GLN A N 7
ATOM 14094 C CA . GLN A 1 72 ? -7.903 36.287 -7.528 1.00 0.00 72 GLN A CA 7
ATOM 14095 C C . GLN A 1 72 ? -6.405 36.066 -7.370 1.00 0.00 72 GLN A C 7
ATOM 14096 O O . GLN A 1 72 ? -5.857 35.048 -7.813 1.00 0.00 72 GLN A O 7
ATOM 14110 N N . ALA A 1 73 ? -5.766 37.002 -6.734 1.00 0.00 73 ALA A N 7
ATOM 14111 C CA . ALA A 1 73 ? -4.339 36.946 -6.524 1.00 0.00 73 ALA A CA 7
ATOM 14112 C C . ALA A 1 73 ? -4.022 37.113 -5.051 1.00 0.00 73 ALA A C 7
ATOM 14113 O O . ALA A 1 73 ? -3.669 38.201 -4.595 1.00 0.00 73 ALA A O 7
ATOM 14120 N N . TRP A 1 74 ? -4.185 36.034 -4.305 1.00 0.00 74 TRP A N 7
ATOM 14121 C CA . TRP A 1 74 ? -3.951 36.057 -2.870 1.00 0.00 74 TRP A CA 7
ATOM 14122 C C . TRP A 1 74 ? -2.466 35.897 -2.576 1.00 0.00 74 TRP A C 7
ATOM 14123 O O . TRP A 1 74 ? -1.963 36.381 -1.555 1.00 0.00 74 TRP A O 7
ATOM 14144 N N . GLY A 1 75 ? -1.761 35.256 -3.487 1.00 0.00 75 GLY A N 7
ATOM 14145 C CA . GLY A 1 75 ? -0.355 35.028 -3.306 1.00 0.00 75 GLY A CA 7
ATOM 14146 C C . GLY A 1 75 ? 0.394 35.125 -4.609 1.00 0.00 75 GLY A C 7
ATOM 14147 O O . GLY A 1 75 ? -0.193 34.969 -5.684 1.00 0.00 75 GLY A O 7
ATOM 14151 N N . GLU A 1 76 ? 1.675 35.397 -4.523 1.00 0.00 76 GLU A N 7
ATOM 14152 C CA . GLU A 1 76 ? 2.532 35.516 -5.670 1.00 0.00 76 GLU A CA 7
ATOM 14153 C C . GLU A 1 76 ? 3.252 34.210 -5.920 1.00 0.00 76 GLU A C 7
ATOM 14154 O O . GLU A 1 76 ? 3.472 33.445 -4.978 1.00 0.00 76 GLU A O 7
ATOM 14166 N N . CYS A 1 77 ? 3.523 33.924 -7.204 1.00 0.00 77 CYS A N 7
ATOM 14167 C CA . CYS A 1 77 ? 4.270 32.718 -7.636 1.00 0.00 77 CYS A CA 7
ATOM 14168 C C . CYS A 1 77 ? 5.288 32.283 -6.580 1.00 0.00 77 CYS A C 7
ATOM 14169 O O . CYS A 1 77 ? 6.008 33.114 -6.015 1.00 0.00 77 CYS A O 7
ATOM 14176 N N . ASP A 1 78 ? 5.368 30.990 -6.341 1.00 0.00 78 ASP A N 7
ATOM 14177 C CA . ASP A 1 78 ? 6.245 30.475 -5.315 1.00 0.00 78 ASP A CA 7
ATOM 14178 C C . ASP A 1 78 ? 7.663 30.462 -5.815 1.00 0.00 78 ASP A C 7
ATOM 14179 O O . ASP A 1 78 ? 7.981 29.844 -6.827 1.00 0.00 78 ASP A O 7
ATOM 14188 N N . LEU A 1 79 ? 8.494 31.147 -5.097 1.00 0.00 79 LEU A N 7
ATOM 14189 C CA . LEU A 1 79 ? 9.869 31.371 -5.503 1.00 0.00 79 LEU A CA 7
ATOM 14190 C C . LEU A 1 79 ? 10.695 30.117 -5.419 1.00 0.00 79 LEU A C 7
ATOM 14191 O O . LEU A 1 79 ? 11.599 29.902 -6.225 1.00 0.00 79 LEU A O 7
ATOM 14207 N N . ASN A 1 80 ? 10.376 29.288 -4.461 1.00 0.00 80 ASN A N 7
ATOM 14208 C CA . ASN A 1 80 ? 11.103 28.061 -4.270 1.00 0.00 80 ASN A CA 7
ATOM 14209 C C . ASN A 1 80 ? 10.801 27.064 -5.361 1.00 0.00 80 ASN A C 7
ATOM 14210 O O . ASN A 1 80 ? 11.688 26.348 -5.824 1.00 0.00 80 ASN A O 7
ATOM 14221 N N . THR A 1 81 ? 9.567 27.027 -5.795 1.00 0.00 81 THR A N 7
ATOM 14222 C CA . THR A 1 81 ? 9.150 25.985 -6.721 1.00 0.00 81 THR A CA 7
ATOM 14223 C C . THR A 1 81 ? 9.006 26.488 -8.145 1.00 0.00 81 THR A C 7
ATOM 14224 O O . THR A 1 81 ? 8.851 25.691 -9.075 1.00 0.00 81 THR A O 7
ATOM 14235 N N . ALA A 1 82 ? 9.111 27.796 -8.313 1.00 0.00 82 ALA A N 7
ATOM 14236 C CA . ALA A 1 82 ? 8.900 28.446 -9.602 1.00 0.00 82 ALA A CA 7
ATOM 14237 C C . ALA A 1 82 ? 7.506 28.123 -10.144 1.00 0.00 82 ALA A C 7
ATOM 14238 O O . ALA A 1 82 ? 7.306 27.987 -11.347 1.00 0.00 82 ALA A O 7
ATOM 14245 N N . LEU A 1 83 ? 6.560 28.002 -9.235 1.00 0.00 83 LEU A N 7
ATOM 14246 C CA . LEU A 1 83 ? 5.185 27.659 -9.589 1.00 0.00 83 LEU A CA 7
ATOM 14247 C C . LEU A 1 83 ? 4.219 28.648 -9.017 1.00 0.00 83 LEU A C 7
ATOM 14248 O O . LEU A 1 83 ? 4.438 29.183 -7.945 1.00 0.00 83 LEU A O 7
ATOM 14264 N N . LYS A 1 84 ? 3.143 28.882 -9.722 1.00 0.00 84 LYS A N 7
ATOM 14265 C CA . LYS A 1 84 ? 2.171 29.840 -9.287 1.00 0.00 84 LYS A CA 7
ATOM 14266 C C . LYS A 1 84 ? 0.807 29.211 -9.198 1.00 0.00 84 LYS A C 7
ATOM 14267 O O . LYS A 1 84 ? 0.404 28.454 -10.076 1.00 0.00 84 LYS A O 7
ATOM 14286 N N . THR A 1 85 ? 0.103 29.524 -8.148 1.00 0.00 85 THR A N 7
ATOM 14287 C CA . THR A 1 85 ? -1.236 29.034 -7.955 1.00 0.00 85 THR A CA 7
ATOM 14288 C C . THR A 1 85 ? -2.196 30.212 -7.885 1.00 0.00 85 THR A C 7
ATOM 14289 O O . THR A 1 85 ? -1.850 31.273 -7.363 1.00 0.00 85 THR A O 7
ATOM 14300 N N . ARG A 1 86 ? -3.378 30.038 -8.426 1.00 0.00 86 ARG A N 7
ATOM 14301 C CA . ARG A 1 86 ? -4.379 31.085 -8.436 1.00 0.00 86 ARG A CA 7
ATOM 14302 C C . ARG A 1 86 ? -5.715 30.505 -8.036 1.00 0.00 86 ARG A C 7
ATOM 14303 O O . ARG A 1 86 ? -6.050 29.381 -8.418 1.00 0.00 86 ARG A O 7
ATOM 14324 N N . THR A 1 87 ? -6.461 31.247 -7.259 1.00 0.00 87 THR A N 7
ATOM 14325 C CA . THR A 1 87 ? -7.756 30.805 -6.819 1.00 0.00 87 THR A CA 7
ATOM 14326 C C . THR A 1 87 ? -8.824 31.638 -7.506 1.00 0.00 87 THR A C 7
ATOM 14327 O O . THR A 1 87 ? -8.636 32.831 -7.721 1.00 0.00 87 THR A O 7
ATOM 14338 N N . GLY A 1 88 ? -9.929 31.028 -7.842 1.00 0.00 88 GLY A N 7
ATOM 14339 C CA . GLY A 1 88 ? -10.971 31.736 -8.520 1.00 0.00 88 GLY A CA 7
ATOM 14340 C C . GLY A 1 88 ? -12.319 31.403 -7.951 1.00 0.00 88 GLY A C 7
ATOM 14341 O O . GLY A 1 88 ? -12.457 30.449 -7.181 1.00 0.00 88 GLY A O 7
ATOM 14345 N N . SER A 1 89 ? -13.300 32.176 -8.317 1.00 0.00 89 SER A N 7
ATOM 14346 C CA . SER A 1 89 ? -14.649 31.973 -7.844 1.00 0.00 89 SER A CA 7
ATOM 14347 C C . SER A 1 89 ? -15.629 32.089 -8.972 1.00 0.00 89 SER A C 7
ATOM 14348 O O . SER A 1 89 ? -15.430 32.885 -9.903 1.00 0.00 89 SER A O 7
ATOM 14356 N N . LEU A 1 90 ? -16.671 31.280 -8.915 1.00 0.00 90 LEU A N 7
ATOM 14357 C CA . LEU A 1 90 ? -17.688 31.309 -9.890 1.00 0.00 90 LEU A CA 7
ATOM 14358 C C . LEU A 1 90 ? -18.485 32.603 -9.709 1.00 0.00 90 LEU A C 7
ATOM 14359 O O . LEU A 1 90 ? -19.001 32.876 -8.626 1.00 0.00 90 LEU A O 7
ATOM 14375 N N . LYS A 1 91 ? -18.555 33.401 -10.757 1.00 0.00 91 LYS A N 7
ATOM 14376 C CA . LYS A 1 91 ? -19.238 34.684 -10.685 1.00 0.00 91 LYS A CA 7
ATOM 14377 C C . LYS A 1 91 ? -20.649 34.574 -11.221 1.00 0.00 91 LYS A C 7
ATOM 14378 O O . LYS A 1 91 ? -21.575 35.190 -10.696 1.00 0.00 91 LYS A O 7
ATOM 14397 N N . ARG A 1 92 ? -20.811 33.784 -12.263 1.00 0.00 92 ARG A N 7
ATOM 14398 C CA . ARG A 1 92 ? -22.108 33.568 -12.854 1.00 0.00 92 ARG A CA 7
ATOM 14399 C C . ARG A 1 92 ? -22.136 32.245 -13.584 1.00 0.00 92 ARG A C 7
ATOM 14400 O O . ARG A 1 92 ? -21.191 31.900 -14.306 1.00 0.00 92 ARG A O 7
ATOM 14421 N N . ALA A 1 93 ? -23.195 31.505 -13.378 1.00 0.00 93 ALA A N 7
ATOM 14422 C CA . ALA A 1 93 ? -23.387 30.236 -14.031 1.00 0.00 93 ALA A CA 7
ATOM 14423 C C . ALA A 1 93 ? -24.724 30.247 -14.719 1.00 0.00 93 ALA A C 7
ATOM 14424 O O . ALA A 1 93 ? -25.671 30.853 -14.220 1.00 0.00 93 ALA A O 7
ATOM 14431 N N . LEU A 1 94 ? -24.812 29.605 -15.858 1.00 0.00 94 LEU A N 7
ATOM 14432 C CA . LEU A 1 94 ? -26.057 29.568 -16.587 1.00 0.00 94 LEU A CA 7
ATOM 14433 C C . LEU A 1 94 ? -26.927 28.430 -16.135 1.00 0.00 94 LEU A C 7
ATOM 14434 O O . LEU A 1 94 ? -26.523 27.597 -15.324 1.00 0.00 94 LEU A O 7
ATOM 14450 N N . HIS A 1 95 ? -28.114 28.399 -16.666 1.00 0.00 95 HIS A N 7
ATOM 14451 C CA . HIS A 1 95 ? -29.091 27.378 -16.308 1.00 0.00 95 HIS A CA 7
ATOM 14452 C C . HIS A 1 95 ? -28.735 26.028 -16.916 1.00 0.00 95 HIS A C 7
ATOM 14453 O O . HIS A 1 95 ? -29.087 24.982 -16.380 1.00 0.00 95 HIS A O 7
ATOM 14468 N N . ASN A 1 96 ? -28.025 26.054 -18.026 1.00 0.00 96 ASN A N 7
ATOM 14469 C CA . ASN A 1 96 ? -27.627 24.826 -18.698 1.00 0.00 96 ASN A CA 7
ATOM 14470 C C . ASN A 1 96 ? -26.146 24.567 -18.449 1.00 0.00 96 ASN A C 7
ATOM 14471 O O . ASN A 1 96 ? -25.431 24.049 -19.302 1.00 0.00 96 ASN A O 7
ATOM 14482 N N . ALA A 1 97 ? -25.704 24.908 -17.260 1.00 0.00 97 ALA A N 7
ATOM 14483 C CA . ALA A 1 97 ? -24.313 24.742 -16.884 1.00 0.00 97 ALA A CA 7
ATOM 14484 C C . ALA A 1 97 ? -24.172 24.591 -15.377 1.00 0.00 97 ALA A C 7
ATOM 14485 O O . ALA A 1 97 ? -24.798 25.321 -14.609 1.00 0.00 97 ALA A O 7
ATOM 14492 N N . GLU A 1 98 ? -23.377 23.631 -14.962 1.00 0.00 98 GLU A N 7
ATOM 14493 C CA . GLU A 1 98 ? -23.111 23.415 -13.553 1.00 0.00 98 GLU A CA 7
ATOM 14494 C C . GLU A 1 98 ? -21.666 23.746 -13.251 1.00 0.00 98 GLU A C 7
ATOM 14495 O O . GLU A 1 98 ? -20.756 23.169 -13.849 1.00 0.00 98 GLU A O 7
ATOM 14507 N N . CYS A 1 99 ? -21.449 24.665 -12.335 1.00 0.00 99 CYS A N 7
ATOM 14508 C CA . CYS A 1 99 ? -20.108 25.067 -11.997 1.00 0.00 99 CYS A CA 7
ATOM 14509 C C . CYS A 1 99 ? -19.946 25.272 -10.500 1.00 0.00 99 CYS A C 7
ATOM 14510 O O . CYS A 1 99 ? -20.851 25.758 -9.821 1.00 0.00 99 CYS A O 7
ATOM 14517 N N . GLN A 1 100 ? -18.798 24.860 -10.009 1.00 0.00 100 GLN A N 7
ATOM 14518 C CA . GLN A 1 100 ? -18.412 25.030 -8.613 1.00 0.00 100 GLN A CA 7
ATOM 14519 C C . GLN A 1 100 ? -18.173 26.499 -8.293 1.00 0.00 100 GLN A C 7
ATOM 14520 O O . GLN A 1 100 ? -17.824 27.282 -9.172 1.00 0.00 100 GLN A O 7
ATOM 14534 N N . LYS A 1 101 ? -18.340 26.852 -7.024 1.00 0.00 101 LYS A N 7
ATOM 14535 C CA . LYS A 1 101 ? -18.239 28.220 -6.567 1.00 0.00 101 LYS A CA 7
ATOM 14536 C C . LYS A 1 101 ? -16.792 28.692 -6.530 1.00 0.00 101 LYS A C 7
ATOM 14537 O O . LYS A 1 101 ? -16.531 29.881 -6.632 1.00 0.00 101 LYS A O 7
ATOM 14556 N N . THR A 1 102 ? -15.854 27.775 -6.367 1.00 0.00 102 THR A N 7
ATOM 14557 C CA . THR A 1 102 ? -14.462 28.154 -6.337 1.00 0.00 102 THR A CA 7
ATOM 14558 C C . THR A 1 102 ? -13.589 27.146 -7.072 1.00 0.00 102 THR A C 7
ATOM 14559 O O . THR A 1 102 ? -13.911 25.959 -7.151 1.00 0.00 102 THR A O 7
ATOM 14570 N N . VAL A 1 103 ? -12.497 27.646 -7.608 1.00 0.00 103 VAL A N 7
ATOM 14571 C CA . VAL A 1 103 ? -11.532 26.838 -8.339 1.00 0.00 103 VAL A CA 7
ATOM 14572 C C . VAL A 1 103 ? -10.117 27.234 -7.997 1.00 0.00 103 VAL A C 7
ATOM 14573 O O . VAL A 1 103 ? -9.843 28.378 -7.649 1.00 0.00 103 VAL A O 7
ATOM 14586 N N . THR A 1 104 ? -9.241 26.275 -8.061 1.00 0.00 104 THR A N 7
ATOM 14587 C CA . THR A 1 104 ? -7.846 26.491 -7.810 1.00 0.00 104 THR A CA 7
ATOM 14588 C C . THR A 1 104 ? -7.027 25.904 -8.957 1.00 0.00 104 THR A C 7
ATOM 14589 O O . THR A 1 104 ? -7.318 24.802 -9.429 1.00 0.00 104 THR A O 7
ATOM 14600 N N . ILE A 1 105 ? -6.028 26.634 -9.408 1.00 0.00 105 ILE A N 7
ATOM 14601 C CA . ILE A 1 105 ? -5.196 26.184 -10.503 1.00 0.00 105 ILE A CA 7
ATOM 14602 C C . ILE A 1 105 ? -3.748 26.543 -10.254 1.00 0.00 105 ILE A C 7
ATOM 14603 O O . ILE A 1 105 ? -3.445 27.613 -9.728 1.00 0.00 105 ILE A O 7
ATOM 14619 N N . SER A 1 106 ? -2.864 25.650 -10.617 1.00 0.00 106 SER A N 7
ATOM 14620 C CA . SER A 1 106 ? -1.450 25.880 -10.469 1.00 0.00 106 SER A CA 7
ATOM 14621 C C . SER A 1 106 ? -0.774 25.786 -11.826 1.00 0.00 106 SER A C 7
ATOM 14622 O O . SER A 1 106 ? -1.055 24.871 -12.609 1.00 0.00 106 SER A O 7
ATOM 14630 N N . LYS A 1 107 ? 0.097 26.728 -12.107 1.00 0.00 107 LYS A N 7
ATOM 14631 C CA . LYS A 1 107 ? 0.786 26.778 -13.373 1.00 0.00 107 LYS A CA 7
ATOM 14632 C C . LYS A 1 107 ? 2.271 27.039 -13.160 1.00 0.00 107 LYS A C 7
ATOM 14633 O O . LYS A 1 107 ? 2.643 27.900 -12.359 1.00 0.00 107 LYS A O 7
ATOM 14652 N N . PRO A 1 108 ? 3.132 26.279 -13.846 1.00 0.00 108 PRO A N 7
ATOM 14653 C CA . PRO A 1 108 ? 4.573 26.501 -13.788 1.00 0.00 108 PRO A CA 7
ATOM 14654 C C . PRO A 1 108 ? 4.940 27.917 -14.231 1.00 0.00 108 PRO A C 7
ATOM 14655 O O . PRO A 1 108 ? 4.471 28.399 -15.277 1.00 0.00 108 PRO A O 7
ATOM 14666 N N . CYS A 1 109 ? 5.753 28.583 -13.435 1.00 0.00 109 CYS A N 7
ATOM 14667 C CA . CYS A 1 109 ? 6.173 29.946 -13.736 1.00 0.00 109 CYS A CA 7
ATOM 14668 C C . CYS A 1 109 ? 7.325 29.970 -14.731 1.00 0.00 109 CYS A C 7
ATOM 14669 O O . CYS A 1 109 ? 7.874 28.928 -15.103 1.00 0.00 109 CYS A O 7
ATOM 14676 N N . GLY A 1 110 ? 7.676 31.166 -15.157 1.00 0.00 110 GLY A N 7
ATOM 14677 C CA . GLY A 1 110 ? 8.740 31.359 -16.106 1.00 0.00 110 GLY A CA 7
ATOM 14678 C C . GLY A 1 110 ? 8.721 32.773 -16.616 1.00 0.00 110 GLY A C 7
ATOM 14679 O O . GLY A 1 110 ? 8.325 33.687 -15.882 1.00 0.00 110 GLY A O 7
ATOM 14683 N N . LYS A 1 111 ? 9.116 32.974 -17.852 1.00 0.00 111 LYS A N 7
ATOM 14684 C CA . LYS A 1 111 ? 9.091 34.302 -18.427 1.00 0.00 111 LYS A CA 7
ATOM 14685 C C . LYS A 1 111 ? 7.741 34.589 -19.048 1.00 0.00 111 LYS A C 7
ATOM 14686 O O . LYS A 1 111 ? 7.556 34.502 -20.265 1.00 0.00 111 LYS A O 7
ATOM 14705 N N . LEU A 1 112 ? 6.796 34.890 -18.185 1.00 0.00 112 LEU A N 7
ATOM 14706 C CA . LEU A 1 112 ? 5.423 35.184 -18.576 1.00 0.00 112 LEU A CA 7
ATOM 14707 C C . LEU A 1 112 ? 4.943 36.452 -17.891 1.00 0.00 112 LEU A C 7
ATOM 14708 O O . LEU A 1 112 ? 5.570 36.929 -16.943 1.00 0.00 112 LEU A O 7
ATOM 14724 N N . THR A 1 113 ? 3.829 36.979 -18.362 1.00 0.00 113 THR A N 7
ATOM 14725 C CA . THR A 1 113 ? 3.228 38.159 -17.780 1.00 0.00 113 THR A CA 7
ATOM 14726 C C . THR A 1 113 ? 2.391 37.781 -16.564 1.00 0.00 113 THR A C 7
ATOM 14727 O O . THR A 1 113 ? 2.334 36.605 -16.183 1.00 0.00 113 THR A O 7
ATOM 14738 N N . LYS A 1 114 ? 1.755 38.758 -15.951 1.00 0.00 114 LYS A N 7
ATOM 14739 C CA . LYS A 1 114 ? 0.927 38.506 -14.785 1.00 0.00 114 LYS A CA 7
ATOM 14740 C C . LYS A 1 114 ? -0.539 38.802 -15.088 1.00 0.00 114 LYS A C 7
ATOM 14741 O O . LYS A 1 114 ? -1.013 39.917 -14.872 1.00 0.00 114 LYS A O 7
ATOM 14760 N N . PRO A 1 115 ? -1.262 37.811 -15.635 1.00 0.00 115 PRO A N 7
ATOM 14761 C CA . PRO A 1 115 ? -2.677 37.957 -15.971 1.00 0.00 115 PRO A CA 7
ATOM 14762 C C . PRO A 1 115 ? -3.557 38.193 -14.763 1.00 0.00 115 PRO A C 7
ATOM 14763 O O . PRO A 1 115 ? -3.417 37.535 -13.721 1.00 0.00 115 PRO A O 7
ATOM 14774 N N . LYS A 1 116 ? -4.464 39.119 -14.921 1.00 0.00 116 LYS A N 7
ATOM 14775 C CA . LYS A 1 116 ? -5.461 39.434 -13.918 1.00 0.00 116 LYS A CA 7
ATOM 14776 C C . LYS A 1 116 ? -6.699 40.074 -14.579 1.00 0.00 116 LYS A C 7
ATOM 14777 O O . LYS A 1 116 ? -7.117 41.168 -14.200 1.00 0.00 116 LYS A O 7
ATOM 14796 N N . PRO A 1 117 ? -7.289 39.388 -15.610 1.00 0.00 117 PRO A N 7
ATOM 14797 C CA . PRO A 1 117 ? -8.470 39.895 -16.332 1.00 0.00 117 PRO A CA 7
ATOM 14798 C C . PRO A 1 117 ? -9.663 40.182 -15.418 1.00 0.00 117 PRO A C 7
ATOM 14799 O O . PRO A 1 117 ? -10.363 39.262 -14.987 1.00 0.00 117 PRO A O 7
ATOM 14810 N N . GLN A 1 118 ? -9.865 41.472 -15.128 1.00 0.00 118 GLN A N 7
ATOM 14811 C CA . GLN A 1 118 ? -10.981 41.958 -14.307 1.00 0.00 118 GLN A CA 7
ATOM 14812 C C . GLN A 1 118 ? -10.870 41.560 -12.837 1.00 0.00 118 GLN A C 7
ATOM 14813 O O . GLN A 1 118 ? -10.698 40.394 -12.494 1.00 0.00 118 GLN A O 7
ATOM 14827 N N . ALA A 1 119 ? -10.980 42.552 -11.979 1.00 0.00 119 ALA A N 7
ATOM 14828 C CA . ALA A 1 119 ? -10.946 42.352 -10.558 1.00 0.00 119 ALA A CA 7
ATOM 14829 C C . ALA A 1 119 ? -12.045 43.171 -9.903 1.00 0.00 119 ALA A C 7
ATOM 14830 O O . ALA A 1 119 ? -12.040 44.403 -9.977 1.00 0.00 119 ALA A O 7
ATOM 14837 N N . GLU A 1 120 ? -12.998 42.492 -9.283 1.00 0.00 120 GLU A N 7
ATOM 14838 C CA . GLU A 1 120 ? -14.121 43.163 -8.647 1.00 0.00 120 GLU A CA 7
ATOM 14839 C C . GLU A 1 120 ? -13.658 43.965 -7.437 1.00 0.00 120 GLU A C 7
ATOM 14840 O O . GLU A 1 120 ? -13.288 43.400 -6.411 1.00 0.00 120 GLU A O 7
ATOM 14852 N N . SER A 1 121 ? -13.665 45.278 -7.571 1.00 0.00 121 SER A N 7
ATOM 14853 C CA . SER A 1 121 ? -13.229 46.150 -6.501 1.00 0.00 121 SER A CA 7
ATOM 14854 C C . SER A 1 121 ? -14.418 46.661 -5.690 1.00 0.00 121 SER A C 7
ATOM 14855 O O . SER A 1 121 ? -14.277 47.024 -4.517 1.00 0.00 121 SER A O 7
ATOM 14863 N N . LYS A 1 122 ? -15.586 46.688 -6.315 1.00 0.00 122 LYS A N 7
ATOM 14864 C CA . LYS A 1 122 ? -16.788 47.169 -5.648 1.00 0.00 122 LYS A CA 7
ATOM 14865 C C . LYS A 1 122 ? -17.544 46.021 -4.994 1.00 0.00 122 LYS A C 7
ATOM 14866 O O . LYS A 1 122 ? -18.249 46.214 -4.001 1.00 0.00 122 LYS A O 7
ATOM 14885 N N . LYS A 1 123 ? -17.409 44.835 -5.552 1.00 0.00 123 LYS A N 7
ATOM 14886 C CA . LYS A 1 123 ? -18.033 43.659 -4.979 1.00 0.00 123 LYS A CA 7
ATOM 14887 C C . LYS A 1 123 ? -17.139 43.058 -3.917 1.00 0.00 123 LYS A C 7
ATOM 14888 O O . LYS A 1 123 ? -16.298 42.207 -4.200 1.00 0.00 123 LYS A O 7
ATOM 14907 N N . LYS A 1 124 ? -17.296 43.533 -2.702 1.00 0.00 124 LYS A N 7
ATOM 14908 C CA . LYS A 1 124 ? -16.506 43.048 -1.595 1.00 0.00 124 LYS A CA 7
ATOM 14909 C C . LYS A 1 124 ? -17.106 41.769 -1.038 1.00 0.00 124 LYS A C 7
ATOM 14910 O O . LYS A 1 124 ? -16.386 40.810 -0.748 1.00 0.00 124 LYS A O 7
ATOM 14929 N N . LYS A 1 125 ? -18.436 41.765 -0.921 1.00 0.00 125 LYS A N 7
ATOM 14930 C CA . LYS A 1 125 ? -19.201 40.641 -0.391 1.00 0.00 125 LYS A CA 7
ATOM 14931 C C . LYS A 1 125 ? -18.816 40.316 1.056 1.00 0.00 125 LYS A C 7
ATOM 14932 O O . LYS A 1 125 ? -19.518 40.720 1.984 1.00 0.00 125 LYS A O 7
ATOM 14951 N N . LYS A 1 126 ? -17.681 39.626 1.233 1.00 0.00 126 LYS A N 7
ATOM 14952 C CA . LYS A 1 126 ? -17.207 39.166 2.525 1.00 0.00 126 LYS A CA 7
ATOM 14953 C C . LYS A 1 126 ? -18.190 38.175 3.132 1.00 0.00 126 LYS A C 7
ATOM 14954 O O . LYS A 1 126 ? -17.978 36.961 3.052 1.00 0.00 126 LYS A O 7
ATOM 14973 N N . GLU A 1 127 ? -19.263 38.709 3.711 1.00 0.00 127 GLU A N 7
ATOM 14974 C CA . GLU A 1 127 ? -20.350 37.928 4.286 1.00 0.00 127 GLU A CA 7
ATOM 14975 C C . GLU A 1 127 ? -19.911 37.118 5.514 1.00 0.00 127 GLU A C 7
ATOM 14976 O O . GLU A 1 127 ? -18.719 37.013 5.829 1.00 0.00 127 GLU A O 7
ATOM 14988 N N . GLY A 1 128 ? -20.890 36.584 6.205 1.00 0.00 128 GLY A N 7
ATOM 14989 C CA . GLY A 1 128 ? -20.664 35.765 7.359 1.00 0.00 128 GLY A CA 7
ATOM 14990 C C . GLY A 1 128 ? -21.939 35.068 7.746 1.00 0.00 128 GLY A C 7
ATOM 14991 O O . GLY A 1 128 ? -22.283 34.042 7.167 1.00 0.00 128 GLY A O 7
ATOM 14995 N N . LYS A 1 129 ? -22.656 35.659 8.703 1.00 0.00 129 LYS A N 7
ATOM 14996 C CA . LYS A 1 129 ? -23.953 35.152 9.159 1.00 0.00 129 LYS A CA 7
ATOM 14997 C C . LYS A 1 129 ? -23.909 33.669 9.493 1.00 0.00 129 LYS A C 7
ATOM 14998 O O . LYS A 1 129 ? -24.341 32.831 8.693 1.00 0.00 129 LYS A O 7
ATOM 15017 N N . LYS A 1 130 ? -23.370 33.340 10.654 1.00 0.00 130 LYS A N 7
ATOM 15018 C CA . LYS A 1 130 ? -23.330 31.974 11.087 1.00 0.00 130 LYS A CA 7
ATOM 15019 C C . LYS A 1 130 ? -24.738 31.500 11.427 1.00 0.00 130 LYS A C 7
ATOM 15020 O O . LYS A 1 130 ? -25.201 31.634 12.567 1.00 0.00 130 LYS A O 7
ATOM 15039 N N . GLN A 1 131 ? -25.422 31.001 10.409 1.00 0.00 131 GLN A N 7
ATOM 15040 C CA . GLN A 1 131 ? -26.792 30.526 10.525 1.00 0.00 131 GLN A CA 7
ATOM 15041 C C . GLN A 1 131 ? -26.905 29.466 11.603 1.00 0.00 131 GLN A C 7
ATOM 15042 O O . GLN A 1 131 ? -27.579 29.666 12.618 1.00 0.00 131 GLN A O 7
ATOM 15056 N N . GLU A 1 132 ? -26.241 28.349 11.385 1.00 0.00 132 GLU A N 7
ATOM 15057 C CA . GLU A 1 132 ? -26.238 27.269 12.334 1.00 0.00 132 GLU A CA 7
ATOM 15058 C C . GLU A 1 132 ? -25.010 26.389 12.136 1.00 0.00 132 GLU A C 7
ATOM 15059 O O . GLU A 1 132 ? -24.677 25.998 11.008 1.00 0.00 132 GLU A O 7
ATOM 15071 N N . LYS A 1 133 ? -24.327 26.106 13.220 1.00 0.00 133 LYS A N 7
ATOM 15072 C CA . LYS A 1 133 ? -23.167 25.261 13.194 1.00 0.00 133 LYS A CA 7
ATOM 15073 C C . LYS A 1 133 ? -23.004 24.594 14.550 1.00 0.00 133 LYS A C 7
ATOM 15074 O O . LYS A 1 133 ? -22.129 24.956 15.338 1.00 0.00 133 LYS A O 7
ATOM 15093 N N . MET A 1 134 ? -23.879 23.648 14.830 1.00 0.00 134 MET A N 7
ATOM 15094 C CA . MET A 1 134 ? -23.873 22.961 16.108 1.00 0.00 134 MET A CA 7
ATOM 15095 C C . MET A 1 134 ? -22.813 21.869 16.151 1.00 0.00 134 MET A C 7
ATOM 15096 O O . MET A 1 134 ? -22.731 21.023 15.251 1.00 0.00 134 MET A O 7
ATOM 15110 N N . LEU A 1 135 ? -22.007 21.908 17.189 1.00 0.00 135 LEU A N 7
ATOM 15111 C CA . LEU A 1 135 ? -20.974 20.921 17.424 1.00 0.00 135 LEU A CA 7
ATOM 15112 C C . LEU A 1 135 ? -20.933 20.609 18.908 1.00 0.00 135 LEU A C 7
ATOM 15113 O O . LEU A 1 135 ? -20.415 21.395 19.707 1.00 0.00 135 LEU A O 7
ATOM 15129 N N . ASP A 1 136 ? -21.495 19.481 19.268 1.00 0.00 136 ASP A N 7
ATOM 15130 C CA . ASP A 1 136 ? -21.612 19.088 20.665 1.00 0.00 136 ASP A CA 7
ATOM 15131 C C . ASP A 1 136 ? -20.282 18.611 21.218 1.00 0.00 136 ASP A C 7
ATOM 15132 O O . ASP A 1 136 ? -19.622 19.395 21.928 1.00 0.00 136 ASP A O 7
ATOM 15142 N N . GLY A 1 1 ? -39.474 25.769 8.931 1.00 0.00 1 GLY A N 8
ATOM 15143 C CA . GLY A 1 1 ? -39.267 27.173 9.315 1.00 0.00 1 GLY A CA 8
ATOM 15144 C C . GLY A 1 1 ? -40.035 27.522 10.564 1.00 0.00 1 GLY A C 8
ATOM 15145 O O . GLY A 1 1 ? -40.488 26.631 11.282 1.00 0.00 1 GLY A O 8
ATOM 15151 N N . LYS A 1 2 ? -40.191 28.804 10.824 1.00 0.00 2 LYS A N 8
ATOM 15152 C CA . LYS A 1 2 ? -40.911 29.260 11.993 1.00 0.00 2 LYS A CA 8
ATOM 15153 C C . LYS A 1 2 ? -42.189 29.981 11.585 1.00 0.00 2 LYS A C 8
ATOM 15154 O O . LYS A 1 2 ? -42.498 30.091 10.395 1.00 0.00 2 LYS A O 8
ATOM 15173 N N . LYS A 1 3 ? -42.925 30.471 12.565 1.00 0.00 3 LYS A N 8
ATOM 15174 C CA . LYS A 1 3 ? -44.206 31.114 12.303 1.00 0.00 3 LYS A CA 8
ATOM 15175 C C . LYS A 1 3 ? -44.496 32.190 13.340 1.00 0.00 3 LYS A C 8
ATOM 15176 O O . LYS A 1 3 ? -45.650 32.610 13.485 1.00 0.00 3 LYS A O 8
ATOM 15195 N N . GLU A 1 4 ? -43.443 32.649 14.034 1.00 0.00 4 GLU A N 8
ATOM 15196 C CA . GLU A 1 4 ? -43.585 33.562 15.180 1.00 0.00 4 GLU A CA 8
ATOM 15197 C C . GLU A 1 4 ? -44.181 32.790 16.352 1.00 0.00 4 GLU A C 8
ATOM 15198 O O . GLU A 1 4 ? -45.163 32.059 16.184 1.00 0.00 4 GLU A O 8
ATOM 15210 N N . LYS A 1 5 ? -43.579 32.934 17.526 1.00 0.00 5 LYS A N 8
ATOM 15211 C CA . LYS A 1 5 ? -44.008 32.191 18.712 1.00 0.00 5 LYS A CA 8
ATOM 15212 C C . LYS A 1 5 ? -43.832 30.686 18.470 1.00 0.00 5 LYS A C 8
ATOM 15213 O O . LYS A 1 5 ? -44.772 29.986 18.072 1.00 0.00 5 LYS A O 8
ATOM 15232 N N . PRO A 1 6 ? -42.594 30.188 18.647 1.00 0.00 6 PRO A N 8
ATOM 15233 C CA . PRO A 1 6 ? -42.270 28.783 18.426 1.00 0.00 6 PRO A CA 8
ATOM 15234 C C . PRO A 1 6 ? -42.798 27.876 19.514 1.00 0.00 6 PRO A C 8
ATOM 15235 O O . PRO A 1 6 ? -43.909 27.344 19.422 1.00 0.00 6 PRO A O 8
ATOM 15246 N N . GLU A 1 7 ? -41.997 27.718 20.521 1.00 0.00 7 GLU A N 8
ATOM 15247 C CA . GLU A 1 7 ? -42.307 26.884 21.677 1.00 0.00 7 GLU A CA 8
ATOM 15248 C C . GLU A 1 7 ? -42.522 25.446 21.240 1.00 0.00 7 GLU A C 8
ATOM 15249 O O . GLU A 1 7 ? -43.640 24.922 21.265 1.00 0.00 7 GLU A O 8
ATOM 15261 N N . LYS A 1 8 ? -41.446 24.830 20.810 1.00 0.00 8 LYS A N 8
ATOM 15262 C CA . LYS A 1 8 ? -41.465 23.473 20.332 1.00 0.00 8 LYS A CA 8
ATOM 15263 C C . LYS A 1 8 ? -40.198 22.752 20.750 1.00 0.00 8 LYS A C 8
ATOM 15264 O O . LYS A 1 8 ? -39.092 23.145 20.368 1.00 0.00 8 LYS A O 8
ATOM 15283 N N . LYS A 1 9 ? -40.356 21.711 21.537 1.00 0.00 9 LYS A N 8
ATOM 15284 C CA . LYS A 1 9 ? -39.244 20.934 21.986 1.00 0.00 9 LYS A CA 8
ATOM 15285 C C . LYS A 1 9 ? -38.851 19.916 20.933 1.00 0.00 9 LYS A C 8
ATOM 15286 O O . LYS A 1 9 ? -39.695 19.178 20.415 1.00 0.00 9 LYS A O 8
ATOM 15305 N N . VAL A 1 10 ? -37.585 19.879 20.623 1.00 0.00 10 VAL A N 8
ATOM 15306 C CA . VAL A 1 10 ? -37.070 18.957 19.632 1.00 0.00 10 VAL A CA 8
ATOM 15307 C C . VAL A 1 10 ? -36.039 18.033 20.244 1.00 0.00 10 VAL A C 8
ATOM 15308 O O . VAL A 1 10 ? -35.250 18.437 21.106 1.00 0.00 10 VAL A O 8
ATOM 15321 N N . LYS A 1 11 ? -36.065 16.801 19.813 1.00 0.00 11 LYS A N 8
ATOM 15322 C CA . LYS A 1 11 ? -35.163 15.784 20.320 1.00 0.00 11 LYS A CA 8
ATOM 15323 C C . LYS A 1 11 ? -34.451 15.086 19.181 1.00 0.00 11 LYS A C 8
ATOM 15324 O O . LYS A 1 11 ? -34.967 15.015 18.060 1.00 0.00 11 LYS A O 8
ATOM 15343 N N . LYS A 1 12 ? -33.272 14.576 19.462 1.00 0.00 12 LYS A N 8
ATOM 15344 C CA . LYS A 1 12 ? -32.518 13.832 18.483 1.00 0.00 12 LYS A CA 8
ATOM 15345 C C . LYS A 1 12 ? -32.919 12.374 18.561 1.00 0.00 12 LYS A C 8
ATOM 15346 O O . LYS A 1 12 ? -32.513 11.651 19.475 1.00 0.00 12 LYS A O 8
ATOM 15365 N N . SER A 1 13 ? -33.761 11.966 17.642 1.00 0.00 13 SER A N 8
ATOM 15366 C CA . SER A 1 13 ? -34.283 10.618 17.613 1.00 0.00 13 SER A CA 8
ATOM 15367 C C . SER A 1 13 ? -34.592 10.223 16.178 1.00 0.00 13 SER A C 8
ATOM 15368 O O . SER A 1 13 ? -34.065 10.824 15.233 1.00 0.00 13 SER A O 8
ATOM 15376 N N . ASP A 1 14 ? -35.435 9.221 16.018 1.00 0.00 14 ASP A N 8
ATOM 15377 C CA . ASP A 1 14 ? -35.840 8.767 14.705 1.00 0.00 14 ASP A CA 8
ATOM 15378 C C . ASP A 1 14 ? -36.851 9.740 14.113 1.00 0.00 14 ASP A C 8
ATOM 15379 O O . ASP A 1 14 ? -37.411 10.570 14.839 1.00 0.00 14 ASP A O 8
ATOM 15388 N N . CYS A 1 15 ? -37.092 9.625 12.806 1.00 0.00 15 CYS A N 8
ATOM 15389 C CA . CYS A 1 15 ? -37.974 10.540 12.083 1.00 0.00 15 CYS A CA 8
ATOM 15390 C C . CYS A 1 15 ? -37.493 11.988 12.223 1.00 0.00 15 CYS A C 8
ATOM 15391 O O . CYS A 1 15 ? -37.915 12.716 13.123 1.00 0.00 15 CYS A O 8
ATOM 15398 N N . GLY A 1 16 ? -36.602 12.394 11.334 1.00 0.00 16 GLY A N 8
ATOM 15399 C CA . GLY A 1 16 ? -36.052 13.728 11.405 1.00 0.00 16 GLY A CA 8
ATOM 15400 C C . GLY A 1 16 ? -35.735 14.306 10.045 1.00 0.00 16 GLY A C 8
ATOM 15401 O O . GLY A 1 16 ? -35.931 13.647 9.012 1.00 0.00 16 GLY A O 8
ATOM 15405 N N . GLU A 1 17 ? -35.247 15.534 10.044 1.00 0.00 17 GLU A N 8
ATOM 15406 C CA . GLU A 1 17 ? -34.882 16.230 8.838 1.00 0.00 17 GLU A CA 8
ATOM 15407 C C . GLU A 1 17 ? -33.572 15.726 8.292 1.00 0.00 17 GLU A C 8
ATOM 15408 O O . GLU A 1 17 ? -32.873 14.952 8.947 1.00 0.00 17 GLU A O 8
ATOM 15420 N N . TRP A 1 18 ? -33.258 16.153 7.074 1.00 0.00 18 TRP A N 8
ATOM 15421 C CA . TRP A 1 18 ? -32.044 15.777 6.413 1.00 0.00 18 TRP A CA 8
ATOM 15422 C C . TRP A 1 18 ? -30.825 15.949 7.300 1.00 0.00 18 TRP A C 8
ATOM 15423 O O . TRP A 1 18 ? -30.502 17.059 7.740 1.00 0.00 18 TRP A O 8
ATOM 15444 N N . GLN A 1 19 ? -30.155 14.847 7.545 1.00 0.00 19 GLN A N 8
ATOM 15445 C CA . GLN A 1 19 ? -28.916 14.848 8.270 1.00 0.00 19 GLN A CA 8
ATOM 15446 C C . GLN A 1 19 ? -27.841 14.274 7.374 1.00 0.00 19 GLN A C 8
ATOM 15447 O O . GLN A 1 19 ? -27.896 13.111 6.978 1.00 0.00 19 GLN A O 8
ATOM 15461 N N . TRP A 1 20 ? -26.887 15.096 7.041 1.00 0.00 20 TRP A N 8
ATOM 15462 C CA . TRP A 1 20 ? -25.844 14.714 6.119 1.00 0.00 20 TRP A CA 8
ATOM 15463 C C . TRP A 1 20 ? -24.562 14.342 6.811 1.00 0.00 20 TRP A C 8
ATOM 15464 O O . TRP A 1 20 ? -24.222 14.880 7.868 1.00 0.00 20 TRP A O 8
ATOM 15485 N N . SER A 1 21 ? -23.873 13.400 6.220 1.00 0.00 21 SER A N 8
ATOM 15486 C CA . SER A 1 21 ? -22.611 12.927 6.714 1.00 0.00 21 SER A CA 8
ATOM 15487 C C . SER A 1 21 ? -21.486 13.683 6.009 1.00 0.00 21 SER A C 8
ATOM 15488 O O . SER A 1 21 ? -21.732 14.420 5.043 1.00 0.00 21 SER A O 8
ATOM 15496 N N . VAL A 1 22 ? -20.273 13.491 6.461 1.00 0.00 22 VAL A N 8
ATOM 15497 C CA . VAL A 1 22 ? -19.142 14.199 5.897 1.00 0.00 22 VAL A CA 8
ATOM 15498 C C . VAL A 1 22 ? -18.518 13.384 4.780 1.00 0.00 22 VAL A C 8
ATOM 15499 O O . VAL A 1 22 ? -18.672 12.162 4.732 1.00 0.00 22 VAL A O 8
ATOM 15512 N N . CYS A 1 23 ? -17.856 14.064 3.865 1.00 0.00 23 CYS A N 8
ATOM 15513 C CA . CYS A 1 23 ? -17.253 13.414 2.723 1.00 0.00 23 CYS A CA 8
ATOM 15514 C C . CYS A 1 23 ? -16.009 12.675 3.153 1.00 0.00 23 CYS A C 8
ATOM 15515 O O . CYS A 1 23 ? -15.039 13.283 3.622 1.00 0.00 23 CYS A O 8
ATOM 15522 N N . VAL A 1 24 ? -16.036 11.370 3.008 1.00 0.00 24 VAL A N 8
ATOM 15523 C CA . VAL A 1 24 ? -14.916 10.549 3.366 1.00 0.00 24 VAL A CA 8
ATOM 15524 C C . VAL A 1 24 ? -14.322 9.977 2.098 1.00 0.00 24 VAL A C 8
ATOM 15525 O O . VAL A 1 24 ? -15.008 9.267 1.356 1.00 0.00 24 VAL A O 8
ATOM 15538 N N . PRO A 1 25 ? -13.060 10.311 1.803 1.00 0.00 25 PRO A N 8
ATOM 15539 C CA . PRO A 1 25 ? -12.382 9.833 0.603 1.00 0.00 25 PRO A CA 8
ATOM 15540 C C . PRO A 1 25 ? -12.390 8.314 0.499 1.00 0.00 25 PRO A C 8
ATOM 15541 O O . PRO A 1 25 ? -12.269 7.603 1.500 1.00 0.00 25 PRO A O 8
ATOM 15552 N N . THR A 1 26 ? -12.517 7.829 -0.713 1.00 0.00 26 THR A N 8
ATOM 15553 C CA . THR A 1 26 ? -12.545 6.409 -0.972 1.00 0.00 26 THR A CA 8
ATOM 15554 C C . THR A 1 26 ? -11.124 5.884 -1.225 1.00 0.00 26 THR A C 8
ATOM 15555 O O . THR A 1 26 ? -10.829 4.703 -1.015 1.00 0.00 26 THR A O 8
ATOM 15566 N N . SER A 1 27 ? -10.247 6.776 -1.647 1.00 0.00 27 SER A N 8
ATOM 15567 C CA . SER A 1 27 ? -8.867 6.416 -1.908 1.00 0.00 27 SER A CA 8
ATOM 15568 C C . SER A 1 27 ? -7.938 7.449 -1.307 1.00 0.00 27 SER A C 8
ATOM 15569 O O . SER A 1 27 ? -8.399 8.482 -0.809 1.00 0.00 27 SER A O 8
ATOM 15577 N N . GLY A 1 28 ? -6.638 7.172 -1.360 1.00 0.00 28 GLY A N 8
ATOM 15578 C CA . GLY A 1 28 ? -5.644 8.044 -0.771 1.00 0.00 28 GLY A CA 8
ATOM 15579 C C . GLY A 1 28 ? -5.513 9.371 -1.473 1.00 0.00 28 GLY A C 8
ATOM 15580 O O . GLY A 1 28 ? -4.568 9.588 -2.233 1.00 0.00 28 GLY A O 8
ATOM 15584 N N . ASP A 1 29 ? -6.494 10.234 -1.250 1.00 0.00 29 ASP A N 8
ATOM 15585 C CA . ASP A 1 29 ? -6.477 11.619 -1.764 1.00 0.00 29 ASP A CA 8
ATOM 15586 C C . ASP A 1 29 ? -6.625 11.636 -3.293 1.00 0.00 29 ASP A C 8
ATOM 15587 O O . ASP A 1 29 ? -6.254 12.585 -3.967 1.00 0.00 29 ASP A O 8
ATOM 15596 N N . CYS A 1 30 ? -7.210 10.585 -3.834 1.00 0.00 30 CYS A N 8
ATOM 15597 C CA . CYS A 1 30 ? -7.377 10.504 -5.275 1.00 0.00 30 CYS A CA 8
ATOM 15598 C C . CYS A 1 30 ? -8.606 9.684 -5.653 1.00 0.00 30 CYS A C 8
ATOM 15599 O O . CYS A 1 30 ? -8.822 9.368 -6.821 1.00 0.00 30 CYS A O 8
ATOM 15606 N N . GLY A 1 31 ? -9.421 9.369 -4.669 1.00 0.00 31 GLY A N 8
ATOM 15607 C CA . GLY A 1 31 ? -10.604 8.589 -4.929 1.00 0.00 31 GLY A CA 8
ATOM 15608 C C . GLY A 1 31 ? -11.831 9.262 -4.405 1.00 0.00 31 GLY A C 8
ATOM 15609 O O . GLY A 1 31 ? -11.882 9.614 -3.219 1.00 0.00 31 GLY A O 8
ATOM 15613 N N . LEU A 1 32 ? -12.816 9.442 -5.281 1.00 0.00 32 LEU A N 8
ATOM 15614 C CA . LEU A 1 32 ? -14.074 10.102 -4.936 1.00 0.00 32 LEU A CA 8
ATOM 15615 C C . LEU A 1 32 ? -14.695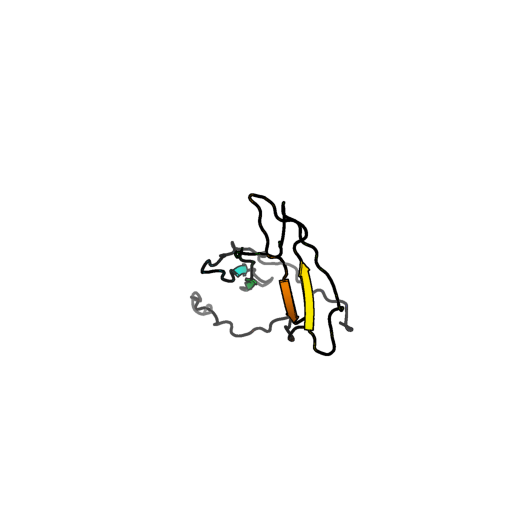 9.496 -3.709 1.00 0.00 32 LEU A C 8
ATOM 15616 O O . LEU A 1 32 ? -14.519 8.331 -3.447 1.00 0.00 32 LEU A O 8
ATOM 15632 N N . GLY A 1 33 ? -15.460 10.278 -2.985 1.00 0.00 33 GLY A N 8
ATOM 15633 C CA . GLY A 1 33 ? -15.985 9.817 -1.727 1.00 0.00 33 GLY A CA 8
ATOM 15634 C C . GLY A 1 33 ? -17.479 9.883 -1.743 1.00 0.00 33 GLY A C 8
ATOM 15635 O O . GLY A 1 33 ? -18.067 10.223 -2.776 1.00 0.00 33 GLY A O 8
ATOM 15639 N N . THR A 1 34 ? -18.115 9.589 -0.638 1.00 0.00 34 THR A N 8
ATOM 15640 C CA . THR A 1 34 ? -19.572 9.623 -0.596 1.00 0.00 34 THR A CA 8
ATOM 15641 C C . THR A 1 34 ? -20.097 10.284 0.675 1.00 0.00 34 THR A C 8
ATOM 15642 O O . THR A 1 34 ? -19.423 10.304 1.705 1.00 0.00 34 THR A O 8
ATOM 15653 N N . ARG A 1 35 ? -21.302 10.832 0.577 1.00 0.00 35 ARG A N 8
ATOM 15654 C CA . ARG A 1 35 ? -21.990 11.424 1.703 1.00 0.00 35 ARG A CA 8
ATOM 15655 C C . ARG A 1 35 ? -23.363 10.791 1.820 1.00 0.00 35 ARG A C 8
ATOM 15656 O O . ARG A 1 35 ? -24.044 10.583 0.814 1.00 0.00 35 ARG A O 8
ATOM 15677 N N . GLU A 1 36 ? -23.759 10.489 3.027 1.00 0.00 36 GLU A N 8
ATOM 15678 C CA . GLU A 1 36 ? -25.025 9.830 3.275 1.00 0.00 36 GLU A CA 8
ATOM 15679 C C . GLU A 1 36 ? -25.970 10.754 4.033 1.00 0.00 36 GLU A C 8
ATOM 15680 O O . GLU A 1 36 ? -25.571 11.374 5.027 1.00 0.00 36 GLU A O 8
ATOM 15692 N N . GLY A 1 37 ? -27.203 10.871 3.559 1.00 0.00 37 GLY A N 8
ATOM 15693 C CA . GLY A 1 37 ? -28.176 11.706 4.220 1.00 0.00 37 GLY A CA 8
ATOM 15694 C C . GLY A 1 37 ? -29.530 11.026 4.278 1.00 0.00 37 GLY A C 8
ATOM 15695 O O . GLY A 1 37 ? -29.928 10.343 3.325 1.00 0.00 37 GLY A O 8
ATOM 15699 N N . THR A 1 38 ? -30.236 11.191 5.382 1.00 0.00 38 THR A N 8
ATOM 15700 C CA . THR A 1 38 ? -31.542 10.578 5.551 1.00 0.00 38 THR A CA 8
ATOM 15701 C C . THR A 1 38 ? -32.595 11.634 5.865 1.00 0.00 38 THR A C 8
ATOM 15702 O O . THR A 1 38 ? -32.271 12.704 6.386 1.00 0.00 38 THR A O 8
ATOM 15713 N N . ARG A 1 39 ? -33.848 11.337 5.543 1.00 0.00 39 ARG A N 8
ATOM 15714 C CA . ARG A 1 39 ? -34.955 12.247 5.785 1.00 0.00 39 ARG A CA 8
ATOM 15715 C C . ARG A 1 39 ? -36.191 11.432 6.144 1.00 0.00 39 ARG A C 8
ATOM 15716 O O . ARG A 1 39 ? -36.253 10.236 5.853 1.00 0.00 39 ARG A O 8
ATOM 15737 N N . THR A 1 40 ? -37.156 12.052 6.776 1.00 0.00 40 THR A N 8
ATOM 15738 C CA . THR A 1 40 ? -38.360 11.356 7.115 1.00 0.00 40 THR A CA 8
ATOM 15739 C C . THR A 1 40 ? -39.564 11.921 6.406 1.00 0.00 40 THR A C 8
ATOM 15740 O O . THR A 1 40 ? -39.555 13.041 5.885 1.00 0.00 40 THR A O 8
ATOM 15751 N N . GLY A 1 41 ? -40.572 11.123 6.395 1.00 0.00 41 GLY A N 8
ATOM 15752 C CA . GLY A 1 41 ? -41.852 11.489 5.854 1.00 0.00 41 GLY A CA 8
ATOM 15753 C C . GLY A 1 41 ? -42.911 11.152 6.851 1.00 0.00 41 GLY A C 8
ATOM 15754 O O . GLY A 1 41 ? -42.584 10.905 8.018 1.00 0.00 41 GLY A O 8
ATOM 15758 N N . ALA A 1 42 ? -44.163 11.109 6.441 1.00 0.00 42 ALA A N 8
ATOM 15759 C CA . ALA A 1 42 ? -45.233 10.784 7.361 1.00 0.00 42 ALA A CA 8
ATOM 15760 C C . ALA A 1 42 ? -45.150 9.340 7.841 1.00 0.00 42 ALA A C 8
ATOM 15761 O O . ALA A 1 42 ? -45.615 9.019 8.935 1.00 0.00 42 ALA A O 8
ATOM 15768 N N . GLU A 1 43 ? -44.544 8.468 7.042 1.00 0.00 43 GLU A N 8
ATOM 15769 C CA . GLU A 1 43 ? -44.450 7.068 7.425 1.00 0.00 43 GLU A CA 8
ATOM 15770 C C . GLU A 1 43 ? -43.093 6.746 8.004 1.00 0.00 43 GLU A C 8
ATOM 15771 O O . GLU A 1 43 ? -42.899 5.676 8.586 1.00 0.00 43 GLU A O 8
ATOM 15783 N N . CYS A 1 44 ? -42.156 7.678 7.860 1.00 0.00 44 CYS A N 8
ATOM 15784 C CA . CYS A 1 44 ? -40.795 7.530 8.396 1.00 0.00 44 CYS A CA 8
ATOM 15785 C C . CYS A 1 44 ? -39.981 6.439 7.679 1.00 0.00 44 CYS A C 8
ATOM 15786 O O . CYS A 1 44 ? -40.535 5.491 7.111 1.00 0.00 44 CYS A O 8
ATOM 15793 N N . LYS A 1 45 ? -38.653 6.624 7.679 1.00 0.00 45 LYS A N 8
ATOM 15794 C CA . LYS A 1 45 ? -37.689 5.652 7.125 1.00 0.00 45 LYS A CA 8
ATOM 15795 C C . LYS A 1 45 ? -37.861 5.437 5.602 1.00 0.00 45 LYS A C 8
ATOM 15796 O O . LYS A 1 45 ? -37.250 4.542 5.019 1.00 0.00 45 LYS A O 8
ATOM 15815 N N . GLN A 1 46 ? -38.657 6.273 4.961 1.00 0.00 46 GLN A N 8
ATOM 15816 C CA . GLN A 1 46 ? -38.908 6.123 3.530 1.00 0.00 46 GLN A CA 8
ATOM 15817 C C . GLN A 1 46 ? -38.133 7.141 2.697 1.00 0.00 46 GLN A C 8
ATOM 15818 O O . GLN A 1 46 ? -38.463 7.374 1.537 1.00 0.00 46 GLN A O 8
ATOM 15832 N N . THR A 1 47 ? -37.103 7.743 3.274 1.00 0.00 47 THR A N 8
ATOM 15833 C CA . THR A 1 47 ? -36.303 8.705 2.534 1.00 0.00 47 THR A CA 8
ATOM 15834 C C . THR A 1 47 ? -34.819 8.622 2.903 1.00 0.00 47 THR A C 8
ATOM 15835 O O . THR A 1 47 ? -34.411 8.953 4.023 1.00 0.00 47 THR A O 8
ATOM 15846 N N . MET A 1 48 ? -34.040 8.147 1.966 1.00 0.00 48 MET A N 8
ATOM 15847 C CA . MET A 1 48 ? -32.598 8.045 2.113 1.00 0.00 48 MET A CA 8
ATOM 15848 C C . MET A 1 48 ? -31.921 8.278 0.775 1.00 0.00 48 MET A C 8
ATOM 15849 O O . MET A 1 48 ? -32.355 7.737 -0.247 1.00 0.00 48 MET A O 8
ATOM 15863 N N . LYS A 1 49 ? -30.868 9.076 0.775 1.00 0.00 49 LYS A N 8
ATOM 15864 C CA . LYS A 1 49 ? -30.127 9.359 -0.447 1.00 0.00 49 LYS A CA 8
ATOM 15865 C C . LYS A 1 49 ? -28.638 9.466 -0.179 1.00 0.00 49 LYS A C 8
ATOM 15866 O O . LYS A 1 49 ? -28.213 9.956 0.869 1.00 0.00 49 LYS A O 8
ATOM 15885 N N . THR A 1 50 ? -27.859 8.974 -1.112 1.00 0.00 50 THR A N 8
ATOM 15886 C CA . THR A 1 50 ? -26.416 9.024 -1.024 1.00 0.00 50 THR A CA 8
ATOM 15887 C C . THR A 1 50 ? -25.874 9.841 -2.190 1.00 0.00 50 THR A C 8
ATOM 15888 O O . THR A 1 50 ? -26.324 9.687 -3.324 1.00 0.00 50 THR A O 8
ATOM 15899 N N . GLN A 1 51 ? -24.924 10.697 -1.917 1.00 0.00 51 GLN A N 8
ATOM 15900 C CA . GLN A 1 51 ? -24.360 11.561 -2.938 1.00 0.00 51 GLN A CA 8
ATOM 15901 C C . GLN A 1 51 ? -22.843 11.459 -2.935 1.00 0.00 51 GLN A C 8
ATOM 15902 O O . GLN A 1 51 ? -22.229 11.350 -1.875 1.00 0.00 51 GLN A O 8
ATOM 15916 N N . ARG A 1 52 ? -22.240 11.471 -4.110 1.00 0.00 52 ARG A N 8
ATOM 15917 C CA . ARG A 1 52 ? -20.795 11.431 -4.226 1.00 0.00 52 ARG A CA 8
ATOM 15918 C C . ARG A 1 52 ? -20.236 12.838 -4.154 1.00 0.00 52 ARG A C 8
ATOM 15919 O O . ARG A 1 52 ? -20.809 13.769 -4.722 1.00 0.00 52 ARG A O 8
ATOM 15940 N N . CYS A 1 53 ? -19.135 12.995 -3.460 1.00 0.00 53 CYS A N 8
ATOM 15941 C CA . CYS A 1 53 ? -18.502 14.295 -3.331 1.00 0.00 53 CYS A CA 8
ATOM 15942 C C . CYS A 1 53 ? -17.327 14.402 -4.305 1.00 0.00 53 CYS A C 8
ATOM 15943 O O . CYS A 1 53 ? -17.157 13.537 -5.170 1.00 0.00 53 CYS A O 8
ATOM 15950 N N . LYS A 1 54 ? -16.528 15.441 -4.173 1.00 0.00 54 LYS A N 8
ATOM 15951 C CA . LYS A 1 54 ? -15.418 15.672 -5.074 1.00 0.00 54 LYS A CA 8
ATOM 15952 C C . LYS A 1 54 ? -14.087 15.530 -4.340 1.00 0.00 54 LYS A C 8
ATOM 15953 O O . LYS A 1 54 ? -13.943 15.989 -3.208 1.00 0.00 54 LYS A O 8
ATOM 15972 N N . ILE A 1 55 ? -13.125 14.890 -4.989 1.00 0.00 55 ILE A N 8
ATOM 15973 C CA . ILE A 1 55 ? -11.805 14.682 -4.412 1.00 0.00 55 ILE A CA 8
ATOM 15974 C C . ILE A 1 55 ? -10.722 15.190 -5.368 1.00 0.00 55 ILE A C 8
ATOM 15975 O O . ILE A 1 55 ? -10.529 14.629 -6.449 1.00 0.00 55 ILE A O 8
ATOM 15991 N N . PRO A 1 56 ? -10.030 16.280 -4.999 1.00 0.00 56 PRO A N 8
ATOM 15992 C CA . PRO A 1 56 ? -8.938 16.831 -5.805 1.00 0.00 56 PRO A CA 8
ATOM 15993 C C . PRO A 1 56 ? -7.717 15.911 -5.794 1.00 0.00 56 PRO A C 8
ATOM 15994 O O . PRO A 1 56 ? -7.185 15.587 -4.730 1.00 0.00 56 PRO A O 8
ATOM 16005 N N . CYS A 1 57 ? -7.280 15.491 -6.969 1.00 0.00 57 CYS A N 8
ATOM 16006 C CA . CYS A 1 57 ? -6.128 14.608 -7.082 1.00 0.00 57 CYS A CA 8
ATOM 16007 C C . CYS A 1 57 ? -5.067 15.210 -7.992 1.00 0.00 57 CYS A C 8
ATOM 16008 O O . CYS A 1 57 ? -5.369 16.064 -8.834 1.00 0.00 57 CYS A O 8
ATOM 16015 N N . ASN A 1 58 ? -3.831 14.767 -7.811 1.00 0.00 58 ASN A N 8
ATOM 16016 C CA . ASN A 1 58 ? -2.713 15.203 -8.640 1.00 0.00 58 ASN A CA 8
ATOM 16017 C C . ASN A 1 58 ? -2.883 14.692 -10.066 1.00 0.00 58 ASN A C 8
ATOM 16018 O O . ASN A 1 58 ? -3.452 13.608 -10.286 1.00 0.00 58 ASN A O 8
ATOM 16029 N N . TRP A 1 59 ? -2.421 15.479 -11.027 1.00 0.00 59 TRP A N 8
ATOM 16030 C CA . TRP A 1 59 ? -2.542 15.141 -12.441 1.00 0.00 59 TRP A CA 8
ATOM 16031 C C . TRP A 1 59 ? -1.844 13.822 -12.778 1.00 0.00 59 TRP A C 8
ATOM 16032 O O . TRP A 1 59 ? -0.894 13.410 -12.106 1.00 0.00 59 TRP A O 8
ATOM 16053 N N . LYS A 1 60 ? -2.328 13.171 -13.821 1.00 0.00 60 LYS A N 8
ATOM 16054 C CA . LYS A 1 60 ? -1.811 11.874 -14.239 1.00 0.00 60 LYS A CA 8
ATOM 16055 C C . LYS A 1 60 ? -0.704 12.021 -15.289 1.00 0.00 60 LYS A C 8
ATOM 16056 O O . LYS A 1 60 ? -0.142 13.103 -15.473 1.00 0.00 60 LYS A O 8
ATOM 16075 N N . LYS A 1 61 ? -0.388 10.923 -15.961 1.00 0.00 61 LYS A N 8
ATOM 16076 C CA . LYS A 1 61 ? 0.669 10.907 -16.962 1.00 0.00 61 LYS A CA 8
ATOM 16077 C C . LYS A 1 61 ? 0.143 11.377 -18.311 1.00 0.00 61 LYS A C 8
ATOM 16078 O O . LYS A 1 61 ? -0.983 11.057 -18.689 1.00 0.00 61 LYS A O 8
ATOM 16097 N N . GLN A 1 62 ? 0.962 12.128 -19.036 1.00 0.00 62 GLN A N 8
ATOM 16098 C CA . GLN A 1 62 ? 0.598 12.630 -20.343 1.00 0.00 62 GLN A CA 8
ATOM 16099 C C . GLN A 1 62 ? 1.828 12.629 -21.207 1.00 0.00 62 GLN A C 8
ATOM 16100 O O . GLN A 1 62 ? 2.686 13.501 -21.082 1.00 0.00 62 GLN A O 8
ATOM 16114 N N . PHE A 1 63 ? 1.948 11.635 -22.047 1.00 0.00 63 PHE A N 8
ATOM 16115 C CA . PHE A 1 63 ? 3.117 11.519 -22.883 1.00 0.00 63 PHE A CA 8
ATOM 16116 C C . PHE A 1 63 ? 2.783 11.802 -24.342 1.00 0.00 63 PHE A C 8
ATOM 16117 O O . PHE A 1 63 ? 3.550 11.465 -25.249 1.00 0.00 63 PHE A O 8
ATOM 16134 N N . GLY A 1 64 ? 1.656 12.444 -24.552 1.00 0.00 64 GLY A N 8
ATOM 16135 C CA . GLY A 1 64 ? 1.200 12.753 -25.888 1.00 0.00 64 GLY A CA 8
ATOM 16136 C C . GLY A 1 64 ? -0.295 12.557 -26.022 1.00 0.00 64 GLY A C 8
ATOM 16137 O O . GLY A 1 64 ? -0.937 12.046 -25.103 1.00 0.00 64 GLY A O 8
ATOM 16141 N N . ALA A 1 65 ? -0.852 12.966 -27.153 1.00 0.00 65 ALA A N 8
ATOM 16142 C CA . ALA A 1 65 ? -2.282 12.820 -27.393 1.00 0.00 65 ALA A CA 8
ATOM 16143 C C . ALA A 1 65 ? -2.565 11.553 -28.190 1.00 0.00 65 ALA A C 8
ATOM 16144 O O . ALA A 1 65 ? -3.330 10.690 -27.759 1.00 0.00 65 ALA A O 8
ATOM 16151 N N . GLU A 1 66 ? -1.948 11.450 -29.355 1.00 0.00 66 GLU A N 8
ATOM 16152 C CA . GLU A 1 66 ? -2.098 10.277 -30.200 1.00 0.00 66 GLU A CA 8
ATOM 16153 C C . GLU A 1 66 ? -1.053 9.225 -29.858 1.00 0.00 66 GLU A C 8
ATOM 16154 O O . GLU A 1 66 ? -1.205 8.048 -30.187 1.00 0.00 66 GLU A O 8
ATOM 16166 N N . CYS A 1 67 ? 0.007 9.656 -29.207 1.00 0.00 67 CYS A N 8
ATOM 16167 C CA . CYS A 1 67 ? 1.038 8.746 -28.760 1.00 0.00 67 CYS A CA 8
ATOM 16168 C C . CYS A 1 67 ? 0.602 8.080 -27.473 1.00 0.00 67 CYS A C 8
ATOM 16169 O O . CYS A 1 67 ? 0.418 8.746 -26.455 1.00 0.00 67 CYS A O 8
ATOM 16176 N N . LYS A 1 68 ? 0.436 6.777 -27.505 1.00 0.00 68 LYS A N 8
ATOM 16177 C CA . LYS A 1 68 ? 0.022 6.059 -26.338 1.00 0.00 68 LYS A CA 8
ATOM 16178 C C . LYS A 1 68 ? 1.148 5.161 -25.873 1.00 0.00 68 LYS A C 8
ATOM 16179 O O . LYS A 1 68 ? 1.733 4.413 -26.668 1.00 0.00 68 LYS A O 8
ATOM 16198 N N . TYR A 1 69 ? 1.452 5.239 -24.603 1.00 0.00 69 TYR A N 8
ATOM 16199 C CA . TYR A 1 69 ? 2.538 4.479 -24.033 1.00 0.00 69 TYR A CA 8
ATOM 16200 C C . TYR A 1 69 ? 2.025 3.332 -23.188 1.00 0.00 69 TYR A C 8
ATOM 16201 O O . TYR A 1 69 ? 0.917 3.389 -22.649 1.00 0.00 69 TYR A O 8
ATOM 16219 N N . GLN A 1 70 ? 2.817 2.291 -23.093 1.00 0.00 70 GLN A N 8
ATOM 16220 C CA . GLN A 1 70 ? 2.502 1.182 -22.231 1.00 0.00 70 GLN A CA 8
ATOM 16221 C C . GLN A 1 70 ? 3.369 1.286 -20.990 1.00 0.00 70 GLN A C 8
ATOM 16222 O O . GLN A 1 70 ? 4.594 1.228 -21.076 1.00 0.00 70 GLN A O 8
ATOM 16236 N N . PHE A 1 71 ? 2.737 1.455 -19.849 1.00 0.00 71 PHE A N 8
ATOM 16237 C CA . PHE A 1 71 ? 3.457 1.661 -18.604 1.00 0.00 71 PHE A CA 8
ATOM 16238 C C . PHE A 1 71 ? 3.671 0.370 -17.834 1.00 0.00 71 PHE A C 8
ATOM 16239 O O . PHE A 1 71 ? 2.720 -0.283 -17.416 1.00 0.00 71 PHE A O 8
ATOM 16256 N N . GLN A 1 72 ? 4.923 0.031 -17.635 1.00 0.00 72 GLN A N 8
ATOM 16257 C CA . GLN A 1 72 ? 5.306 -1.143 -16.881 1.00 0.00 72 GLN A CA 8
ATOM 16258 C C . GLN A 1 72 ? 6.193 -0.730 -15.724 1.00 0.00 72 GLN A C 8
ATOM 16259 O O . GLN A 1 72 ? 6.734 0.379 -15.707 1.00 0.00 72 GLN A O 8
ATOM 16273 N N . ALA A 1 73 ? 6.341 -1.591 -14.773 1.00 0.00 73 ALA A N 8
ATOM 16274 C CA . ALA A 1 73 ? 7.111 -1.273 -13.593 1.00 0.00 73 ALA A CA 8
ATOM 16275 C C . ALA A 1 73 ? 8.571 -1.589 -13.798 1.00 0.00 73 ALA A C 8
ATOM 16276 O O . ALA A 1 73 ? 8.921 -2.594 -14.418 1.00 0.00 73 ALA A O 8
ATOM 16283 N N . TRP A 1 74 ? 9.422 -0.736 -13.271 1.00 0.00 74 TRP A N 8
ATOM 16284 C CA . TRP A 1 74 ? 10.853 -0.923 -13.378 1.00 0.00 74 TRP A CA 8
ATOM 16285 C C . TRP A 1 74 ? 11.352 -1.569 -12.098 1.00 0.00 74 TRP A C 8
ATOM 16286 O O . TRP A 1 74 ? 12.522 -1.929 -11.963 1.00 0.00 74 TRP A O 8
ATOM 16307 N N . GLY A 1 75 ? 10.440 -1.711 -11.161 1.00 0.00 75 GLY A N 8
ATOM 16308 C CA . GLY A 1 75 ? 10.750 -2.313 -9.905 1.00 0.00 75 GLY A CA 8
ATOM 16309 C C . GLY A 1 75 ? 9.918 -1.746 -8.793 1.00 0.00 75 GLY A C 8
ATOM 16310 O O . GLY A 1 75 ? 8.967 -0.993 -9.033 1.00 0.00 75 GLY A O 8
ATOM 16314 N N . GLU A 1 76 ? 10.270 -2.102 -7.590 1.00 0.00 76 GLU A N 8
ATOM 16315 C CA . GLU A 1 76 ? 9.614 -1.651 -6.393 1.00 0.00 76 GLU A CA 8
ATOM 16316 C C . GLU A 1 76 ? 10.365 -0.464 -5.835 1.00 0.00 76 GLU A C 8
ATOM 16317 O O . GLU A 1 76 ? 11.571 -0.350 -6.083 1.00 0.00 76 GLU A O 8
ATOM 16329 N N . CYS A 1 77 ? 9.634 0.462 -5.180 1.00 0.00 77 CYS A N 8
ATOM 16330 C CA . CYS A 1 77 ? 10.229 1.656 -4.525 1.00 0.00 77 CYS A CA 8
ATOM 16331 C C . CYS A 1 77 ? 11.698 1.458 -4.180 1.00 0.00 77 CYS A C 8
ATOM 16332 O O . CYS A 1 77 ? 12.067 0.508 -3.478 1.00 0.00 77 CYS A O 8
ATOM 16339 N N . ASP A 1 78 ? 12.527 2.362 -4.654 1.00 0.00 78 ASP A N 8
ATOM 16340 C CA . ASP A 1 78 ? 13.947 2.271 -4.431 1.00 0.00 78 ASP A CA 8
ATOM 16341 C C . ASP A 1 78 ? 14.258 2.782 -3.055 1.00 0.00 78 ASP A C 8
ATOM 16342 O O . ASP A 1 78 ? 13.970 3.919 -2.725 1.00 0.00 78 ASP A O 8
ATOM 16351 N N . LEU A 1 79 ? 14.831 1.931 -2.265 1.00 0.00 79 LEU A N 8
ATOM 16352 C CA . LEU A 1 79 ? 15.094 2.218 -0.864 1.00 0.00 79 LEU A CA 8
ATOM 16353 C C . LEU A 1 79 ? 16.173 3.246 -0.686 1.00 0.00 79 LEU A C 8
ATOM 16354 O O . LEU A 1 79 ? 16.195 3.974 0.306 1.00 0.00 79 LEU A O 8
ATOM 16370 N N . ASN A 1 80 ? 17.070 3.305 -1.631 1.00 0.00 80 ASN A N 8
ATOM 16371 C CA . ASN A 1 80 ? 18.153 4.236 -1.558 1.00 0.00 80 ASN A CA 8
ATOM 16372 C C . ASN A 1 80 ? 17.643 5.638 -1.766 1.00 0.00 80 ASN A C 8
ATOM 16373 O O . ASN A 1 80 ? 18.100 6.579 -1.124 1.00 0.00 80 ASN A O 8
ATOM 16384 N N . THR A 1 81 ? 16.677 5.782 -2.652 1.00 0.00 81 THR A N 8
ATOM 16385 C CA . THR A 1 81 ? 16.194 7.110 -3.008 1.00 0.00 81 THR A CA 8
ATOM 16386 C C . THR A 1 81 ? 14.836 7.423 -2.396 1.00 0.00 81 THR A C 8
ATOM 16387 O O . THR A 1 81 ? 14.386 8.572 -2.425 1.00 0.00 81 THR A O 8
ATOM 16398 N N . ALA A 1 82 ? 14.216 6.408 -1.812 1.00 0.00 82 ALA A N 8
ATOM 16399 C CA . ALA A 1 82 ? 12.865 6.500 -1.258 1.00 0.00 82 ALA A CA 8
ATOM 16400 C C . ALA A 1 82 ? 11.851 6.906 -2.343 1.00 0.00 82 ALA A C 8
ATOM 16401 O O . ALA A 1 82 ? 10.780 7.459 -2.050 1.00 0.00 82 ALA A O 8
ATOM 16408 N N . LEU A 1 83 ? 12.185 6.594 -3.589 1.00 0.00 83 LEU A N 8
ATOM 16409 C CA . LEU A 1 83 ? 11.365 6.950 -4.741 1.00 0.00 83 LEU A CA 8
ATOM 16410 C C . LEU A 1 83 ? 11.087 5.722 -5.556 1.00 0.00 83 LEU A C 8
ATOM 16411 O O . LEU A 1 83 ? 11.771 4.725 -5.424 1.00 0.00 83 LEU A O 8
ATOM 16427 N N . LYS A 1 84 ? 10.102 5.792 -6.399 1.00 0.00 84 LYS A N 8
ATOM 16428 C CA . LYS A 1 84 ? 9.727 4.655 -7.188 1.00 0.00 84 LYS A CA 8
ATOM 16429 C C . LYS A 1 84 ? 9.884 4.983 -8.654 1.00 0.00 84 LYS A C 8
ATOM 16430 O O . LYS A 1 84 ? 9.696 6.130 -9.061 1.00 0.00 84 LYS A O 8
ATOM 16449 N N . THR A 1 85 ? 10.224 3.986 -9.449 1.00 0.00 85 THR A N 8
ATOM 16450 C CA . THR A 1 85 ? 10.487 4.192 -10.856 1.00 0.00 85 THR A CA 8
ATOM 16451 C C . THR A 1 85 ? 9.508 3.374 -11.711 1.00 0.00 85 THR A C 8
ATOM 16452 O O . THR A 1 85 ? 9.152 2.243 -11.360 1.00 0.00 85 THR A O 8
ATOM 16463 N N . ARG A 1 86 ? 9.083 3.948 -12.819 1.00 0.00 86 ARG A N 8
ATOM 16464 C CA . ARG A 1 86 ? 8.122 3.327 -13.723 1.00 0.00 86 ARG A CA 8
ATOM 16465 C C . ARG A 1 86 ? 8.630 3.519 -15.154 1.00 0.00 86 ARG A C 8
ATOM 16466 O O . ARG A 1 86 ? 9.178 4.576 -15.472 1.00 0.00 86 ARG A O 8
ATOM 16487 N N . THR A 1 87 ? 8.476 2.519 -16.003 1.00 0.00 87 THR A N 8
ATOM 16488 C CA . THR A 1 87 ? 8.962 2.619 -17.368 1.00 0.00 87 THR A CA 8
ATOM 16489 C C . THR A 1 87 ? 7.806 2.503 -18.356 1.00 0.00 87 THR A C 8
ATOM 16490 O O . THR A 1 87 ? 6.850 1.782 -18.111 1.00 0.00 87 THR A O 8
ATOM 16501 N N . GLY A 1 88 ? 7.883 3.228 -19.452 1.00 0.00 88 GLY A N 8
ATOM 16502 C CA . GLY A 1 88 ? 6.835 3.170 -20.431 1.00 0.00 88 GLY A CA 8
ATOM 16503 C C . GLY A 1 88 ? 7.379 3.091 -21.834 1.00 0.00 88 GLY A C 8
ATOM 16504 O O . GLY A 1 88 ? 8.456 3.584 -22.113 1.00 0.00 88 GLY A O 8
ATOM 16508 N N . SER A 1 89 ? 6.640 2.460 -22.698 1.00 0.00 89 SER A N 8
ATOM 16509 C CA . SER A 1 89 ? 7.050 2.335 -24.087 1.00 0.00 89 SER A CA 8
ATOM 16510 C C . SER A 1 89 ? 5.971 2.799 -25.037 1.00 0.00 89 SER A C 8
ATOM 16511 O O . SER A 1 89 ? 4.801 2.454 -24.883 1.00 0.00 89 SER A O 8
ATOM 16519 N N . LEU A 1 90 ? 6.372 3.585 -26.020 1.00 0.00 90 LEU A N 8
ATOM 16520 C CA . LEU A 1 90 ? 5.471 4.111 -26.993 1.00 0.00 90 LEU A CA 8
ATOM 16521 C C . LEU A 1 90 ? 5.058 3.014 -27.981 1.00 0.00 90 LEU A C 8
ATOM 16522 O O . LEU A 1 90 ? 5.909 2.338 -28.566 1.00 0.00 90 LEU A O 8
ATOM 16538 N N . LYS A 1 91 ? 3.753 2.846 -28.158 1.00 0.00 91 LYS A N 8
ATOM 16539 C CA . LYS A 1 91 ? 3.223 1.800 -29.022 1.00 0.00 91 LYS A CA 8
ATOM 16540 C C . LYS A 1 91 ? 3.138 2.287 -30.460 1.00 0.00 91 LYS A C 8
ATOM 16541 O O . LYS A 1 91 ? 3.613 1.621 -31.384 1.00 0.00 91 LYS A O 8
ATOM 16560 N N . ARG A 1 92 ? 2.526 3.448 -30.642 1.00 0.00 92 ARG A N 8
ATOM 16561 C CA . ARG A 1 92 ? 2.364 4.037 -31.958 1.00 0.00 92 ARG A CA 8
ATOM 16562 C C . ARG A 1 92 ? 2.488 5.549 -31.865 1.00 0.00 92 ARG A C 8
ATOM 16563 O O . ARG A 1 92 ? 2.014 6.154 -30.903 1.00 0.00 92 ARG A O 8
ATOM 16584 N N . ALA A 1 93 ? 3.114 6.149 -32.858 1.00 0.00 93 ALA A N 8
ATOM 16585 C CA . ALA A 1 93 ? 3.297 7.585 -32.905 1.00 0.00 93 ALA A CA 8
ATOM 16586 C C . ALA A 1 93 ? 2.973 8.066 -34.298 1.00 0.00 93 ALA A C 8
ATOM 16587 O O . ALA A 1 93 ? 3.308 7.396 -35.277 1.00 0.00 93 ALA A O 8
ATOM 16594 N N . LEU A 1 94 ? 2.313 9.193 -34.406 1.00 0.00 94 LEU A N 8
ATOM 16595 C CA . LEU A 1 94 ? 1.962 9.731 -35.703 1.00 0.00 94 LEU A CA 8
ATOM 16596 C C . LEU A 1 94 ? 3.071 10.629 -36.227 1.00 0.00 94 LEU A C 8
ATOM 16597 O O . LEU A 1 94 ? 4.055 10.876 -35.544 1.00 0.00 94 LEU A O 8
ATOM 16613 N N . HIS A 1 95 ? 2.911 11.116 -37.437 1.00 0.00 95 HIS A N 8
ATOM 16614 C CA . HIS A 1 95 ? 3.935 11.935 -38.074 1.00 0.00 95 HIS A CA 8
ATOM 16615 C C . HIS A 1 95 ? 3.837 13.398 -37.638 1.00 0.00 95 HIS A C 8
ATOM 16616 O O . HIS A 1 95 ? 4.629 14.238 -38.062 1.00 0.00 95 HIS A O 8
ATOM 16631 N N . ASN A 1 96 ? 2.879 13.688 -36.771 1.00 0.00 96 ASN A N 8
ATOM 16632 C CA . ASN A 1 96 ? 2.678 15.048 -36.261 1.00 0.00 96 ASN A CA 8
ATOM 16633 C C . ASN A 1 96 ? 3.268 15.182 -34.869 1.00 0.00 96 ASN A C 8
ATOM 16634 O O . ASN A 1 96 ? 3.012 16.158 -34.158 1.00 0.00 96 ASN A O 8
ATOM 16645 N N . ALA A 1 97 ? 4.086 14.226 -34.515 1.00 0.00 97 ALA A N 8
ATOM 16646 C CA . ALA A 1 97 ? 4.690 14.166 -33.190 1.00 0.00 97 ALA A CA 8
ATOM 16647 C C . ALA A 1 97 ? 5.702 13.046 -33.105 1.00 0.00 97 ALA A C 8
ATOM 16648 O O . ALA A 1 97 ? 5.386 11.891 -33.369 1.00 0.00 97 ALA A O 8
ATOM 16655 N N . GLU A 1 98 ? 6.916 13.381 -32.746 1.00 0.00 98 GLU A N 8
ATOM 16656 C CA . GLU A 1 98 ? 7.932 12.377 -32.587 1.00 0.00 98 GLU A CA 8
ATOM 16657 C C . GLU A 1 98 ? 7.988 11.933 -31.138 1.00 0.00 98 GLU A C 8
ATOM 16658 O O . GLU A 1 98 ? 8.394 12.689 -30.250 1.00 0.00 98 GLU A O 8
ATOM 16670 N N . CYS A 1 99 ? 7.562 10.719 -30.899 1.00 0.00 99 CYS A N 8
ATOM 16671 C CA . CYS A 1 99 ? 7.517 10.199 -29.566 1.00 0.00 99 CYS A CA 8
ATOM 16672 C C . CYS A 1 99 ? 8.566 9.121 -29.364 1.00 0.00 99 CYS A C 8
ATOM 16673 O O . CYS A 1 99 ? 8.725 8.225 -30.194 1.00 0.00 99 CYS A O 8
ATOM 16680 N N . GLN A 1 100 ? 9.285 9.233 -28.260 1.00 0.00 100 GLN A N 8
ATOM 16681 C CA . GLN A 1 100 ? 10.351 8.297 -27.912 1.00 0.00 100 GLN A CA 8
ATOM 16682 C C . GLN A 1 100 ? 9.786 6.912 -27.610 1.00 0.00 100 GLN A C 8
ATOM 16683 O O . GLN A 1 100 ? 8.668 6.781 -27.146 1.00 0.00 100 GLN A O 8
ATOM 16697 N N . LYS A 1 101 ? 10.578 5.891 -27.865 1.00 0.00 101 LYS A N 8
ATOM 16698 C CA . LYS A 1 101 ? 10.124 4.524 -27.761 1.00 0.00 101 LYS A CA 8
ATOM 16699 C C . LYS A 1 101 ? 9.995 4.078 -26.317 1.00 0.00 101 LYS A C 8
ATOM 16700 O O . LYS A 1 101 ? 9.161 3.239 -26.006 1.00 0.00 101 LYS A O 8
ATOM 16719 N N . THR A 1 102 ? 10.805 4.636 -25.431 1.00 0.00 102 THR A N 8
ATOM 16720 C CA . THR A 1 102 ? 10.709 4.275 -24.037 1.00 0.00 102 THR A CA 8
ATOM 16721 C C . THR A 1 102 ? 11.020 5.449 -23.113 1.00 0.00 102 THR A C 8
ATOM 16722 O O . THR A 1 102 ? 11.793 6.354 -23.448 1.00 0.00 102 THR A O 8
ATOM 16733 N N . VAL A 1 103 ? 10.392 5.410 -21.962 1.00 0.00 103 VAL A N 8
ATOM 16734 C CA . VAL A 1 103 ? 10.552 6.421 -20.932 1.00 0.00 103 VAL A CA 8
ATOM 16735 C C . VAL A 1 103 ? 10.710 5.798 -19.576 1.00 0.00 103 VAL A C 8
ATOM 16736 O O . VAL A 1 103 ? 10.156 4.742 -19.290 1.00 0.00 103 VAL A O 8
ATOM 16749 N N . THR A 1 104 ? 11.478 6.446 -18.763 1.00 0.00 104 THR A N 8
ATOM 16750 C CA . THR A 1 104 ? 11.694 6.038 -17.417 1.00 0.00 104 THR A CA 8
ATOM 16751 C C . THR A 1 104 ? 11.432 7.232 -16.507 1.00 0.00 104 THR A C 8
ATOM 16752 O O . THR A 1 104 ? 11.986 8.314 -16.720 1.00 0.00 104 THR A O 8
ATOM 16763 N N . ILE A 1 105 ? 10.597 7.050 -15.515 1.00 0.00 105 ILE A N 8
ATOM 16764 C CA . ILE A 1 105 ? 10.210 8.146 -14.651 1.00 0.00 105 ILE A CA 8
ATOM 16765 C C . ILE A 1 105 ? 10.227 7.712 -13.198 1.00 0.00 105 ILE A C 8
ATOM 16766 O O . ILE A 1 105 ? 9.981 6.548 -12.885 1.00 0.00 105 ILE A O 8
ATOM 16782 N N . SER A 1 106 ? 10.529 8.641 -12.326 1.00 0.00 106 SER A N 8
ATOM 16783 C CA . SER A 1 106 ? 10.589 8.363 -10.911 1.00 0.00 106 SER A CA 8
ATOM 16784 C C . SER A 1 106 ? 9.788 9.386 -10.117 1.00 0.00 106 SER A C 8
ATOM 16785 O O . SER A 1 106 ? 9.851 10.589 -10.386 1.00 0.00 106 SER A O 8
ATOM 16793 N N . LYS A 1 107 ? 9.021 8.899 -9.161 1.00 0.00 107 LYS A N 8
ATOM 16794 C CA . LYS A 1 107 ? 8.223 9.747 -8.294 1.00 0.00 107 LYS A CA 8
ATOM 16795 C C . LYS A 1 107 ? 8.401 9.319 -6.846 1.00 0.00 107 LYS A C 8
ATOM 16796 O O . LYS A 1 107 ? 8.637 8.139 -6.572 1.00 0.00 107 LYS A O 8
ATOM 16815 N N . PRO A 1 108 ? 8.315 10.270 -5.900 1.00 0.00 108 PRO A N 8
ATOM 16816 C CA . PRO A 1 108 ? 8.485 9.983 -4.474 1.00 0.00 108 PRO A CA 8
ATOM 16817 C C . PRO A 1 108 ? 7.478 8.980 -3.947 1.00 0.00 108 PRO A C 8
ATOM 16818 O O . PRO A 1 108 ? 6.279 9.093 -4.202 1.00 0.00 108 PRO A O 8
ATOM 16829 N N . CYS A 1 109 ? 7.973 7.986 -3.217 1.00 0.00 109 CYS A N 8
ATOM 16830 C CA . CYS A 1 109 ? 7.087 6.997 -2.591 1.00 0.00 109 CYS A CA 8
ATOM 16831 C C . CYS A 1 109 ? 6.402 7.609 -1.375 1.00 0.00 109 CYS A C 8
ATOM 16832 O O . CYS A 1 109 ? 5.403 7.093 -0.876 1.00 0.00 109 CYS A O 8
ATOM 16839 N N . GLY A 1 110 ? 6.957 8.709 -0.911 1.00 0.00 110 GLY A N 8
ATOM 16840 C CA . GLY A 1 110 ? 6.386 9.435 0.193 1.00 0.00 110 GLY A CA 8
ATOM 16841 C C . GLY A 1 110 ? 6.139 10.866 -0.202 1.00 0.00 110 GLY A C 8
ATOM 16842 O O . GLY A 1 110 ? 5.694 11.123 -1.325 1.00 0.00 110 GLY A O 8
ATOM 16846 N N . LYS A 1 111 ? 6.430 11.798 0.708 1.00 0.00 111 LYS A N 8
ATOM 16847 C CA . LYS A 1 111 ? 6.292 13.237 0.435 1.00 0.00 111 LYS A CA 8
ATOM 16848 C C . LYS A 1 111 ? 4.809 13.616 0.240 1.00 0.00 111 LYS A C 8
ATOM 16849 O O . LYS A 1 111 ? 3.925 12.748 0.281 1.00 0.00 111 LYS A O 8
ATOM 16868 N N . LEU A 1 112 ? 4.553 14.915 0.071 1.00 0.00 112 LEU A N 8
ATOM 16869 C CA . LEU A 1 112 ? 3.204 15.454 -0.158 1.00 0.00 112 LEU A CA 8
ATOM 16870 C C . LEU A 1 112 ? 2.348 15.376 1.105 1.00 0.00 112 LEU A C 8
ATOM 16871 O O . LEU A 1 112 ? 2.715 14.719 2.084 1.00 0.00 112 LEU A O 8
ATOM 16887 N N . THR A 1 113 ? 1.220 16.058 1.086 1.00 0.00 113 THR A N 8
ATOM 16888 C CA . THR A 1 113 ? 0.319 16.047 2.209 1.00 0.00 113 THR A CA 8
ATOM 16889 C C . THR A 1 113 ? -0.500 14.766 2.233 1.00 0.00 113 THR A C 8
ATOM 16890 O O . THR A 1 113 ? -1.287 14.497 1.319 1.00 0.00 113 THR A O 8
ATOM 16901 N N . LYS A 1 114 ? -0.304 13.982 3.271 1.00 0.00 114 LYS A N 8
ATOM 16902 C CA . LYS A 1 114 ? -0.996 12.712 3.415 1.00 0.00 114 LYS A CA 8
ATOM 16903 C C . LYS A 1 114 ? -1.538 12.519 4.847 1.00 0.00 114 LYS A C 8
ATOM 16904 O O . LYS A 1 114 ? -2.699 12.130 5.009 1.00 0.00 114 LYS A O 8
ATOM 16923 N N . PRO A 1 115 ? -0.707 12.747 5.919 1.00 0.00 115 PRO A N 8
ATOM 16924 C CA . PRO A 1 115 ? -1.191 12.681 7.311 1.00 0.00 115 PRO A CA 8
ATOM 16925 C C . PRO A 1 115 ? -2.149 13.818 7.643 1.00 0.00 115 PRO A C 8
ATOM 16926 O O . PRO A 1 115 ? -3.002 14.187 6.833 1.00 0.00 115 PRO A O 8
ATOM 16937 N N . LYS A 1 116 ? -1.992 14.366 8.843 1.00 0.00 116 LYS A N 8
ATOM 16938 C CA . LYS A 1 116 ? -2.846 15.423 9.337 1.00 0.00 116 LYS A CA 8
ATOM 16939 C C . LYS A 1 116 ? -4.291 14.922 9.451 1.00 0.00 116 LYS A C 8
ATOM 16940 O O . LYS A 1 116 ? -5.178 15.370 8.714 1.00 0.00 116 LYS A O 8
ATOM 16959 N N . PRO A 1 117 ? -4.517 13.907 10.331 1.00 0.00 117 PRO A N 8
ATOM 16960 C CA . PRO A 1 117 ? -5.847 13.366 10.617 1.00 0.00 117 PRO A CA 8
ATOM 16961 C C . PRO A 1 117 ? -6.891 14.469 10.752 1.00 0.00 117 PRO A C 8
ATOM 16962 O O . PRO A 1 117 ? -6.794 15.333 11.634 1.00 0.00 117 PRO A O 8
ATOM 16973 N N . GLN A 1 118 ? -7.877 14.446 9.873 1.00 0.00 118 GLN A N 8
ATOM 16974 C CA . GLN A 1 118 ? -8.894 15.474 9.852 1.00 0.00 118 GLN A CA 8
ATOM 16975 C C . GLN A 1 118 ? -10.049 15.140 10.779 1.00 0.00 118 GLN A C 8
ATOM 16976 O O . GLN A 1 118 ? -10.988 14.430 10.403 1.00 0.00 118 GLN A O 8
ATOM 16990 N N . ALA A 1 119 ? -9.964 15.627 11.996 1.00 0.00 119 ALA A N 8
ATOM 16991 C CA . ALA A 1 119 ? -11.010 15.436 12.958 1.00 0.00 119 ALA A CA 8
ATOM 16992 C C . ALA A 1 119 ? -11.950 16.630 12.939 1.00 0.00 119 ALA A C 8
ATOM 16993 O O . ALA A 1 119 ? -11.875 17.512 13.790 1.00 0.00 119 ALA A O 8
ATOM 17000 N N . GLU A 1 120 ? -12.822 16.662 11.948 1.00 0.00 120 GLU A N 8
ATOM 17001 C CA . GLU A 1 120 ? -13.751 17.771 11.779 1.00 0.00 120 GLU A CA 8
ATOM 17002 C C . GLU A 1 120 ? -15.064 17.531 12.507 1.00 0.00 120 GLU A C 8
ATOM 17003 O O . GLU A 1 120 ? -16.098 18.091 12.146 1.00 0.00 120 GLU A O 8
ATOM 17015 N N . SER A 1 121 ? -15.009 16.728 13.549 1.00 0.00 121 SER A N 8
ATOM 17016 C CA . SER A 1 121 ? -16.180 16.428 14.345 1.00 0.00 121 SER A CA 8
ATOM 17017 C C . SER A 1 121 ? -16.605 17.651 15.160 1.00 0.00 121 SER A C 8
ATOM 17018 O O . SER A 1 121 ? -17.774 17.784 15.536 1.00 0.00 121 SER A O 8
ATOM 17026 N N . LYS A 1 122 ? -15.637 18.549 15.406 1.00 0.00 122 LYS A N 8
ATOM 17027 C CA . LYS A 1 122 ? -15.842 19.788 16.180 1.00 0.00 122 LYS A CA 8
ATOM 17028 C C . LYS A 1 122 ? -16.053 19.486 17.665 1.00 0.00 122 LYS A C 8
ATOM 17029 O O . LYS A 1 122 ? -15.203 19.809 18.501 1.00 0.00 122 LYS A O 8
ATOM 17048 N N . LYS A 1 123 ? -17.172 18.864 17.983 1.00 0.00 123 LYS A N 8
ATOM 17049 C CA . LYS A 1 123 ? -17.490 18.484 19.347 1.00 0.00 123 LYS A CA 8
ATOM 17050 C C . LYS A 1 123 ? -18.137 17.116 19.366 1.00 0.00 123 LYS A C 8
ATOM 17051 O O . LYS A 1 123 ? -18.747 16.695 18.378 1.00 0.00 123 LYS A O 8
ATOM 17070 N N . LYS A 1 124 ? -17.997 16.427 20.474 1.00 0.00 124 LYS A N 8
ATOM 17071 C CA . LYS A 1 124 ? -18.619 15.132 20.656 1.00 0.00 124 LYS A CA 8
ATOM 17072 C C . LYS A 1 124 ? -20.008 15.335 21.240 1.00 0.00 124 LYS A C 8
ATOM 17073 O O . LYS A 1 124 ? -20.962 14.618 20.908 1.00 0.00 124 LYS A O 8
ATOM 17092 N N . LYS A 1 125 ? -20.113 16.334 22.099 1.00 0.00 125 LYS A N 8
ATOM 17093 C CA . LYS A 1 125 ? -21.370 16.717 22.696 1.00 0.00 125 LYS A CA 8
ATOM 17094 C C . LYS A 1 125 ? -21.650 18.184 22.382 1.00 0.00 125 LYS A C 8
ATOM 17095 O O . LYS A 1 125 ? -21.095 19.080 23.020 1.00 0.00 125 LYS A O 8
ATOM 17114 N N . LYS A 1 126 ? -22.479 18.423 21.375 1.00 0.00 126 LYS A N 8
ATOM 17115 C CA . LYS A 1 126 ? -22.829 19.781 20.970 1.00 0.00 126 LYS A CA 8
ATOM 17116 C C . LYS A 1 126 ? -23.605 20.489 22.067 1.00 0.00 126 LYS A C 8
ATOM 17117 O O . LYS A 1 126 ? -23.290 21.623 22.441 1.00 0.00 126 LYS A O 8
ATOM 17136 N N . GLU A 1 127 ? -24.608 19.808 22.580 1.00 0.00 127 GLU A N 8
ATOM 17137 C CA . GLU A 1 127 ? -25.452 20.342 23.624 1.00 0.00 127 GLU A CA 8
ATOM 17138 C C . GLU A 1 127 ? -25.978 19.202 24.482 1.00 0.00 127 GLU A C 8
ATOM 17139 O O . GLU A 1 127 ? -25.522 18.066 24.352 1.00 0.00 127 GLU A O 8
ATOM 17151 N N . GLY A 1 128 ? -26.928 19.494 25.343 1.00 0.00 128 GLY A N 8
ATOM 17152 C CA . GLY A 1 128 ? -27.475 18.468 26.194 1.00 0.00 128 GLY A CA 8
ATOM 17153 C C . GLY A 1 128 ? -27.690 18.953 27.600 1.00 0.00 128 GLY A C 8
ATOM 17154 O O . GLY A 1 128 ? -26.964 18.565 28.516 1.00 0.00 128 GLY A O 8
ATOM 17158 N N . LYS A 1 129 ? -28.664 19.820 27.767 1.00 0.00 129 LYS A N 8
ATOM 17159 C CA . LYS A 1 129 ? -29.005 20.349 29.072 1.00 0.00 129 LYS A CA 8
ATOM 17160 C C . LYS A 1 129 ? -30.240 19.655 29.608 1.00 0.00 129 LYS A C 8
ATOM 17161 O O . LYS A 1 129 ? -31.172 19.354 28.853 1.00 0.00 129 LYS A O 8
ATOM 17180 N N . LYS A 1 130 ? -30.253 19.401 30.900 1.00 0.00 130 LYS A N 8
ATOM 17181 C CA . LYS A 1 130 ? -31.356 18.731 31.532 1.00 0.00 130 LYS A CA 8
ATOM 17182 C C . LYS A 1 130 ? -32.484 19.706 31.854 1.00 0.00 130 LYS A C 8
ATOM 17183 O O . LYS A 1 130 ? -32.845 19.886 33.022 1.00 0.00 130 LYS A O 8
ATOM 17202 N N . GLN A 1 131 ? -33.020 20.344 30.806 1.00 0.00 131 GLN A N 8
ATOM 17203 C CA . GLN A 1 131 ? -34.118 21.313 30.932 1.00 0.00 131 GLN A CA 8
ATOM 17204 C C . GLN A 1 131 ? -33.695 22.536 31.749 1.00 0.00 131 GLN A C 8
ATOM 17205 O O . GLN A 1 131 ? -32.538 22.663 32.169 1.00 0.00 131 GLN A O 8
ATOM 17219 N N . GLU A 1 132 ? -34.623 23.437 31.946 1.00 0.00 132 GLU A N 8
ATOM 17220 C CA . GLU A 1 132 ? -34.397 24.603 32.766 1.00 0.00 132 GLU A CA 8
ATOM 17221 C C . GLU A 1 132 ? -35.179 24.468 34.059 1.00 0.00 132 GLU A C 8
ATOM 17222 O O . GLU A 1 132 ? -36.106 23.662 34.152 1.00 0.00 132 GLU A O 8
ATOM 17234 N N . LYS A 1 133 ? -34.807 25.238 35.055 1.00 0.00 133 LYS A N 8
ATOM 17235 C CA . LYS A 1 133 ? -35.471 25.175 36.330 1.00 0.00 133 LYS A CA 8
ATOM 17236 C C . LYS A 1 133 ? -36.656 26.119 36.379 1.00 0.00 133 LYS A C 8
ATOM 17237 O O . LYS A 1 133 ? -36.728 27.086 35.619 1.00 0.00 133 LYS A O 8
ATOM 17256 N N . MET A 1 134 ? -37.589 25.828 37.262 1.00 0.00 134 MET A N 8
ATOM 17257 C CA . MET A 1 134 ? -38.764 26.655 37.429 1.00 0.00 134 MET A CA 8
ATOM 17258 C C . MET A 1 134 ? -38.471 27.764 38.419 1.00 0.00 134 MET A C 8
ATOM 17259 O O . MET A 1 134 ? -37.899 27.520 39.486 1.00 0.00 134 MET A O 8
ATOM 17273 N N . LEU A 1 135 ? -38.853 28.971 38.068 1.00 0.00 135 LEU A N 8
ATOM 17274 C CA . LEU A 1 135 ? -38.591 30.124 38.904 1.00 0.00 135 LEU A CA 8
ATOM 17275 C C . LEU A 1 135 ? -39.664 30.277 39.969 1.00 0.00 135 LEU A C 8
ATOM 17276 O O . LEU A 1 135 ? -40.779 29.753 39.829 1.00 0.00 135 LEU A O 8
ATOM 17292 N N . ASP A 1 136 ? -39.326 30.989 41.028 1.00 0.00 136 ASP A N 8
ATOM 17293 C CA . ASP A 1 136 ? -40.243 31.212 42.129 1.00 0.00 136 ASP A CA 8
ATOM 17294 C C . ASP A 1 136 ? -41.173 32.374 41.844 1.00 0.00 136 ASP A C 8
ATOM 17295 O O . ASP A 1 136 ? -40.730 33.537 41.939 1.00 0.00 136 ASP A O 8
ATOM 17305 N N . GLY A 1 1 ? -17.201 21.336 40.881 1.00 0.00 1 GLY A N 9
ATOM 17306 C CA . GLY A 1 1 ? -18.128 20.622 39.982 1.00 0.00 1 GLY A CA 9
ATOM 17307 C C . GLY A 1 1 ? -19.395 21.405 39.751 1.00 0.00 1 GLY A C 9
ATOM 17308 O O . GLY A 1 1 ? -19.915 22.034 40.673 1.00 0.00 1 GLY A O 9
ATOM 17314 N N . LYS A 1 2 ? -19.892 21.377 38.526 1.00 0.00 2 LYS A N 9
ATOM 17315 C CA . LYS A 1 2 ? -21.103 22.101 38.170 1.00 0.00 2 LYS A CA 9
ATOM 17316 C C . LYS A 1 2 ? -21.714 21.520 36.903 1.00 0.00 2 LYS A C 9
ATOM 17317 O O . LYS A 1 2 ? -21.173 20.574 36.320 1.00 0.00 2 LYS A O 9
ATOM 17336 N N . LYS A 1 3 ? -22.832 22.082 36.477 1.00 0.00 3 LYS A N 9
ATOM 17337 C CA . LYS A 1 3 ? -23.503 21.626 35.272 1.00 0.00 3 LYS A CA 9
ATOM 17338 C C . LYS A 1 3 ? -22.967 22.371 34.063 1.00 0.00 3 LYS A C 9
ATOM 17339 O O . LYS A 1 3 ? -23.509 23.408 33.662 1.00 0.00 3 LYS A O 9
ATOM 17358 N N . GLU A 1 4 ? -21.885 21.870 33.502 1.00 0.00 4 GLU A N 9
ATOM 17359 C CA . GLU A 1 4 ? -21.287 22.499 32.346 1.00 0.00 4 GLU A CA 9
ATOM 17360 C C . GLU A 1 4 ? -21.686 21.783 31.065 1.00 0.00 4 GLU A C 9
ATOM 17361 O O . GLU A 1 4 ? -22.113 20.626 31.093 1.00 0.00 4 GLU A O 9
ATOM 17373 N N . LYS A 1 5 ? -21.557 22.485 29.955 1.00 0.00 5 LYS A N 9
ATOM 17374 C CA . LYS A 1 5 ? -21.939 21.966 28.649 1.00 0.00 5 LYS A CA 9
ATOM 17375 C C . LYS A 1 5 ? -21.050 20.790 28.218 1.00 0.00 5 LYS A C 9
ATOM 17376 O O . LYS A 1 5 ? -19.817 20.876 28.279 1.00 0.00 5 LYS A O 9
ATOM 17395 N N . PRO A 1 6 ? -21.676 19.657 27.821 1.00 0.00 6 PRO A N 9
ATOM 17396 C CA . PRO A 1 6 ? -20.970 18.475 27.299 1.00 0.00 6 PRO A CA 9
ATOM 17397 C C . PRO A 1 6 ? -20.190 18.729 26.038 1.00 0.00 6 PRO A C 9
ATOM 17398 O O . PRO A 1 6 ? -19.780 19.845 25.720 1.00 0.00 6 PRO A O 9
ATOM 17409 N N . GLU A 1 7 ? -20.041 17.666 25.314 1.00 0.00 7 GLU A N 9
ATOM 17410 C CA . GLU A 1 7 ? -19.298 17.665 24.058 1.00 0.00 7 GLU A CA 9
ATOM 17411 C C . GLU A 1 7 ? -20.238 17.580 22.863 1.00 0.00 7 GLU A C 9
ATOM 17412 O O . GLU A 1 7 ? -20.108 16.703 22.007 1.00 0.00 7 GLU A O 9
ATOM 17424 N N . LYS A 1 8 ? -21.161 18.523 22.817 1.00 0.00 8 LYS A N 9
ATOM 17425 C CA . LYS A 1 8 ? -22.179 18.615 21.757 1.00 0.00 8 LYS A CA 9
ATOM 17426 C C . LYS A 1 8 ? -22.902 17.274 21.548 1.00 0.00 8 LYS A C 9
ATOM 17427 O O . LYS A 1 8 ? -22.511 16.467 20.699 1.00 0.00 8 LYS A O 9
ATOM 17446 N N . LYS A 1 9 ? -23.942 17.040 22.321 1.00 0.00 9 LYS A N 9
ATOM 17447 C CA . LYS A 1 9 ? -24.672 15.805 22.242 1.00 0.00 9 LYS A CA 9
ATOM 17448 C C . LYS A 1 9 ? -26.100 16.033 21.763 1.00 0.00 9 LYS A C 9
ATOM 17449 O O . LYS A 1 9 ? -26.544 17.174 21.617 1.00 0.00 9 LYS A O 9
ATOM 17468 N N . VAL A 1 10 ? -26.799 14.947 21.504 1.00 0.00 10 VAL A N 9
ATOM 17469 C CA . VAL A 1 10 ? -28.167 15.002 21.021 1.00 0.00 10 VAL A CA 9
ATOM 17470 C C . VAL A 1 10 ? -28.922 13.748 21.441 1.00 0.00 10 VAL A C 9
ATOM 17471 O O . VAL A 1 10 ? -28.311 12.720 21.741 1.00 0.00 10 VAL A O 9
ATOM 17484 N N . LYS A 1 11 ? -30.229 13.844 21.488 1.00 0.00 11 LYS A N 9
ATOM 17485 C CA . LYS A 1 11 ? -31.070 12.716 21.851 1.00 0.00 11 LYS A CA 9
ATOM 17486 C C . LYS A 1 11 ? -31.621 12.049 20.593 1.00 0.00 11 LYS A C 9
ATOM 17487 O O . LYS A 1 11 ? -31.641 12.660 19.516 1.00 0.00 11 LYS A O 9
ATOM 17506 N N . LYS A 1 12 ? -32.063 10.805 20.733 1.00 0.00 12 LYS A N 9
ATOM 17507 C CA . LYS A 1 12 ? -32.591 10.044 19.632 1.00 0.00 12 LYS A CA 9
ATOM 17508 C C . LYS A 1 12 ? -33.811 10.730 19.019 1.00 0.00 12 LYS A C 9
ATOM 17509 O O . LYS A 1 12 ? -34.878 10.793 19.629 1.00 0.00 12 LYS A O 9
ATOM 17528 N N . SER A 1 13 ? -33.635 11.244 17.818 1.00 0.00 13 SER A N 9
ATOM 17529 C CA . SER A 1 13 ? -34.697 11.936 17.122 1.00 0.00 13 SER A CA 9
ATOM 17530 C C . SER A 1 13 ? -35.192 11.102 15.940 1.00 0.00 13 SER A C 9
ATOM 17531 O O . SER A 1 13 ? -34.424 10.774 15.039 1.00 0.00 13 SER A O 9
ATOM 17539 N N . ASP A 1 14 ? -36.466 10.747 15.966 1.00 0.00 14 ASP A N 9
ATOM 17540 C CA . ASP A 1 14 ? -37.065 9.958 14.895 1.00 0.00 14 ASP A CA 9
ATOM 17541 C C . ASP A 1 14 ? -37.980 10.830 14.061 1.00 0.00 14 ASP A C 9
ATOM 17542 O O . ASP A 1 14 ? -38.543 11.801 14.572 1.00 0.00 14 ASP A O 9
ATOM 17551 N N . CYS A 1 15 ? -38.126 10.477 12.781 1.00 0.00 15 CYS A N 9
ATOM 17552 C CA . CYS A 1 15 ? -38.948 11.237 11.838 1.00 0.00 15 CYS A CA 9
ATOM 17553 C C . CYS A 1 15 ? -38.496 12.697 11.801 1.00 0.00 15 CYS A C 9
ATOM 17554 O O . CYS A 1 15 ? -39.074 13.561 12.466 1.00 0.00 15 CYS A O 9
ATOM 17561 N N . GLY A 1 16 ? -37.449 12.962 11.042 1.00 0.00 16 GLY A N 9
ATOM 17562 C CA . GLY A 1 16 ? -36.878 14.285 11.027 1.00 0.00 16 GLY A CA 9
ATOM 17563 C C . GLY A 1 16 ? -36.355 14.718 9.673 1.00 0.00 16 GLY A C 9
ATOM 17564 O O . GLY A 1 16 ? -36.437 13.979 8.684 1.00 0.00 16 GLY A O 9
ATOM 17568 N N . GLU A 1 17 ? -35.809 15.922 9.649 1.00 0.00 17 GLU A N 9
ATOM 17569 C CA . GLU A 1 17 ? -35.264 16.538 8.458 1.00 0.00 17 GLU A CA 9
ATOM 17570 C C . GLU A 1 17 ? -33.947 15.924 8.063 1.00 0.00 17 GLU A C 9
ATOM 17571 O O . GLU A 1 17 ? -33.343 15.164 8.827 1.00 0.00 17 GLU A O 9
ATOM 17583 N N . TRP A 1 18 ? -33.519 16.263 6.854 1.00 0.00 18 TRP A N 9
ATOM 17584 C CA . TRP A 1 18 ? -32.271 15.807 6.299 1.00 0.00 18 TRP A CA 9
ATOM 17585 C C . TRP A 1 18 ? -31.109 16.006 7.260 1.00 0.00 18 TRP A C 9
ATOM 17586 O O . TRP A 1 18 ? -30.856 17.116 7.739 1.00 0.00 18 TRP A O 9
ATOM 17607 N N . GLN A 1 19 ? -30.414 14.931 7.525 1.00 0.00 19 GLN A N 9
ATOM 17608 C CA . GLN A 1 19 ? -29.236 14.960 8.348 1.00 0.00 19 GLN A CA 9
ATOM 17609 C C . GLN A 1 19 ? -28.051 14.571 7.489 1.00 0.00 19 GLN A C 9
ATOM 17610 O O . GLN A 1 19 ? -28.053 13.508 6.860 1.00 0.00 19 GLN A O 9
ATOM 17624 N N . TRP A 1 20 ? -27.064 15.431 7.426 1.00 0.00 20 TRP A N 9
ATOM 17625 C CA . TRP A 1 20 ? -25.927 15.198 6.567 1.00 0.00 20 TRP A CA 9
ATOM 17626 C C . TRP A 1 20 ? -24.720 14.720 7.349 1.00 0.00 20 TRP A C 9
ATOM 17627 O O . TRP A 1 20 ? -24.379 15.273 8.400 1.00 0.00 20 TRP A O 9
ATOM 17648 N N . SER A 1 21 ? -24.096 13.683 6.840 1.00 0.00 21 SER A N 9
ATOM 17649 C CA . SER A 1 21 ? -22.908 13.124 7.436 1.00 0.00 21 SER A CA 9
ATOM 17650 C C . SER A 1 21 ? -21.673 13.693 6.748 1.00 0.00 21 SER A C 9
ATOM 17651 O O . SER A 1 21 ? -21.783 14.356 5.708 1.00 0.00 21 SER A O 9
ATOM 17659 N N . VAL A 1 22 ? -20.507 13.436 7.308 1.00 0.00 22 VAL A N 9
ATOM 17660 C CA . VAL A 1 22 ? -19.295 13.945 6.707 1.00 0.00 22 VAL A CA 9
ATOM 17661 C C . VAL A 1 22 ? -18.750 12.990 5.649 1.00 0.00 22 VAL A C 9
ATOM 17662 O O . VAL A 1 22 ? -18.655 11.775 5.839 1.00 0.00 22 VAL A O 9
ATOM 17675 N N . CYS A 1 23 ? -18.459 13.590 4.520 1.00 0.00 23 CYS A N 9
ATOM 17676 C CA . CYS A 1 23 ? -18.025 12.896 3.329 1.00 0.00 23 CYS A CA 9
ATOM 17677 C C . CYS A 1 23 ? -16.552 12.553 3.355 1.00 0.00 23 CYS A C 9
ATOM 17678 O O . CYS A 1 23 ? -15.710 13.368 3.747 1.00 0.00 23 CYS A O 9
ATOM 17685 N N . VAL A 1 24 ? -16.256 11.336 2.954 1.00 0.00 24 VAL A N 9
ATOM 17686 C CA . VAL A 1 24 ? -14.898 10.911 2.747 1.00 0.00 24 VAL A CA 9
ATOM 17687 C C . VAL A 1 24 ? -14.640 10.973 1.250 1.00 0.00 24 VAL A C 9
ATOM 17688 O O . VAL A 1 24 ? -15.061 10.093 0.511 1.00 0.00 24 VAL A O 9
ATOM 17701 N N . PRO A 1 25 ? -13.965 12.037 0.782 1.00 0.00 25 PRO A N 9
ATOM 17702 C CA . PRO A 1 25 ? -13.760 12.281 -0.652 1.00 0.00 25 PRO A CA 9
ATOM 17703 C C . PRO A 1 25 ? -12.715 11.370 -1.275 1.00 0.00 25 PRO A C 9
ATOM 17704 O O . PRO A 1 25 ? -12.395 11.509 -2.450 1.00 0.00 25 PRO A O 9
ATOM 17715 N N . THR A 1 26 ? -12.152 10.481 -0.464 1.00 0.00 26 THR A N 9
ATOM 17716 C CA . THR A 1 26 ? -11.140 9.532 -0.913 1.00 0.00 26 THR A CA 9
ATOM 17717 C C . THR A 1 26 ? -9.762 10.200 -0.971 1.00 0.00 26 THR A C 9
ATOM 17718 O O . THR A 1 26 ? -8.751 9.590 -0.610 1.00 0.00 26 THR A O 9
ATOM 17729 N N . SER A 1 27 ? -9.749 11.464 -1.421 1.00 0.00 27 SER A N 9
ATOM 17730 C CA . SER A 1 27 ? -8.544 12.283 -1.480 1.00 0.00 27 SER A CA 9
ATOM 17731 C C . SER A 1 27 ? -7.634 11.867 -2.644 1.00 0.00 27 SER A C 9
ATOM 17732 O O . SER A 1 27 ? -7.955 10.945 -3.405 1.00 0.00 27 SER A O 9
ATOM 17740 N N . GLY A 1 28 ? -6.515 12.563 -2.784 1.00 0.00 28 GLY A N 9
ATOM 17741 C CA . GLY A 1 28 ? -5.583 12.275 -3.853 1.00 0.00 28 GLY A CA 9
ATOM 17742 C C . GLY A 1 28 ? -5.712 13.254 -4.996 1.00 0.00 28 GLY A C 9
ATOM 17743 O O . GLY A 1 28 ? -5.113 13.063 -6.054 1.00 0.00 28 GLY A O 9
ATOM 17747 N N . ASP A 1 29 ? -6.518 14.303 -4.780 1.00 0.00 29 ASP A N 9
ATOM 17748 C CA . ASP A 1 29 ? -6.768 15.359 -5.785 1.00 0.00 29 ASP A CA 9
ATOM 17749 C C . ASP A 1 29 ? -7.473 14.805 -7.016 1.00 0.00 29 ASP A C 9
ATOM 17750 O O . ASP A 1 29 ? -7.633 15.505 -8.018 1.00 0.00 29 ASP A O 9
ATOM 17759 N N . CYS A 1 30 ? -7.926 13.564 -6.914 1.00 0.00 30 CYS A N 9
ATOM 17760 C CA . CYS A 1 30 ? -8.566 12.857 -8.023 1.00 0.00 30 CYS A CA 9
ATOM 17761 C C . CYS A 1 30 ? -9.410 11.712 -7.473 1.00 0.00 30 CYS A C 9
ATOM 17762 O O . CYS A 1 30 ? -9.604 10.692 -8.137 1.00 0.00 30 CYS A O 9
ATOM 17769 N N . GLY A 1 31 ? -9.935 11.891 -6.275 1.00 0.00 31 GLY A N 9
ATOM 17770 C CA . GLY A 1 31 ? -10.652 10.816 -5.637 1.00 0.00 31 GLY A CA 9
ATOM 17771 C C . GLY A 1 31 ? -12.138 11.049 -5.561 1.00 0.00 31 GLY A C 9
ATOM 17772 O O . GLY A 1 31 ? -12.590 12.163 -5.329 1.00 0.00 31 GLY A O 9
ATOM 17776 N N . LEU A 1 32 ? -12.894 9.995 -5.787 1.00 0.00 32 LEU A N 9
ATOM 17777 C CA . LEU A 1 32 ? -14.335 10.046 -5.682 1.00 0.00 32 LEU A CA 9
ATOM 17778 C C . LEU A 1 32 ? -14.758 9.451 -4.338 1.00 0.00 32 LEU A C 9
ATOM 17779 O O . LEU A 1 32 ? -14.375 8.325 -4.008 1.00 0.00 32 LEU A O 9
ATOM 17795 N N . GLY A 1 33 ? -15.542 10.188 -3.580 1.00 0.00 33 GLY A N 9
ATOM 17796 C CA . GLY A 1 33 ? -15.963 9.722 -2.266 1.00 0.00 33 GLY A CA 9
ATOM 17797 C C . GLY A 1 33 ? -17.467 9.778 -2.149 1.00 0.00 33 GLY A C 9
ATOM 17798 O O . GLY A 1 33 ? -18.136 10.076 -3.138 1.00 0.00 33 GLY A O 9
ATOM 17802 N N . THR A 1 34 ? -18.030 9.515 -0.974 1.00 0.00 34 THR A N 9
ATOM 17803 C CA . THR A 1 34 ? -19.482 9.539 -0.841 1.00 0.00 34 THR A CA 9
ATOM 17804 C C . THR A 1 34 ? -19.954 10.237 0.438 1.00 0.00 34 THR A C 9
ATOM 17805 O O . THR A 1 34 ? -19.244 10.278 1.453 1.00 0.00 34 THR A O 9
ATOM 17816 N N . ARG A 1 35 ? -21.162 10.772 0.364 1.00 0.00 35 ARG A N 9
ATOM 17817 C CA . ARG A 1 35 ? -21.819 11.427 1.478 1.00 0.00 35 ARG A CA 9
ATOM 17818 C C . ARG A 1 35 ? -23.230 10.884 1.595 1.00 0.00 35 ARG A C 9
ATOM 17819 O O . ARG A 1 35 ? -23.911 10.704 0.587 1.00 0.00 35 ARG A O 9
ATOM 17840 N N . GLU A 1 36 ? -23.678 10.624 2.804 1.00 0.00 36 GLU A N 9
ATOM 17841 C CA . GLU A 1 36 ? -25.002 10.071 3.021 1.00 0.00 36 GLU A CA 9
ATOM 17842 C C . GLU A 1 36 ? -25.882 11.047 3.776 1.00 0.00 36 GLU A C 9
ATOM 17843 O O . GLU A 1 36 ? -25.473 11.601 4.803 1.00 0.00 36 GLU A O 9
ATOM 17855 N N . GLY A 1 37 ? -27.071 11.276 3.267 1.00 0.00 37 GLY A N 9
ATOM 17856 C CA . GLY A 1 37 ? -28.008 12.134 3.934 1.00 0.00 37 GLY A CA 9
ATOM 17857 C C . GLY A 1 37 ? -29.317 11.409 4.083 1.00 0.00 37 GLY A C 9
ATOM 17858 O O . GLY A 1 37 ? -29.778 10.773 3.133 1.00 0.00 37 GLY A O 9
ATOM 17862 N N . THR A 1 38 ? -29.933 11.484 5.237 1.00 0.00 38 THR A N 9
ATOM 17863 C CA . THR A 1 38 ? -31.146 10.751 5.485 1.00 0.00 38 THR A CA 9
ATOM 17864 C C . THR A 1 38 ? -32.220 11.676 6.035 1.00 0.00 38 THR A C 9
ATOM 17865 O O . THR A 1 38 ? -31.919 12.659 6.716 1.00 0.00 38 THR A O 9
ATOM 17876 N N . ARG A 1 39 ? -33.452 11.371 5.718 1.00 0.00 39 ARG A N 9
ATOM 17877 C CA . ARG A 1 39 ? -34.592 12.115 6.176 1.00 0.00 39 ARG A CA 9
ATOM 17878 C C . ARG A 1 39 ? -35.694 11.124 6.451 1.00 0.00 39 ARG A C 9
ATOM 17879 O O . ARG A 1 39 ? -35.615 9.984 6.008 1.00 0.00 39 ARG A O 9
ATOM 17900 N N . THR A 1 40 ? -36.679 11.520 7.200 1.00 0.00 40 THR A N 9
ATOM 17901 C CA . THR A 1 40 ? -37.821 10.691 7.441 1.00 0.00 40 THR A CA 9
ATOM 17902 C C . THR A 1 40 ? -39.064 11.552 7.485 1.00 0.00 40 THR A C 9
ATOM 17903 O O . THR A 1 40 ? -39.018 12.695 7.940 1.00 0.00 40 THR A O 9
ATOM 17914 N N . GLY A 1 41 ? -40.161 11.021 7.005 1.00 0.00 41 GLY A N 9
ATOM 17915 C CA . GLY A 1 41 ? -41.381 11.781 6.987 1.00 0.00 41 GLY A CA 9
ATOM 17916 C C . GLY A 1 41 ? -42.308 11.390 8.101 1.00 0.00 41 GLY A C 9
ATOM 17917 O O . GLY A 1 41 ? -41.879 10.809 9.099 1.00 0.00 41 GLY A O 9
ATOM 17921 N N . ALA A 1 42 ? -43.579 11.687 7.925 1.00 0.00 42 ALA A N 9
ATOM 17922 C CA . ALA A 1 42 ? -44.580 11.365 8.922 1.00 0.00 42 ALA A CA 9
ATOM 17923 C C . ALA A 1 42 ? -44.747 9.859 9.035 1.00 0.00 42 ALA A C 9
ATOM 17924 O O . ALA A 1 42 ? -45.037 9.330 10.106 1.00 0.00 42 ALA A O 9
ATOM 17931 N N . GLU A 1 43 ? -44.545 9.173 7.919 1.00 0.00 43 GLU A N 9
ATOM 17932 C CA . GLU A 1 43 ? -44.644 7.724 7.873 1.00 0.00 43 GLU A CA 9
ATOM 17933 C C . GLU A 1 43 ? -43.295 7.077 8.184 1.00 0.00 43 GLU A C 9
ATOM 17934 O O . GLU A 1 43 ? -43.187 5.856 8.195 1.00 0.00 43 GLU A O 9
ATOM 17946 N N . CYS A 1 44 ? -42.286 7.913 8.490 1.00 0.00 44 CYS A N 9
ATOM 17947 C CA . CYS A 1 44 ? -40.897 7.452 8.695 1.00 0.00 44 CYS A CA 9
ATOM 17948 C C . CYS A 1 44 ? -40.502 6.294 7.764 1.00 0.00 44 CYS A C 9
ATOM 17949 O O . CYS A 1 44 ? -40.140 5.210 8.224 1.00 0.00 44 CYS A O 9
ATOM 17956 N N . LYS A 1 45 ? -40.576 6.531 6.458 1.00 0.00 45 LYS A N 9
ATOM 17957 C CA . LYS A 1 45 ? -40.226 5.515 5.478 1.00 0.00 45 LYS A CA 9
ATOM 17958 C C . LYS A 1 45 ? -39.234 6.060 4.463 1.00 0.00 45 LYS A C 9
ATOM 17959 O O . LYS A 1 45 ? -39.342 7.210 4.050 1.00 0.00 45 LYS A O 9
ATOM 17978 N N . GLN A 1 46 ? -38.307 5.190 4.047 1.00 0.00 46 GLN A N 9
ATOM 17979 C CA . GLN A 1 46 ? -37.225 5.510 3.095 1.00 0.00 46 GLN A CA 9
ATOM 17980 C C . GLN A 1 46 ? -36.659 6.942 3.248 1.00 0.00 46 GLN A C 9
ATOM 17981 O O . GLN A 1 46 ? -35.975 7.241 4.232 1.00 0.00 46 GLN A O 9
ATOM 17995 N N . THR A 1 47 ? -36.965 7.813 2.270 1.00 0.00 47 THR A N 9
ATOM 17996 C CA . THR A 1 47 ? -36.504 9.212 2.242 1.00 0.00 47 THR A CA 9
ATOM 17997 C C . THR A 1 47 ? -35.011 9.362 2.556 1.00 0.00 47 THR A C 9
ATOM 17998 O O . THR A 1 47 ? -34.598 10.241 3.311 1.00 0.00 47 THR A O 9
ATOM 18009 N N . MET A 1 48 ? -34.217 8.524 1.942 1.00 0.00 48 MET A N 9
ATOM 18010 C CA . MET A 1 48 ? -32.777 8.532 2.128 1.00 0.00 48 MET A CA 9
ATOM 18011 C C . MET A 1 48 ? -32.083 8.652 0.778 1.00 0.00 48 MET A C 9
ATOM 18012 O O . MET A 1 48 ? -32.491 8.012 -0.199 1.00 0.00 48 MET A O 9
ATOM 18026 N N . LYS A 1 49 ? -31.040 9.463 0.723 1.00 0.00 49 LYS A N 9
ATOM 18027 C CA . LYS A 1 49 ? -30.306 9.694 -0.514 1.00 0.00 49 LYS A CA 9
ATOM 18028 C C . LYS A 1 49 ? -28.823 9.665 -0.257 1.00 0.00 49 LYS A C 9
ATOM 18029 O O . LYS A 1 49 ? -28.349 10.128 0.784 1.00 0.00 49 LYS A O 9
ATOM 18048 N N . THR A 1 50 ? -28.093 9.142 -1.192 1.00 0.00 50 THR A N 9
ATOM 18049 C CA . THR A 1 50 ? -26.665 9.056 -1.102 1.00 0.00 50 THR A CA 9
ATOM 18050 C C . THR A 1 50 ? -26.039 9.870 -2.223 1.00 0.00 50 THR A C 9
ATOM 18051 O O . THR A 1 50 ? -26.517 9.843 -3.363 1.00 0.00 50 THR A O 9
ATOM 18062 N N . GLN A 1 51 ? -25.001 10.606 -1.906 1.00 0.00 51 GLN A N 9
ATOM 18063 C CA . GLN A 1 51 ? -24.360 11.467 -2.879 1.00 0.00 51 GLN A CA 9
ATOM 18064 C C . GLN A 1 51 ? -22.898 11.094 -3.010 1.00 0.00 51 GLN A C 9
ATOM 18065 O O . GLN A 1 51 ? -22.299 10.581 -2.070 1.00 0.00 51 GLN A O 9
ATOM 18079 N N . ARG A 1 52 ? -22.331 11.334 -4.167 1.00 0.00 52 ARG A N 9
ATOM 18080 C CA . ARG A 1 52 ? -20.925 11.088 -4.378 1.00 0.00 52 ARG A CA 9
ATOM 18081 C C . ARG A 1 52 ? -20.195 12.395 -4.465 1.00 0.00 52 ARG A C 9
ATOM 18082 O O . ARG A 1 52 ? -20.574 13.274 -5.246 1.00 0.00 52 ARG A O 9
ATOM 18103 N N . CYS A 1 53 ? -19.168 12.549 -3.671 1.00 0.00 53 CYS A N 9
ATOM 18104 C CA . CYS A 1 53 ? -18.416 13.779 -3.690 1.00 0.00 53 CYS A CA 9
ATOM 18105 C C . CYS A 1 53 ? -17.347 13.610 -4.747 1.00 0.00 53 CYS A C 9
ATOM 18106 O O . CYS A 1 53 ? -16.573 12.652 -4.692 1.00 0.00 53 CYS A O 9
ATOM 18113 N N . LYS A 1 54 ? -17.286 14.512 -5.695 1.00 0.00 54 LYS A N 9
ATOM 18114 C CA . LYS A 1 54 ? -16.387 14.347 -6.805 1.00 0.00 54 LYS A CA 9
ATOM 18115 C C . LYS A 1 54 ? -15.269 15.363 -6.785 1.00 0.00 54 LYS A C 9
ATOM 18116 O O . LYS A 1 54 ? -15.483 16.539 -6.490 1.00 0.00 54 LYS A O 9
ATOM 18135 N N . ILE A 1 55 ? -14.081 14.892 -7.103 1.00 0.00 55 ILE A N 9
ATOM 18136 C CA . ILE A 1 55 ? -12.914 15.724 -7.193 1.00 0.00 55 ILE A CA 9
ATOM 18137 C C . ILE A 1 55 ? -12.461 15.742 -8.647 1.00 0.00 55 ILE A C 9
ATOM 18138 O O . ILE A 1 55 ? -11.950 14.739 -9.151 1.00 0.00 55 ILE A O 9
ATOM 18154 N N . PRO A 1 56 ? -12.687 16.852 -9.359 1.00 0.00 56 PRO A N 9
ATOM 18155 C CA . PRO A 1 56 ? -12.286 16.974 -10.757 1.00 0.00 56 PRO A CA 9
ATOM 18156 C C . PRO A 1 56 ? -10.770 16.924 -10.906 1.00 0.00 56 PRO A C 9
ATOM 18157 O O . PRO A 1 56 ? -10.073 17.916 -10.659 1.00 0.00 56 PRO A O 9
ATOM 18168 N N . CYS A 1 57 ? -10.270 15.765 -11.291 1.00 0.00 57 CYS A N 9
ATOM 18169 C CA . CYS A 1 57 ? -8.841 15.546 -11.443 1.00 0.00 57 CYS A CA 9
ATOM 18170 C C . CYS A 1 57 ? -8.311 16.261 -12.675 1.00 0.00 57 CYS A C 9
ATOM 18171 O O . CYS A 1 57 ? -7.182 16.754 -12.686 1.00 0.00 57 CYS A O 9
ATOM 18178 N N . ASN A 1 58 ? -9.134 16.326 -13.700 1.00 0.00 58 ASN A N 9
ATOM 18179 C CA . ASN A 1 58 ? -8.752 16.967 -14.944 1.00 0.00 58 ASN A CA 9
ATOM 18180 C C . ASN A 1 58 ? -8.683 18.469 -14.772 1.00 0.00 58 ASN A C 9
ATOM 18181 O O . ASN A 1 58 ? -9.446 19.054 -13.980 1.00 0.00 58 ASN A O 9
ATOM 18192 N N . TRP A 1 59 ? -7.742 19.095 -15.470 1.00 0.00 59 TRP A N 9
ATOM 18193 C CA . TRP A 1 59 ? -7.616 20.536 -15.464 1.00 0.00 59 TRP A CA 9
ATOM 18194 C C . TRP A 1 59 ? -8.927 21.175 -15.876 1.00 0.00 59 TRP A C 9
ATOM 18195 O O . TRP A 1 59 ? -9.414 20.975 -16.989 1.00 0.00 59 TRP A O 9
ATOM 18216 N N . LYS A 1 60 ? -9.498 21.920 -14.964 1.00 0.00 60 LYS A N 9
ATOM 18217 C CA . LYS A 1 60 ? -10.783 22.523 -15.172 1.00 0.00 60 LYS A CA 9
ATOM 18218 C C . LYS A 1 60 ? -10.679 23.751 -16.034 1.00 0.00 60 LYS A C 9
ATOM 18219 O O . LYS A 1 60 ? -10.927 23.692 -17.235 1.00 0.00 60 LYS A O 9
ATOM 18238 N N . LYS A 1 61 ? -10.298 24.858 -15.418 1.00 0.00 61 LYS A N 9
ATOM 18239 C CA . LYS A 1 61 ? -10.131 26.132 -16.110 1.00 0.00 61 LYS A CA 9
ATOM 18240 C C . LYS A 1 61 ? -11.417 26.534 -16.855 1.00 0.00 61 LYS A C 9
ATOM 18241 O O . LYS A 1 61 ? -11.388 27.293 -17.819 1.00 0.00 61 LYS A O 9
ATOM 18260 N N . GLN A 1 62 ? -12.530 26.043 -16.376 1.00 0.00 62 GLN A N 9
ATOM 18261 C CA . GLN A 1 62 ? -13.815 26.288 -17.000 1.00 0.00 62 GLN A CA 9
ATOM 18262 C C . GLN A 1 62 ? -14.813 26.706 -15.950 1.00 0.00 62 GLN A C 9
ATOM 18263 O O . GLN A 1 62 ? -16.016 26.454 -16.073 1.00 0.00 62 GLN A O 9
ATOM 18277 N N . PHE A 1 63 ? -14.308 27.366 -14.921 1.00 0.00 63 PHE A N 9
ATOM 18278 C CA . PHE A 1 63 ? -15.134 27.819 -13.823 1.00 0.00 63 PHE A CA 9
ATOM 18279 C C . PHE A 1 63 ? -16.097 28.896 -14.293 1.00 0.00 63 PHE A C 9
ATOM 18280 O O . PHE A 1 63 ? -15.722 30.059 -14.430 1.00 0.00 63 PHE A O 9
ATOM 18297 N N . GLY A 1 64 ? -17.318 28.487 -14.580 1.00 0.00 64 GLY A N 9
ATOM 18298 C CA . GLY A 1 64 ? -18.332 29.409 -15.049 1.00 0.00 64 GLY A CA 9
ATOM 18299 C C . GLY A 1 64 ? -18.016 29.977 -16.424 1.00 0.00 64 GLY A C 9
ATOM 18300 O O . GLY A 1 64 ? -18.576 30.996 -16.832 1.00 0.00 64 GLY A O 9
ATOM 18304 N N . ALA A 1 65 ? -17.126 29.306 -17.144 1.00 0.00 65 ALA A N 9
ATOM 18305 C CA . ALA A 1 65 ? -16.718 29.751 -18.470 1.00 0.00 65 ALA A CA 9
ATOM 18306 C C . ALA A 1 65 ? -17.675 29.235 -19.528 1.00 0.00 65 ALA A C 9
ATOM 18307 O O . ALA A 1 65 ? -17.667 29.694 -20.672 1.00 0.00 65 ALA A O 9
ATOM 18314 N N . GLU A 1 66 ? -18.505 28.285 -19.140 1.00 0.00 66 GLU A N 9
ATOM 18315 C CA . GLU A 1 66 ? -19.474 27.700 -20.047 1.00 0.00 66 GLU A CA 9
ATOM 18316 C C . GLU A 1 66 ? -20.768 28.503 -20.004 1.00 0.00 66 GLU A C 9
ATOM 18317 O O . GLU A 1 66 ? -21.704 28.252 -20.763 1.00 0.00 66 GLU A O 9
ATOM 18329 N N . CYS A 1 67 ? -20.799 29.471 -19.103 1.00 0.00 67 CYS A N 9
ATOM 18330 C CA . CYS A 1 67 ? -21.925 30.367 -18.956 1.00 0.00 67 CYS A CA 9
ATOM 18331 C C . CYS A 1 67 ? -21.431 31.750 -18.510 1.00 0.00 67 CYS A C 9
ATOM 18332 O O . CYS A 1 67 ? -20.664 32.388 -19.226 1.00 0.00 67 CYS A O 9
ATOM 18339 N N . LYS A 1 68 ? -21.852 32.211 -17.330 1.00 0.00 68 LYS A N 9
ATOM 18340 C CA . LYS A 1 68 ? -21.408 33.507 -16.829 1.00 0.00 68 LYS A CA 9
ATOM 18341 C C . LYS A 1 68 ? -20.980 33.396 -15.375 1.00 0.00 68 LYS A C 9
ATOM 18342 O O . LYS A 1 68 ? -21.753 32.939 -14.523 1.00 0.00 68 LYS A O 9
ATOM 18361 N N . TYR A 1 69 ? -19.765 33.832 -15.086 1.00 0.00 69 TYR A N 9
ATOM 18362 C CA . TYR A 1 69 ? -19.216 33.699 -13.753 1.00 0.00 69 TYR A CA 9
ATOM 18363 C C . TYR A 1 69 ? -18.625 35.004 -13.252 1.00 0.00 69 TYR A C 9
ATOM 18364 O O . TYR A 1 69 ? -18.188 35.848 -14.035 1.00 0.00 69 TYR A O 9
ATOM 18382 N N . GLN A 1 70 ? -18.619 35.153 -11.946 1.00 0.00 70 GLN A N 9
ATOM 18383 C CA . GLN A 1 70 ? -18.071 36.320 -11.295 1.00 0.00 70 GLN A CA 9
ATOM 18384 C C . GLN A 1 70 ? -16.701 35.972 -10.706 1.00 0.00 70 GLN A C 9
ATOM 18385 O O . GLN A 1 70 ? -16.589 35.097 -9.847 1.00 0.00 70 GLN A O 9
ATOM 18399 N N . PHE A 1 71 ? -15.678 36.655 -11.186 1.00 0.00 71 PHE A N 9
ATOM 18400 C CA . PHE A 1 71 ? -14.288 36.389 -10.811 1.00 0.00 71 PHE A CA 9
ATOM 18401 C C . PHE A 1 71 ? -13.772 37.319 -9.720 1.00 0.00 71 PHE A C 9
ATOM 18402 O O . PHE A 1 71 ? -13.662 38.534 -9.920 1.00 0.00 71 PHE A O 9
ATOM 18419 N N . GLN A 1 72 ? -13.474 36.746 -8.568 1.00 0.00 72 GLN A N 9
ATOM 18420 C CA . GLN A 1 72 ? -12.898 37.452 -7.476 1.00 0.00 72 GLN A CA 9
ATOM 18421 C C . GLN A 1 72 ? -11.580 36.774 -7.059 1.00 0.00 72 GLN A C 9
ATOM 18422 O O . GLN A 1 72 ? -11.509 35.541 -6.985 1.00 0.00 72 GLN A O 9
ATOM 18436 N N . ALA A 1 73 ? -10.547 37.587 -6.794 1.00 0.00 73 ALA A N 9
ATOM 18437 C CA . ALA A 1 73 ? -9.219 37.084 -6.400 1.00 0.00 73 ALA A CA 9
ATOM 18438 C C . ALA A 1 73 ? -8.656 36.128 -7.452 1.00 0.00 73 ALA A C 9
ATOM 18439 O O . ALA A 1 73 ? -7.947 35.174 -7.140 1.00 0.00 73 ALA A O 9
ATOM 18446 N N . TRP A 1 74 ? -8.930 36.431 -8.697 1.00 0.00 74 TRP A N 9
ATOM 18447 C CA . TRP A 1 74 ? -8.509 35.593 -9.801 1.00 0.00 74 TRP A CA 9
ATOM 18448 C C . TRP A 1 74 ? -7.095 35.978 -10.230 1.00 0.00 74 TRP A C 9
ATOM 18449 O O . TRP A 1 74 ? -6.349 35.167 -10.784 1.00 0.00 74 TRP A O 9
ATOM 18470 N N . GLY A 1 75 ? -6.738 37.208 -9.925 1.00 0.00 75 GLY A N 9
ATOM 18471 C CA . GLY A 1 75 ? -5.477 37.771 -10.347 1.00 0.00 75 GLY A CA 9
ATOM 18472 C C . GLY A 1 75 ? -4.229 37.185 -9.693 1.00 0.00 75 GLY A C 9
ATOM 18473 O O . GLY A 1 75 ? -3.632 36.241 -10.210 1.00 0.00 75 GLY A O 9
ATOM 18477 N N . GLU A 1 76 ? -3.839 37.743 -8.564 1.00 0.00 76 GLU A N 9
ATOM 18478 C CA . GLU A 1 76 ? -2.560 37.425 -7.974 1.00 0.00 76 GLU A CA 9
ATOM 18479 C C . GLU A 1 76 ? -2.617 36.767 -6.595 1.00 0.00 76 GLU A C 9
ATOM 18480 O O . GLU A 1 76 ? -3.501 37.042 -5.784 1.00 0.00 76 GLU A O 9
ATOM 18492 N N . CYS A 1 77 ? -1.675 35.846 -6.385 1.00 0.00 77 CYS A N 9
ATOM 18493 C CA . CYS A 1 77 ? -1.466 35.155 -5.111 1.00 0.00 77 CYS A CA 9
ATOM 18494 C C . CYS A 1 77 ? -0.904 36.141 -4.070 1.00 0.00 77 CYS A C 9
ATOM 18495 O O . CYS A 1 77 ? -0.339 37.177 -4.437 1.00 0.00 77 CYS A O 9
ATOM 18502 N N . ASP A 1 78 ? -1.047 35.821 -2.784 1.00 0.00 78 ASP A N 9
ATOM 18503 C CA . ASP A 1 78 ? -0.535 36.709 -1.732 1.00 0.00 78 ASP A CA 9
ATOM 18504 C C . ASP A 1 78 ? 0.846 36.298 -1.301 1.00 0.00 78 ASP A C 9
ATOM 18505 O O . ASP A 1 78 ? 1.051 35.213 -0.760 1.00 0.00 78 ASP A O 9
ATOM 18514 N N . LEU A 1 79 ? 1.780 37.167 -1.543 1.00 0.00 79 LEU A N 9
ATOM 18515 C CA . LEU A 1 79 ? 3.171 36.913 -1.219 1.00 0.00 79 LEU A CA 9
ATOM 18516 C C . LEU A 1 79 ? 3.444 36.933 0.272 1.00 0.00 79 LEU A C 9
ATOM 18517 O O . LEU A 1 79 ? 4.332 36.232 0.753 1.00 0.00 79 LEU A O 9
ATOM 18533 N N . ASN A 1 80 ? 2.688 37.726 1.003 1.00 0.00 80 ASN A N 9
ATOM 18534 C CA . ASN A 1 80 ? 2.907 37.849 2.426 1.00 0.00 80 ASN A CA 9
ATOM 18535 C C . ASN A 1 80 ? 2.589 36.570 3.134 1.00 0.00 80 ASN A C 9
ATOM 18536 O O . ASN A 1 80 ? 3.226 36.223 4.134 1.00 0.00 80 ASN A O 9
ATOM 18547 N N . THR A 1 81 ? 1.620 35.863 2.625 1.00 0.00 81 THR A N 9
ATOM 18548 C CA . THR A 1 81 ? 1.184 34.634 3.265 1.00 0.00 81 THR A CA 9
ATOM 18549 C C . THR A 1 81 ? 1.606 33.405 2.484 1.00 0.00 81 THR A C 9
ATOM 18550 O O . THR A 1 81 ? 1.475 32.276 2.970 1.00 0.00 81 THR A O 9
ATOM 18561 N N . ALA A 1 82 ? 2.136 33.640 1.285 1.00 0.00 82 ALA A N 9
ATOM 18562 C CA . ALA A 1 82 ? 2.501 32.578 0.358 1.00 0.00 82 ALA A CA 9
ATOM 18563 C C . ALA A 1 82 ? 1.271 31.747 0.032 1.00 0.00 82 ALA A C 9
ATOM 18564 O O . ALA A 1 82 ? 1.348 30.536 -0.107 1.00 0.00 82 ALA A O 9
ATOM 18571 N N . LEU A 1 83 ? 0.138 32.420 -0.101 1.00 0.00 83 LEU A N 9
ATOM 18572 C CA . LEU A 1 83 ? -1.120 31.730 -0.326 1.00 0.00 83 LEU A CA 9
ATOM 18573 C C . LEU A 1 83 ? -1.881 32.293 -1.477 1.00 0.00 83 LEU A C 9
ATOM 18574 O O . LEU A 1 83 ? -1.838 33.486 -1.744 1.00 0.00 83 LEU A O 9
ATOM 18590 N N . LYS A 1 84 ? -2.619 31.439 -2.133 1.00 0.00 84 LYS A N 9
ATOM 18591 C CA . LYS A 1 84 ? -3.395 31.838 -3.255 1.00 0.00 84 LYS A CA 9
ATOM 18592 C C . LYS A 1 84 ? -4.819 31.408 -3.062 1.00 0.00 84 LYS A C 9
ATOM 18593 O O . LYS A 1 84 ? -5.087 30.288 -2.641 1.00 0.00 84 LYS A O 9
ATOM 18612 N N . THR A 1 85 ? -5.717 32.287 -3.357 1.00 0.00 85 THR A N 9
ATOM 18613 C CA . THR A 1 85 ? -7.114 31.973 -3.241 1.00 0.00 85 THR A CA 9
ATOM 18614 C C . THR A 1 85 ? -7.885 32.543 -4.399 1.00 0.00 85 THR A C 9
ATOM 18615 O O . THR A 1 85 ? -7.532 33.589 -4.931 1.00 0.00 85 THR A O 9
ATOM 18626 N N . ARG A 1 86 ? -8.898 31.834 -4.807 1.00 0.00 86 ARG A N 9
ATOM 18627 C CA . ARG A 1 86 ? -9.749 32.247 -5.906 1.00 0.00 86 ARG A CA 9
ATOM 18628 C C . ARG A 1 86 ? -11.204 32.011 -5.549 1.00 0.00 86 ARG A C 9
ATOM 18629 O O . ARG A 1 86 ? -11.574 30.932 -5.076 1.00 0.00 86 ARG A O 9
ATOM 18650 N N . THR A 1 87 ? -12.012 33.026 -5.741 1.00 0.00 87 THR A N 9
ATOM 18651 C CA . THR A 1 87 ? -13.418 32.935 -5.420 1.00 0.00 87 THR A CA 9
ATOM 18652 C C . THR A 1 87 ? -14.263 33.193 -6.664 1.00 0.00 87 THR A C 9
ATOM 18653 O O . THR A 1 87 ? -13.909 34.020 -7.507 1.00 0.00 87 THR A O 9
ATOM 18664 N N . GLY A 1 88 ? -15.367 32.486 -6.776 1.00 0.00 88 GLY A N 9
ATOM 18665 C CA . GLY A 1 88 ? -16.222 32.654 -7.917 1.00 0.00 88 GLY A CA 9
ATOM 18666 C C . GLY A 1 88 ? -17.674 32.391 -7.606 1.00 0.00 88 GLY A C 9
ATOM 18667 O O . GLY A 1 88 ? -18.000 31.657 -6.663 1.00 0.00 88 GLY A O 9
ATOM 18671 N N . SER A 1 89 ? -18.538 33.036 -8.360 1.00 0.00 89 SER A N 9
ATOM 18672 C CA . SER A 1 89 ? -19.970 32.841 -8.205 1.00 0.00 89 SER A CA 9
ATOM 18673 C C . SER A 1 89 ? -20.697 32.950 -9.537 1.00 0.00 89 SER A C 9
ATOM 18674 O O . SER A 1 89 ? -20.316 33.740 -10.400 1.00 0.00 89 SER A O 9
ATOM 18682 N N . LEU A 1 90 ? -21.733 32.142 -9.704 1.00 0.00 90 LEU A N 9
ATOM 18683 C CA . LEU A 1 90 ? -22.573 32.172 -10.863 1.00 0.00 90 LEU A CA 9
ATOM 18684 C C . LEU A 1 90 ? -23.433 33.431 -10.807 1.00 0.00 90 LEU A C 9
ATOM 18685 O O . LEU A 1 90 ? -24.143 33.666 -9.824 1.00 0.00 90 LEU A O 9
ATOM 18701 N N . LYS A 1 91 ? -23.335 34.260 -11.832 1.00 0.00 91 LYS A N 9
ATOM 18702 C CA . LYS A 1 91 ? -24.095 35.503 -11.870 1.00 0.00 91 LYS A CA 9
ATOM 18703 C C . LYS A 1 91 ? -25.279 35.426 -12.832 1.00 0.00 91 LYS A C 9
ATOM 18704 O O . LYS A 1 91 ? -26.164 36.284 -12.806 1.00 0.00 91 LYS A O 9
ATOM 18723 N N . ARG A 1 92 ? -25.301 34.392 -13.661 1.00 0.00 92 ARG A N 9
ATOM 18724 C CA . ARG A 1 92 ? -26.367 34.197 -14.636 1.00 0.00 92 ARG A CA 9
ATOM 18725 C C . ARG A 1 92 ? -26.550 32.723 -14.909 1.00 0.00 92 ARG A C 9
ATOM 18726 O O . ARG A 1 92 ? -25.573 31.995 -15.109 1.00 0.00 92 ARG A O 9
ATOM 18747 N N . ALA A 1 93 ? -27.787 32.287 -14.917 1.00 0.00 93 ALA A N 9
ATOM 18748 C CA . ALA A 1 93 ? -28.104 30.894 -15.142 1.00 0.00 93 ALA A CA 9
ATOM 18749 C C . ALA A 1 93 ? -28.791 30.718 -16.481 1.00 0.00 93 ALA A C 9
ATOM 18750 O O . ALA A 1 93 ? -29.708 31.463 -16.825 1.00 0.00 93 ALA A O 9
ATOM 18757 N N . LEU A 1 94 ? -28.333 29.749 -17.243 1.00 0.00 94 LEU A N 9
ATOM 18758 C CA . LEU A 1 94 ? -28.894 29.489 -18.551 1.00 0.00 94 LEU A CA 9
ATOM 18759 C C . LEU A 1 94 ? -29.962 28.411 -18.454 1.00 0.00 94 LEU A C 9
ATOM 18760 O O . LEU A 1 94 ? -29.903 27.551 -17.572 1.00 0.00 94 LEU A O 9
ATOM 18776 N N . HIS A 1 95 ? -30.922 28.435 -19.358 1.00 0.00 95 HIS A N 9
ATOM 18777 C CA . HIS A 1 95 ? -32.007 27.458 -19.333 1.00 0.00 95 HIS A CA 9
ATOM 18778 C C . HIS A 1 95 ? -31.544 26.096 -19.874 1.00 0.00 95 HIS A C 9
ATOM 18779 O O . HIS A 1 95 ? -32.245 25.097 -19.751 1.00 0.00 95 HIS A O 9
ATOM 18794 N N . ASN A 1 96 ? -30.355 26.062 -20.462 1.00 0.00 96 ASN A N 9
ATOM 18795 C CA . ASN A 1 96 ? -29.815 24.811 -20.999 1.00 0.00 96 ASN A CA 9
ATOM 18796 C C . ASN A 1 96 ? -28.444 24.515 -20.418 1.00 0.00 96 ASN A C 9
ATOM 18797 O O . ASN A 1 96 ? -27.685 23.705 -20.951 1.00 0.00 96 ASN A O 9
ATOM 18808 N N . ALA A 1 97 ? -28.156 25.133 -19.300 1.00 0.00 97 ALA A N 9
ATOM 18809 C CA . ALA A 1 97 ? -26.861 24.972 -18.658 1.00 0.00 97 ALA A CA 9
ATOM 18810 C C . ALA A 1 97 ? -26.931 25.269 -17.170 1.00 0.00 97 ALA A C 9
ATOM 18811 O O . ALA A 1 97 ? -27.159 26.412 -16.762 1.00 0.00 97 ALA A O 9
ATOM 18818 N N . GLU A 1 98 ? -26.749 24.238 -16.368 1.00 0.00 98 GLU A N 9
ATOM 18819 C CA . GLU A 1 98 ? -26.732 24.385 -14.928 1.00 0.00 98 GLU A CA 9
ATOM 18820 C C . GLU A 1 98 ? -25.301 24.622 -14.479 1.00 0.00 98 GLU A C 9
ATOM 18821 O O . GLU A 1 98 ? -24.461 23.727 -14.564 1.00 0.00 98 GLU A O 9
ATOM 18833 N N . CYS A 1 99 ? -25.019 25.815 -14.015 1.00 0.00 99 CYS A N 9
ATOM 18834 C CA . CYS A 1 99 ? -23.678 26.140 -13.629 1.00 0.00 99 CYS A CA 9
ATOM 18835 C C . CYS A 1 99 ? -23.471 26.098 -12.131 1.00 0.00 99 CYS A C 9
ATOM 18836 O O . CYS A 1 99 ? -24.422 26.102 -11.346 1.00 0.00 99 CYS A O 9
ATOM 18843 N N . GLN A 1 100 ? -22.215 26.033 -11.767 1.00 0.00 100 GLN A N 9
ATOM 18844 C CA . GLN A 1 100 ? -21.803 26.066 -10.383 1.00 0.00 100 GLN A CA 9
ATOM 18845 C C . GLN A 1 100 ? -22.121 27.439 -9.806 1.00 0.00 100 GLN A C 9
ATOM 18846 O O . GLN A 1 100 ? -21.790 28.455 -10.395 1.00 0.00 100 GLN A O 9
ATOM 18860 N N . LYS A 1 101 ? -22.767 27.450 -8.662 1.00 0.00 101 LYS A N 9
ATOM 18861 C CA . LYS A 1 101 ? -23.242 28.671 -8.063 1.00 0.00 101 LYS A CA 9
ATOM 18862 C C . LYS A 1 101 ? -22.108 29.439 -7.412 1.00 0.00 101 LYS A C 9
ATOM 18863 O O . LYS A 1 101 ? -22.018 30.652 -7.546 1.00 0.00 101 LYS A O 9
ATOM 18882 N N . THR A 1 102 ? -21.277 28.742 -6.684 1.00 0.00 102 THR A N 9
ATOM 18883 C CA . THR A 1 102 ? -20.158 29.390 -6.057 1.00 0.00 102 THR A CA 9
ATOM 18884 C C . THR A 1 102 ? -18.984 28.435 -5.874 1.00 0.00 102 THR A C 9
ATOM 18885 O O . THR A 1 102 ? -19.159 27.222 -5.770 1.00 0.00 102 THR A O 9
ATOM 18896 N N . VAL A 1 103 ? -17.794 29.007 -5.844 1.00 0.00 103 VAL A N 9
ATOM 18897 C CA . VAL A 1 103 ? -16.568 28.246 -5.663 1.00 0.00 103 VAL A CA 9
ATOM 18898 C C . VAL A 1 103 ? -15.574 29.015 -4.829 1.00 0.00 103 VAL A C 9
ATOM 18899 O O . VAL A 1 103 ? -15.412 30.231 -4.973 1.00 0.00 103 VAL A O 9
ATOM 18912 N N . THR A 1 104 ? -14.968 28.313 -3.931 1.00 0.00 104 THR A N 9
ATOM 18913 C CA . THR A 1 104 ? -13.927 28.845 -3.113 1.00 0.00 104 THR A CA 9
ATOM 18914 C C . THR A 1 104 ? -12.756 27.886 -3.145 1.00 0.00 104 THR A C 9
ATOM 18915 O O . THR A 1 104 ? -12.918 26.704 -2.844 1.00 0.00 104 THR A O 9
ATOM 18926 N N . ILE A 1 105 ? -11.598 28.367 -3.518 1.00 0.00 105 ILE A N 9
ATOM 18927 C CA . ILE A 1 105 ? -10.438 27.511 -3.592 1.00 0.00 105 ILE A CA 9
ATOM 18928 C C . ILE A 1 105 ? -9.198 28.221 -3.096 1.00 0.00 105 ILE A C 9
ATOM 18929 O O . ILE A 1 105 ? -8.969 29.401 -3.389 1.00 0.00 105 ILE A O 9
ATOM 18945 N N . SER A 1 106 ? -8.431 27.509 -2.320 1.00 0.00 106 SER A N 9
ATOM 18946 C CA . SER A 1 106 ? -7.196 28.025 -1.795 1.00 0.00 106 SER A CA 9
ATOM 18947 C C . SER A 1 106 ? -6.063 27.064 -2.128 1.00 0.00 106 SER A C 9
ATOM 18948 O O . SER A 1 106 ? -6.183 25.855 -1.923 1.00 0.00 106 SER A O 9
ATOM 18956 N N . LYS A 1 107 ? -4.982 27.600 -2.653 1.00 0.00 107 LYS A N 9
ATOM 18957 C CA . LYS A 1 107 ? -3.828 26.811 -3.037 1.00 0.00 107 LYS A CA 9
ATOM 18958 C C . LYS A 1 107 ? -2.559 27.472 -2.526 1.00 0.00 107 LYS A C 9
ATOM 18959 O O . LYS A 1 107 ? -2.154 28.517 -3.032 1.00 0.00 107 LYS A O 9
ATOM 18978 N N . PRO A 1 108 ? -1.941 26.891 -1.492 1.00 0.00 108 PRO A N 9
ATOM 18979 C CA . PRO A 1 108 ? -0.704 27.428 -0.915 1.00 0.00 108 PRO A CA 9
ATOM 18980 C C . PRO A 1 108 ? 0.376 27.640 -1.980 1.00 0.00 108 PRO A C 9
ATOM 18981 O O . PRO A 1 108 ? 0.724 26.716 -2.718 1.00 0.00 108 PRO A O 9
ATOM 18992 N N . CYS A 1 109 ? 0.888 28.852 -2.055 1.00 0.00 109 CYS A N 9
ATOM 18993 C CA . CYS A 1 109 ? 1.922 29.196 -3.031 1.00 0.00 109 CYS A CA 9
ATOM 18994 C C . CYS A 1 109 ? 3.305 28.850 -2.490 1.00 0.00 109 CYS A C 9
ATOM 18995 O O . CYS A 1 109 ? 3.439 28.315 -1.385 1.00 0.00 109 CYS A O 9
ATOM 19002 N N . GLY A 1 110 ? 4.325 29.153 -3.268 1.00 0.00 110 GLY A N 9
ATOM 19003 C CA . GLY A 1 110 ? 5.678 28.909 -2.842 1.00 0.00 110 GLY A CA 9
ATOM 19004 C C . GLY A 1 110 ? 6.380 30.199 -2.495 1.00 0.00 110 GLY A C 9
ATOM 19005 O O . GLY A 1 110 ? 5.823 31.285 -2.690 1.00 0.00 110 GLY A O 9
ATOM 19009 N N . LYS A 1 111 ? 7.587 30.099 -1.976 1.00 0.00 111 LYS A N 9
ATOM 19010 C CA . LYS A 1 111 ? 8.355 31.277 -1.611 1.00 0.00 111 LYS A CA 9
ATOM 19011 C C . LYS A 1 111 ? 9.501 31.492 -2.581 1.00 0.00 111 LYS A C 9
ATOM 19012 O O . LYS A 1 111 ? 9.806 30.622 -3.397 1.00 0.00 111 LYS A O 9
ATOM 19031 N N . LEU A 1 112 ? 10.124 32.648 -2.498 1.00 0.00 112 LEU A N 9
ATOM 19032 C CA . LEU A 1 112 ? 11.233 32.981 -3.368 1.00 0.00 112 LEU A CA 9
ATOM 19033 C C . LEU A 1 112 ? 12.529 32.396 -2.823 1.00 0.00 112 LEU A C 9
ATOM 19034 O O . LEU A 1 112 ? 12.767 32.408 -1.611 1.00 0.00 112 LEU A O 9
ATOM 19050 N N . THR A 1 113 ? 13.345 31.865 -3.710 1.00 0.00 113 THR A N 9
ATOM 19051 C CA . THR A 1 113 ? 14.624 31.320 -3.335 1.00 0.00 113 THR A CA 9
ATOM 19052 C C . THR A 1 113 ? 15.625 32.443 -3.086 1.00 0.00 113 THR A C 9
ATOM 19053 O O . THR A 1 113 ? 15.809 33.321 -3.937 1.00 0.00 113 THR A O 9
ATOM 19064 N N . LYS A 1 114 ? 16.250 32.415 -1.911 1.00 0.00 114 LYS A N 9
ATOM 19065 C CA . LYS A 1 114 ? 17.212 33.441 -1.495 1.00 0.00 114 LYS A CA 9
ATOM 19066 C C . LYS A 1 114 ? 16.544 34.818 -1.431 1.00 0.00 114 LYS A C 9
ATOM 19067 O O . LYS A 1 114 ? 16.757 35.658 -2.309 1.00 0.00 114 LYS A O 9
ATOM 19086 N N . PRO A 1 115 ? 15.700 35.047 -0.398 1.00 0.00 115 PRO A N 9
ATOM 19087 C CA . PRO A 1 115 ? 14.976 36.320 -0.210 1.00 0.00 115 PRO A CA 9
ATOM 19088 C C . PRO A 1 115 ? 15.896 37.526 -0.260 1.00 0.00 115 PRO A C 9
ATOM 19089 O O . PRO A 1 115 ? 15.745 38.393 -1.124 1.00 0.00 115 PRO A O 9
ATOM 19100 N N . LYS A 1 116 ? 16.848 37.563 0.680 1.00 0.00 116 LYS A N 9
ATOM 19101 C CA . LYS A 1 116 ? 17.839 38.648 0.808 1.00 0.00 116 LYS A CA 9
ATOM 19102 C C . LYS A 1 116 ? 17.232 40.061 0.591 1.00 0.00 116 LYS A C 9
ATOM 19103 O O . LYS A 1 116 ? 17.709 40.823 -0.255 1.00 0.00 116 LYS A O 9
ATOM 19122 N N . PRO A 1 117 ? 16.160 40.428 1.354 1.00 0.00 117 PRO A N 9
ATOM 19123 C CA . PRO A 1 117 ? 15.540 41.755 1.253 1.00 0.00 117 PRO A CA 9
ATOM 19124 C C . PRO A 1 117 ? 16.551 42.871 1.471 1.00 0.00 117 PRO A C 9
ATOM 19125 O O . PRO A 1 117 ? 17.388 42.801 2.382 1.00 0.00 117 PRO A O 9
ATOM 19136 N N . GLN A 1 118 ? 16.485 43.884 0.631 1.00 0.00 118 GLN A N 9
ATOM 19137 C CA . GLN A 1 118 ? 17.383 45.010 0.726 1.00 0.00 118 GLN A CA 9
ATOM 19138 C C . GLN A 1 118 ? 17.043 45.850 1.951 1.00 0.00 118 GLN A C 9
ATOM 19139 O O . GLN A 1 118 ? 17.921 46.195 2.741 1.00 0.00 118 GLN A O 9
ATOM 19153 N N . ALA A 1 119 ? 15.761 46.159 2.109 1.00 0.00 119 ALA A N 9
ATOM 19154 C CA . ALA A 1 119 ? 15.292 46.959 3.219 1.00 0.00 119 ALA A CA 9
ATOM 19155 C C . ALA A 1 119 ? 13.781 46.850 3.358 1.00 0.00 119 ALA A C 9
ATOM 19156 O O . ALA A 1 119 ? 13.057 46.843 2.357 1.00 0.00 119 ALA A O 9
ATOM 19163 N N . GLU A 1 120 ? 13.310 46.754 4.587 1.00 0.00 120 GLU A N 9
ATOM 19164 C CA . GLU A 1 120 ? 11.891 46.665 4.855 1.00 0.00 120 GLU A CA 9
ATOM 19165 C C . GLU A 1 120 ? 11.515 47.480 6.086 1.00 0.00 120 GLU A C 9
ATOM 19166 O O . GLU A 1 120 ? 12.200 47.438 7.112 1.00 0.00 120 GLU A O 9
ATOM 19178 N N . SER A 1 121 ? 10.432 48.221 5.983 1.00 0.00 121 SER A N 9
ATOM 19179 C CA . SER A 1 121 ? 9.962 49.030 7.079 1.00 0.00 121 SER A CA 9
ATOM 19180 C C . SER A 1 121 ? 8.496 48.745 7.349 1.00 0.00 121 SER A C 9
ATOM 19181 O O . SER A 1 121 ? 7.620 49.134 6.574 1.00 0.00 121 SER A O 9
ATOM 19189 N N . LYS A 1 122 ? 8.235 48.040 8.426 1.00 0.00 122 LYS A N 9
ATOM 19190 C CA . LYS A 1 122 ? 6.880 47.731 8.822 1.00 0.00 122 LYS A CA 9
ATOM 19191 C C . LYS A 1 122 ? 6.644 48.138 10.270 1.00 0.00 122 LYS A C 9
ATOM 19192 O O . LYS A 1 122 ? 6.830 47.345 11.200 1.00 0.00 122 LYS A O 9
ATOM 19211 N N . LYS A 1 123 ? 6.279 49.392 10.450 1.00 0.00 123 LYS A N 9
ATOM 19212 C CA . LYS A 1 123 ? 6.018 49.949 11.766 1.00 0.00 123 LYS A CA 9
ATOM 19213 C C . LYS A 1 123 ? 4.553 50.337 11.894 1.00 0.00 123 LYS A C 9
ATOM 19214 O O . LYS A 1 123 ? 3.978 50.924 10.969 1.00 0.00 123 LYS A O 9
ATOM 19233 N N . LYS A 1 124 ? 3.951 50.005 13.024 1.00 0.00 124 LYS A N 9
ATOM 19234 C CA . LYS A 1 124 ? 2.565 50.346 13.287 1.00 0.00 124 LYS A CA 9
ATOM 19235 C C . LYS A 1 124 ? 2.233 50.170 14.759 1.00 0.00 124 LYS A C 9
ATOM 19236 O O . LYS A 1 124 ? 2.897 49.412 15.471 1.00 0.00 124 LYS A O 9
ATOM 19255 N N . LYS A 1 125 ? 1.226 50.881 15.211 1.00 0.00 125 LYS A N 9
ATOM 19256 C CA . LYS A 1 125 ? 0.765 50.779 16.579 1.00 0.00 125 LYS A CA 9
ATOM 19257 C C . LYS A 1 125 ? -0.740 50.596 16.596 1.00 0.00 125 LYS A C 9
ATOM 19258 O O . LYS A 1 125 ? -1.495 51.578 16.625 1.00 0.00 125 LYS A O 9
ATOM 19277 N N . LYS A 1 126 ? -1.171 49.338 16.544 1.00 0.00 126 LYS A N 9
ATOM 19278 C CA . LYS A 1 126 ? -2.590 48.987 16.525 1.00 0.00 126 LYS A CA 9
ATOM 19279 C C . LYS A 1 126 ? -3.305 49.609 15.321 1.00 0.00 126 LYS A C 9
ATOM 19280 O O . LYS A 1 126 ? -2.665 50.112 14.386 1.00 0.00 126 LYS A O 9
ATOM 19299 N N . GLU A 1 127 ? -4.621 49.556 15.344 1.00 0.00 127 GLU A N 9
ATOM 19300 C CA . GLU A 1 127 ? -5.438 50.104 14.283 1.00 0.00 127 GLU A CA 9
ATOM 19301 C C . GLU A 1 127 ? -6.839 50.360 14.803 1.00 0.00 127 GLU A C 9
ATOM 19302 O O . GLU A 1 127 ? -7.155 50.012 15.945 1.00 0.00 127 GLU A O 9
ATOM 19314 N N . GLY A 1 128 ? -7.668 50.962 13.983 1.00 0.00 128 GLY A N 9
ATOM 19315 C CA . GLY A 1 128 ? -9.018 51.237 14.386 1.00 0.00 128 GLY A CA 9
ATOM 19316 C C . GLY A 1 128 ? -9.374 52.694 14.235 1.00 0.00 128 GLY A C 9
ATOM 19317 O O . GLY A 1 128 ? -9.264 53.258 13.150 1.00 0.00 128 GLY A O 9
ATOM 19321 N N . LYS A 1 129 ? -9.782 53.311 15.324 1.00 0.00 129 LYS A N 9
ATOM 19322 C CA . LYS A 1 129 ? -10.180 54.703 15.303 1.00 0.00 129 LYS A CA 9
ATOM 19323 C C . LYS A 1 129 ? -9.273 55.544 16.189 1.00 0.00 129 LYS A C 9
ATOM 19324 O O . LYS A 1 129 ? -8.777 55.073 17.217 1.00 0.00 129 LYS A O 9
ATOM 19343 N N . LYS A 1 130 ? -9.060 56.782 15.784 1.00 0.00 130 LYS A N 9
ATOM 19344 C CA . LYS A 1 130 ? -8.252 57.711 16.520 1.00 0.00 130 LYS A CA 9
ATOM 19345 C C . LYS A 1 130 ? -8.639 59.126 16.139 1.00 0.00 130 LYS A C 9
ATOM 19346 O O . LYS A 1 130 ? -8.970 59.383 14.975 1.00 0.00 130 LYS A O 9
ATOM 19365 N N . GLN A 1 131 ? -8.635 60.029 17.128 1.00 0.00 131 GLN A N 9
ATOM 19366 C CA . GLN A 1 131 ? -8.983 61.450 16.931 1.00 0.00 131 GLN A CA 9
ATOM 19367 C C . GLN A 1 131 ? -10.495 61.631 16.720 1.00 0.00 131 GLN A C 9
ATOM 19368 O O . GLN A 1 131 ? -11.101 62.544 17.273 1.00 0.00 131 GLN A O 9
ATOM 19382 N N . GLU A 1 132 ? -11.083 60.760 15.912 1.00 0.00 132 GLU A N 9
ATOM 19383 C CA . GLU A 1 132 ? -12.512 60.778 15.667 1.00 0.00 132 GLU A CA 9
ATOM 19384 C C . GLU A 1 132 ? -13.247 60.277 16.896 1.00 0.00 132 GLU A C 9
ATOM 19385 O O . GLU A 1 132 ? -12.919 59.207 17.426 1.00 0.00 132 GLU A O 9
ATOM 19397 N N . LYS A 1 133 ? -14.247 61.048 17.332 1.00 0.00 133 LYS A N 9
ATOM 19398 C CA . LYS A 1 133 ? -15.029 60.755 18.528 1.00 0.00 133 LYS A CA 9
ATOM 19399 C C . LYS A 1 133 ? -14.183 60.938 19.790 1.00 0.00 133 LYS A C 9
ATOM 19400 O O . LYS A 1 133 ? -12.970 60.720 19.775 1.00 0.00 133 LYS A O 9
ATOM 19419 N N . MET A 1 134 ? -14.833 61.362 20.878 1.00 0.00 134 MET A N 9
ATOM 19420 C CA . MET A 1 134 ? -14.155 61.632 22.158 1.00 0.00 134 MET A CA 9
ATOM 19421 C C . MET A 1 134 ? -13.184 62.798 22.018 1.00 0.00 134 MET A C 9
ATOM 19422 O O . MET A 1 134 ? -12.278 62.982 22.836 1.00 0.00 134 MET A O 9
ATOM 19436 N N . LEU A 1 135 ? -13.393 63.584 20.985 1.00 0.00 135 LEU A N 9
ATOM 19437 C CA . LEU A 1 135 ? -12.567 64.732 20.713 1.00 0.00 135 LEU A CA 9
ATOM 19438 C C . LEU A 1 135 ? -13.131 65.950 21.421 1.00 0.00 135 LEU A C 9
ATOM 19439 O O . LEU A 1 135 ? -14.319 66.264 21.293 1.00 0.00 135 LEU A O 9
ATOM 19455 N N . ASP A 1 136 ? -12.293 66.613 22.173 1.00 0.00 136 ASP A N 9
ATOM 19456 C CA . ASP A 1 136 ? -12.696 67.781 22.920 1.00 0.00 136 ASP A CA 9
ATOM 19457 C C . ASP A 1 136 ? -12.472 69.044 22.102 1.00 0.00 136 ASP A C 9
ATOM 19458 O O . ASP A 1 136 ? -13.458 69.751 21.819 1.00 0.00 136 ASP A O 9
ATOM 19468 N N . GLY A 1 1 ? -12.902 8.131 13.393 1.00 0.00 1 GLY A N 10
ATOM 19469 C CA . GLY A 1 1 ? -14.098 8.547 14.163 1.00 0.00 1 GLY A CA 10
ATOM 19470 C C . GLY A 1 1 ? -15.280 7.632 13.927 1.00 0.00 1 GLY A C 10
ATOM 19471 O O . GLY A 1 1 ? -16.293 8.059 13.367 1.00 0.00 1 GLY A O 10
ATOM 19477 N N . LYS A 1 2 ? -15.151 6.370 14.361 1.00 0.00 2 LYS A N 10
ATOM 19478 C CA . LYS A 1 2 ? -16.196 5.359 14.183 1.00 0.00 2 LYS A CA 10
ATOM 19479 C C . LYS A 1 2 ? -16.573 5.232 12.701 1.00 0.00 2 LYS A C 10
ATOM 19480 O O . LYS A 1 2 ? -17.631 5.694 12.263 1.00 0.00 2 LYS A O 10
ATOM 19499 N N . LYS A 1 3 ? -15.687 4.626 11.940 1.00 0.00 3 LYS A N 10
ATOM 19500 C CA . LYS A 1 3 ? -15.866 4.477 10.504 1.00 0.00 3 LYS A CA 10
ATOM 19501 C C . LYS A 1 3 ? -15.974 3.014 10.100 1.00 0.00 3 LYS A C 10
ATOM 19502 O O . LYS A 1 3 ? -16.070 2.132 10.962 1.00 0.00 3 LYS A O 10
ATOM 19521 N N . GLU A 1 4 ? -15.970 2.774 8.778 1.00 0.00 4 GLU A N 10
ATOM 19522 C CA . GLU A 1 4 ? -16.036 1.432 8.191 1.00 0.00 4 GLU A CA 10
ATOM 19523 C C . GLU A 1 4 ? -17.429 0.817 8.328 1.00 0.00 4 GLU A C 10
ATOM 19524 O O . GLU A 1 4 ? -18.057 0.480 7.323 1.00 0.00 4 GLU A O 10
ATOM 19536 N N . LYS A 1 5 ? -17.901 0.695 9.572 1.00 0.00 5 LYS A N 10
ATOM 19537 C CA . LYS A 1 5 ? -19.217 0.118 9.880 1.00 0.00 5 LYS A CA 10
ATOM 19538 C C . LYS A 1 5 ? -19.288 -1.359 9.496 1.00 0.00 5 LYS A C 10
ATOM 19539 O O . LYS A 1 5 ? -19.586 -1.700 8.349 1.00 0.00 5 LYS A O 10
ATOM 19558 N N . PRO A 1 6 ? -19.021 -2.256 10.452 1.00 0.00 6 PRO A N 10
ATOM 19559 C CA . PRO A 1 6 ? -19.053 -3.697 10.219 1.00 0.00 6 PRO A CA 10
ATOM 19560 C C . PRO A 1 6 ? -20.475 -4.234 10.331 1.00 0.00 6 PRO A C 10
ATOM 19561 O O . PRO A 1 6 ? -21.414 -3.652 9.786 1.00 0.00 6 PRO A O 10
ATOM 19572 N N . GLU A 1 7 ? -20.629 -5.311 11.043 1.00 0.00 7 GLU A N 10
ATOM 19573 C CA . GLU A 1 7 ? -21.929 -5.943 11.197 1.00 0.00 7 GLU A CA 10
ATOM 19574 C C . GLU A 1 7 ? -22.668 -5.354 12.385 1.00 0.00 7 GLU A C 10
ATOM 19575 O O . GLU A 1 7 ? -22.561 -5.861 13.510 1.00 0.00 7 GLU A O 10
ATOM 19587 N N . LYS A 1 8 ? -23.387 -4.272 12.141 1.00 0.00 8 LYS A N 10
ATOM 19588 C CA . LYS A 1 8 ? -24.154 -3.602 13.171 1.00 0.00 8 LYS A CA 10
ATOM 19589 C C . LYS A 1 8 ? -24.945 -2.453 12.570 1.00 0.00 8 LYS A C 10
ATOM 19590 O O . LYS A 1 8 ? -24.367 -1.496 12.046 1.00 0.00 8 LYS A O 10
ATOM 19609 N N . LYS A 1 9 ? -26.257 -2.548 12.630 1.00 0.00 9 LYS A N 10
ATOM 19610 C CA . LYS A 1 9 ? -27.108 -1.511 12.121 1.00 0.00 9 LYS A CA 10
ATOM 19611 C C . LYS A 1 9 ? -27.486 -0.531 13.211 1.00 0.00 9 LYS A C 10
ATOM 19612 O O . LYS A 1 9 ? -27.673 -0.915 14.367 1.00 0.00 9 LYS A O 10
ATOM 19631 N N . VAL A 1 10 ? -27.591 0.725 12.844 1.00 0.00 10 VAL A N 10
ATOM 19632 C CA . VAL A 1 10 ? -27.983 1.754 13.774 1.00 0.00 10 VAL A CA 10
ATOM 19633 C C . VAL A 1 10 ? -28.625 2.911 13.045 1.00 0.00 10 VAL A C 10
ATOM 19634 O O . VAL A 1 10 ? -28.196 3.302 11.951 1.00 0.00 10 VAL A O 10
ATOM 19647 N N . LYS A 1 11 ? -29.650 3.437 13.638 1.00 0.00 11 LYS A N 10
ATOM 19648 C CA . LYS A 1 11 ? -30.380 4.545 13.070 1.00 0.00 11 LYS A CA 10
ATOM 19649 C C . LYS A 1 11 ? -30.010 5.835 13.778 1.00 0.00 11 LYS A C 10
ATOM 19650 O O . LYS A 1 11 ? -30.058 5.914 15.006 1.00 0.00 11 LYS A O 10
ATOM 19669 N N . LYS A 1 12 ? -29.623 6.836 13.002 1.00 0.00 12 LYS A N 10
ATOM 19670 C CA . LYS A 1 12 ? -29.253 8.130 13.554 1.00 0.00 12 LYS A CA 10
ATOM 19671 C C . LYS A 1 12 ? -30.437 8.744 14.288 1.00 0.00 12 LYS A C 10
ATOM 19672 O O . LYS A 1 12 ? -30.398 8.948 15.502 1.00 0.00 12 LYS A O 10
ATOM 19691 N N . SER A 1 13 ? -31.478 9.028 13.548 1.00 0.00 13 SER A N 10
ATOM 19692 C CA . SER A 1 13 ? -32.707 9.568 14.106 1.00 0.00 13 SER A CA 10
ATOM 19693 C C . SER A 1 13 ? -33.889 9.187 13.215 1.00 0.00 13 SER A C 10
ATOM 19694 O O . SER A 1 13 ? -34.020 9.693 12.100 1.00 0.00 13 SER A O 10
ATOM 19702 N N . ASP A 1 14 ? -34.729 8.276 13.693 1.00 0.00 14 ASP A N 10
ATOM 19703 C CA . ASP A 1 14 ? -35.888 7.848 12.916 1.00 0.00 14 ASP A CA 10
ATOM 19704 C C . ASP A 1 14 ? -36.996 8.883 12.989 1.00 0.00 14 ASP A C 10
ATOM 19705 O O . ASP A 1 14 ? -37.275 9.438 14.059 1.00 0.00 14 ASP A O 10
ATOM 19714 N N . CYS A 1 15 ? -37.596 9.156 11.838 1.00 0.00 15 CYS A N 10
ATOM 19715 C CA . CYS A 1 15 ? -38.648 10.149 11.709 1.00 0.00 15 CYS A CA 10
ATOM 19716 C C . CYS A 1 15 ? -38.115 11.538 12.078 1.00 0.00 15 CYS A C 10
ATOM 19717 O O . CYS A 1 15 ? -38.451 12.114 13.119 1.00 0.00 15 CYS A O 10
ATOM 19724 N N . GLY A 1 16 ? -37.266 12.048 11.196 1.00 0.00 16 GLY A N 10
ATOM 19725 C CA . GLY A 1 16 ? -36.612 13.323 11.417 1.00 0.00 16 GLY A CA 10
ATOM 19726 C C . GLY A 1 16 ? -36.154 13.989 10.135 1.00 0.00 16 GLY A C 10
ATOM 19727 O O . GLY A 1 16 ? -36.301 13.435 9.049 1.00 0.00 16 GLY A O 10
ATOM 19731 N N . GLU A 1 17 ? -35.572 15.164 10.270 1.00 0.00 17 GLU A N 10
ATOM 19732 C CA . GLU A 1 17 ? -35.110 15.948 9.147 1.00 0.00 17 GLU A CA 10
ATOM 19733 C C . GLU A 1 17 ? -33.844 15.386 8.558 1.00 0.00 17 GLU A C 10
ATOM 19734 O O . GLU A 1 17 ? -33.230 14.485 9.131 1.00 0.00 17 GLU A O 10
ATOM 19746 N N . TRP A 1 18 ? -33.478 15.911 7.392 1.00 0.00 18 TRP A N 10
ATOM 19747 C CA . TRP A 1 18 ? -32.288 15.506 6.696 1.00 0.00 18 TRP A CA 10
ATOM 19748 C C . TRP A 1 18 ? -31.077 15.476 7.608 1.00 0.00 18 TRP A C 10
ATOM 19749 O O . TRP A 1 18 ? -30.685 16.491 8.193 1.00 0.00 18 TRP A O 10
ATOM 19770 N N . GLN A 1 19 ? -30.508 14.301 7.720 1.00 0.00 19 GLN A N 10
ATOM 19771 C CA . GLN A 1 19 ? -29.321 14.069 8.497 1.00 0.00 19 GLN A CA 10
ATOM 19772 C C . GLN A 1 19 ? -28.184 13.813 7.535 1.00 0.00 19 GLN A C 10
ATOM 19773 O O . GLN A 1 19 ? -28.203 12.831 6.786 1.00 0.00 19 GLN A O 10
ATOM 19787 N N . TRP A 1 20 ? -27.214 14.691 7.539 1.00 0.00 20 TRP A N 10
ATOM 19788 C CA . TRP A 1 20 ? -26.129 14.618 6.592 1.00 0.00 20 TRP A CA 10
ATOM 19789 C C . TRP A 1 20 ? -24.843 14.118 7.207 1.00 0.00 20 TRP A C 10
ATOM 19790 O O . TRP A 1 20 ? -24.528 14.397 8.366 1.00 0.00 20 TRP A O 10
ATOM 19811 N N . SER A 1 21 ? -24.109 13.380 6.409 1.00 0.00 21 SER A N 10
ATOM 19812 C CA . SER A 1 21 ? -22.830 12.834 6.782 1.00 0.00 21 SER A CA 10
ATOM 19813 C C . SER A 1 21 ? -21.735 13.791 6.331 1.00 0.00 21 SER A C 10
ATOM 19814 O O . SER A 1 21 ? -22.012 14.785 5.650 1.00 0.00 21 SER A O 10
ATOM 19822 N N . VAL A 1 22 ? -20.505 13.494 6.677 1.00 0.00 22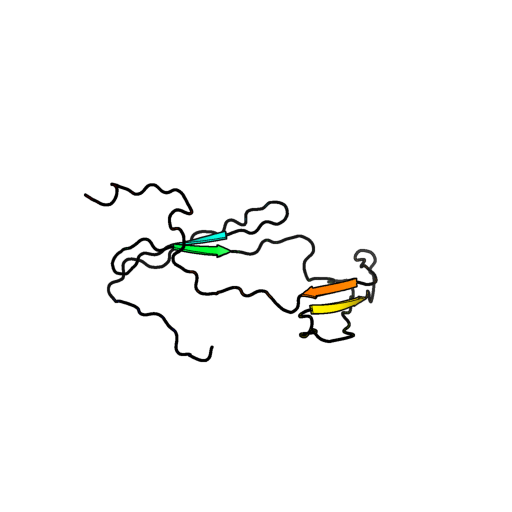 VAL A N 10
ATOM 19823 C CA . VAL A 1 22 ? -19.422 14.391 6.355 1.00 0.00 22 VAL A CA 10
ATOM 19824 C C . VAL A 1 22 ? -18.786 13.966 5.041 1.00 0.00 22 VAL A C 10
ATOM 19825 O O . VAL A 1 22 ? -18.504 12.789 4.831 1.00 0.00 22 VAL A O 10
ATOM 19838 N N . CYS A 1 23 ? -18.645 14.925 4.133 1.00 0.00 23 CYS A N 10
ATOM 19839 C CA . CYS A 1 23 ? -18.068 14.668 2.818 1.00 0.00 23 CYS A CA 10
ATOM 19840 C C . CYS A 1 23 ? -16.650 14.136 2.903 1.00 0.00 23 CYS A C 10
ATOM 19841 O O . CYS A 1 23 ? -15.693 14.895 3.049 1.00 0.00 23 CYS A O 10
ATOM 19848 N N . VAL A 1 24 ? -16.531 12.827 2.843 1.00 0.00 24 VAL A N 10
ATOM 19849 C CA . VAL A 1 24 ? -15.246 12.180 2.825 1.00 0.00 24 VAL A CA 10
ATOM 19850 C C . VAL A 1 24 ? -14.929 11.758 1.403 1.00 0.00 24 VAL A C 10
ATOM 19851 O O . VAL A 1 24 ? -15.468 10.765 0.913 1.00 0.00 24 VAL A O 10
ATOM 19864 N N . PRO A 1 25 ? -14.083 12.529 0.697 1.00 0.00 25 PRO A N 10
ATOM 19865 C CA . PRO A 1 25 ? -13.709 12.218 -0.680 1.00 0.00 25 PRO A CA 10
ATOM 19866 C C . PRO A 1 25 ? -12.786 11.016 -0.736 1.00 0.00 25 PRO A C 10
ATOM 19867 O O . PRO A 1 25 ? -12.611 10.421 -1.771 1.00 0.00 25 PRO A O 10
ATOM 19878 N N . THR A 1 26 ? -12.154 10.749 0.403 1.00 0.00 26 THR A N 10
ATOM 19879 C CA . THR A 1 26 ? -11.246 9.609 0.617 1.00 0.00 26 THR A CA 10
ATOM 19880 C C . THR A 1 26 ? -9.796 10.096 0.691 1.00 0.00 26 THR A C 10
ATOM 19881 O O . THR A 1 26 ? -8.971 9.533 1.424 1.00 0.00 26 THR A O 10
ATOM 19892 N N . SER A 1 27 ? -9.509 11.164 -0.063 1.00 0.00 27 SER A N 10
ATOM 19893 C CA . SER A 1 27 ? -8.200 11.825 -0.054 1.00 0.00 27 SER A CA 10
ATOM 19894 C C . SER A 1 27 ? -7.141 11.033 -0.816 1.00 0.00 27 SER A C 10
ATOM 19895 O O . SER A 1 27 ? -7.465 10.162 -1.633 1.00 0.00 27 SER A O 10
ATOM 19903 N N . GLY A 1 28 ? -5.880 11.354 -0.559 1.00 0.00 28 GLY A N 10
ATOM 19904 C CA . GLY A 1 28 ? -4.792 10.757 -1.277 1.00 0.00 28 GLY A CA 10
ATOM 19905 C C . GLY A 1 28 ? -4.256 11.702 -2.296 1.00 0.00 28 GLY A C 10
ATOM 19906 O O . GLY A 1 28 ? -3.428 12.561 -2.001 1.00 0.00 28 GLY A O 10
ATOM 19910 N N . ASP 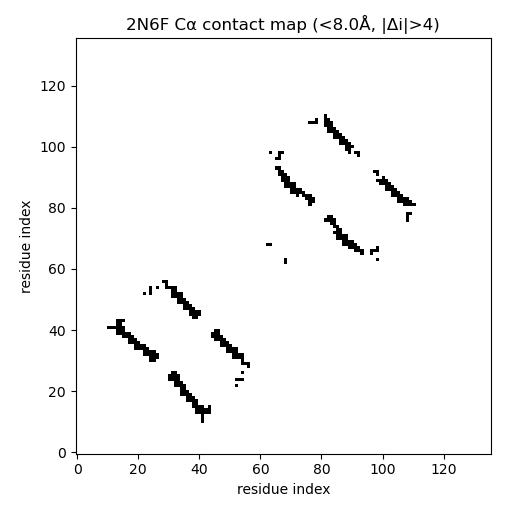A 1 29 ? -4.763 11.570 -3.468 1.00 0.00 29 ASP A N 10
ATOM 19911 C CA . ASP A 1 29 ? -4.425 12.419 -4.583 1.00 0.00 29 ASP A CA 10
ATOM 19912 C C . ASP A 1 29 ? -5.537 12.281 -5.579 1.00 0.00 29 ASP A C 10
ATOM 19913 O O . ASP A 1 29 ? -5.359 11.846 -6.713 1.00 0.00 29 ASP A O 10
ATOM 19922 N N . CYS A 1 30 ? -6.716 12.626 -5.081 1.00 0.00 30 CYS A N 10
ATOM 19923 C CA . CYS A 1 30 ? -7.986 12.510 -5.808 1.00 0.00 30 CYS A CA 10
ATOM 19924 C C . CYS A 1 30 ? -8.524 11.098 -5.696 1.00 0.00 30 CYS A C 10
ATOM 19925 O O . CYS A 1 30 ? -8.107 10.192 -6.420 1.00 0.00 30 CYS A O 10
ATOM 19932 N N . GLY A 1 31 ? -9.429 10.919 -4.764 1.00 0.00 31 GLY A N 10
ATOM 19933 C CA . GLY A 1 31 ? -10.004 9.631 -4.507 1.00 0.00 31 GLY A CA 10
ATOM 19934 C C . GLY A 1 31 ? -11.499 9.700 -4.537 1.00 0.00 31 GLY A C 10
ATOM 19935 O O . GLY A 1 31 ? -12.068 10.779 -4.376 1.00 0.00 31 GLY A O 10
ATOM 19939 N N . LEU A 1 32 ? -12.141 8.584 -4.793 1.00 0.00 32 LEU A N 10
ATOM 19940 C CA . LEU A 1 32 ? -13.586 8.549 -4.816 1.00 0.00 32 LEU A CA 10
ATOM 19941 C C . LEU A 1 32 ? -14.134 8.448 -3.400 1.00 0.00 32 LEU A C 10
ATOM 19942 O O . LEU A 1 32 ? -13.706 7.596 -2.616 1.00 0.00 32 LEU A O 10
ATOM 19958 N N . GLY A 1 33 ? -15.098 9.297 -3.087 1.00 0.00 33 GLY A N 10
ATOM 19959 C CA . GLY A 1 33 ? -15.647 9.351 -1.750 1.00 0.00 33 GLY A CA 10
ATOM 19960 C C . GLY A 1 33 ? -17.141 9.534 -1.790 1.00 0.00 33 GLY A C 10
ATOM 19961 O O . GLY A 1 33 ? -17.706 9.768 -2.865 1.00 0.00 33 GLY A O 10
ATOM 19965 N N . THR A 1 34 ? -17.789 9.477 -0.642 1.00 0.00 34 THR A N 10
ATOM 19966 C CA . THR A 1 34 ? -19.252 9.522 -0.614 1.00 0.00 34 THR A CA 10
ATOM 19967 C C . THR A 1 34 ? -19.815 10.296 0.581 1.00 0.00 34 THR A C 10
ATOM 19968 O O . THR A 1 34 ? -19.130 10.514 1.582 1.00 0.00 34 THR A O 10
ATOM 19979 N N . ARG A 1 35 ? -21.072 10.716 0.440 1.00 0.00 35 ARG A N 10
ATOM 19980 C CA . ARG A 1 35 ? -21.804 11.399 1.487 1.00 0.00 35 ARG A CA 10
ATOM 19981 C C . ARG A 1 35 ? -23.233 10.842 1.540 1.00 0.00 35 ARG A C 10
ATOM 19982 O O . ARG A 1 35 ? -23.859 10.629 0.499 1.00 0.00 35 ARG A O 10
ATOM 20003 N N . GLU A 1 36 ? -23.736 10.609 2.740 1.00 0.00 36 GLU A N 10
ATOM 20004 C CA . GLU A 1 36 ? -25.078 10.055 2.925 1.00 0.00 36 GLU A CA 10
ATOM 20005 C C . GLU A 1 36 ? -25.991 11.051 3.617 1.00 0.00 36 GLU A C 10
ATOM 20006 O O . GLU A 1 36 ? -25.598 11.668 4.616 1.00 0.00 36 GLU A O 10
ATOM 20018 N N . GLY A 1 37 ? -27.186 11.238 3.084 1.00 0.00 37 GLY A N 10
ATOM 20019 C CA . GLY A 1 37 ? -28.154 12.103 3.718 1.00 0.00 37 GLY A CA 10
ATOM 20020 C C . GLY A 1 37 ? -29.503 11.413 3.774 1.00 0.00 37 GLY A C 10
ATOM 20021 O O . GLY A 1 37 ? -29.985 10.912 2.751 1.00 0.00 37 GLY A O 10
ATOM 20025 N N . THR A 1 38 ? -30.114 11.359 4.946 1.00 0.00 38 THR A N 10
ATOM 20026 C CA . THR A 1 38 ? -31.380 10.656 5.101 1.00 0.00 38 THR A CA 10
ATOM 20027 C C . THR A 1 38 ? -32.397 11.532 5.832 1.00 0.00 38 THR A C 10
ATOM 20028 O O . THR A 1 38 ? -32.027 12.321 6.695 1.00 0.00 38 THR A O 10
ATOM 20039 N N . ARG A 1 39 ? -33.667 11.389 5.488 1.00 0.00 39 ARG A N 10
ATOM 20040 C CA . ARG A 1 39 ? -34.739 12.148 6.110 1.00 0.00 39 ARG A CA 10
ATOM 20041 C C . ARG A 1 39 ? -35.969 11.269 6.233 1.00 0.00 39 ARG A C 10
ATOM 20042 O O . ARG A 1 39 ? -36.134 10.317 5.476 1.00 0.00 39 ARG A O 10
ATOM 20063 N N . THR A 1 40 ? -36.825 11.581 7.165 1.00 0.00 40 THR A N 10
ATOM 20064 C CA . THR A 1 40 ? -38.052 10.861 7.330 1.00 0.00 40 THR A CA 10
ATOM 20065 C C . THR A 1 40 ? -39.132 11.783 7.880 1.00 0.00 40 THR A C 10
ATOM 20066 O O . THR A 1 40 ? -38.855 12.661 8.684 1.00 0.00 40 THR A O 10
ATOM 20077 N N . GLY A 1 41 ? -40.350 11.585 7.439 1.00 0.00 41 GLY A N 10
ATOM 20078 C CA . GLY A 1 41 ? -41.442 12.371 7.959 1.00 0.00 41 GLY A CA 10
ATOM 20079 C C . GLY A 1 41 ? -41.980 11.748 9.212 1.00 0.00 41 GLY A C 10
ATOM 20080 O O . GLY A 1 41 ? -41.408 10.776 9.706 1.00 0.00 41 GLY A O 10
ATOM 20084 N N . ALA A 1 42 ? -43.069 12.281 9.733 1.00 0.00 42 ALA A N 10
ATOM 20085 C CA . ALA A 1 42 ? -43.694 11.719 10.923 1.00 0.00 42 ALA A CA 10
ATOM 20086 C C . ALA A 1 42 ? -44.105 10.273 10.663 1.00 0.00 42 ALA A C 10
ATOM 20087 O O . ALA A 1 42 ? -44.116 9.443 11.562 1.00 0.00 42 ALA A O 10
ATOM 20094 N N . GLU A 1 43 ? -44.439 9.993 9.415 1.00 0.00 43 GLU A N 10
ATOM 20095 C CA . GLU A 1 43 ? -44.814 8.649 9.002 1.00 0.00 43 GLU A CA 10
ATOM 20096 C C . GLU A 1 43 ? -43.604 7.835 8.563 1.00 0.00 43 GLU A C 10
ATOM 20097 O O . GLU A 1 43 ? -43.768 6.715 8.095 1.00 0.00 43 GLU A O 10
ATOM 20109 N N . CYS A 1 44 ? -42.394 8.381 8.731 1.00 0.00 44 CYS A N 10
ATOM 20110 C CA . CYS A 1 44 ? -41.169 7.730 8.259 1.00 0.00 44 CYS A CA 10
ATOM 20111 C C . CYS A 1 44 ? -41.293 7.213 6.813 1.00 0.00 44 CYS A C 10
ATOM 20112 O O . CYS A 1 44 ? -41.512 6.030 6.570 1.00 0.00 44 CYS A O 10
ATOM 20119 N N . LYS A 1 45 ? -41.145 8.141 5.868 1.00 0.00 45 LYS A N 10
ATOM 20120 C CA . LYS A 1 45 ? -41.279 7.857 4.433 1.00 0.00 45 LYS A CA 10
ATOM 20121 C C . LYS A 1 45 ? -39.969 7.281 3.862 1.00 0.00 45 LYS A C 10
ATOM 20122 O O . LYS A 1 45 ? -39.865 7.005 2.670 1.00 0.00 45 LYS A O 10
ATOM 20141 N N . GLN A 1 46 ? -38.995 7.090 4.750 1.00 0.00 46 GLN A N 10
ATOM 20142 C CA . GLN A 1 46 ? -37.665 6.570 4.398 1.00 0.00 46 GLN A CA 10
ATOM 20143 C C . GLN A 1 46 ? -37.066 7.302 3.202 1.00 0.00 46 GLN A C 10
ATOM 20144 O O . GLN A 1 46 ? -36.706 6.690 2.197 1.00 0.00 46 GLN A O 10
ATOM 20158 N N . THR A 1 47 ? -36.959 8.604 3.316 1.00 0.00 47 THR A N 10
ATOM 20159 C CA . THR A 1 47 ? -36.414 9.409 2.252 1.00 0.00 47 THR A CA 10
ATOM 20160 C C . THR A 1 47 ? -34.907 9.537 2.418 1.00 0.00 47 THR A C 10
ATOM 20161 O O . THR A 1 47 ? -34.426 10.291 3.246 1.00 0.00 47 THR A O 10
ATOM 20172 N N . MET A 1 48 ? -34.182 8.799 1.641 1.00 0.00 48 MET A N 10
ATOM 20173 C CA . MET A 1 48 ? -32.735 8.784 1.754 1.00 0.00 48 MET A CA 10
ATOM 20174 C C . MET A 1 48 ? -32.065 8.826 0.404 1.00 0.00 48 MET A C 10
ATOM 20175 O O . MET A 1 48 ? -32.574 8.285 -0.573 1.00 0.00 48 MET A O 10
ATOM 20189 N N . LYS A 1 49 ? -30.923 9.478 0.356 1.00 0.00 49 LYS A N 10
ATOM 20190 C CA . LYS A 1 49 ? -30.152 9.601 -0.862 1.00 0.00 49 LYS A CA 10
ATOM 20191 C C . LYS A 1 49 ? -28.674 9.532 -0.561 1.00 0.00 49 LYS A C 10
ATOM 20192 O O . LYS A 1 49 ? -28.209 10.022 0.471 1.00 0.00 49 LYS A O 10
ATOM 20211 N N . THR A 1 50 ? -27.947 8.911 -1.444 1.00 0.00 50 THR A N 10
ATOM 20212 C CA . THR A 1 50 ? -26.517 8.800 -1.318 1.00 0.00 50 THR A CA 10
ATOM 20213 C C . THR A 1 50 ? -25.856 9.543 -2.468 1.00 0.00 50 THR A C 10
ATOM 20214 O O . THR A 1 50 ? -26.315 9.470 -3.614 1.00 0.00 50 THR A O 10
ATOM 20225 N N . GLN A 1 51 ? -24.804 10.261 -2.168 1.00 0.00 51 GLN A N 10
ATOM 20226 C CA . GLN A 1 51 ? -24.151 11.087 -3.153 1.00 0.00 51 GLN A CA 10
ATOM 20227 C C . GLN A 1 51 ? -22.639 10.904 -3.122 1.00 0.00 51 GLN A C 10
ATOM 20228 O O . GLN A 1 51 ? -22.049 10.660 -2.072 1.00 0.00 51 GLN A O 10
ATOM 20242 N N . ARG A 1 52 ? -22.039 11.008 -4.285 1.00 0.00 52 ARG A N 10
ATOM 20243 C CA . ARG A 1 52 ? -20.594 10.941 -4.411 1.00 0.00 52 ARG A CA 10
ATOM 20244 C C . ARG A 1 52 ? -20.033 12.331 -4.158 1.00 0.00 52 ARG A C 10
ATOM 20245 O O . ARG A 1 52 ? -20.601 13.320 -4.624 1.00 0.00 52 ARG A O 10
ATOM 20266 N N . CYS A 1 53 ? -18.957 12.432 -3.414 1.00 0.00 53 CYS A N 10
ATOM 20267 C CA . CYS A 1 53 ? -18.413 13.734 -3.092 1.00 0.00 53 CYS A CA 10
ATOM 20268 C C . CYS A 1 53 ? -17.387 14.085 -4.166 1.00 0.00 53 CYS A C 10
ATOM 20269 O O . CYS A 1 53 ? -16.816 13.188 -4.790 1.00 0.00 53 CYS A O 10
ATOM 20276 N N . LYS A 1 54 ? -17.147 15.360 -4.387 1.00 0.00 54 LYS A N 10
ATOM 20277 C CA . LYS A 1 54 ? -16.240 15.765 -5.433 1.00 0.00 54 LYS A CA 10
ATOM 20278 C C . LYS A 1 54 ? -14.988 16.407 -4.857 1.00 0.00 54 LYS A C 10
ATOM 20279 O O . LYS A 1 54 ? -15.050 17.185 -3.901 1.00 0.00 54 LYS A O 10
ATOM 20298 N N . ILE A 1 55 ? -13.859 16.064 -5.447 1.00 0.00 55 ILE A N 10
ATOM 20299 C CA . ILE A 1 55 ? -12.569 16.557 -5.018 1.00 0.00 55 ILE A CA 10
ATOM 20300 C C . ILE A 1 55 ? -11.912 17.360 -6.153 1.00 0.00 55 ILE A C 10
ATOM 20301 O O . ILE A 1 55 ? -11.602 16.811 -7.207 1.00 0.00 55 ILE A O 10
ATOM 20317 N N . PRO A 1 56 ? -11.753 18.685 -5.972 1.00 0.00 56 PRO A N 10
ATOM 20318 C CA . PRO A 1 56 ? -11.125 19.555 -6.980 1.00 0.00 56 PRO A CA 10
ATOM 20319 C C . PRO A 1 56 ? -9.683 19.139 -7.281 1.00 0.00 56 PRO A C 10
ATOM 20320 O O . PRO A 1 56 ? -8.779 19.342 -6.463 1.00 0.00 56 PRO A O 10
ATOM 20331 N N . CYS A 1 57 ? -9.484 18.547 -8.441 1.00 0.00 57 CYS A N 10
ATOM 20332 C CA . CYS A 1 57 ? -8.173 18.084 -8.854 1.00 0.00 57 CYS A CA 10
ATOM 20333 C C . CYS A 1 57 ? -7.476 19.118 -9.735 1.00 0.00 57 CYS A C 10
ATOM 20334 O O . CYS A 1 57 ? -8.043 20.176 -10.042 1.00 0.00 57 CYS A O 10
ATOM 20341 N N . ASN A 1 58 ? -6.252 18.807 -10.138 1.00 0.00 58 ASN A N 10
ATOM 20342 C CA . ASN A 1 58 ? -5.463 19.691 -10.985 1.00 0.00 58 ASN A CA 10
ATOM 20343 C C . ASN A 1 58 ? -6.038 19.738 -12.398 1.00 0.00 58 ASN A C 10
ATOM 20344 O O . ASN A 1 58 ? -6.604 18.748 -12.885 1.00 0.00 58 ASN A O 10
ATOM 20355 N N . TRP A 1 59 ? -5.908 20.890 -13.041 1.00 0.00 59 TRP A N 10
ATOM 20356 C CA . TRP A 1 59 ? -6.411 21.092 -14.391 1.00 0.00 59 TRP A CA 10
ATOM 20357 C C . TRP A 1 59 ? -5.718 20.159 -15.380 1.00 0.00 59 TRP A C 10
ATOM 20358 O O . TRP A 1 59 ? -4.684 19.559 -15.070 1.00 0.00 59 TRP A O 10
ATOM 20379 N N . LYS A 1 60 ? -6.284 20.043 -16.563 1.00 0.00 60 LYS A N 10
ATOM 20380 C CA . LYS A 1 60 ? -5.733 19.179 -17.587 1.00 0.00 60 LYS A CA 10
ATOM 20381 C C . LYS A 1 60 ? -5.634 19.916 -18.912 1.00 0.00 60 LYS A C 10
ATOM 20382 O O . LYS A 1 60 ? -6.040 21.073 -19.024 1.00 0.00 60 LYS A O 10
ATOM 20401 N N . LYS A 1 61 ? -5.099 19.243 -19.911 1.00 0.00 61 LYS A N 10
ATOM 20402 C CA . LYS A 1 61 ? -4.976 19.811 -21.247 1.00 0.00 61 LYS A CA 10
ATOM 20403 C C . LYS A 1 61 ? -6.195 19.435 -22.070 1.00 0.00 61 LYS A C 10
ATOM 20404 O O . LYS A 1 61 ? -6.341 19.840 -23.223 1.00 0.00 61 LYS A O 10
ATOM 20423 N N . GLN A 1 62 ? -7.062 18.653 -21.453 1.00 0.00 62 GLN A N 10
ATOM 20424 C CA . GLN A 1 62 ? -8.306 18.225 -22.045 1.00 0.00 62 GLN A CA 10
ATOM 20425 C C . GLN A 1 62 ? -9.366 18.343 -20.981 1.00 0.00 62 GLN A C 10
ATOM 20426 O O . GLN A 1 62 ? -9.464 17.498 -20.088 1.00 0.00 62 GLN A O 10
ATOM 20440 N N . PHE A 1 63 ? -10.132 19.403 -21.046 1.00 0.00 63 PHE A N 10
ATOM 20441 C CA . PHE A 1 63 ? -11.110 19.694 -20.017 1.00 0.00 63 PHE A CA 10
ATOM 20442 C C . PHE A 1 63 ? -12.412 18.908 -20.217 1.00 0.00 63 PHE A C 10
ATOM 20443 O O . PHE A 1 63 ? -13.509 19.465 -20.127 1.00 0.00 63 PHE A O 10
ATOM 20460 N N . GLY A 1 64 ? -12.279 17.627 -20.465 1.00 0.00 64 GLY A N 10
ATOM 20461 C CA . GLY A 1 64 ? -13.428 16.777 -20.659 1.00 0.00 64 GLY A CA 10
ATOM 20462 C C . GLY A 1 64 ? -13.140 15.646 -21.616 1.00 0.00 64 GLY A C 10
ATOM 20463 O O . GLY A 1 64 ? -12.025 15.531 -22.133 1.00 0.00 64 GLY A O 10
ATOM 20467 N N . ALA A 1 65 ? -14.128 14.803 -21.847 1.00 0.00 65 ALA A N 10
ATOM 20468 C CA . ALA A 1 65 ? -13.980 13.695 -22.768 1.00 0.00 65 ALA A CA 10
ATOM 20469 C C . ALA A 1 65 ? -14.860 13.899 -23.988 1.00 0.00 65 ALA A C 10
ATOM 20470 O O . ALA A 1 65 ? -14.368 14.034 -25.107 1.00 0.00 65 ALA A O 10
ATOM 20477 N N . GLU A 1 66 ? -16.159 13.936 -23.765 1.00 0.00 66 GLU A N 10
ATOM 20478 C CA . GLU A 1 66 ? -17.117 14.118 -24.843 1.00 0.00 66 GLU A CA 10
ATOM 20479 C C . GLU A 1 66 ? -17.604 15.553 -24.885 1.00 0.00 66 GLU A C 10
ATOM 20480 O O . GLU A 1 66 ? -18.354 15.940 -25.776 1.00 0.00 66 GLU A O 10
ATOM 20492 N N . CYS A 1 67 ? -17.183 16.328 -23.906 1.00 0.00 67 CYS A N 10
ATOM 20493 C CA . CYS A 1 67 ? -17.505 17.738 -23.861 1.00 0.00 67 CYS A CA 10
ATOM 20494 C C . CYS A 1 67 ? -16.607 18.467 -24.867 1.00 0.00 67 CYS A C 10
ATOM 20495 O O . CYS A 1 67 ? -15.630 17.883 -25.358 1.00 0.00 67 CYS A O 10
ATOM 20502 N N . LYS A 1 68 ? -16.900 19.718 -25.165 1.00 0.00 68 LYS A N 10
ATOM 20503 C CA . LYS A 1 68 ? -16.122 20.447 -26.157 1.00 0.00 68 LYS A CA 10
ATOM 20504 C C . LYS A 1 68 ? -15.581 21.742 -25.580 1.00 0.00 68 LYS A C 10
ATOM 20505 O O . LYS A 1 68 ? -16.338 22.578 -25.084 1.00 0.00 68 LYS A O 10
ATOM 20524 N N . TYR A 1 69 ? -14.280 21.919 -25.677 1.00 0.00 69 TYR A N 10
ATOM 20525 C CA . TYR A 1 69 ? -13.637 23.094 -25.137 1.00 0.00 69 TYR A CA 10
ATOM 20526 C C . TYR A 1 69 ? -12.838 23.807 -26.204 1.00 0.00 69 TYR A C 10
ATOM 20527 O O . TYR A 1 69 ? -12.402 23.195 -27.176 1.00 0.00 69 TYR A O 10
ATOM 20545 N N . GLN A 1 70 ? -12.663 25.095 -26.031 1.00 0.00 70 GLN A N 10
ATOM 20546 C CA . GLN A 1 70 ? -11.927 25.898 -26.982 1.00 0.00 70 GLN A CA 10
ATOM 20547 C C . GLN A 1 70 ? -10.519 26.151 -26.476 1.00 0.00 70 GLN A C 10
ATOM 20548 O O . GLN A 1 70 ? -10.311 26.389 -25.282 1.00 0.00 70 GLN A O 10
ATOM 20562 N N . PHE A 1 71 ? -9.559 26.101 -27.378 1.00 0.00 71 PHE A N 10
ATOM 20563 C CA . PHE A 1 71 ? -8.159 26.325 -27.077 1.00 0.00 71 PHE A CA 10
ATOM 20564 C C . PHE A 1 71 ? -7.813 27.771 -27.382 1.00 0.00 71 PHE A C 10
ATOM 20565 O O . PHE A 1 71 ? -8.304 28.332 -28.364 1.00 0.00 71 PHE A O 10
ATOM 20582 N N . GLN A 1 72 ? -7.018 28.391 -26.540 1.00 0.00 72 GLN A N 10
ATOM 20583 C CA . GLN A 1 72 ? -6.632 29.759 -26.763 1.00 0.00 72 GLN A CA 10
ATOM 20584 C C . GLN A 1 72 ? -5.539 29.821 -27.829 1.00 0.00 72 GLN A C 10
ATOM 20585 O O . GLN A 1 72 ? -4.910 28.809 -28.147 1.00 0.00 72 GLN A O 10
ATOM 20599 N N . ALA A 1 73 ? -5.310 30.999 -28.354 1.00 0.00 73 ALA A N 10
ATOM 20600 C CA . ALA A 1 73 ? -4.353 31.204 -29.431 1.00 0.00 73 ALA A CA 10
ATOM 20601 C C . ALA A 1 73 ? -3.690 32.552 -29.227 1.00 0.00 73 ALA A C 10
ATOM 20602 O O . ALA A 1 73 ? -3.227 33.201 -30.170 1.00 0.00 73 ALA A O 10
ATOM 20609 N N . TRP A 1 74 ? -3.614 32.934 -27.969 1.00 0.00 74 TRP A N 10
ATOM 20610 C CA . TRP A 1 74 ? -3.113 34.231 -27.557 1.00 0.00 74 TRP A CA 10
ATOM 20611 C C . TRP A 1 74 ? -1.596 34.222 -27.377 1.00 0.00 74 TRP A C 10
ATOM 20612 O O . TRP A 1 74 ? -0.964 35.279 -27.330 1.00 0.00 74 TRP A O 10
ATOM 20633 N N . GLY A 1 75 ? -1.002 33.047 -27.328 1.00 0.00 75 GLY A N 10
ATOM 20634 C CA . GLY A 1 75 ? 0.412 32.968 -27.064 1.00 0.00 75 GLY A CA 10
ATOM 20635 C C . GLY A 1 75 ? 0.676 32.431 -25.680 1.00 0.00 75 GLY A C 10
ATOM 20636 O O . GLY A 1 75 ? 0.137 32.947 -24.696 1.00 0.00 75 GLY A O 10
ATOM 20640 N N . GLU A 1 76 ? 1.490 31.405 -25.589 1.00 0.00 76 GLU A N 10
ATOM 20641 C CA . GLU A 1 76 ? 1.785 30.793 -24.326 1.00 0.00 76 GLU A CA 10
ATOM 20642 C C . GLU A 1 76 ? 3.173 31.156 -23.843 1.00 0.00 76 GLU A C 10
ATOM 20643 O O . GLU A 1 76 ? 4.138 31.105 -24.605 1.00 0.00 76 GLU A O 10
ATOM 20655 N N . CYS A 1 77 ? 3.250 31.517 -22.566 1.00 0.00 77 CYS A N 10
ATOM 20656 C CA . CYS A 1 77 ? 4.499 31.883 -21.906 1.00 0.00 77 CYS A CA 10
ATOM 20657 C C . CYS A 1 77 ? 5.057 33.188 -22.440 1.00 0.00 77 CYS A C 10
ATOM 20658 O O . CYS A 1 77 ? 5.617 33.251 -23.539 1.00 0.00 77 CYS A O 10
ATOM 20665 N N . ASP A 1 78 ? 4.898 34.222 -21.657 1.00 0.00 78 ASP A N 10
ATOM 20666 C CA . ASP A 1 78 ? 5.423 35.525 -21.993 1.00 0.00 78 ASP A CA 10
ATOM 20667 C C . ASP A 1 78 ? 6.837 35.593 -21.481 1.00 0.00 78 ASP A C 10
ATOM 20668 O O . ASP A 1 78 ? 7.072 35.582 -20.274 1.00 0.00 78 ASP A O 10
ATOM 20677 N N . LEU A 1 79 ? 7.769 35.639 -22.385 1.00 0.00 79 LEU A N 10
ATOM 20678 C CA . LEU A 1 79 ? 9.178 35.614 -22.026 1.00 0.00 79 LEU A CA 10
ATOM 20679 C C . LEU A 1 79 ? 9.604 36.889 -21.338 1.00 0.00 79 LEU A C 10
ATOM 20680 O O . LEU A 1 79 ? 10.490 36.875 -20.487 1.00 0.00 79 LEU A O 10
ATOM 20696 N N . ASN A 1 80 ? 8.959 37.982 -21.683 1.00 0.00 80 ASN A N 10
ATOM 20697 C CA . ASN A 1 80 ? 9.266 39.258 -21.081 1.00 0.00 80 ASN A CA 10
ATOM 20698 C C . ASN A 1 80 ? 8.874 39.284 -19.625 1.00 0.00 80 ASN A C 10
ATOM 20699 O O . ASN A 1 80 ? 9.495 39.975 -18.819 1.00 0.00 80 ASN A O 10
ATOM 20710 N N . THR A 1 81 ? 7.850 38.530 -19.276 1.00 0.00 81 THR A N 10
ATOM 20711 C CA . THR A 1 81 ? 7.367 38.527 -17.903 1.00 0.00 81 THR A CA 10
ATOM 20712 C C . THR A 1 81 ? 7.794 37.264 -17.174 1.00 0.00 81 THR A C 10
ATOM 20713 O O . THR A 1 81 ? 7.646 37.156 -15.953 1.00 0.00 81 THR A O 10
ATOM 20724 N N . ALA A 1 82 ? 8.363 36.331 -17.935 1.00 0.00 82 ALA A N 10
ATOM 20725 C CA . ALA A 1 82 ? 8.776 35.022 -17.437 1.00 0.00 82 ALA A CA 10
ATOM 20726 C C . ALA A 1 82 ? 7.581 34.265 -16.870 1.00 0.00 82 ALA A C 10
ATOM 20727 O O . ALA A 1 82 ? 7.718 33.431 -15.981 1.00 0.00 82 ALA A O 10
ATOM 20734 N N . LEU A 1 83 ? 6.421 34.533 -17.429 1.00 0.00 83 LEU A N 10
ATOM 20735 C CA . LEU A 1 83 ? 5.180 33.953 -16.929 1.00 0.00 83 LEU A CA 10
ATOM 20736 C C . LEU A 1 83 ? 4.376 33.311 -18.018 1.00 0.00 83 LEU A C 10
ATOM 20737 O O . LEU A 1 83 ? 4.576 33.578 -19.184 1.00 0.00 83 LEU A O 10
ATOM 20753 N N . LYS A 1 84 ? 3.484 32.445 -17.626 1.00 0.00 84 LYS A N 10
ATOM 20754 C CA . LYS A 1 84 ? 2.661 31.737 -18.559 1.00 0.00 84 LYS A CA 10
ATOM 20755 C C . LYS A 1 84 ? 1.199 31.856 -18.165 1.00 0.00 84 LYS A C 10
ATOM 20756 O O . LYS A 1 84 ? 0.862 31.799 -16.982 1.00 0.00 84 LYS A O 10
ATOM 20775 N N . THR A 1 85 ? 0.349 32.019 -19.146 1.00 0.00 85 THR A N 10
ATOM 20776 C CA . THR A 1 85 ? -1.071 32.107 -18.906 1.00 0.00 85 THR A CA 10
ATOM 20777 C C . THR A 1 85 ? -1.832 31.312 -19.937 1.00 0.00 85 THR A C 10
ATOM 20778 O O . THR A 1 85 ? -1.404 31.190 -21.090 1.00 0.00 85 THR A O 10
ATOM 20789 N N . ARG A 1 86 ? -2.915 30.729 -19.512 1.00 0.00 86 ARG A N 10
ATOM 20790 C CA . ARG A 1 86 ? -3.767 29.943 -20.371 1.00 0.00 86 ARG A CA 10
ATOM 20791 C C . ARG A 1 86 ? -5.221 30.202 -20.041 1.00 0.00 86 ARG A C 10
ATOM 20792 O O . ARG A 1 86 ? -5.626 30.139 -18.878 1.00 0.00 86 ARG A O 10
ATOM 20813 N N . THR A 1 87 ? -5.992 30.506 -21.049 1.00 0.00 87 THR A N 10
ATOM 20814 C CA . THR A 1 87 ? -7.400 30.730 -20.853 1.00 0.00 87 THR A CA 10
ATOM 20815 C C . THR A 1 87 ? -8.205 29.796 -21.751 1.00 0.00 87 THR A C 10
ATOM 20816 O O . THR A 1 87 ? -7.764 29.445 -22.852 1.00 0.00 87 THR A O 10
ATOM 20827 N N . GLY A 1 88 ? -9.352 29.379 -21.272 1.00 0.00 88 GLY A N 10
ATOM 20828 C CA . GLY A 1 88 ? -10.182 28.484 -22.030 1.00 0.00 88 GLY A CA 10
ATOM 20829 C C . GLY A 1 88 ? -11.642 28.674 -21.730 1.00 0.00 88 GLY A C 10
ATOM 20830 O O . GLY A 1 88 ? -12.007 29.119 -20.644 1.00 0.00 88 GLY A O 10
ATOM 20834 N N . SER A 1 89 ? -12.470 28.362 -22.695 1.00 0.00 89 SER A N 10
ATOM 20835 C CA . SER A 1 89 ? -13.905 28.490 -22.521 1.00 0.00 89 SER A CA 10
ATOM 20836 C C . SER A 1 89 ? -14.652 27.327 -23.122 1.00 0.00 89 SER A C 10
ATOM 20837 O O . SER A 1 89 ? -14.214 26.729 -24.115 1.00 0.00 89 SER A O 10
ATOM 20845 N N . LEU A 1 90 ? -15.777 27.001 -22.514 1.00 0.00 90 LEU A N 10
ATOM 20846 C CA . LEU A 1 90 ? -16.640 25.956 -22.947 1.00 0.00 90 LEU A CA 10
ATOM 20847 C C . LEU A 1 90 ? -17.487 26.458 -24.113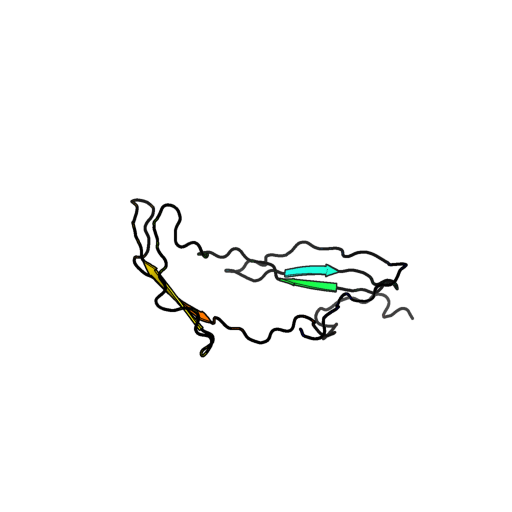 1.00 0.00 90 LEU A C 10
ATOM 20848 O O . LEU A 1 90 ? -18.128 27.506 -24.006 1.00 0.00 90 LEU A O 10
ATOM 20864 N N . LYS A 1 91 ? -17.468 25.737 -25.230 1.00 0.00 91 LYS A N 10
ATOM 20865 C CA . LYS A 1 91 ? -18.222 26.170 -26.397 1.00 0.00 91 LYS A CA 10
ATOM 20866 C C . LYS A 1 91 ? -19.662 25.661 -26.379 1.00 0.00 91 LYS A C 10
ATOM 20867 O O . LYS A 1 91 ? -20.563 26.349 -26.850 1.00 0.00 91 LYS A O 10
ATOM 20886 N N . ARG A 1 92 ? -19.888 24.467 -25.839 1.00 0.00 92 ARG A N 10
ATOM 20887 C CA . ARG A 1 92 ? -21.232 23.915 -25.746 1.00 0.00 92 ARG A CA 10
ATOM 20888 C C . ARG A 1 92 ? -21.270 22.812 -24.699 1.00 0.00 92 ARG A C 10
ATOM 20889 O O . ARG A 1 92 ? -20.324 22.028 -24.584 1.00 0.00 92 ARG A O 10
ATOM 20910 N N . ALA A 1 93 ? -22.349 22.762 -23.943 1.00 0.00 93 ALA A N 10
ATOM 20911 C CA . ALA A 1 93 ? -22.514 21.766 -22.902 1.00 0.00 93 ALA A CA 10
ATOM 20912 C C . ALA A 1 93 ? -23.502 20.708 -23.351 1.00 0.00 93 ALA A C 10
ATOM 20913 O O . ALA A 1 93 ? -24.380 20.982 -24.176 1.00 0.00 93 ALA A O 10
ATOM 20920 N N . LEU A 1 94 ? -23.361 19.502 -22.829 1.00 0.00 94 LEU A N 10
ATOM 20921 C CA . LEU A 1 94 ? -24.248 18.412 -23.201 1.00 0.00 94 LEU A CA 10
ATOM 20922 C C . LEU A 1 94 ? -25.438 18.348 -22.270 1.00 0.00 94 LEU A C 10
ATOM 20923 O O . LEU A 1 94 ? -25.519 19.098 -21.292 1.00 0.00 94 LEU A O 10
ATOM 20939 N N . HIS A 1 95 ? -26.349 17.441 -22.565 1.00 0.00 95 HIS A N 10
ATOM 20940 C CA . HIS A 1 95 ? -27.567 17.294 -21.771 1.00 0.00 95 HIS A CA 10
ATOM 20941 C C . HIS A 1 95 ? -27.265 16.628 -20.427 1.00 0.00 95 HIS A C 10
ATOM 20942 O O . HIS A 1 95 ? -27.967 16.851 -19.442 1.00 0.00 95 HIS A O 10
ATOM 20957 N N . ASN A 1 96 ? -26.227 15.815 -20.391 1.00 0.00 96 ASN A N 10
ATOM 20958 C CA . ASN A 1 96 ? -25.845 15.133 -19.163 1.00 0.00 96 ASN A CA 10
ATOM 20959 C C . ASN A 1 96 ? -24.357 15.320 -18.906 1.00 0.00 96 ASN A C 10
ATOM 20960 O O . ASN A 1 96 ? -23.639 14.384 -18.537 1.00 0.00 96 ASN A O 10
ATOM 20971 N N . ALA A 1 97 ? -23.908 16.535 -19.102 1.00 0.00 97 ALA A N 10
ATOM 20972 C CA . ALA A 1 97 ? -22.521 16.880 -18.887 1.00 0.00 97 ALA A CA 10
ATOM 20973 C C . ALA A 1 97 ? -22.374 18.330 -18.515 1.00 0.00 97 ALA A C 10
ATOM 20974 O O . ALA A 1 97 ? -22.386 19.213 -19.379 1.00 0.00 97 ALA A O 10
ATOM 20981 N N . GLU A 1 98 ? -22.263 18.577 -17.234 1.00 0.00 98 GLU A N 10
ATOM 20982 C CA . GLU A 1 98 ? -22.071 19.917 -16.738 1.00 0.00 98 GLU A CA 10
ATOM 20983 C C . GLU A 1 98 ? -20.610 20.277 -16.889 1.00 0.00 98 GLU A C 10
ATOM 20984 O O . GLU A 1 98 ? -19.751 19.720 -16.200 1.00 0.00 98 GLU A O 10
ATOM 20996 N N . CYS A 1 99 ? -20.319 21.188 -17.787 1.00 0.00 99 CYS A N 10
ATOM 20997 C CA . CYS A 1 99 ? -18.952 21.562 -18.051 1.00 0.00 99 CYS A CA 10
ATOM 20998 C C . CYS A 1 99 ? -18.655 22.975 -17.571 1.00 0.00 99 CYS A C 10
ATOM 20999 O O . CYS A 1 99 ? -19.549 23.823 -17.491 1.00 0.00 99 CYS A O 10
ATOM 21006 N N . GLN A 1 100 ? -17.399 23.202 -17.250 1.00 0.00 100 GLN A N 10
ATOM 21007 C CA . GLN A 1 100 ? -16.920 24.507 -16.824 1.00 0.00 100 GLN A CA 10
ATOM 21008 C C . GLN A 1 100 ? -16.970 25.482 -17.999 1.00 0.00 100 GLN A C 10
ATOM 21009 O O . GLN A 1 100 ? -16.508 25.171 -19.080 1.00 0.00 100 GLN A O 10
ATOM 21023 N N . LYS A 1 101 ? -17.510 26.666 -17.759 1.00 0.00 101 LYS A N 10
ATOM 21024 C CA . LYS A 1 101 ? -17.708 27.661 -18.795 1.00 0.00 101 LYS A CA 10
ATOM 21025 C C . LYS A 1 101 ? -16.399 28.311 -19.192 1.00 0.00 101 LYS A C 10
ATOM 21026 O O . LYS A 1 101 ? -16.145 28.523 -20.370 1.00 0.00 101 LYS A O 10
ATOM 21045 N N . THR A 1 102 ? -15.580 28.643 -18.218 1.00 0.00 102 THR A N 10
ATOM 21046 C CA . THR A 1 102 ? -14.280 29.171 -18.542 1.00 0.00 102 THR A CA 10
ATOM 21047 C C . THR A 1 102 ? -13.282 28.949 -17.428 1.00 0.00 102 THR A C 10
ATOM 21048 O O . THR A 1 102 ? -13.623 28.948 -16.239 1.00 0.00 102 THR A O 10
ATOM 21059 N N . VAL A 1 103 ? -12.052 28.742 -17.834 1.00 0.00 103 VAL A N 10
ATOM 21060 C CA . VAL A 1 103 ? -10.946 28.594 -16.914 1.00 0.00 103 VAL A CA 10
ATOM 21061 C C . VAL A 1 103 ? -9.763 29.431 -17.331 1.00 0.00 103 VAL A C 10
ATOM 21062 O O . VAL A 1 103 ? -9.445 29.557 -18.513 1.00 0.00 103 VAL A O 10
ATOM 21075 N N . THR A 1 104 ? -9.158 30.036 -16.359 1.00 0.00 104 THR A N 10
ATOM 21076 C CA . THR A 1 104 ? -7.988 30.825 -16.565 1.00 0.00 104 THR A CA 10
ATOM 21077 C C . THR A 1 104 ? -6.919 30.394 -15.572 1.00 0.00 104 THR A C 10
ATOM 21078 O O . THR A 1 104 ? -7.175 30.326 -14.367 1.00 0.00 104 THR A O 10
ATOM 21089 N N . ILE A 1 105 ? -5.739 30.094 -16.069 1.00 0.00 105 ILE A N 10
ATOM 21090 C CA . ILE A 1 105 ? -4.654 29.613 -15.231 1.00 0.00 105 ILE A CA 10
ATOM 21091 C C . ILE A 1 105 ? -3.339 30.282 -15.598 1.00 0.00 105 ILE A C 10
ATOM 21092 O O . ILE A 1 105 ? -3.023 30.450 -16.772 1.00 0.00 105 ILE A O 10
ATOM 21108 N N . SER A 1 106 ? -2.592 30.675 -14.594 1.00 0.00 106 SER A N 10
ATOM 21109 C CA . SER A 1 106 ? -1.308 31.286 -14.824 1.00 0.00 106 SER A CA 10
ATOM 21110 C C . SER A 1 106 ? -0.234 30.555 -14.024 1.00 0.00 106 SER A C 10
ATOM 21111 O O . SER A 1 106 ? -0.435 30.225 -12.850 1.00 0.00 106 SER A O 10
ATOM 21119 N N . LYS A 1 107 ? 0.888 30.290 -14.665 1.00 0.00 107 LYS A N 10
ATOM 21120 C CA . LYS A 1 107 ? 1.995 29.596 -14.039 1.00 0.00 107 LYS A CA 10
ATOM 21121 C C . LYS A 1 107 ? 3.313 30.285 -14.375 1.00 0.00 107 LYS A C 10
ATOM 21122 O O . LYS A 1 107 ? 3.561 30.604 -15.534 1.00 0.00 107 LYS A O 10
ATOM 21141 N N . PRO A 1 108 ? 4.152 30.557 -13.364 1.00 0.00 108 PRO A N 10
ATOM 21142 C CA . PRO A 1 108 ? 5.482 31.116 -13.610 1.00 0.00 108 PRO A CA 10
ATOM 21143 C C . PRO A 1 108 ? 6.232 30.253 -14.642 1.00 0.00 108 PRO A C 10
ATOM 21144 O O . PRO A 1 108 ? 6.335 29.026 -14.491 1.00 0.00 108 PRO A O 10
ATOM 21155 N N . CYS A 1 109 ? 6.722 30.889 -15.697 1.00 0.00 109 CYS A N 10
ATOM 21156 C CA . CYS A 1 109 ? 7.306 30.160 -16.826 1.00 0.00 109 CYS A CA 10
ATOM 21157 C C . CYS A 1 109 ? 8.833 30.153 -16.810 1.00 0.00 109 CYS A C 10
ATOM 21158 O O . CYS A 1 109 ? 9.455 29.103 -17.011 1.00 0.00 109 CYS A O 10
ATOM 21165 N N . GLY A 1 110 ? 9.428 31.315 -16.573 1.00 0.00 110 GLY A N 10
ATOM 21166 C CA . GLY A 1 110 ? 10.877 31.441 -16.622 1.00 0.00 110 GLY A CA 10
ATOM 21167 C C . GLY A 1 110 ? 11.580 30.592 -15.592 1.00 0.00 110 GLY A C 10
ATOM 21168 O O . GLY A 1 110 ? 12.595 29.953 -15.887 1.00 0.00 110 GLY A O 10
ATOM 21172 N N . LYS A 1 111 ? 11.042 30.560 -14.400 1.00 0.00 111 LYS A N 10
ATOM 21173 C CA . LYS A 1 111 ? 11.637 29.804 -13.330 1.00 0.00 111 LYS A CA 10
ATOM 21174 C C . LYS A 1 111 ? 10.666 28.755 -12.823 1.00 0.00 111 LYS A C 10
ATOM 21175 O O . LYS A 1 111 ? 9.482 29.032 -12.639 1.00 0.00 111 LYS A O 10
ATOM 21194 N N . LEU A 1 112 ? 11.165 27.556 -12.612 1.00 0.00 112 LEU A N 10
ATOM 21195 C CA . LEU A 1 112 ? 10.346 26.471 -12.123 1.00 0.00 112 LEU A CA 10
ATOM 21196 C C . LEU A 1 112 ? 10.092 26.620 -10.637 1.00 0.00 112 LEU A C 10
ATOM 21197 O O . LEU A 1 112 ? 11.008 26.482 -9.819 1.00 0.00 112 LEU A O 10
ATOM 21213 N N . THR A 1 113 ? 8.866 26.934 -10.291 1.00 0.00 113 THR A N 10
ATOM 21214 C CA . THR A 1 113 ? 8.484 27.059 -8.916 1.00 0.00 113 THR A CA 10
ATOM 21215 C C . THR A 1 113 ? 7.956 25.738 -8.385 1.00 0.00 113 THR A C 10
ATOM 21216 O O . THR A 1 113 ? 6.909 25.246 -8.823 1.00 0.00 113 THR A O 10
ATOM 21227 N N . LYS A 1 114 ? 8.680 25.167 -7.452 1.00 0.00 114 LYS A N 10
ATOM 21228 C CA . LYS A 1 114 ? 8.311 23.894 -6.864 1.00 0.00 114 LYS A CA 10
ATOM 21229 C C . LYS A 1 114 ? 8.215 24.002 -5.338 1.00 0.00 114 LYS A C 10
ATOM 21230 O O . LYS A 1 114 ? 9.170 23.703 -4.616 1.00 0.00 114 LYS A O 10
ATOM 21249 N N . PRO A 1 115 ? 7.070 24.477 -4.838 1.00 0.00 115 PRO A N 10
ATOM 21250 C CA . PRO A 1 115 ? 6.818 24.630 -3.396 1.00 0.00 115 PRO A CA 10
ATOM 21251 C C . PRO A 1 115 ? 6.779 23.303 -2.652 1.00 0.00 115 PRO A C 10
ATOM 21252 O O . PRO A 1 115 ? 6.680 22.234 -3.260 1.00 0.00 115 PRO A O 10
ATOM 21263 N N . LYS A 1 116 ? 6.864 23.388 -1.337 1.00 0.00 116 LYS A N 10
ATOM 21264 C CA . LYS A 1 116 ? 6.712 22.232 -0.477 1.00 0.00 116 LYS A CA 10
ATOM 21265 C C . LYS A 1 116 ? 5.845 22.600 0.739 1.00 0.00 116 LYS A C 10
ATOM 21266 O O . LYS A 1 116 ? 6.333 22.648 1.868 1.00 0.00 116 LYS A O 10
ATOM 21285 N N . PRO A 1 117 ? 4.556 22.951 0.511 1.00 0.00 117 PRO A N 10
ATOM 21286 C CA . PRO A 1 117 ? 3.626 23.262 1.594 1.00 0.00 117 PRO A CA 10
ATOM 21287 C C . PRO A 1 117 ? 3.440 22.084 2.549 1.00 0.00 117 PRO A C 10
ATOM 21288 O O . PRO A 1 117 ? 2.736 21.117 2.235 1.00 0.00 117 PRO A O 10
ATOM 21299 N N . GLN A 1 118 ? 4.100 22.152 3.690 1.00 0.00 118 GLN A N 10
ATOM 21300 C CA . GLN A 1 118 ? 3.961 21.131 4.709 1.00 0.00 118 GLN A CA 10
ATOM 21301 C C . GLN A 1 118 ? 2.635 21.337 5.412 1.00 0.00 118 GLN A C 10
ATOM 21302 O O . GLN A 1 118 ? 1.865 20.390 5.619 1.00 0.00 118 GLN A O 10
ATOM 21316 N N . ALA A 1 119 ? 2.380 22.602 5.762 1.00 0.00 119 ALA A N 10
ATOM 21317 C CA . ALA A 1 119 ? 1.142 23.032 6.401 1.00 0.00 119 ALA A CA 10
ATOM 21318 C C . ALA A 1 119 ? 0.858 22.277 7.693 1.00 0.00 119 ALA A C 10
ATOM 21319 O O . ALA A 1 119 ? 1.700 21.538 8.208 1.00 0.00 119 ALA A O 10
ATOM 21326 N N . GLU A 1 120 ? -0.316 22.500 8.216 1.00 0.00 120 GLU A N 10
ATOM 21327 C CA . GLU A 1 120 ? -0.774 21.837 9.411 1.00 0.00 120 GLU A CA 10
ATOM 21328 C C . GLU A 1 120 ? -2.063 21.110 9.102 1.00 0.00 120 GLU A C 10
ATOM 21329 O O . GLU A 1 120 ? -2.663 21.334 8.044 1.00 0.00 120 GLU A O 10
ATOM 21341 N N . SER A 1 121 ? -2.493 20.248 9.998 1.00 0.00 121 SER A N 10
ATOM 21342 C CA . SER A 1 121 ? -3.723 19.531 9.792 1.00 0.00 121 SER A CA 10
ATOM 21343 C C . SER A 1 121 ? -4.909 20.451 10.079 1.00 0.00 121 SER A C 10
ATOM 21344 O O . SER A 1 121 ? -5.335 20.609 11.229 1.00 0.00 121 SER A O 10
ATOM 21352 N N . LYS A 1 122 ? -5.399 21.088 9.036 1.00 0.00 122 LYS A N 10
ATOM 21353 C CA . LYS A 1 122 ? -6.508 22.006 9.142 1.00 0.00 122 LYS A CA 10
ATOM 21354 C C . LYS A 1 122 ? -7.817 21.271 8.901 1.00 0.00 122 LYS A C 10
ATOM 21355 O O . LYS A 1 122 ? -8.147 20.923 7.765 1.00 0.00 122 LYS A O 10
ATOM 21374 N N . LYS A 1 123 ? -8.547 21.021 9.968 1.00 0.00 123 LYS A N 10
ATOM 21375 C CA . LYS A 1 123 ? -9.810 20.325 9.866 1.00 0.00 123 LYS A CA 10
ATOM 21376 C C . LYS A 1 123 ? -10.961 21.248 10.236 1.00 0.00 123 LYS A C 10
ATOM 21377 O O . LYS A 1 123 ? -10.771 22.246 10.940 1.00 0.00 123 LYS A O 10
ATOM 21396 N N . LYS A 1 124 ? -12.142 20.928 9.752 1.00 0.00 124 LYS A N 10
ATOM 21397 C CA . LYS A 1 124 ? -13.318 21.719 10.046 1.00 0.00 124 LYS A CA 10
ATOM 21398 C C . LYS A 1 124 ? -13.935 21.273 11.363 1.00 0.00 124 LYS A C 10
ATOM 21399 O O . LYS A 1 124 ? -14.479 22.080 12.111 1.00 0.00 124 LYS A O 10
ATOM 21418 N N . LYS A 1 125 ? -13.828 19.980 11.647 1.00 0.00 125 LYS A N 10
ATOM 21419 C CA . LYS A 1 125 ? -14.344 19.421 12.891 1.00 0.00 125 LYS A CA 10
ATOM 21420 C C . LYS A 1 125 ? -13.612 20.037 14.082 1.00 0.00 125 LYS A C 10
ATOM 21421 O O . LYS A 1 125 ? -12.392 20.197 14.048 1.00 0.00 125 LYS A O 10
ATOM 21440 N N . LYS A 1 126 ? -14.351 20.394 15.113 1.00 0.00 126 LYS A N 10
ATOM 21441 C CA . LYS A 1 126 ? -13.766 21.010 16.289 1.00 0.00 126 LYS A CA 10
ATOM 21442 C C . LYS A 1 126 ? -13.272 19.947 17.270 1.00 0.00 126 LYS A C 10
ATOM 21443 O O . LYS A 1 126 ? -13.343 18.744 16.991 1.00 0.00 126 LYS A O 10
ATOM 21462 N N . GLU A 1 127 ? -12.771 20.389 18.409 1.00 0.00 127 GLU A N 10
ATOM 21463 C CA . GLU A 1 127 ? -12.324 19.479 19.437 1.00 0.00 127 GLU A CA 10
ATOM 21464 C C . GLU A 1 127 ? -13.506 19.068 20.300 1.00 0.00 127 GLU A C 10
ATOM 21465 O O . GLU A 1 127 ? -13.794 19.697 21.320 1.00 0.00 127 GLU A O 10
ATOM 21477 N N . GLY A 1 128 ? -14.208 18.045 19.868 1.00 0.00 128 GLY A N 10
ATOM 21478 C CA . GLY A 1 128 ? -15.365 17.594 20.591 1.00 0.00 128 GLY A CA 10
ATOM 21479 C C . GLY A 1 128 ? -15.555 16.107 20.488 1.00 0.00 128 GLY A C 10
ATOM 21480 O O . GLY A 1 128 ? -16.028 15.602 19.468 1.00 0.00 128 GLY A O 10
ATOM 21484 N N . LYS A 1 129 ? -15.179 15.404 21.533 1.00 0.00 129 LYS A N 10
ATOM 21485 C CA . LYS A 1 129 ? -15.329 13.967 21.583 1.00 0.00 129 LYS A CA 10
ATOM 21486 C C . LYS A 1 129 ? -15.638 13.546 23.006 1.00 0.00 129 LYS A C 10
ATOM 21487 O O . LYS A 1 129 ? -15.142 14.164 23.958 1.00 0.00 129 LYS A O 10
ATOM 21506 N N . LYS A 1 130 ? -16.457 12.502 23.149 1.00 0.00 130 LYS A N 10
ATOM 21507 C CA . LYS A 1 130 ? -16.926 12.047 24.456 1.00 0.00 130 LYS A CA 10
ATOM 21508 C C . LYS A 1 130 ? -17.763 13.144 25.122 1.00 0.00 130 LYS A C 10
ATOM 21509 O O . LYS A 1 130 ? -18.121 14.139 24.475 1.00 0.00 130 LYS A O 10
ATOM 21528 N N . GLN A 1 131 ? -18.078 12.951 26.399 1.00 0.00 131 GLN A N 10
ATOM 21529 C CA . GLN A 1 131 ? -18.836 13.929 27.182 1.00 0.00 131 GLN A CA 10
ATOM 21530 C C . GLN A 1 131 ? -20.177 14.246 26.529 1.00 0.00 131 GLN A C 10
ATOM 21531 O O . GLN A 1 131 ? -20.391 15.345 26.009 1.00 0.00 131 GLN A O 10
ATOM 21545 N N . GLU A 1 132 ? -21.061 13.274 26.534 1.00 0.00 132 GLU A N 10
ATOM 21546 C CA . GLU A 1 132 ? -22.380 13.434 25.954 1.00 0.00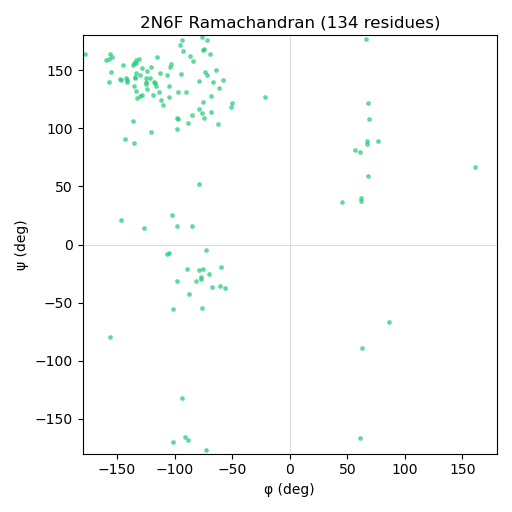 132 GLU A CA 10
ATOM 21547 C C . GLU A 1 132 ? -23.440 13.413 27.047 1.00 0.00 132 GLU A C 10
ATOM 21548 O O . GLU A 1 132 ? -23.453 12.511 27.893 1.00 0.00 132 GLU A O 10
ATOM 21560 N N . LYS A 1 133 ? -24.313 14.413 27.027 1.00 0.00 133 LYS A N 10
ATOM 21561 C CA . LYS A 1 133 ? -25.365 14.559 28.024 1.00 0.00 133 LYS A CA 10
ATOM 21562 C C . LYS A 1 133 ? -24.782 14.726 29.424 1.00 0.00 133 LYS A C 10
ATOM 21563 O O . LYS A 1 133 ? -24.662 13.765 30.190 1.00 0.00 133 LYS A O 10
ATOM 21582 N N . MET A 1 134 ? -24.406 15.951 29.740 1.00 0.00 134 MET A N 10
ATOM 21583 C CA . MET A 1 134 ? -23.802 16.266 31.020 1.00 0.00 134 MET A CA 10
ATOM 21584 C C . MET A 1 134 ? -24.864 16.471 32.082 1.00 0.00 134 MET A C 10
ATOM 21585 O O . MET A 1 134 ? -25.829 17.209 31.868 1.00 0.00 134 MET A O 10
ATOM 21599 N N . LEU A 1 135 ? -24.680 15.810 33.228 1.00 0.00 135 LEU A N 10
ATOM 21600 C CA . LEU A 1 135 ? -25.600 15.899 34.358 1.00 0.00 135 LEU A CA 10
ATOM 21601 C C . LEU A 1 135 ? -26.989 15.375 33.982 1.00 0.00 135 LEU A C 10
ATOM 21602 O O . LEU A 1 135 ? -28.000 15.756 34.580 1.00 0.00 135 LEU A O 10
ATOM 21618 N N . ASP A 1 136 ? -27.021 14.491 33.002 1.00 0.00 136 ASP A N 10
ATOM 21619 C CA . ASP A 1 136 ? -28.259 13.893 32.531 1.00 0.00 136 ASP A CA 10
ATOM 21620 C C . ASP A 1 136 ? -28.681 12.755 33.438 1.00 0.00 136 ASP A C 10
ATOM 21621 O O . ASP A 1 136 ? -29.736 12.874 34.089 1.00 0.00 136 ASP A O 10
#

InterPro domains:
  IPR000762 Midkine heparin-binding growth factor [PR00269] (45-69)
  IPR000762 Midkine heparin-binding growth factor [PR00269] (84-109)
  IPR000762 Midkine heparin-binding growth factor [PR00269] (116-132)
  IPR000762 Midkine heparin-binding growth factor [PTHR13850] (12-164)
  IPR000762 Midkine heparin-binding growth factor [SM00193] (47-131)
  IPR020089 Pleiotrophin/Midkine, N-terminal domain [PF05196] (34-95)
  IPR020090 Pleiotrophin/Midkine, C-terminal domain [PF01091] (96-158)
  IPR020091 Pleiotrophin/Midkine disulphide-rich domain superfamily [SSF57288] (34-96)
  IPR020091 Pleiotrophin/Midkine disulphide-rich domain superfamily [SSF57288] (99-141)
  IPR020092 Pleiotrophin/Midkine heparin-binding growth factor, conserved site [PS00619] (45-69)
  IPR020092 Pleiotrophin/Midkine heparin-binding growth factor, conserved site [PS00620] (85-109)
  IPR037122 Pleiotrophin/Midkine, N-terminal domain superfamily [G3DSA:2.20.60.10] (33-96)
  IPR038130 Pleiotrophin/Midkine, C-terminal domain superfamily [G3DSA:2.30.90.10] (99-141)

Organism: Homo sapiens (NCBI:txid9606)

Sequence (136 aa):
GKKEKPEKKVKKSDCGEWQWSVCVPTSGDCGLGTREGTRTGAECKQTMKTQRCKIPCNWKKQFGAECKYQFQAWGECDLNTALKTRTGSLKRALHNAECQKTVTISKPCGKLTKPKPQAESKKKKKEGKKQEKMLDGKKEKPEKKVKKSDCGEWQWSVCVPTSGDCGLGTREGTRTGAECKQTMKTQRCKIPCNWKKQFGAECKYQFQAWGECDLNTALKTRTGSLKRALHNAECQKTVTISKPCGKLTKPKPQAESKKKKKEGKKQEKMLDGKKEKPEKKVKKSDCGEWQWSVCVPTSGDCGLGTREGTRTGAECKQTMKTQRCKIPCNWKKQFGAECKYQFQAWGECDLNTALKTRTGSLKRALHNAECQKTVTISKPCGKLTKPKPQAESKKKKKEGKKQEKMLDGKKEKPEKKVKKSDCGEWQWSVCVPTSGDCGLGTREGTRTGAECKQTMKTQRCKIPCNWKKQFGAECKYQFQAWGECDLNTALKTRTGSLKRALHNAECQKTVTISKPCGKLTKPKPQAESKKKKKEGKKQEKMLDGKKEKPEKKVKKSDCGEWQWSVCVPTSGDCGLGTREGTRTGAECKQTMKTQRCKIPCNWKKQFGAECKYQFQAWGECDLNTALKTRTGSLKRALHNAECQKTVTISKPCGKLTKPKPQAESKKKKKEGKKQEKMLDGKKEKPEKKVKKSDCGEWQWSVCVPTSGDCGLGTREGTRTGAECKQTMKTQRCKIPCNWKKQFGAECKYQFQAWGECDLNTALKTRTGSLKRALHNAECQKTVTISKPCGKLTKPKPQAESKKKKKEGKKQEKMLDGKKEKPEKKVKKSDCGEWQWSVCVPTSGDCGLGTREGTRTGAECKQTMKTQRCKIPCNWKKQFGAECKYQFQAWGECDLNTALKTRTGSLKRALHNAECQKTVTISKPCGKLTKPKPQAESKKKKKEGKKQEKMLDGKKEKPEKKVKKSDCGEWQWSVCVPTSGDCGLGTREGTRTGAECKQTMKTQRCKIPCNWKKQFGAECKYQFQAWGECDLNTALKTRTGSLKRALHNAECQKTVTISKPCGKLTKPKPQAESKKKKKEGKKQEKMLDGKKEKPEKKVKKSDCGEWQWSVCVPTSGDCGLGTREGTRTGAECKQTMKTQRCKIPCNWKKQFGAECKYQFQAWGECDLNTALKTRTGSLKRALHNAECQKTVTISKPCGKLTKPKPQAESKKKKKEGKKQEKMLDGKKEKPEKKVKKSDCGEWQWSVCVPTSGDCGLGTREGTRTGAECKQTMKTQRCKIPCNWKKQFGAECKYQFQAWGECDLNTALKTRTGSLKRALHNAECQKTVTISKPCGKLTKPKPQAESKKKKKEGKKQEKMLD

Radius of gyration: 23.84 Å; Cα contacts (8 Å, |Δi|>4): 190; chains: 1; bounding box: 62×38×49 Å

Solvent-accessible surface area: 14242 Å² total; per-residue (Å²): 110,207,188,116,183,124,164,192,205,134,155,192,98,68,61,26,125,91,110,116,57,137,37,96,73,76,89,50,151,55,16,100,1,63,93,81,0,58,80,43,25,36,129,73,118,151,62,119,126,74,70,185,32,188,48,104,47,111,230,130,180,142,72,37,101,136,14,111,34,88,99,82,82,232,33,169,38,60,146,145,84,39,85,73,59,115,40,0,26,45,121,139,55,50,196,152,25,145,31,73,164,81,29,113,75,81,131,89,52,33,190,140,135,151,97,190,118,133,82,174,80,148,190,160,176,141,186,71,186,127,141,121,157,164,141,164

GO terms:
  GO:0004864 protein phosphatase inhibitor activity (F, IDA)
  GO:0008083 growth factor activity (F, IDA)
  GO:0008201 heparin binding (F, IDA)
  GO:0005576 extracellular region (C, IDA)
  GO:0043113 receptor clustering (P, IDA)
  GO:0043932 ossification involved in bone remodeling (P, IDA)
  GO:0035374 chondroitin sulfate binding (F, IDA)
  GO:0048714 positive regulation of oligodendrocyte differentiation (P, IDA)
  GO:0007229 integrin-mediated signaling pathway (P, IDA)
  GO:0008284 positive regulation of cell population proliferation (P, IDA)
  GO:0005576 extracellular region (C, EXP)
  GO:0048714 positive regulation of oligodendrocyte differentiation (P, IMP)
  GO:0005178 integrin binding (F, IPI)
  GO:0005515 protein binding (F, IPI)
  GO:0004864 protein phosphatase inhibitor activity (F, TAS)
  GO:0005576 extracellular region (C, TAS)
  GO:0007185 cell surface receptor protein tyrosine phosphatase signaling pathway (P, TAS)
  GO:0007399 nervous system development (P, TAS)
  GO:0008284 positive regulation of cell population proliferation (P, TAS)
  GO:0005783 endoplasmic reticulum (C, IDA)